Protein AF-0000000083565455 (afdb_homodimer)

Nearest PDB structures (foldseek):
  5tvw-assembly1_B  TM=4.501E-01  e=1.020E-15  Danio rerio
  5tvx-assembly1_B  TM=4.440E-01  e=1.842E-15  Danio rerio
  7exp-assembly1_B  TM=4.437E-01  e=2.180E-14  Danio rerio
  5tth-assembly1_B  TM=4.404E-01  e=6.049E-14  Danio rerio
  1nhh-assembly1_A-2  TM=6.622E-01  e=5.022E-10  Escherichia coli K-12

Structure (mmCIF, N/CA/C/O backbone):
data_AF-0000000083565455-model_v1
#
loop_
_entity.id
_entity.type
_entity.pdbx_description
1 polymer 'Histidine kinase/DNA gyrase B/HSP90-like ATPase'
#
loop_
_atom_site.group_PDB
_atom_site.id
_atom_site.type_symbol
_atom_site.label_atom_id
_atom_site.label_alt_id
_atom_site.label_comp_id
_atom_site.label_asym_id
_atom_site.label_entity_id
_atom_site.label_seq_id
_atom_site.pdbx_PDB_ins_code
_atom_site.Cartn_x
_atom_site.Cartn_y
_atom_site.Cartn_z
_atom_site.occupancy
_atom_site.B_iso_or_equiv
_atom_site.auth_seq_id
_atom_site.auth_comp_id
_atom_site.auth_asym_id
_atom_site.auth_atom_id
_atom_site.pdbx_PDB_model_num
ATOM 1 N N . MET A 1 1 ? 30.641 34.375 -17.344 1 22.39 1 MET A N 1
ATOM 2 C CA . MET A 1 1 ? 30.656 32.969 -16.938 1 22.39 1 MET A CA 1
ATOM 3 C C . MET A 1 1 ? 30.844 32.844 -15.438 1 22.39 1 MET A C 1
ATOM 5 O O . MET A 1 1 ? 31.969 32.875 -14.938 1 22.39 1 MET A O 1
ATOM 9 N N . SER A 1 2 ? 29.969 33.531 -14.648 1 26.03 2 SER A N 1
ATOM 10 C CA . SER A 1 2 ? 30.016 33.969 -13.266 1 26.03 2 SER A CA 1
ATOM 11 C C . SER A 1 2 ? 30.141 32.781 -12.305 1 26.03 2 SER A C 1
ATOM 13 O O . SER A 1 2 ? 29.516 31.75 -12.516 1 26.03 2 SER A O 1
ATOM 15 N N . ASP A 1 3 ? 31.297 32.719 -11.656 1 30.66 3 ASP A N 1
ATOM 16 C CA . ASP A 1 3 ? 31.938 31.766 -10.742 1 30.66 3 ASP A CA 1
ATOM 17 C C . ASP A 1 3 ? 31 31.406 -9.586 1 30.66 3 ASP A C 1
ATOM 19 O O . ASP A 1 3 ? 30.938 32.156 -8.594 1 30.66 3 ASP A O 1
ATOM 23 N N . GLN A 1 4 ? 29.828 30.953 -9.883 1 33.78 4 GLN A N 1
ATOM 24 C CA . GLN A 1 4 ? 28.844 30.594 -8.859 1 33.78 4 GLN A CA 1
ATOM 25 C C . GLN A 1 4 ? 29.406 29.531 -7.91 1 33.78 4 GLN A C 1
ATOM 27 O O . GLN A 1 4 ? 29.938 28.516 -8.352 1 33.78 4 GLN A O 1
ATOM 32 N N . PRO A 1 5 ? 29.703 29.828 -6.656 1 33 5 PRO A N 1
ATOM 33 C CA . PRO A 1 5 ? 30.359 28.906 -5.727 1 33 5 PRO A CA 1
ATOM 34 C C . PRO A 1 5 ? 29.641 27.562 -5.629 1 33 5 PRO A C 1
ATOM 36 O O . PRO A 1 5 ? 28.422 27.484 -5.82 1 33 5 PRO A O 1
ATOM 39 N N . THR A 1 6 ? 30.281 26.531 -5.926 1 38.19 6 THR A N 1
ATOM 40 C CA . THR A 1 6 ? 29.828 25.156 -5.781 1 38.19 6 THR A CA 1
ATOM 41 C C . THR A 1 6 ? 29.625 24.812 -4.309 1 38.19 6 THR A C 1
ATOM 43 O O . THR A 1 6 ? 30.156 25.484 -3.428 1 38.19 6 THR A O 1
ATOM 46 N N . LEU A 1 7 ? 28.734 23.953 -3.941 1 38.56 7 LEU A N 1
ATOM 47 C CA . LEU A 1 7 ? 28.453 23.5 -2.582 1 38.56 7 LEU A CA 1
ATOM 48 C C . LEU A 1 7 ? 29.75 23.188 -1.838 1 38.56 7 LEU A C 1
ATOM 50 O O . LEU A 1 7 ? 29.828 23.344 -0.619 1 38.56 7 LEU A O 1
ATOM 54 N N . ALA A 1 8 ? 30.891 22.688 -2.445 1 37.06 8 ALA A N 1
ATOM 55 C CA . ALA A 1 8 ? 32.188 22.391 -1.865 1 37.06 8 ALA A CA 1
ATOM 56 C C . ALA A 1 8 ? 32.844 23.656 -1.323 1 37.06 8 ALA A C 1
ATOM 58 O O . ALA A 1 8 ? 33.5 23.625 -0.273 1 37.06 8 ALA A O 1
ATOM 59 N N . GLU A 1 9 ? 32.781 24.625 -2.027 1 36.47 9 GLU A N 1
ATOM 60 C CA . GLU A 1 9 ? 33.438 25.859 -1.58 1 36.47 9 GLU A CA 1
ATOM 61 C C . GLU A 1 9 ? 32.781 26.391 -0.299 1 36.47 9 GLU A C 1
ATOM 63 O O . GLU A 1 9 ? 33.438 27.031 0.518 1 36.47 9 GLU A O 1
ATOM 68 N N . PHE A 1 10 ? 31.547 26.062 -0.163 1 34.75 10 PHE A N 1
ATOM 69 C CA . PHE A 1 10 ? 30.891 26.516 1.057 1 34.75 10 PHE A CA 1
ATOM 70 C C . PHE A 1 10 ? 31.344 25.703 2.258 1 34.75 10 PHE A C 1
ATOM 72 O O . PHE A 1 10 ? 31.453 26.219 3.367 1 34.75 10 PHE A O 1
ATOM 79 N N . ALA A 1 11 ? 31.844 24.422 2.096 1 34.25 11 ALA A N 1
ATOM 80 C CA . ALA A 1 11 ? 32.25 23.578 3.213 1 34.25 11 ALA A CA 1
ATOM 81 C C . ALA A 1 11 ? 33.625 23.984 3.723 1 34.25 11 ALA A C 1
ATOM 83 O O . ALA A 1 11 ? 33.938 23.828 4.91 1 34.25 11 ALA A O 1
ATOM 84 N N . VAL A 1 12 ? 34.594 24.328 2.832 1 33.06 12 VAL A N 1
ATOM 85 C CA . VAL A 1 12 ? 36 24.562 3.203 1 33.06 12 VAL A CA 1
ATOM 86 C C . VAL A 1 12 ? 36.094 25.828 4.039 1 33.06 12 VAL A C 1
ATOM 88 O O . VAL A 1 12 ? 37 25.969 4.867 1 33.06 12 VAL A O 1
ATOM 91 N N . GLU A 1 13 ? 35.281 26.797 3.797 1 31.45 13 GLU A N 1
ATOM 92 C CA . GLU A 1 13 ? 35.562 28.016 4.543 1 31.45 13 GLU A CA 1
ATOM 93 C C . GLU A 1 13 ? 35.281 27.828 6.031 1 31.45 13 GLU A C 1
ATOM 95 O O . GLU A 1 13 ? 35.75 28.609 6.859 1 31.45 13 GLU A O 1
ATOM 100 N N . GLN A 1 14 ? 34.562 26.797 6.383 1 32.97 14 GLN A N 1
ATOM 101 C CA . GLN A 1 14 ? 34.281 26.719 7.816 1 32.97 14 GLN A CA 1
ATOM 102 C C . GLN A 1 14 ? 35.531 26.266 8.578 1 32.97 14 GLN A C 1
ATOM 104 O O . GLN A 1 14 ? 35.594 26.391 9.805 1 32.97 14 GLN A O 1
ATOM 109 N N . SER A 1 15 ? 36.531 25.562 7.926 1 32.47 15 SER A N 1
ATOM 110 C CA . SER A 1 15 ? 37.594 25.078 8.805 1 32.47 15 SER A CA 1
ATOM 111 C C . SER A 1 15 ? 38.5 26.219 9.273 1 32.47 15 SER A C 1
ATOM 113 O O . SER A 1 15 ? 39.094 26.141 10.352 1 32.47 15 SER A O 1
ATOM 115 N N . GLU A 1 16 ? 38.906 27.125 8.336 1 31.48 16 GLU A N 1
ATOM 116 C CA . GLU A 1 16 ? 40 27.984 8.727 1 31.48 16 GLU A CA 1
ATOM 117 C C . GLU A 1 16 ? 39.531 29.094 9.672 1 31.48 16 GLU A C 1
ATOM 119 O O . GLU A 1 16 ? 40.344 29.906 10.133 1 31.48 16 GLU A O 1
ATOM 124 N N . SER A 1 17 ? 38.312 29.375 9.68 1 29.92 17 SER A N 1
ATOM 125 C CA . SER A 1 17 ? 37.969 30.609 10.391 1 29.92 17 SER A CA 1
ATOM 126 C C . SER A 1 17 ? 38 30.391 11.898 1 29.92 17 SER A C 1
ATOM 128 O O . SER A 1 17 ? 37.469 31.219 12.648 1 29.92 17 SER A O 1
ATOM 130 N N . ASP A 1 18 ? 38.75 29.406 12.383 1 30.11 18 ASP A N 1
ATOM 131 C CA . ASP A 1 18 ? 38.719 29.312 13.836 1 30.11 18 ASP A CA 1
ATOM 132 C C . ASP A 1 18 ? 39.25 30.609 14.469 1 30.11 18 ASP A C 1
ATOM 134 O O . ASP A 1 18 ? 38.875 30.938 15.609 1 30.11 18 ASP A O 1
ATOM 138 N N . GLU A 1 19 ? 40.5 31.047 14.055 1 29.02 19 GLU A N 1
ATOM 139 C CA . GLU A 1 19 ? 41.312 31.75 15.055 1 29.02 19 GLU A CA 1
ATOM 140 C C . GLU A 1 19 ? 40.812 33.188 15.219 1 29.02 19 GLU A C 1
ATOM 142 O O . GLU A 1 19 ? 41.031 33.812 16.266 1 29.02 19 GLU A O 1
ATOM 147 N N . GLN A 1 20 ? 40.781 34.031 14.102 1 28.44 20 GLN A N 1
ATOM 148 C CA . GLN A 1 20 ? 40.875 35.469 14.445 1 28.44 20 GLN A CA 1
ATOM 149 C C . GLN A 1 20 ? 39.531 35.969 14.938 1 28.44 20 GLN A C 1
ATOM 151 O O . GLN A 1 20 ? 38.562 36.062 14.172 1 28.44 20 GLN A O 1
ATOM 156 N N . THR A 1 21 ? 39.156 35.781 16.203 1 29.94 21 THR A N 1
ATOM 157 C CA . THR A 1 21 ? 38.156 36.469 16.984 1 29.94 21 THR A CA 1
ATOM 158 C C . THR A 1 21 ? 38.188 37.969 16.719 1 29.94 21 THR A C 1
ATOM 160 O O . THR A 1 21 ? 38.969 38.688 17.328 1 29.94 21 THR A O 1
ATOM 163 N N . GLU A 1 22 ? 38.438 38.438 15.477 1 28.44 22 GLU A N 1
ATOM 164 C CA . GLU A 1 22 ? 38.312 39.906 15.461 1 28.44 22 GLU A CA 1
ATOM 165 C C . GLU A 1 22 ? 37.062 40.375 16.156 1 28.44 22 GLU A C 1
ATOM 167 O O . GLU A 1 22 ? 36 39.75 16.062 1 28.44 22 GLU A O 1
ATOM 172 N N . MET A 1 23 ? 37.219 41.344 17.141 1 30.75 23 MET A N 1
ATOM 173 C CA . MET A 1 23 ? 36.281 42.156 17.922 1 30.75 23 MET A CA 1
ATOM 174 C C . MET A 1 23 ? 35.188 42.719 17.031 1 30.75 23 MET A C 1
ATOM 176 O O . MET A 1 23 ? 35.438 43.594 16.203 1 30.75 23 MET A O 1
ATOM 180 N N . LEU A 1 24 ? 34.312 41.875 16.562 1 33.94 24 LEU A N 1
ATOM 181 C CA . LEU A 1 24 ? 33.125 42.469 16 1 33.94 24 LEU A CA 1
ATOM 182 C C . LEU A 1 24 ? 32.656 43.688 16.797 1 33.94 24 LEU A C 1
ATOM 184 O O . LEU A 1 24 ? 32.844 43.719 18.016 1 33.94 24 LEU A O 1
ATOM 188 N N . ASP A 1 25 ? 32.688 44.844 16.188 1 34.03 25 ASP A N 1
ATOM 189 C CA . ASP A 1 25 ? 32.188 46.094 16.797 1 34.03 25 ASP A CA 1
ATOM 190 C C . ASP A 1 25 ? 30.953 45.812 17.656 1 34.03 25 ASP A C 1
ATOM 192 O O . ASP A 1 25 ? 29.984 45.219 17.188 1 34.03 25 ASP A O 1
ATOM 196 N N . PRO A 1 26 ? 31.016 45.781 18.953 1 37.84 26 PRO A N 1
ATOM 197 C CA . PRO A 1 26 ? 29.922 45.656 19.922 1 37.84 26 PRO A CA 1
ATOM 198 C C . PRO A 1 26 ? 28.672 46.406 19.484 1 37.84 26 PRO A C 1
ATOM 200 O O . PRO A 1 26 ? 27.594 46.156 20.047 1 37.84 26 PRO A O 1
ATOM 203 N N . ASN A 1 27 ? 28.797 47.531 18.859 1 37.53 27 ASN A N 1
ATOM 204 C CA . ASN A 1 27 ? 27.672 48.438 18.594 1 37.53 27 ASN A CA 1
ATOM 205 C C . ASN A 1 27 ? 26.844 47.969 17.406 1 37.53 27 ASN A C 1
ATOM 207 O O . ASN A 1 27 ? 26.062 48.719 16.844 1 37.53 27 ASN A O 1
ATOM 211 N N . ALA A 1 28 ? 27.266 47.062 16.594 1 45.03 28 ALA A N 1
ATOM 212 C CA . ALA A 1 28 ? 26.406 46.625 15.492 1 45.03 28 ALA A CA 1
ATOM 213 C C . ALA A 1 28 ? 25.078 46.062 16.016 1 45.03 28 ALA A C 1
ATOM 215 O O . ALA A 1 28 ? 25.062 45.094 16.75 1 45.03 28 ALA A O 1
ATOM 216 N N . SER A 1 29 ? 23.969 46.812 16.156 1 49.19 29 SER A N 1
ATOM 217 C CA . SER A 1 29 ? 22.625 46.656 16.672 1 49.19 29 SER A CA 1
ATOM 218 C C . SER A 1 29 ? 22 45.344 16.172 1 49.19 29 SER A C 1
ATOM 220 O O . SER A 1 29 ? 21.766 45.188 14.969 1 49.19 29 SER A O 1
ATOM 222 N N . ASN A 1 30 ? 22.25 44.25 16.828 1 64.19 30 ASN A N 1
ATOM 223 C CA . ASN A 1 30 ? 21.531 43 16.656 1 64.19 30 ASN A CA 1
ATOM 224 C C . ASN A 1 30 ? 20.031 43.188 16.766 1 64.19 30 ASN A C 1
ATOM 226 O O . ASN A 1 30 ? 19.531 43.75 17.75 1 64.19 30 ASN A O 1
ATOM 230 N N . GLU A 1 31 ? 19.422 43.219 15.586 1 83.38 31 GLU A N 1
ATOM 231 C CA . GLU A 1 31 ? 17.969 43.344 15.578 1 83.38 31 GLU A CA 1
ATOM 232 C C . GLU A 1 31 ? 17.312 41.969 15.828 1 83.38 31 GLU A C 1
ATOM 234 O O . GLU A 1 31 ? 17.828 40.938 15.391 1 83.38 31 GLU A O 1
ATOM 239 N N . THR A 1 32 ? 16.453 41.906 16.75 1 85.62 32 THR A N 1
ATOM 240 C CA . THR A 1 32 ? 15.734 40.688 17.109 1 85.62 32 THR A CA 1
ATOM 241 C C . THR A 1 32 ? 14.398 40.594 16.375 1 85.62 32 THR A C 1
ATOM 243 O O . THR A 1 32 ? 13.812 41.625 16.016 1 85.62 32 THR A O 1
ATOM 246 N N . VAL A 1 33 ? 14.133 39.406 15.961 1 89 33 VAL A N 1
ATOM 247 C CA . VAL A 1 33 ? 12.836 39.125 15.344 1 89 33 VAL A CA 1
ATOM 248 C C . VAL A 1 33 ? 12.141 38 16.109 1 89 33 VAL A C 1
ATOM 250 O O . VAL A 1 33 ? 12.781 37.031 16.547 1 89 33 VAL A O 1
ATOM 253 N N . THR A 1 34 ? 10.859 38.188 16.344 1 88.5 34 THR A N 1
ATOM 254 C CA . THR A 1 34 ? 10.094 37.188 17.047 1 88.5 34 THR A CA 1
ATOM 255 C C . THR A 1 34 ? 9.102 36.5 16.109 1 88.5 34 THR A C 1
ATOM 257 O O . THR A 1 34 ? 8.375 37.188 15.375 1 88.5 34 THR A O 1
ATOM 260 N N . MET A 1 35 ? 9.094 35.188 16.109 1 89.69 35 MET A N 1
ATOM 261 C CA . MET A 1 35 ? 8.109 34.469 15.312 1 89.69 35 MET A CA 1
ATOM 262 C C . MET A 1 35 ? 6.727 34.562 15.938 1 89.69 35 MET A C 1
ATOM 264 O O . MET A 1 35 ? 6.531 34.188 17.094 1 89.69 35 MET A O 1
ATOM 268 N N . THR A 1 36 ? 5.789 35.125 15.188 1 87.38 36 THR A N 1
ATOM 269 C CA . THR A 1 36 ? 4.406 35.281 15.625 1 87.38 36 THR A CA 1
ATOM 270 C C . THR A 1 36 ? 3.443 34.781 14.547 1 87.38 36 THR A C 1
ATOM 272 O O . THR A 1 36 ? 3.873 34.312 13.492 1 87.38 36 THR A O 1
ATOM 275 N N . ALA A 1 37 ? 2.16 34.688 14.93 1 88.56 37 ALA A N 1
ATOM 276 C CA . ALA A 1 37 ? 1.135 34.281 13.969 1 88.56 37 ALA A CA 1
ATOM 277 C C . ALA A 1 37 ? 0.24 35.469 13.594 1 88.56 37 ALA A C 1
ATOM 279 O O . ALA A 1 37 ? -0.148 36.25 14.461 1 88.56 37 ALA A O 1
ATOM 280 N N . ASP A 1 38 ? 0.004 35.594 12.344 1 87.44 38 ASP A N 1
ATOM 281 C CA . ASP A 1 38 ? -0.933 36.594 11.844 1 87.44 38 ASP A CA 1
ATOM 282 C C . ASP A 1 38 ? -2.373 36.219 12.188 1 87.44 38 ASP A C 1
ATOM 284 O O . ASP A 1 38 ? -2.672 35.062 12.438 1 87.44 38 ASP A O 1
ATOM 288 N N . LYS A 1 39 ? -3.264 37.188 12.188 1 82.56 39 LYS A N 1
ATOM 289 C CA . LYS A 1 39 ? -4.672 36.938 12.484 1 82.56 39 LYS A CA 1
ATOM 290 C C . LYS A 1 39 ? -5.297 36.031 11.445 1 82.56 39 LYS A C 1
ATOM 292 O O . LYS A 1 39 ? -6.234 35.281 11.75 1 82.56 39 LYS A O 1
ATOM 297 N N . GLN A 1 40 ? -4.711 36 10.297 1 84.94 40 GLN A N 1
ATOM 298 C CA . GLN A 1 40 ? -5.238 35.219 9.195 1 84.94 40 GLN A CA 1
ATOM 299 C C . GLN A 1 40 ? -5.074 33.719 9.461 1 84.94 40 GLN A C 1
ATOM 301 O O . GLN A 1 40 ? -5.73 32.875 8.82 1 84.94 40 GLN A O 1
ATOM 306 N N . VAL A 1 41 ? -4.277 33.406 10.414 1 86.88 41 VAL A N 1
ATOM 307 C CA . VAL A 1 41 ? -3.984 32 10.703 1 86.88 41 VAL A CA 1
ATOM 308 C C . VAL A 1 41 ? -5.25 31.297 11.195 1 86.88 41 VAL A C 1
ATOM 310 O O . VAL A 1 41 ? -5.453 30.109 10.922 1 86.88 41 VAL A O 1
ATOM 313 N N . ALA A 1 42 ? -6.168 32.031 11.828 1 87.81 42 ALA A N 1
ATOM 314 C CA . ALA A 1 42 ? -7.434 31.438 12.266 1 87.81 42 ALA A CA 1
ATOM 315 C C . ALA A 1 42 ? -8.234 30.906 11.078 1 87.81 42 ALA A C 1
ATOM 317 O O . ALA A 1 42 ? -8.82 29.828 11.156 1 87.81 42 ALA A O 1
ATOM 318 N N . THR A 1 43 ? -8.18 31.672 10.016 1 88.56 43 THR A N 1
ATOM 319 C CA . THR A 1 43 ? -8.875 31.266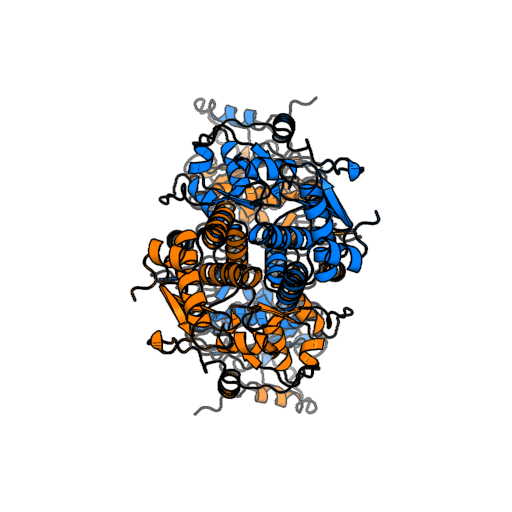 8.797 1 88.56 43 THR A CA 1
ATOM 320 C C . THR A 1 43 ? -8.266 29.984 8.219 1 88.56 43 THR A C 1
ATOM 322 O O . THR A 1 43 ? -8.992 29.062 7.832 1 88.56 43 THR A O 1
ATOM 325 N N . TYR A 1 44 ? -6.98 29.922 8.242 1 88.06 44 TYR A N 1
ATOM 326 C CA . TYR A 1 44 ? -6.305 28.75 7.688 1 88.06 44 TYR A CA 1
ATOM 327 C C . TYR A 1 44 ? -6.547 27.531 8.555 1 88.06 44 TYR A C 1
ATOM 329 O O . TYR A 1 44 ? -6.688 26.406 8.039 1 88.06 44 TYR A O 1
ATOM 337 N N . LEU A 1 45 ? -6.598 27.75 9.82 1 88.75 45 LEU A N 1
ATOM 338 C CA . LEU A 1 45 ? -6.848 26.641 10.742 1 88.75 45 LEU A CA 1
ATOM 339 C C . LEU A 1 45 ? -8.258 26.078 10.555 1 88.75 45 LEU A C 1
ATOM 341 O O . LEU A 1 45 ? -8.484 24.891 10.719 1 88.75 45 LEU A O 1
ATOM 345 N N . ILE A 1 46 ? -9.125 26.953 10.203 1 90.88 46 ILE A N 1
ATOM 346 C CA . ILE A 1 46 ? -10.5 26.531 9.969 1 90.88 46 ILE A CA 1
ATOM 347 C C . ILE A 1 46 ? -10.602 25.812 8.625 1 90.88 46 ILE A C 1
ATOM 349 O O . ILE A 1 46 ? -11.086 24.672 8.562 1 90.88 46 ILE A O 1
ATOM 353 N N . GLU A 1 47 ? -9.984 26.328 7.656 1 89.25 47 GLU A N 1
ATOM 354 C CA . GLU A 1 47 ? -10.25 25.891 6.285 1 89.25 47 GLU A CA 1
ATOM 355 C C . GLU A 1 47 ? -9.305 24.766 5.875 1 89.25 47 GLU A C 1
ATOM 357 O O . GLU A 1 47 ? -9.664 23.906 5.051 1 89.25 47 GLU A O 1
ATOM 362 N N . ASP A 1 48 ? -8.102 24.719 6.465 1 88.06 48 ASP A N 1
ATOM 363 C CA . ASP A 1 48 ? -7.086 23.953 5.734 1 88.06 48 ASP A CA 1
ATOM 364 C C . ASP A 1 48 ? -6.383 22.953 6.648 1 88.06 48 ASP A C 1
ATOM 366 O O . ASP A 1 48 ? -5.543 22.172 6.191 1 88.06 48 ASP A O 1
ATOM 370 N N . GLN A 1 49 ? -6.676 22.922 7.93 1 84.25 49 GLN A N 1
ATOM 371 C CA . GLN A 1 49 ? -5.992 22 8.844 1 84.25 49 GLN A CA 1
ATOM 372 C C . GLN A 1 49 ? -6.23 20.547 8.453 1 84.25 49 GLN A C 1
ATOM 374 O O . GLN A 1 49 ? -5.32 19.719 8.539 1 84.25 49 GLN A O 1
ATOM 379 N N . MET A 1 50 ? -7.453 20.344 8.039 1 84.38 50 MET A N 1
ATOM 380 C CA . MET A 1 50 ? -7.828 18.969 7.754 1 84.38 50 MET A CA 1
ATOM 381 C C . MET A 1 50 ? -8.359 18.828 6.332 1 84.38 50 MET A C 1
ATOM 383 O O . MET A 1 50 ? -8.562 19.828 5.641 1 84.38 50 MET A O 1
ATOM 387 N N . ALA A 1 51 ? -8.531 17.562 5.93 1 87.06 51 ALA A N 1
ATOM 388 C CA . ALA A 1 51 ? -8.711 17.328 4.5 1 87.06 51 ALA A CA 1
ATOM 389 C C . ALA A 1 51 ? -10.195 17.188 4.156 1 87.06 51 ALA A C 1
ATOM 391 O O . ALA A 1 51 ? -10.656 17.719 3.148 1 87.06 51 ALA A O 1
ATOM 392 N N . ASP A 1 52 ? -10.898 16.469 5.027 1 90.56 52 ASP A N 1
ATOM 393 C CA . ASP A 1 52 ? -12.242 16.156 4.559 1 90.56 52 ASP A CA 1
ATOM 394 C C . ASP A 1 52 ? -13.211 16 5.73 1 90.56 52 ASP A C 1
ATOM 396 O O . ASP A 1 52 ? -12.859 16.297 6.875 1 90.56 52 ASP A O 1
ATOM 400 N N . LEU A 1 53 ? -14.477 15.656 5.391 1 91.38 53 LEU A N 1
ATOM 401 C CA . LEU A 1 53 ? -15.562 15.57 6.363 1 91.38 53 LEU A CA 1
ATOM 402 C C . LEU A 1 53 ? -15.242 14.523 7.434 1 91.38 53 LEU A C 1
ATOM 404 O O . LEU A 1 53 ? -15.617 14.695 8.594 1 91.38 53 LEU A O 1
ATOM 408 N N . THR A 1 54 ? -14.594 13.445 7.047 1 92.38 54 THR A N 1
ATOM 409 C CA . THR A 1 54 ? -14.297 12.391 8.016 1 92.38 54 THR A CA 1
ATOM 410 C C . THR A 1 54 ? -13.375 12.914 9.117 1 92.38 54 THR A C 1
ATOM 412 O O . THR A 1 54 ? -13.469 12.477 10.266 1 92.38 54 THR A O 1
ATOM 415 N N . ASP A 1 55 ? -12.555 13.836 8.773 1 92.81 55 ASP A N 1
ATOM 416 C CA . ASP A 1 55 ? -11.703 14.477 9.773 1 92.81 55 ASP A CA 1
ATOM 417 C C . ASP A 1 55 ? -12.531 15.289 10.766 1 92.81 55 ASP A C 1
ATOM 419 O O . ASP A 1 55 ? -12.25 15.289 11.969 1 92.81 55 ASP A O 1
ATOM 423 N N . ALA A 1 56 ? -13.477 15.984 10.227 1 93.38 56 ALA A N 1
ATOM 424 C CA . ALA A 1 56 ? -14.359 16.781 11.078 1 93.38 56 ALA A CA 1
ATOM 425 C C . ALA A 1 56 ? -15.148 15.883 12.031 1 93.38 56 ALA A C 1
ATOM 427 O O . ALA A 1 56 ? -15.289 16.203 13.211 1 93.38 56 ALA A O 1
ATOM 428 N N . ILE A 1 57 ? -15.625 14.828 11.492 1 95.88 57 ILE A N 1
ATOM 429 C CA . ILE A 1 57 ? -16.375 13.883 12.312 1 95.88 57 ILE A CA 1
ATOM 430 C C . ILE A 1 57 ? -15.453 13.297 13.383 1 95.88 57 ILE A C 1
ATOM 432 O O . ILE A 1 57 ? -15.844 13.172 14.547 1 95.88 57 ILE A O 1
ATOM 436 N N . ARG A 1 58 ? -14.32 12.953 12.977 1 95.06 58 ARG A N 1
ATOM 437 C CA . ARG A 1 58 ? -13.344 12.43 13.93 1 95.06 58 ARG A CA 1
ATOM 438 C C . ARG A 1 58 ? -13.125 13.414 15.078 1 95.06 58 ARG A C 1
ATOM 440 O O . ARG A 1 58 ? -13.039 13.008 16.234 1 95.06 58 ARG A O 1
ATOM 447 N N . GLU A 1 59 ? -13.016 14.625 14.727 1 93.12 59 GLU A N 1
ATOM 448 C CA . GLU A 1 59 ? -12.812 15.656 15.742 1 93.12 59 GLU A CA 1
ATOM 449 C C . GLU A 1 59 ? -13.992 15.703 16.703 1 93.12 59 GLU A C 1
ATOM 451 O O . GLU A 1 59 ? -13.805 15.828 17.922 1 93.12 59 GLU A O 1
ATOM 456 N N . ALA A 1 60 ? -15.156 15.719 16.188 1 95.69 60 ALA A N 1
ATOM 457 C CA . ALA A 1 60 ? -16.344 15.758 17.016 1 95.69 60 ALA A CA 1
ATOM 458 C C . ALA A 1 60 ? -16.422 14.523 17.922 1 95.69 60 ALA A C 1
ATOM 460 O O . ALA A 1 60 ? -16.734 14.641 19.109 1 95.69 60 ALA A O 1
ATOM 461 N N . VAL A 1 61 ? -16.109 13.391 17.359 1 96.69 61 VAL A N 1
ATOM 462 C CA . VAL A 1 61 ? -16.141 12.148 18.125 1 96.69 61 VAL A CA 1
ATOM 463 C C . VAL A 1 61 ? -15.078 12.188 19.219 1 96.69 61 VAL A C 1
ATOM 465 O O . VAL A 1 61 ? -15.344 11.812 20.359 1 96.69 61 VAL A O 1
ATOM 468 N N . GLN A 1 62 ? -13.938 12.656 18.875 1 94 62 GLN A N 1
ATOM 469 C CA . GLN A 1 62 ? -12.859 12.766 19.859 1 94 62 GLN A CA 1
ATOM 470 C C . GLN A 1 62 ? -13.266 13.656 21.031 1 94 62 GLN A C 1
ATOM 472 O O . GLN A 1 62 ? -12.969 13.352 22.188 1 94 62 GLN A O 1
ATOM 477 N N . ASN A 1 63 ? -13.883 14.766 20.719 1 92.19 63 ASN A N 1
ATOM 478 C CA . ASN A 1 63 ? -14.391 15.633 21.766 1 92.19 63 ASN A CA 1
ATOM 479 C C . ASN A 1 63 ? -15.391 14.906 22.656 1 92.19 63 ASN A C 1
ATOM 481 O O . ASN A 1 63 ? -15.438 15.133 23.875 1 92.19 63 ASN A O 1
ATOM 485 N N . GLY A 1 64 ? -16.172 14.102 22.031 1 94.94 64 GLY A N 1
ATOM 486 C CA . GLY A 1 64 ? -17.125 13.297 22.781 1 94.94 64 GLY A CA 1
ATOM 487 C C . GLY A 1 64 ? -16.438 12.281 23.688 1 94.94 64 GLY A C 1
ATOM 488 O O . GLY A 1 64 ? -16.859 12.094 24.844 1 94.94 64 GLY A O 1
ATOM 489 N N . ILE A 1 65 ? -15.453 11.656 23.203 1 94.75 65 ILE A N 1
ATOM 490 C CA . ILE A 1 65 ? -14.695 10.664 23.969 1 94.75 65 ILE A CA 1
ATOM 491 C C . ILE A 1 65 ? -14.039 11.336 25.172 1 94.75 65 ILE A C 1
ATOM 493 O O . ILE A 1 65 ? -14.031 10.773 26.266 1 94.75 65 ILE A O 1
ATOM 497 N N . ASP A 1 66 ? -13.539 12.555 24.969 1 91.75 66 ASP A N 1
ATOM 498 C CA . ASP A 1 66 ? -12.789 13.273 25.984 1 91.75 66 ASP A CA 1
ATOM 499 C C . ASP A 1 66 ? -13.719 13.883 27.031 1 91.75 66 ASP A C 1
ATOM 501 O O . ASP A 1 66 ? -13.273 14.297 28.109 1 91.75 66 ASP A O 1
ATOM 505 N N . SER A 1 67 ? -15 13.992 26.688 1 92.31 67 SER A N 1
ATOM 506 C CA . SER A 1 67 ? -15.938 14.594 27.625 1 92.31 67 SER A CA 1
ATOM 507 C C . SER A 1 67 ? -16.016 13.789 28.922 1 92.31 67 SER A C 1
ATOM 509 O O . SER A 1 67 ? -16.062 12.562 28.891 1 92.31 67 SER A O 1
ATOM 511 N N . PRO A 1 68 ? -15.977 14.516 30.047 1 91.44 68 PRO A N 1
ATOM 512 C CA . PRO A 1 68 ? -16.031 13.797 31.312 1 91.44 68 PRO A CA 1
ATOM 513 C C . PRO A 1 68 ? -17.266 12.891 31.422 1 91.44 68 PRO A C 1
ATOM 515 O O . PRO A 1 68 ? -18.375 13.305 31.109 1 91.44 68 PRO A O 1
ATOM 518 N N . ASN A 1 69 ? -17.047 11.648 31.781 1 93 69 ASN A N 1
ATOM 519 C CA . ASN A 1 69 ? -18.062 10.648 32.062 1 93 69 ASN A CA 1
ATOM 520 C C . ASN A 1 69 ? -18.734 10.133 30.797 1 93 69 ASN A C 1
ATOM 522 O O . ASN A 1 69 ? -19.797 9.523 30.844 1 93 69 ASN A O 1
ATOM 526 N N . SER A 1 70 ? -18.141 10.461 29.656 1 95.69 70 SER A N 1
ATOM 527 C CA . SER A 1 70 ? -18.672 9.938 28.406 1 95.69 70 SER A CA 1
ATOM 528 C C . SER A 1 70 ? -18.5 8.422 28.328 1 95.69 70 SER A C 1
ATOM 530 O O . SER A 1 70 ? -17.422 7.898 28.609 1 95.69 70 SER A O 1
ATOM 532 N N . THR A 1 71 ? -19.547 7.699 28 1 97 71 THR A N 1
ATOM 533 C CA . THR A 1 71 ? -19.484 6.246 27.859 1 97 71 THR A CA 1
ATOM 534 C C . THR A 1 71 ? -19.781 5.828 26.422 1 97 71 THR A C 1
ATOM 536 O O . THR A 1 71 ? -19.469 4.703 26.016 1 97 71 THR A O 1
ATOM 539 N N . ARG A 1 72 ? -20.375 6.777 25.766 1 97.56 72 ARG A N 1
ATOM 540 C CA . ARG A 1 72 ? -20.797 6.43 24.406 1 97.56 72 ARG A CA 1
ATOM 541 C C . ARG A 1 72 ? -20.844 7.668 23.516 1 97.56 72 ARG A C 1
ATOM 543 O O . ARG A 1 72 ? -21.234 8.75 23.969 1 97.56 72 ARG A O 1
ATOM 550 N N . VAL A 1 73 ? -20.469 7.512 22.266 1 98.38 73 VAL A N 1
ATOM 551 C CA . VAL A 1 73 ? -20.641 8.516 21.219 1 98.38 73 VAL A CA 1
ATOM 552 C C . VAL A 1 73 ? -21.391 7.91 20.031 1 98.38 73 VAL A C 1
ATOM 554 O O . VAL A 1 73 ? -20.922 6.945 19.422 1 98.38 73 VAL A O 1
ATOM 557 N N . LEU A 1 74 ? -22.547 8.445 19.75 1 98.38 74 LEU A N 1
ATOM 558 C CA . LEU A 1 74 ? -23.359 8.008 18.625 1 98.38 74 LEU A CA 1
ATOM 559 C C . LEU A 1 74 ? -23.141 8.891 17.406 1 98.38 74 LEU A C 1
ATOM 561 O O . LEU A 1 74 ? -23.125 10.117 17.516 1 98.38 74 LEU A O 1
ATOM 565 N N . VAL A 1 75 ? -22.922 8.234 16.281 1 98.25 75 VAL A N 1
ATOM 566 C CA . VAL A 1 75 ? -22.688 8.953 15.023 1 98.25 75 VAL A CA 1
ATOM 567 C C . VAL A 1 75 ? -23.703 8.5 13.977 1 98.25 75 VAL A C 1
ATOM 569 O O . VAL A 1 75 ? -23.844 7.301 13.719 1 98.25 75 VAL A O 1
ATOM 572 N N . SER A 1 76 ? -24.406 9.398 13.469 1 97.69 76 SER A N 1
ATOM 573 C CA . SER A 1 76 ? -25.234 9.188 12.281 1 97.69 76 SER A CA 1
ATOM 574 C C . SER A 1 76 ? -24.688 9.969 11.094 1 97.69 76 SER A C 1
ATOM 576 O O . SER A 1 76 ? -24.562 11.195 11.148 1 97.69 76 SER A O 1
ATOM 578 N N . VAL A 1 77 ? -24.359 9.258 10.062 1 95.44 77 VAL A N 1
ATOM 579 C CA . VAL A 1 77 ? -23.781 9.93 8.898 1 95.44 77 VAL A CA 1
ATOM 580 C C . VAL A 1 77 ? -24.578 9.562 7.652 1 95.44 77 VAL A C 1
ATOM 582 O O . VAL A 1 77 ? -24.828 8.383 7.391 1 95.44 77 VAL A O 1
ATOM 585 N N . SER A 1 78 ? -25.062 10.539 6.945 1 94.25 78 SER A N 1
ATOM 586 C CA . SER A 1 78 ? -25.672 10.477 5.625 1 94.25 78 SER A CA 1
ATOM 587 C C . SER A 1 78 ? -25 11.43 4.648 1 94.25 78 SER A C 1
ATOM 589 O O . SER A 1 78 ? -24.125 12.211 5.043 1 94.25 78 SER A O 1
ATOM 591 N N . PRO A 1 79 ? -25.312 11.297 3.369 1 91.56 79 PRO A N 1
ATOM 592 C CA . PRO A 1 79 ? -24.719 12.234 2.422 1 91.56 79 PRO A CA 1
ATOM 593 C C . PRO A 1 79 ? -25.031 13.695 2.752 1 91.56 79 PRO A C 1
ATOM 595 O O . PRO A 1 79 ? -24.234 14.586 2.473 1 91.56 79 PRO A O 1
ATOM 598 N N . GLU A 1 80 ? -26.125 13.977 3.445 1 93.81 80 GLU A N 1
ATOM 599 C CA . GLU A 1 80 ? -26.594 15.344 3.645 1 93.81 80 GLU A CA 1
ATOM 600 C C . GLU A 1 80 ? -26.125 15.898 4.988 1 93.81 80 GLU A C 1
ATOM 602 O O . GLU A 1 80 ? -25.906 17.109 5.125 1 93.81 80 GLU A O 1
ATOM 607 N N . ARG A 1 81 ? -26.062 15.031 5.945 1 95.5 81 ARG A N 1
ATOM 608 C CA . ARG A 1 81 ? -25.781 15.562 7.277 1 95.5 81 ARG A CA 1
ATOM 609 C C . ARG A 1 81 ? -25.125 14.508 8.156 1 95.5 81 ARG A C 1
ATOM 611 O O . ARG A 1 81 ? -25.266 13.305 7.91 1 95.5 81 ARG A O 1
ATOM 618 N N . SER A 1 82 ? -24.391 14.961 9.125 1 96.81 82 SER A N 1
ATOM 619 C CA . SER A 1 82 ? -23.828 14.141 10.188 1 96.81 82 SER A CA 1
ATOM 620 C C . SER A 1 82 ? -24.266 14.633 11.562 1 96.81 82 SER A C 1
ATOM 622 O O . SER A 1 82 ? -24.312 15.844 11.812 1 96.81 82 SER A O 1
ATOM 624 N N . ILE A 1 83 ? -24.609 13.727 12.414 1 98.12 83 ILE A N 1
ATOM 625 C CA . ILE A 1 83 ? -24.984 14.031 13.789 1 98.12 83 ILE A CA 1
ATOM 626 C C . ILE A 1 83 ? -24.125 13.203 14.75 1 98.12 83 ILE A C 1
ATOM 628 O O . ILE A 1 83 ? -24.062 11.977 14.633 1 98.12 83 ILE A O 1
ATOM 632 N N . ILE A 1 84 ? -23.453 13.828 15.633 1 98.38 84 ILE A N 1
ATOM 633 C CA . ILE A 1 84 ? -22.625 13.203 16.656 1 98.38 84 ILE A CA 1
ATOM 634 C C . ILE A 1 84 ? -23.141 13.578 18.047 1 98.38 84 ILE A C 1
ATOM 636 O O . ILE A 1 84 ? -23.312 14.758 18.344 1 98.38 84 ILE A O 1
ATOM 640 N N . VAL A 1 85 ? -23.359 12.586 18.875 1 98.25 85 VAL A N 1
ATOM 641 C CA . VAL A 1 85 ? -23.891 12.836 20.203 1 98.25 85 VAL A CA 1
ATOM 642 C C . VAL A 1 85 ? -23.094 12.047 21.25 1 98.25 85 VAL A C 1
ATOM 644 O O . VAL A 1 85 ? -22.859 10.844 21.078 1 98.25 85 VAL A O 1
ATOM 647 N N . ASP A 1 86 ? -22.656 12.711 22.219 1 98.06 86 ASP A N 1
ATOM 648 C CA . ASP A 1 86 ? -22.031 12.031 23.359 1 98.06 86 ASP A CA 1
ATOM 649 C C . ASP A 1 86 ? -22.891 12.164 24.609 1 98.06 86 ASP A C 1
ATOM 651 O O . ASP A 1 86 ? -23.781 13 24.672 1 98.06 86 ASP A O 1
ATOM 655 N N . ASP A 1 87 ? -22.656 11.344 25.578 1 97.12 87 ASP A N 1
ATOM 656 C CA . ASP A 1 87 ? -23.406 11.375 26.828 1 97.12 87 ASP A CA 1
ATOM 657 C C . ASP A 1 87 ? -22.547 11.867 27.984 1 97.12 87 ASP A C 1
ATOM 659 O O . ASP A 1 87 ? -22.719 11.438 29.125 1 97.12 87 ASP A O 1
ATOM 663 N N . GLY A 1 88 ? -21.625 12.664 27.688 1 96.25 88 GLY A N 1
ATOM 664 C CA . GLY A 1 88 ? -20.75 13.203 28.719 1 96.25 88 GLY A CA 1
ATOM 665 C C . GLY A 1 88 ? -21.375 14.352 29.484 1 96.25 88 GLY A C 1
ATOM 666 O O . GLY A 1 88 ? -22.594 14.477 29.547 1 96.25 88 GLY A O 1
ATOM 667 N N . ALA A 1 89 ? -20.531 15.242 30.078 1 93.69 89 ALA A N 1
ATOM 668 C CA . ALA A 1 89 ? -20.953 16.281 31 1 93.69 89 ALA A CA 1
ATOM 669 C C . ALA A 1 89 ? -21.516 17.484 30.25 1 93.69 89 ALA A C 1
ATOM 671 O O . ALA A 1 89 ? -22.172 18.344 30.844 1 93.69 89 ALA A O 1
ATOM 672 N N . GLY A 1 90 ? -21.219 17.5 28.938 1 92.94 90 GLY A N 1
ATOM 673 C CA . GLY A 1 90 ? -21.656 18.641 28.156 1 92.94 90 GLY A CA 1
ATOM 674 C C . GLY A 1 90 ? -20.766 19.859 28.297 1 92.94 90 GLY A C 1
ATOM 675 O O . GLY A 1 90 ? -19.672 19.766 28.859 1 92.94 90 GLY A O 1
ATOM 676 N N . VAL A 1 91 ? -21.25 20.938 27.625 1 91.25 91 VAL A N 1
ATOM 677 C CA . VAL A 1 91 ? -20.531 22.203 27.641 1 91.25 91 VAL A CA 1
ATOM 678 C C . VAL A 1 91 ? -21.469 23.312 28.109 1 91.25 91 VAL A C 1
ATOM 680 O O . VAL A 1 91 ? -22.609 23.391 27.656 1 91.25 91 VAL A O 1
ATOM 683 N N . ASP A 1 92 ? -20.969 24.141 28.969 1 90.62 92 ASP A N 1
ATOM 684 C CA . ASP A 1 92 ? -21.781 25.25 29.469 1 90.62 92 ASP A CA 1
ATOM 685 C C . ASP A 1 92 ? -21.703 26.453 28.531 1 90.62 92 ASP A C 1
ATOM 687 O O . ASP A 1 92 ? -20.875 27.344 28.734 1 90.62 92 ASP A O 1
ATOM 691 N N . LEU A 1 93 ? -22.625 26.641 27.719 1 91.06 93 LEU A N 1
ATOM 692 C CA . LEU A 1 93 ? -22.625 27.672 26.703 1 91.06 93 LEU A CA 1
ATOM 693 C C . LEU A 1 93 ? -23.109 29 27.281 1 91.06 93 LEU A C 1
ATOM 695 O O . LEU A 1 93 ? -23.141 30.016 26.578 1 91.06 93 LEU A O 1
ATOM 699 N N . GLU A 1 94 ? -23.422 29.016 28.484 1 87.62 94 GLU A N 1
ATOM 700 C CA . GLU A 1 94 ? -23.781 30.266 29.156 1 87.62 94 GLU A CA 1
ATOM 701 C C . GLU A 1 94 ? -22.531 30.938 29.734 1 87.62 94 GLU A C 1
ATOM 703 O O . GLU A 1 94 ? -22.5 32.156 29.859 1 87.62 94 GLU A O 1
ATOM 708 N N . SER A 1 95 ? -21.609 30.141 29.984 1 87.88 95 SER A N 1
ATOM 709 C CA . SER A 1 95 ? -20.391 30.656 30.594 1 87.88 95 SER A CA 1
ATOM 710 C C . SER A 1 95 ? -19.406 31.172 29.531 1 87.88 95 SER A C 1
ATOM 712 O O . SER A 1 95 ? -19.391 30.688 28.406 1 87.88 95 SER A O 1
ATOM 714 N N . THR A 1 96 ? -18.609 32.125 29.922 1 84.94 96 THR A N 1
ATOM 715 C CA . THR A 1 96 ? -17.562 32.656 29.047 1 84.94 96 THR A CA 1
ATOM 716 C C . THR A 1 96 ? -16.531 31.562 28.734 1 84.94 96 THR A C 1
ATOM 718 O O . THR A 1 96 ? -16.062 31.469 27.594 1 84.94 96 THR A O 1
ATOM 721 N N . GLU A 1 97 ? -16.328 30.781 29.656 1 83.81 97 GLU A N 1
ATOM 722 C CA . GLU A 1 97 ? -15.336 29.719 29.484 1 83.81 97 GLU A CA 1
ATOM 723 C C . GLU A 1 97 ? -15.828 28.672 28.469 1 83.81 97 GLU A C 1
ATOM 725 O O . GLU A 1 97 ? -15.062 28.219 27.625 1 83.81 97 GLU A O 1
ATOM 730 N N . GLY A 1 98 ? -17.016 28.312 28.656 1 85.12 98 GLY A N 1
ATOM 731 C CA . GLY A 1 98 ? -17.594 27.359 27.719 1 85.12 98 GLY A CA 1
ATOM 732 C C . GLY A 1 98 ? -17.609 27.859 26.297 1 85.12 98 GLY A C 1
ATOM 733 O O . GLY A 1 98 ? -17.297 27.109 25.359 1 85.12 98 GLY A O 1
ATOM 734 N N . LYS A 1 99 ? -17.906 29.109 26.109 1 86.19 99 LYS A N 1
ATOM 735 C CA . LYS A 1 99 ? -17.922 29.719 24.781 1 86.19 99 LYS A CA 1
ATOM 736 C C . LYS A 1 99 ? -16.516 29.812 24.203 1 86.19 99 LYS A C 1
ATOM 738 O O . LYS A 1 99 ? -16.297 29.547 23.016 1 86.19 99 LYS A O 1
ATOM 743 N N . ARG A 1 100 ? -15.641 30.125 25.062 1 83.25 100 ARG A N 1
ATOM 744 C CA . ARG A 1 100 ? -14.242 30.25 24.656 1 83.25 100 ARG A CA 1
ATOM 745 C C . ARG A 1 100 ? -13.68 28.906 24.219 1 83.25 100 ARG A C 1
ATOM 747 O O . ARG A 1 100 ? -12.945 28.828 23.234 1 83.25 100 ARG A O 1
ATOM 754 N N . ASN A 1 101 ? -14.078 27.922 24.906 1 83.5 101 ASN A N 1
ATOM 755 C CA . ASN A 1 101 ? -13.602 26.578 24.594 1 83.5 101 ASN A CA 1
ATOM 756 C C . ASN A 1 101 ? -14.055 26.125 23.203 1 83.5 101 ASN A C 1
ATOM 758 O O . ASN A 1 101 ? -13.352 25.375 22.531 1 83.5 101 ASN A O 1
ATOM 762 N N . LEU A 1 102 ? -15.133 26.625 22.781 1 86.12 102 LEU A N 1
ATOM 763 C CA . LEU A 1 102 ? -15.695 26.188 21.516 1 86.12 102 LEU A CA 1
ATOM 764 C C . LEU A 1 102 ? -15.328 27.141 20.391 1 86.12 102 LEU A C 1
ATOM 766 O O . LEU A 1 102 ? -15.422 26.797 19.219 1 86.12 102 LEU A O 1
ATOM 770 N N . SER A 1 103 ? -14.812 28.375 20.734 1 86.31 103 SER A N 1
ATOM 771 C CA . SER A 1 103 ? -14.695 29.375 19.672 1 86.31 103 SER A CA 1
ATOM 772 C C . SER A 1 103 ? -13.266 29.891 19.547 1 86.31 103 SER A C 1
ATOM 774 O O . SER A 1 103 ? -12.914 30.547 18.562 1 86.31 103 SER A O 1
ATOM 776 N N . VAL A 1 104 ? -12.508 29.656 20.5 1 86.81 104 VAL A N 1
ATOM 777 C CA . VAL A 1 104 ? -11.125 30.125 20.422 1 86.81 104 VAL A CA 1
ATOM 778 C C . VAL A 1 104 ? -10.195 28.953 20.156 1 86.81 104 VAL A C 1
ATOM 780 O O . VAL A 1 104 ? -9.977 28.109 21.031 1 86.81 104 VAL A O 1
ATOM 783 N N . LEU A 1 105 ? -9.648 28.953 19 1 88.75 105 LEU A N 1
ATOM 784 C CA . LEU A 1 105 ? -8.742 27.891 18.609 1 88.75 105 LEU A CA 1
ATOM 785 C C . LEU A 1 105 ? -7.426 27.969 19.375 1 88.75 105 LEU A C 1
ATOM 787 O O . LEU A 1 105 ? -6.812 29.031 19.453 1 88.75 105 LEU A O 1
ATOM 791 N N . GLY A 1 106 ? -7 26.844 19.938 1 86.25 106 GLY A N 1
ATOM 792 C CA . GLY A 1 106 ? -5.738 26.781 20.672 1 86.25 106 GLY A CA 1
ATOM 793 C C . GLY A 1 106 ? -5.883 27.125 22.141 1 86.25 106 GLY A C 1
ATOM 794 O O . GLY A 1 106 ? -4.887 27.219 22.859 1 86.25 106 GLY A O 1
ATOM 795 N N . ALA A 1 107 ? -7.086 27.375 22.594 1 76.44 107 ALA A N 1
ATOM 796 C CA . ALA A 1 107 ? -7.297 27.781 23.984 1 76.44 107 ALA A CA 1
ATOM 797 C C . ALA A 1 107 ? -7.41 26.562 24.891 1 76.44 107 ALA A C 1
ATOM 799 O O . ALA A 1 107 ? -7.566 26.688 26.109 1 76.44 107 ALA A O 1
ATOM 800 N N . GLY A 1 108 ? -7.227 25.406 24.266 1 67.25 108 GLY A N 1
ATOM 801 C CA . GLY A 1 108 ? -7.414 24.203 25.062 1 67.25 108 GLY A CA 1
ATOM 802 C C . GLY A 1 108 ? -6.414 24.078 26.203 1 67.25 108 GLY A C 1
ATOM 803 O O . GLY A 1 108 ? -5.324 24.641 26.141 1 67.25 108 GLY A O 1
ATOM 804 N N . THR A 1 109 ? -6.934 23.688 27.359 1 59.16 109 THR A N 1
ATOM 805 C CA . THR A 1 109 ? -6.191 23.562 28.609 1 59.16 109 THR A CA 1
ATOM 806 C C . THR A 1 109 ? -5.535 22.203 28.719 1 59.16 109 THR A C 1
ATOM 808 O O . THR A 1 109 ? -4.848 21.906 29.703 1 59.16 109 THR A O 1
ATOM 811 N N . LYS A 1 110 ? -5.711 21.406 27.672 1 62.91 110 LYS A N 1
ATOM 812 C CA . LYS A 1 110 ? -5.23 20.047 27.828 1 62.91 110 LYS A CA 1
ATOM 813 C C . LYS A 1 110 ? -3.709 19.969 27.703 1 62.91 110 LYS A C 1
ATOM 815 O O . LYS A 1 110 ? -3.105 20.734 26.953 1 62.91 110 LYS A O 1
ATOM 820 N N . GLN A 1 111 ? -3.08 19.25 28.688 1 59.19 111 GLN A N 1
ATOM 821 C CA . GLN A 1 111 ? -1.632 19.078 28.703 1 59.19 111 GLN A CA 1
ATOM 822 C C . GLN A 1 111 ? -1.205 17.906 27.828 1 59.19 111 GLN A C 1
ATOM 824 O O . GLN A 1 111 ? -1.846 16.859 27.828 1 59.19 111 GLN A O 1
ATOM 829 N N . ARG A 1 112 ? -0.216 18 26.875 1 60.34 112 ARG A N 1
ATOM 830 C CA . ARG A 1 112 ? 0.295 17.031 25.922 1 60.34 112 ARG A CA 1
ATOM 831 C C . ARG A 1 112 ? 0.644 15.719 26.625 1 60.34 112 ARG A C 1
ATOM 833 O O . ARG A 1 112 ? 0.449 14.641 26.062 1 60.34 112 ARG A O 1
ATOM 840 N N . ALA A 1 113 ? 1.173 15.727 27.828 1 61.06 113 ALA A N 1
ATOM 841 C CA . ALA A 1 113 ? 1.725 14.523 28.453 1 61.06 113 ALA A CA 1
ATOM 842 C C . ALA A 1 113 ? 0.635 13.719 29.156 1 61.06 113 ALA A C 1
ATOM 844 O O . ALA A 1 113 ? 0.902 12.648 29.688 1 61.06 113 ALA A O 1
ATOM 845 N N . ASP A 1 114 ? -0.604 14.141 28.828 1 70.38 114 ASP A N 1
ATOM 846 C CA . ASP A 1 114 ? -1.68 13.453 29.531 1 70.38 114 ASP A CA 1
ATOM 847 C C . ASP A 1 114 ? -2.391 12.453 28.625 1 70.38 114 ASP A C 1
ATOM 849 O O . ASP A 1 114 ? -2.945 12.836 27.594 1 70.38 114 ASP A O 1
ATOM 853 N N . ASP A 1 115 ? -2.256 11.133 29.016 1 77.25 115 ASP A N 1
ATOM 854 C CA . ASP A 1 115 ? -2.863 10.062 28.219 1 77.25 115 ASP A CA 1
ATOM 855 C C . ASP A 1 115 ? -4.355 9.938 28.531 1 77.25 115 ASP A C 1
ATOM 857 O O . ASP A 1 115 ? -5.062 9.156 27.875 1 77.25 115 ASP A O 1
ATOM 861 N N . GLU A 1 116 ? -4.836 10.766 29.375 1 76.69 116 GLU A N 1
ATOM 862 C CA . GLU A 1 116 ? -6.238 10.648 29.75 1 76.69 116 GLU A CA 1
ATOM 863 C C . GLU A 1 116 ? -7.156 11.273 28.719 1 76.69 116 GLU A C 1
ATOM 865 O O . GLU A 1 116 ? -8.297 10.844 28.531 1 76.69 116 GLU A O 1
ATOM 870 N N . THR A 1 117 ? -6.605 12.32 28.094 1 79.81 117 THR A N 1
ATOM 871 C CA . THR A 1 117 ? -7.355 12.953 27 1 79.81 117 THR A CA 1
ATOM 872 C C . THR A 1 117 ? -6.641 12.773 25.672 1 79.81 117 THR A C 1
ATOM 874 O O . THR A 1 117 ? -5.406 12.75 25.625 1 79.81 117 THR A O 1
ATOM 877 N N . ILE A 1 118 ? -7.453 12.633 24.656 1 81.94 118 ILE A N 1
ATOM 878 C CA . ILE A 1 118 ? -6.898 12.391 23.328 1 81.94 118 ILE A CA 1
ATOM 879 C C . ILE A 1 118 ? -6.516 13.719 22.672 1 81.94 118 ILE A C 1
ATOM 881 O O . ILE A 1 118 ? -5.453 13.828 22.047 1 81.94 118 ILE A O 1
ATOM 885 N N . GLY A 1 119 ? -7.359 14.711 22.859 1 78.62 119 GLY A N 1
ATOM 886 C CA . GLY A 1 119 ? -7.105 16 22.234 1 78.62 119 GLY A CA 1
ATOM 887 C C . GLY A 1 119 ? -5.918 16.734 22.844 1 78.62 119 GLY A C 1
ATOM 888 O O . GLY A 1 119 ? -5.676 16.656 24.047 1 78.62 119 GLY A O 1
ATOM 889 N N . GLU A 1 120 ? -5.188 17.453 21.953 1 71.81 120 GLU A N 1
ATOM 890 C CA . GLU A 1 120 ? -3.957 18.078 22.422 1 71.81 120 GLU A CA 1
ATOM 891 C C . GLU A 1 120 ? -3.998 19.594 22.25 1 71.81 120 GLU A C 1
ATOM 893 O O . GLU A 1 120 ? -3.723 20.328 23.203 1 71.81 120 GLU A O 1
ATOM 898 N N . TRP A 1 121 ? -4.586 20.156 21.156 1 75.75 121 TRP A N 1
ATOM 899 C CA . TRP A 1 121 ? -4.258 21.531 20.781 1 75.75 121 TRP A CA 1
ATOM 900 C C . TRP A 1 121 ? -5.48 22.438 20.906 1 75.75 121 TRP A C 1
ATOM 902 O O . TRP A 1 121 ? -5.352 23.656 20.922 1 75.75 121 TRP A O 1
ATOM 912 N N . GLY A 1 122 ? -6.676 21.828 20.922 1 81.5 122 GLY A N 1
ATOM 913 C CA . GLY A 1 122 ? -7.898 22.609 20.891 1 81.5 122 GLY A CA 1
ATOM 914 C C . GLY A 1 122 ? -8.125 23.344 19.594 1 81.5 122 GLY A C 1
ATOM 915 O O . GLY A 1 122 ? -8.75 24.391 19.562 1 81.5 122 GLY A O 1
ATOM 916 N N . ILE A 1 123 ? -7.57 22.828 18.547 1 84.5 123 ILE A N 1
ATOM 917 C CA . ILE A 1 123 ? -7.676 23.531 17.281 1 84.5 123 ILE A CA 1
ATOM 918 C C . ILE A 1 123 ? -8.641 22.797 16.344 1 84.5 123 ILE A C 1
ATOM 920 O O . ILE A 1 123 ? -9.109 23.344 15.359 1 84.5 123 ILE A O 1
ATOM 924 N N . GLY A 1 124 ? -9.102 21.656 16.641 1 88 124 GLY A N 1
ATOM 925 C CA . GLY A 1 124 ? -9.852 20.797 15.734 1 88 124 GLY A CA 1
ATOM 926 C C . GLY A 1 124 ? -11.258 21.281 15.469 1 88 124 GLY A C 1
ATOM 927 O O . GLY A 1 124 ? -11.867 20.922 14.461 1 88 124 GLY A O 1
ATOM 928 N N . LYS A 1 125 ? -11.82 22.125 16.312 1 88 125 LYS A N 1
ATOM 929 C CA . LYS A 1 125 ? -13.18 22.641 16.156 1 88 125 LYS A CA 1
ATOM 930 C C . LYS A 1 125 ? -13.312 23.469 14.875 1 88 125 LYS A C 1
ATOM 932 O O . LYS A 1 125 ? -14.398 23.531 14.297 1 88 125 LYS A O 1
ATOM 937 N N . GLY A 1 126 ? -12.211 23.984 14.531 1 89.06 126 GLY A N 1
ATOM 938 C CA . GLY A 1 126 ? -12.219 24.719 13.273 1 89.06 126 GLY A CA 1
ATOM 939 C C . GLY A 1 126 ? -12.555 23.844 12.078 1 89.06 126 GLY A C 1
ATOM 940 O O . GLY A 1 126 ? -13.297 24.266 11.188 1 89.06 126 GLY A O 1
ATOM 941 N N . ALA A 1 127 ? -12.07 22.672 12.148 1 89.06 127 ALA A N 1
ATOM 942 C CA . ALA A 1 127 ? -12.32 21.75 11.047 1 89.06 127 ALA A CA 1
ATOM 943 C C . ALA A 1 127 ? -13.805 21.406 10.945 1 89.06 127 ALA A C 1
ATOM 945 O O . ALA A 1 127 ? -14.32 21.172 9.852 1 89.06 127 ALA A O 1
ATOM 946 N N . ILE A 1 128 ? -14.469 21.391 12.016 1 94.56 128 ILE A N 1
ATOM 947 C CA . ILE A 1 128 ? -15.883 21.016 12.055 1 94.56 128 ILE A CA 1
ATOM 948 C C . ILE A 1 128 ? -16.719 22.062 11.32 1 94.56 128 ILE A C 1
ATOM 950 O O . ILE A 1 128 ? -17.516 21.719 10.445 1 94.56 128 ILE A O 1
ATOM 954 N N . ILE A 1 129 ? -16.516 23.328 11.562 1 94.44 129 ILE A N 1
ATOM 955 C CA . ILE A 1 129 ? -17.422 24.359 11.047 1 94.44 129 ILE A CA 1
ATOM 956 C C . ILE A 1 129 ? -17.094 24.625 9.57 1 94.44 129 ILE A C 1
ATOM 958 O O . ILE A 1 129 ? -17.875 25.266 8.867 1 94.44 129 ILE A O 1
ATOM 962 N N . ALA A 1 130 ? -15.914 24.141 9.133 1 93.44 130 ALA A N 1
ATOM 963 C CA . ALA A 1 130 ? -15.516 24.328 7.738 1 93.44 130 ALA A CA 1
ATOM 964 C C . ALA A 1 130 ? -16.297 23.406 6.812 1 93.44 130 ALA A C 1
ATOM 966 O O . ALA A 1 130 ? -16.344 23.625 5.602 1 93.44 130 ALA A O 1
ATOM 967 N N . LYS A 1 131 ? -16.922 22.406 7.32 1 94.81 131 LYS A N 1
ATOM 968 C CA . LYS A 1 131 ? -17.438 21.328 6.461 1 94.81 131 LYS A CA 1
ATOM 969 C C . LYS A 1 131 ? -18.938 21.422 6.297 1 94.81 131 LYS A C 1
ATOM 971 O O . LYS A 1 131 ? -19.547 20.672 5.527 1 94.81 131 LYS A O 1
ATOM 976 N N . GLY A 1 132 ? -19.578 22.344 6.973 1 95 132 GLY A N 1
ATOM 977 C CA . GLY A 1 132 ? -21.031 22.516 6.883 1 95 132 GLY A CA 1
ATOM 978 C C . GLY A 1 132 ? -21.562 23.531 7.871 1 95 132 GLY A C 1
ATOM 979 O O . GLY A 1 132 ? -20.797 24.141 8.625 1 95 132 GLY A O 1
ATOM 980 N N . ALA A 1 133 ? -22.922 23.812 7.723 1 96.25 133 ALA A N 1
ATOM 981 C CA . ALA A 1 133 ? -23.594 24.531 8.797 1 96.25 133 ALA A CA 1
ATOM 982 C C . ALA A 1 133 ? -23.688 23.688 10.055 1 96.25 133 ALA A C 1
ATOM 984 O O . ALA A 1 133 ? -24.188 22.547 10.016 1 96.25 133 ALA A O 1
ATOM 985 N N . VAL A 1 134 ? -23.219 24.25 11.133 1 96.75 134 VAL A N 1
ATOM 986 C CA . VAL A 1 134 ? -23 23.422 12.312 1 96.75 134 VAL A CA 1
ATOM 987 C C . VAL A 1 134 ? -23.875 23.906 13.469 1 96.75 134 VAL A C 1
ATOM 989 O O . VAL A 1 134 ? -24 25.125 13.68 1 96.75 134 VAL A O 1
ATOM 992 N N . ARG A 1 135 ? -24.484 22.969 14.141 1 96.06 135 ARG A N 1
ATOM 993 C CA . ARG A 1 135 ? -25.172 23.203 15.398 1 96.06 135 ARG A CA 1
ATOM 994 C C . ARG A 1 135 ? -24.531 22.422 16.531 1 96.06 135 ARG A C 1
ATOM 996 O O . ARG A 1 135 ? -24.391 21.203 16.453 1 96.06 135 ARG A O 1
ATOM 1003 N N . ILE A 1 136 ? -24.078 23.094 17.516 1 96 136 ILE A N 1
ATOM 1004 C CA . ILE A 1 136 ? -23.578 22.469 18.734 1 96 136 ILE A CA 1
ATOM 1005 C C . ILE A 1 136 ? -24.547 22.719 19.891 1 96 136 ILE A C 1
ATOM 1007 O O . ILE A 1 136 ? -24.719 23.859 20.312 1 96 136 ILE A O 1
ATOM 1011 N N . TRP A 1 137 ? -25.109 21.625 20.359 1 96.31 137 TRP A N 1
ATOM 1012 C CA . TRP A 1 137 ? -26.172 21.734 21.359 1 96.31 137 TRP A CA 1
ATOM 1013 C C . TRP A 1 137 ? -25.766 21.031 22.656 1 96.31 137 TRP A C 1
ATOM 1015 O O . TRP A 1 137 ? -25.297 19.891 22.641 1 96.31 137 TRP A O 1
ATOM 1025 N N . SER A 1 138 ? -25.859 21.688 23.719 1 95.81 138 SER A N 1
ATOM 1026 C CA . SER A 1 138 ? -25.625 21.156 25.062 1 95.81 138 SER A CA 1
ATOM 1027 C C . SER A 1 138 ? -26.516 21.875 26.094 1 95.81 138 SER A C 1
ATOM 1029 O O . SER A 1 138 ? -26.672 23.094 26.031 1 95.81 138 SER A O 1
ATOM 1031 N N . HIS A 1 139 ? -27.078 21.109 26.969 1 94.25 139 HIS A N 1
ATOM 1032 C CA . HIS A 1 139 ? -28.016 21.641 27.953 1 94.25 139 HIS A CA 1
ATOM 1033 C C . HIS A 1 139 ? -29.141 22.406 27.281 1 94.25 139 HIS A C 1
ATOM 1035 O O . HIS A 1 139 ? -29.875 21.859 26.453 1 94.25 139 HIS A O 1
ATOM 1041 N N . SER A 1 140 ? -29.266 23.75 27.703 1 93.38 140 SER A N 1
ATOM 1042 C CA . SER A 1 140 ? -30.422 24.469 27.172 1 93.38 140 SER A CA 1
ATOM 1043 C C . SER A 1 140 ? -30 25.516 26.156 1 93.38 140 SER A C 1
ATOM 1045 O O . SER A 1 140 ? -30.703 26.516 25.969 1 93.38 140 SER A O 1
ATOM 1047 N N . ARG A 1 141 ? -28.859 25.312 25.562 1 93.69 141 ARG A N 1
ATOM 1048 C CA . ARG A 1 141 ? -28.375 26.281 24.594 1 93.69 141 ARG A CA 1
ATOM 1049 C C . ARG A 1 141 ? -27.766 25.578 23.375 1 93.69 141 ARG A C 1
ATOM 1051 O O . ARG A 1 141 ? -27.297 24.438 23.484 1 93.69 141 ARG A O 1
ATOM 1058 N N . ALA A 1 142 ? -27.828 26.266 22.281 1 94.25 142 ALA A N 1
ATOM 1059 C CA . ALA A 1 142 ? -27.219 25.766 21.047 1 94.25 142 ALA A CA 1
ATOM 1060 C C . ALA A 1 142 ? -26.438 26.875 20.344 1 94.25 142 ALA A C 1
ATOM 1062 O O . ALA A 1 142 ? -26.875 28.031 20.312 1 94.25 142 ALA A O 1
ATOM 1063 N N . LEU A 1 143 ? -25.281 26.5 19.938 1 94.56 143 LEU A N 1
ATOM 1064 C CA . LEU A 1 143 ? -24.406 27.391 19.156 1 94.56 143 LEU A CA 1
ATOM 1065 C C . LEU A 1 143 ? -24.453 27.016 17.672 1 94.56 143 LEU A C 1
ATOM 1067 O O . LEU A 1 143 ? -24.25 25.844 17.328 1 94.56 143 LEU A O 1
ATOM 1071 N N . HIS A 1 144 ? -24.734 28.031 16.812 1 94.69 144 HIS A N 1
ATOM 1072 C CA . HIS A 1 144 ? -24.859 27.797 15.375 1 94.69 144 HIS A CA 1
ATOM 1073 C C . HIS A 1 144 ? -23.766 28.516 14.594 1 94.69 144 HIS A C 1
ATOM 1075 O O . HIS A 1 144 ? -23.453 29.672 14.898 1 94.69 144 HIS A O 1
ATOM 1081 N N . PHE A 1 145 ? -23.156 27.812 13.633 1 95.06 145 PHE A N 1
ATOM 1082 C CA . PHE A 1 145 ? -22.203 28.391 12.68 1 95.06 145 PHE A CA 1
ATOM 1083 C C . PHE A 1 145 ? -22.641 28.094 11.25 1 95.06 145 PHE A C 1
ATOM 1085 O O . PHE A 1 145 ? -23.172 27.016 10.969 1 95.06 145 PHE A O 1
ATOM 1092 N N . ASP A 1 146 ? -22.453 29.031 10.359 1 95.94 146 ASP A N 1
ATOM 1093 C CA . ASP A 1 146 ? -22.516 28.859 8.906 1 95.94 146 ASP A CA 1
ATOM 1094 C C . ASP A 1 146 ? -21.359 29.594 8.227 1 95.94 146 ASP A C 1
ATOM 1096 O O . ASP A 1 146 ? -21.562 30.656 7.629 1 95.94 146 ASP A O 1
ATOM 1100 N N . TYR A 1 147 ? -20.266 28.922 8.305 1 94.25 147 TYR A N 1
ATOM 1101 C CA . TYR A 1 147 ? -19 29.562 7.953 1 94.25 147 TYR A CA 1
ATOM 1102 C C . TYR A 1 147 ? -19.031 30.062 6.516 1 94.25 147 TYR A C 1
ATOM 1104 O O . TYR A 1 147 ? -18.438 31.109 6.215 1 94.25 147 TYR A O 1
ATOM 1112 N N . ARG A 1 148 ? -19.688 29.344 5.598 1 93.19 148 ARG A N 1
ATOM 1113 C CA . ARG A 1 148 ? -19.672 29.719 4.191 1 93.19 148 ARG A CA 1
ATOM 1114 C C . ARG A 1 148 ? -20.938 30.5 3.828 1 93.19 148 ARG A C 1
ATOM 1116 O O . ARG A 1 148 ? -21.219 30.734 2.65 1 93.19 148 ARG A O 1
ATOM 1123 N N . ASP A 1 149 ? -21.766 30.797 4.746 1 93.69 149 ASP A N 1
ATOM 1124 C CA . ASP A 1 149 ? -22.969 31.609 4.578 1 93.69 149 ASP A CA 1
ATOM 1125 C C . ASP A 1 149 ? -23.875 31.031 3.504 1 93.69 149 ASP A C 1
ATOM 1127 O O . ASP A 1 149 ? -24.312 31.734 2.598 1 93.69 149 ASP A O 1
ATOM 1131 N N . GLN A 1 150 ? -24.125 29.734 3.613 1 92.25 150 GLN A N 1
ATOM 1132 C CA . GLN A 1 150 ? -24.875 29.078 2.553 1 92.25 150 GLN A CA 1
ATOM 1133 C C . GLN A 1 150 ? -26.312 28.797 2.984 1 92.25 150 GLN A C 1
ATOM 1135 O O . GLN A 1 150 ? -27.141 28.391 2.17 1 92.25 150 GLN A O 1
ATOM 1140 N N . ARG A 1 151 ? -26.547 29 4.234 1 92.69 151 ARG A N 1
ATOM 1141 C CA . ARG A 1 151 ? -27.906 28.75 4.727 1 92.69 151 ARG A CA 1
ATOM 1142 C C . ARG A 1 151 ? -28.656 30.062 4.91 1 92.69 151 ARG A C 1
ATOM 1144 O O . ARG A 1 151 ? -28.109 31.047 5.387 1 92.69 151 ARG A O 1
ATOM 1151 N N . THR A 1 152 ? -29.969 30 4.516 1 89.81 152 THR A N 1
ATOM 1152 C CA . THR A 1 152 ? -30.766 31.219 4.543 1 89.81 152 THR A CA 1
ATOM 1153 C C . THR A 1 152 ? -31.891 31.109 5.551 1 89.81 152 THR A C 1
ATOM 1155 O O . THR A 1 152 ? -32.688 32.031 5.73 1 89.81 152 THR A O 1
ATOM 1158 N N . THR A 1 153 ? -32.031 30 6.129 1 84 153 THR A N 1
ATOM 1159 C CA . THR A 1 153 ? -33.094 29.828 7.109 1 84 153 THR A CA 1
ATOM 1160 C C . THR A 1 153 ? -32.5 29.641 8.508 1 84 153 THR A C 1
ATOM 1162 O O . THR A 1 153 ? -31.359 29.203 8.664 1 84 153 THR A O 1
ATOM 1165 N N . GLY A 1 154 ? -33.281 30.188 9.516 1 74.19 154 GLY A N 1
ATOM 1166 C CA . GLY A 1 154 ? -32.844 30 10.891 1 74.19 154 GLY A CA 1
ATOM 1167 C C . GLY A 1 154 ? -32.688 28.547 11.281 1 74.19 154 GLY A C 1
ATOM 1168 O O . GLY A 1 154 ? -33.281 27.656 10.664 1 74.19 154 GLY A O 1
ATOM 1169 N N . PRO A 1 155 ? -31.844 28.406 12.258 1 80.56 155 PRO A N 1
ATOM 1170 C CA . PRO A 1 155 ? -31.016 29.312 13.07 1 80.56 155 PRO A CA 1
ATOM 1171 C C . PRO A 1 155 ? -29.656 29.609 12.438 1 80.56 155 PRO A C 1
ATOM 1173 O O . PRO A 1 155 ? -28.953 30.516 12.891 1 80.56 155 PRO A O 1
ATOM 1176 N N . TRP A 1 156 ? -29.297 29.047 11.344 1 84.12 156 TRP A N 1
ATOM 1177 C CA . TRP A 1 156 ? -27.969 29.219 10.758 1 84.12 156 TRP A CA 1
ATOM 1178 C C . TRP A 1 156 ? -27.875 30.562 10.031 1 84.12 156 TRP A C 1
ATOM 1180 O O . TRP A 1 156 ? -26.797 31.141 9.961 1 84.12 156 TRP A O 1
ATOM 1190 N N . ALA A 1 157 ? -29.031 31.094 9.656 1 83.75 157 ALA A N 1
ATOM 1191 C CA . ALA A 1 157 ? -29.062 32.312 8.859 1 83.75 157 ALA A CA 1
ATOM 1192 C C . ALA A 1 157 ? -28.531 33.5 9.656 1 83.75 157 ALA A C 1
ATOM 1194 O O . ALA A 1 157 ? -28.109 34.5 9.078 1 83.75 157 ALA A O 1
ATOM 1195 N N . ASP A 1 158 ? -28.5 33.406 10.961 1 84 158 ASP A N 1
ATOM 1196 C CA . ASP A 1 158 ? -28.062 34.5 11.82 1 84 158 ASP A CA 1
ATOM 1197 C C . ASP A 1 158 ? -26.547 34.469 12.039 1 84 158 ASP A C 1
ATOM 1199 O O . ASP A 1 158 ? -25.984 35.344 12.688 1 84 158 ASP A O 1
ATOM 1203 N N . SER A 1 159 ? -25.859 33.469 11.516 1 87.44 159 SER A N 1
ATOM 1204 C CA . SER A 1 159 ? -24.406 33.312 11.602 1 87.44 159 SER A CA 1
ATOM 1205 C C . SER A 1 159 ? -23.734 33.688 10.289 1 87.44 159 SER A C 1
ATOM 1207 O O . SER A 1 159 ? -24.391 33.719 9.234 1 87.44 159 SER A O 1
ATOM 1209 N N . SER A 1 160 ? -22.438 34.094 10.391 1 89.69 160 SER A N 1
ATOM 1210 C CA . SER A 1 160 ? -21.688 34.469 9.195 1 89.69 160 SER A CA 1
ATOM 1211 C C . SER A 1 160 ? -20.188 34.312 9.406 1 89.69 160 SER A C 1
ATOM 1213 O O . SER A 1 160 ? -19.641 34.844 10.391 1 89.69 160 SER A O 1
ATOM 1215 N N . GLY A 1 161 ? -19.703 33.625 8.461 1 91.44 161 GLY A N 1
ATOM 1216 C CA . GLY A 1 161 ? -18.266 33.438 8.578 1 91.44 161 GLY A CA 1
ATOM 1217 C C . GLY A 1 161 ? -17.844 32.812 9.883 1 91.44 161 GLY A C 1
ATOM 1218 O O . GLY A 1 161 ? -18.344 31.719 10.227 1 91.44 161 GLY A O 1
ATOM 1219 N N . ARG A 1 162 ? -17.031 33.562 10.617 1 92.12 162 ARG A N 1
ATOM 1220 C CA . ARG A 1 162 ? -16.5 33.062 11.875 1 92.12 162 ARG A CA 1
ATOM 1221 C C . ARG A 1 162 ? -17.438 33.375 13.031 1 92.12 162 ARG A C 1
ATOM 1223 O O . ARG A 1 162 ? -17.203 32.938 14.164 1 92.12 162 ARG A O 1
ATOM 1230 N N . GLU A 1 163 ? -18.516 34.094 12.711 1 91.38 163 GLU A N 1
ATOM 1231 C CA . GLU A 1 163 ? -19.438 34.5 13.766 1 91.38 163 GLU A CA 1
ATOM 1232 C C . GLU A 1 163 ? -20.562 33.469 13.93 1 91.38 163 GLU A C 1
ATOM 1234 O O . GLU A 1 163 ? -21.234 33.125 12.961 1 91.38 163 GLU A O 1
ATOM 1239 N N . GLY A 1 164 ? -20.656 32.969 15.156 1 92.62 164 GLY A N 1
ATOM 1240 C CA . GLY A 1 164 ? -21.75 32.062 15.516 1 92.62 164 GLY A CA 1
ATOM 1241 C C . GLY A 1 164 ? -22.781 32.719 16.422 1 92.62 164 GLY A C 1
ATOM 1242 O O . GLY A 1 164 ? -22.547 33.812 16.953 1 92.62 164 GLY A O 1
ATOM 1243 N N . ASN A 1 165 ? -23.922 32.094 16.531 1 91.88 165 ASN A N 1
ATOM 1244 C CA . ASN A 1 165 ? -25.031 32.562 17.359 1 91.88 165 ASN A CA 1
ATOM 1245 C C . ASN A 1 165 ? -25.453 31.531 18.391 1 91.88 165 ASN A C 1
ATOM 1247 O O . ASN A 1 165 ? -25.625 30.359 18.062 1 91.88 165 ASN A O 1
ATOM 1251 N N . VAL A 1 166 ? -25.562 31.969 19.641 1 92 166 VAL A N 1
ATOM 1252 C CA . VAL A 1 166 ? -26.047 31.109 20.719 1 92 166 VAL A CA 1
ATOM 1253 C C . VAL A 1 166 ? -27.531 31.375 20.953 1 92 166 VAL A C 1
ATOM 1255 O O . VAL A 1 166 ? -27.938 32.531 21.172 1 92 166 VAL A O 1
ATOM 1258 N N . VAL A 1 167 ? -28.297 30.312 20.938 1 91.94 167 VAL A N 1
ATOM 1259 C CA . VAL A 1 167 ? -29.734 30.453 21.141 1 91.94 167 VAL A CA 1
ATOM 1260 C C . VAL A 1 167 ? -30.203 29.5 22.234 1 91.94 167 VAL A C 1
ATOM 1262 O O . VAL A 1 167 ? -29.547 28.469 22.5 1 91.94 167 VAL A O 1
ATOM 1265 N N . GLU A 1 168 ? -31.266 29.875 22.891 1 91.31 168 GLU A N 1
ATOM 1266 C CA . GLU A 1 168 ? -31.891 28.984 23.859 1 91.31 168 GLU A CA 1
ATOM 1267 C C . GLU A 1 168 ? -32.719 27.906 23.156 1 91.31 168 GLU A C 1
ATOM 1269 O O . GLU A 1 168 ? -33.344 28.156 22.125 1 91.31 168 GLU A O 1
ATOM 1274 N N . THR A 1 169 ? -32.594 26.734 23.734 1 91.12 169 THR A N 1
ATOM 1275 C CA . THR A 1 169 ? -33.312 25.625 23.141 1 91.12 169 THR A CA 1
ATOM 1276 C C . THR A 1 169 ? -34.5 25.219 24.031 1 91.12 169 THR A C 1
ATOM 1278 O O . THR A 1 169 ? -34.469 25.438 25.234 1 91.12 169 THR A O 1
ATOM 1281 N N . GLU A 1 170 ? -35.469 24.641 23.406 1 88.12 170 GLU A N 1
ATOM 1282 C CA . GLU A 1 170 ? -36.688 24.203 24.125 1 88.12 170 GLU A CA 1
ATOM 1283 C C . GLU A 1 170 ? -36.375 23.016 25.031 1 88.12 170 GLU A C 1
ATOM 1285 O O . GLU A 1 170 ? -36.906 22.906 26.125 1 88.12 170 GLU A O 1
ATOM 1290 N N . HIS A 1 171 ? -35.562 22.219 24.594 1 90.81 171 HIS A N 1
ATOM 1291 C CA . HIS A 1 171 ? -35.219 21.016 25.344 1 90.81 171 HIS A CA 1
ATOM 1292 C C . HIS A 1 171 ? -33.75 21.047 25.766 1 90.81 171 HIS A C 1
ATOM 1294 O O . HIS A 1 171 ? -32.906 21.703 25.141 1 90.81 171 HIS A O 1
ATOM 1300 N N . SER A 1 172 ? -33.562 20.312 26.938 1 92.19 172 SER A N 1
ATOM 1301 C CA . SER A 1 172 ? -32.188 20.25 27.453 1 92.19 172 SER A CA 1
ATOM 1302 C C . SER A 1 172 ? -31.531 18.922 27.062 1 92.19 172 SER A C 1
ATOM 1304 O O . SER A 1 172 ? -32.188 17.875 27.047 1 92.19 172 SER A O 1
ATOM 1306 N N . LEU A 1 173 ? -30.281 19 26.797 1 92.56 173 LEU A N 1
ATOM 1307 C CA . LEU A 1 173 ? -29.484 17.828 26.453 1 92.56 173 LEU A CA 1
ATOM 1308 C C . LEU A 1 173 ? -28.328 17.656 27.422 1 92.56 173 LEU A C 1
ATOM 1310 O O . LEU A 1 173 ? -27.562 18.578 27.656 1 92.56 173 LEU A O 1
ATOM 1314 N N . GLY A 1 174 ? -28.109 16.547 28.188 1 90 174 GLY A N 1
ATOM 1315 C CA . GLY A 1 174 ? -27.016 16.312 29.125 1 90 174 GLY A CA 1
ATOM 1316 C C . GLY A 1 174 ? -25.672 16.172 28.438 1 90 174 GLY A C 1
ATOM 1317 O O . GLY A 1 174 ? -24.641 16.516 29 1 90 174 GLY A O 1
ATOM 1318 N N . GLY A 1 175 ? -25.453 15.797 27.359 1 95.69 175 GLY A N 1
ATOM 1319 C CA . GLY A 1 175 ? -24.266 15.633 26.531 1 95.69 175 GLY A CA 1
ATOM 1320 C C . GLY A 1 175 ? -24.125 16.719 25.484 1 95.69 175 GLY A C 1
ATOM 1321 O O . GLY A 1 175 ? -24.516 17.859 25.703 1 95.69 175 GLY A O 1
ATOM 1322 N N . VAL A 1 176 ? -23.359 16.453 24.531 1 96.38 176 VAL A N 1
ATOM 1323 C CA . VAL A 1 176 ? -23.188 17.391 23.438 1 96.38 176 VAL A CA 1
ATOM 1324 C C . VAL A 1 176 ? -23.656 16.766 22.125 1 96.38 176 VAL A C 1
ATOM 1326 O O . VAL A 1 176 ? -23.375 15.586 21.859 1 96.38 176 VAL A O 1
ATOM 1329 N N . LEU A 1 177 ? -24.406 17.5 21.391 1 97.62 177 LEU A N 1
ATOM 1330 C CA . LEU A 1 177 ? -24.781 17.125 20.047 1 97.62 177 LEU A CA 1
ATOM 1331 C C . LEU A 1 177 ? -24.156 18.062 19.016 1 97.62 177 LEU A C 1
ATOM 1333 O O . LEU A 1 177 ? -24.266 19.281 19.125 1 97.62 177 LEU A O 1
ATOM 1337 N N . VAL A 1 178 ? -23.438 17.516 18.109 1 97.69 178 VAL A N 1
ATOM 1338 C CA . VAL A 1 178 ? -22.875 18.266 16.984 1 97.69 178 VAL A CA 1
ATOM 1339 C C . VAL A 1 178 ? -23.562 17.828 15.688 1 97.69 178 VAL A C 1
ATOM 1341 O O . VAL A 1 178 ? -23.484 16.656 15.297 1 97.69 178 VAL A O 1
ATOM 1344 N N . GLU A 1 179 ? -24.234 18.703 15.117 1 97.56 179 GLU A N 1
ATOM 1345 C CA . GLU A 1 179 ? -24.875 18.484 13.828 1 97.56 179 GLU A CA 1
ATOM 1346 C C . GLU A 1 179 ? -24.156 19.25 12.719 1 97.56 179 GLU A C 1
ATOM 1348 O O . GLU A 1 179 ? -23.922 20.453 12.836 1 97.56 179 GLU A O 1
ATOM 1353 N N . ILE A 1 180 ? -23.781 18.562 11.695 1 97 180 ILE A N 1
ATOM 1354 C CA . ILE A 1 180 ? -23.156 19.172 10.531 1 97 180 ILE A CA 1
ATOM 1355 C C . ILE A 1 180 ? -24.047 19 9.305 1 97 180 ILE A C 1
ATOM 1357 O O . ILE A 1 180 ? -24.266 17.875 8.836 1 97 180 ILE A O 1
ATOM 1361 N N . ASP A 1 181 ? -24.625 20.047 8.898 1 96.25 181 ASP A N 1
ATOM 1362 C CA . ASP A 1 181 ? -25.312 20.062 7.605 1 96.25 181 ASP A CA 1
ATOM 1363 C C . ASP A 1 181 ? -24.312 20.328 6.473 1 96.25 181 ASP A C 1
ATOM 1365 O O . ASP A 1 181 ? -23.891 21.469 6.254 1 96.25 181 ASP A O 1
ATOM 1369 N N . HIS A 1 182 ? -24.031 19.312 5.734 1 94.94 182 HIS A N 1
ATOM 1370 C CA . HIS A 1 182 ? -22.844 19.281 4.875 1 94.94 182 HIS A CA 1
ATOM 1371 C C . HIS A 1 182 ? -22.953 20.344 3.773 1 94.94 182 HIS A C 1
ATOM 1373 O O . HIS A 1 182 ? -24.016 20.531 3.189 1 94.94 182 HIS A O 1
ATOM 1379 N N . TYR A 1 183 ? -21.859 21.062 3.576 1 93.31 183 TYR A N 1
ATOM 1380 C CA . TYR A 1 183 ? -21.781 21.875 2.371 1 93.31 183 TYR A CA 1
ATOM 1381 C C . TYR A 1 183 ? -21.688 21 1.125 1 93.31 183 TYR A C 1
ATOM 1383 O O . TYR A 1 183 ? -21.156 19.891 1.176 1 93.31 183 TYR A O 1
ATOM 1391 N N . GLU A 1 184 ? -22.078 21.562 0.065 1 86.31 184 GLU A N 1
ATOM 1392 C CA . GLU A 1 184 ? -21.984 20.844 -1.205 1 86.31 184 GLU A CA 1
ATOM 1393 C C . GLU A 1 184 ? -20.531 20.578 -1.577 1 86.31 184 GLU A C 1
ATOM 1395 O O . GLU A 1 184 ? -19.656 21.438 -1.405 1 86.31 184 GLU A O 1
ATOM 1400 N N . GLY A 1 185 ? -20.172 19.438 -1.965 1 83.56 185 GLY A N 1
ATOM 1401 C CA . GLY A 1 185 ? -18.828 19.109 -2.432 1 83.56 185 GLY A CA 1
ATOM 1402 C C . GLY A 1 185 ? -17.953 18.5 -1.35 1 83.56 185 GLY A C 1
ATOM 1403 O O . GLY A 1 185 ? -16.844 18.047 -1.628 1 83.56 185 GLY A O 1
ATOM 1404 N N . GLU A 1 186 ? -18.438 18.594 -0.086 1 87.81 186 GLU A N 1
ATOM 1405 C CA . GLU A 1 186 ? -17.641 18.047 1.013 1 87.81 186 GLU A CA 1
ATOM 1406 C C . GLU A 1 186 ? -17.797 16.547 1.132 1 87.81 186 GLU A C 1
ATOM 1408 O O . GLU A 1 186 ? -17.062 15.891 1.874 1 87.81 186 GLU A O 1
ATOM 1413 N N . VAL A 1 187 ? -18.734 16.047 0.428 1 86.38 187 VAL A N 1
ATOM 1414 C CA . VAL A 1 187 ? -18.969 14.609 0.415 1 86.38 187 VAL A CA 1
ATOM 1415 C C . VAL A 1 187 ? -18.969 14.094 -1.024 1 86.38 187 VAL A C 1
ATOM 1417 O O . VAL A 1 187 ? -19.328 14.828 -1.948 1 86.38 187 VAL A O 1
ATOM 1420 N N . PRO A 1 188 ? -18.5 12.891 -1.124 1 83.5 188 PRO A N 1
ATOM 1421 C CA . PRO A 1 188 ? -18.578 12.344 -2.48 1 83.5 188 PRO A CA 1
ATOM 1422 C C . PRO A 1 188 ? -20.016 12.117 -2.943 1 83.5 188 PRO A C 1
ATOM 1424 O O . PRO A 1 188 ? -20.938 12.188 -2.137 1 83.5 188 PRO A O 1
ATOM 1427 N N . ASP A 1 189 ? -20.094 11.898 -4.234 1 84 189 ASP A N 1
ATOM 1428 C CA . ASP A 1 189 ? -21.406 11.547 -4.789 1 84 189 ASP A CA 1
ATOM 1429 C C . ASP A 1 189 ? -22.016 10.359 -4.047 1 84 189 ASP A C 1
ATOM 1431 O O . ASP A 1 189 ? -21.406 9.289 -3.973 1 84 189 ASP A O 1
ATOM 1435 N N . PRO A 1 190 ? -23.234 10.625 -3.521 1 84.62 190 PRO A N 1
ATOM 1436 C CA . PRO A 1 190 ? -23.875 9.586 -2.719 1 84.62 190 PRO A CA 1
ATOM 1437 C C . PRO A 1 190 ? -24.109 8.297 -3.504 1 84.62 190 PRO A C 1
ATOM 1439 O O . PRO A 1 190 ? -24.25 7.223 -2.912 1 84.62 190 PRO A O 1
ATOM 1442 N N . GLU A 1 191 ? -24.172 8.414 -4.773 1 80.81 191 GLU A N 1
ATOM 1443 C CA . GLU A 1 191 ? -24.453 7.246 -5.609 1 80.81 191 GLU A CA 1
ATOM 1444 C C . GLU A 1 191 ? -23.156 6.555 -6.039 1 80.81 191 GLU A C 1
ATOM 1446 O O . GLU A 1 191 ? -23.203 5.465 -6.613 1 80.81 191 GLU A O 1
ATOM 1451 N N . SER A 1 192 ? -22.125 7.172 -5.645 1 81.75 192 SER A N 1
ATOM 1452 C CA . SER A 1 192 ? -20.844 6.598 -6.047 1 81.75 192 SER A CA 1
ATOM 1453 C C . SER A 1 192 ? -20.328 5.609 -5 1 81.75 192 SER A C 1
ATOM 1455 O O . SER A 1 192 ? -20.75 5.652 -3.842 1 81.75 192 SER A O 1
ATOM 1457 N N . TYR A 1 193 ? -19.438 4.688 -5.41 1 82.19 193 TYR A N 1
ATOM 1458 C CA . TYR A 1 193 ? -18.812 3.732 -4.492 1 82.19 193 TYR A CA 1
ATOM 1459 C C . TYR A 1 193 ? -17.984 4.445 -3.439 1 82.19 193 TYR A C 1
ATOM 1461 O O . TYR A 1 193 ? -17.719 3.895 -2.367 1 82.19 193 TYR A O 1
ATOM 1469 N N . ARG A 1 194 ? -17.672 5.648 -3.691 1 84.56 194 ARG A N 1
ATOM 1470 C CA . ARG A 1 194 ? -16.828 6.414 -2.783 1 84.56 194 ARG A CA 1
ATOM 1471 C C . ARG A 1 194 ? -17.547 6.691 -1.467 1 84.56 194 ARG A C 1
ATOM 1473 O O . ARG A 1 194 ? -16.906 6.738 -0.407 1 84.56 194 ARG A O 1
ATOM 1480 N N . TRP A 1 195 ? -18.797 6.922 -1.562 1 86.5 195 TRP A N 1
ATOM 1481 C CA . TRP A 1 195 ? -19.547 7.176 -0.341 1 86.5 195 TRP A CA 1
ATOM 1482 C C . TRP A 1 195 ? -19.484 5.977 0.599 1 86.5 195 TRP A C 1
ATOM 1484 O O . TRP A 1 195 ? -19.281 6.137 1.806 1 86.5 195 TRP A O 1
ATOM 1494 N N . HIS A 1 196 ? -19.562 4.809 0.042 1 82.75 196 HIS A N 1
ATOM 1495 C CA . HIS A 1 196 ? -19.516 3.605 0.865 1 82.75 196 HIS A CA 1
ATOM 1496 C C . HIS A 1 196 ? -18.125 3.42 1.473 1 82.75 196 HIS A C 1
ATOM 1498 O O . HIS A 1 196 ? -18 2.998 2.623 1 82.75 196 HIS A O 1
ATOM 1504 N N . ARG A 1 197 ? -17.219 3.732 0.702 1 86.06 197 ARG A N 1
ATOM 1505 C CA . ARG A 1 197 ? -15.859 3.668 1.21 1 86.06 197 ARG A CA 1
ATOM 1506 C C . ARG A 1 197 ? -15.641 4.691 2.32 1 86.06 197 ARG A C 1
ATOM 1508 O O . ARG A 1 197 ? -14.898 4.43 3.273 1 86.06 197 ARG A O 1
ATOM 1515 N N . TYR A 1 198 ? -16.281 5.801 2.084 1 87.56 198 TYR A N 1
ATOM 1516 C CA . TYR A 1 198 ? -16.188 6.875 3.068 1 87.56 198 TYR A CA 1
ATOM 1517 C C . TYR A 1 198 ? -16.703 6.414 4.426 1 87.56 198 TYR A C 1
ATOM 1519 O O . TYR A 1 198 ? -16.062 6.648 5.453 1 87.56 198 TYR A O 1
ATOM 1527 N N . VAL A 1 199 ? -17.734 5.785 4.449 1 87.25 199 VAL A N 1
ATOM 1528 C CA . VAL A 1 199 ? -18.344 5.332 5.695 1 87.25 199 VAL A CA 1
ATOM 1529 C C . VAL A 1 199 ? -17.5 4.211 6.305 1 87.25 199 VAL A C 1
ATOM 1531 O O . VAL A 1 199 ? -17.312 4.164 7.52 1 87.25 199 VAL A O 1
ATOM 1534 N N . ARG A 1 200 ? -17.062 3.355 5.465 1 87 200 ARG A N 1
ATOM 1535 C CA . ARG A 1 200 ? -16.188 2.279 5.93 1 87 200 ARG A CA 1
ATOM 1536 C C . ARG A 1 200 ? -14.914 2.834 6.555 1 87 200 ARG A C 1
ATOM 1538 O O . ARG A 1 200 ? -14.484 2.375 7.617 1 87 200 ARG A O 1
ATOM 1545 N N . ASP A 1 201 ? -14.367 3.787 5.891 1 89.06 201 ASP A N 1
ATOM 1546 C CA . ASP A 1 201 ? -13.133 4.402 6.387 1 89.06 201 ASP A CA 1
ATOM 1547 C C . ASP A 1 201 ? -13.383 5.141 7.699 1 89.06 201 ASP A C 1
ATOM 1549 O O . ASP A 1 201 ? -12.5 5.191 8.562 1 89.06 201 ASP A O 1
ATOM 1553 N N . LEU A 1 202 ? -14.5 5.695 7.781 1 93.5 202 LEU A N 1
ATOM 1554 C CA . LEU A 1 202 ? -14.867 6.367 9.023 1 93.5 202 LEU A CA 1
ATOM 1555 C C . LEU A 1 202 ? -14.883 5.387 10.188 1 93.5 202 LEU A C 1
ATOM 1557 O O . LEU A 1 202 ? -14.414 5.711 11.289 1 93.5 202 LEU A O 1
ATOM 1561 N N . ARG A 1 203 ? -15.359 4.242 9.953 1 94.81 203 ARG A N 1
ATOM 1562 C CA . ARG A 1 203 ? -15.383 3.221 10.992 1 94.81 203 ARG A CA 1
ATOM 1563 C C . ARG A 1 203 ? -13.977 2.822 11.406 1 94.81 203 ARG A C 1
ATOM 1565 O O . ARG A 1 203 ? -13.688 2.67 12.594 1 94.81 203 ARG A O 1
ATOM 1572 N N . LYS A 1 204 ? -13.195 2.639 10.438 1 94.75 204 LYS A N 1
ATOM 1573 C CA . LYS A 1 204 ? -11.805 2.273 10.672 1 94.75 204 LYS A CA 1
ATOM 1574 C C . LYS A 1 204 ? -11.125 3.266 11.609 1 94.75 204 LYS A C 1
ATOM 1576 O O . LYS A 1 204 ? -10.273 2.885 12.414 1 94.75 204 LYS A O 1
ATOM 1581 N N . ARG A 1 205 ? -11.5 4.484 11.594 1 96.75 205 ARG A N 1
ATOM 1582 C CA . ARG A 1 205 ? -10.867 5.551 12.359 1 96.75 205 ARG A CA 1
ATOM 1583 C C . ARG A 1 205 ? -11.023 5.32 13.859 1 96.75 205 ARG A C 1
ATOM 1585 O O . ARG A 1 205 ? -10.195 5.777 14.656 1 96.75 205 ARG A O 1
ATOM 1592 N N . PHE A 1 206 ? -12.039 4.566 14.266 1 97.81 206 PHE A N 1
ATOM 1593 C CA . PHE A 1 206 ? -12.359 4.438 15.688 1 97.81 206 PHE A CA 1
ATOM 1594 C C . PHE A 1 206 ? -12.273 2.982 16.125 1 97.81 206 PHE A C 1
ATOM 1596 O O . PHE A 1 206 ? -12.805 2.613 17.172 1 97.81 206 PHE A O 1
ATOM 1603 N N . ALA A 1 207 ? -11.578 2.145 15.414 1 97 207 ALA A N 1
ATOM 1604 C CA . ALA A 1 207 ? -11.625 0.688 15.508 1 97 207 ALA A CA 1
ATOM 1605 C C . ALA A 1 207 ? -11.18 0.217 16.891 1 97 207 ALA A C 1
ATOM 1607 O O . ALA A 1 207 ? -11.656 -0.808 17.391 1 97 207 ALA A O 1
ATOM 1608 N N . TYR A 1 208 ? -10.305 0.973 17.547 1 97.69 208 TYR A N 1
ATOM 1609 C CA . TYR A 1 208 ? -9.766 0.451 18.797 1 97.69 208 TYR A CA 1
ATOM 1610 C C . TYR A 1 208 ? -9.953 1.449 19.938 1 97.69 208 TYR A C 1
ATOM 1612 O O . TYR A 1 208 ? -9.219 1.416 20.922 1 97.69 208 TYR A O 1
ATOM 1620 N N . VAL A 1 209 ? -10.898 2.369 19.766 1 96.88 209 VAL A N 1
ATOM 1621 C CA . VAL A 1 209 ? -11.188 3.369 20.781 1 96.88 209 VAL A CA 1
ATOM 1622 C C . VAL A 1 209 ? -11.711 2.686 22.047 1 96.88 209 VAL A C 1
ATOM 1624 O O . VAL A 1 209 ? -11.234 2.957 23.156 1 96.88 209 VAL A O 1
ATOM 1627 N N . HIS A 1 210 ? -12.57 1.762 21.875 1 96 210 HIS A N 1
ATOM 1628 C CA . HIS A 1 210 ? -13.188 1.104 23.016 1 96 210 HIS A CA 1
ATOM 1629 C C . HIS A 1 210 ? -12.148 0.342 23.828 1 96 210 HIS A C 1
ATOM 1631 O O . HIS A 1 210 ? -12.188 0.362 25.062 1 96 210 HIS A O 1
ATOM 1637 N N . SER A 1 211 ? -11.297 -0.327 23.156 1 94 211 SER A N 1
ATOM 1638 C CA . SER A 1 211 ? -10.297 -1.146 23.844 1 94 211 SER A CA 1
ATOM 1639 C C . SER A 1 211 ? -9.367 -0.289 24.688 1 94 211 SER A C 1
ATOM 1641 O O . SER A 1 211 ? -8.828 -0.76 25.703 1 94 211 SER A O 1
ATOM 1643 N N . GLN A 1 212 ? -9.219 0.999 24.344 1 91.94 212 GLN A N 1
ATOM 1644 C CA . GLN A 1 212 ? -8.25 1.845 25.016 1 91.94 212 GLN A CA 1
ATOM 1645 C C . GLN A 1 212 ? -8.93 2.785 26.016 1 91.94 212 GLN A C 1
ATOM 1647 O O . GLN A 1 212 ? -8.344 3.162 27.031 1 91.94 212 GLN A O 1
ATOM 1652 N N . THR A 1 213 ? -10.188 3.248 25.734 1 91.75 213 THR A N 1
ATOM 1653 C CA . THR A 1 213 ? -10.797 4.312 26.516 1 91.75 213 THR A CA 1
ATOM 1654 C C . THR A 1 213 ? -12.078 3.824 27.188 1 91.75 213 THR A C 1
ATOM 1656 O O . THR A 1 213 ? -12.625 4.508 28.047 1 91.75 213 THR A O 1
ATOM 1659 N N . ASP A 1 214 ? -12.633 2.682 26.828 1 93.12 214 ASP A N 1
ATOM 1660 C CA . ASP A 1 214 ? -13.875 2.092 27.312 1 93.12 214 ASP A CA 1
ATOM 1661 C C . ASP A 1 214 ? -15.086 2.859 26.781 1 93.12 214 ASP A C 1
ATOM 1663 O O . ASP A 1 214 ? -16.219 2.646 27.25 1 93.12 214 ASP A O 1
ATOM 1667 N N . VAL A 1 215 ? -14.906 3.836 25.906 1 96.38 215 VAL A N 1
ATOM 1668 C CA . VAL A 1 215 ? -16 4.562 25.281 1 96.38 215 VAL A CA 1
ATOM 1669 C C . VAL A 1 215 ? -16.453 3.844 24.016 1 96.38 215 VAL A C 1
ATOM 1671 O O . VAL A 1 215 ? -15.617 3.473 23.188 1 96.38 215 VAL A O 1
ATOM 1674 N N . ASP A 1 216 ? -17.734 3.691 23.891 1 97.5 216 ASP A N 1
ATOM 1675 C CA . ASP A 1 216 ? -18.281 3.051 22.703 1 97.5 216 ASP A CA 1
ATOM 1676 C C . ASP A 1 216 ? -18.578 4.078 21.609 1 97.5 216 ASP A C 1
ATOM 1678 O O . ASP A 1 216 ? -19.219 5.098 21.875 1 97.5 216 ASP A O 1
ATOM 1682 N N . VAL A 1 217 ? -18.094 3.812 20.453 1 98.12 217 VAL A N 1
ATOM 1683 C CA . VAL A 1 217 ? -18.438 4.629 19.297 1 98.12 217 VAL A CA 1
ATOM 1684 C C . VAL A 1 217 ? -19.344 3.834 18.359 1 98.12 217 VAL A C 1
ATOM 1686 O O . VAL A 1 217 ? -18.953 2.775 17.859 1 98.12 217 VAL A O 1
ATOM 1689 N N . ILE A 1 218 ? -20.531 4.32 18.141 1 98 218 ILE A N 1
ATOM 1690 C CA . ILE A 1 218 ? -21.531 3.648 17.312 1 98 218 ILE A CA 1
ATOM 1691 C C . ILE A 1 218 ? -21.812 4.484 16.062 1 98 218 ILE A C 1
ATOM 1693 O O . ILE A 1 218 ? -22.203 5.648 16.172 1 98 218 ILE A O 1
ATOM 1697 N N . ILE A 1 219 ? -21.625 3.902 14.906 1 96.88 219 ILE A N 1
ATOM 1698 C CA . ILE A 1 219 ? -21.844 4.602 13.641 1 96.88 219 ILE A CA 1
ATOM 1699 C C . ILE A 1 219 ? -23.016 3.975 12.891 1 96.88 219 ILE A C 1
ATOM 1701 O O . ILE A 1 219 ? -22.969 2.799 12.523 1 96.88 219 ILE A O 1
ATOM 1705 N N . ASN A 1 220 ? -23.969 4.789 12.672 1 94.31 220 ASN A N 1
ATOM 1706 C CA . ASN A 1 220 ? -25.172 4.336 11.969 1 94.31 220 ASN A CA 1
ATOM 1707 C C . ASN A 1 220 ? -25.719 3.047 12.57 1 94.31 220 ASN A C 1
ATOM 1709 O O . ASN A 1 220 ? -26.031 2.1 11.852 1 94.31 220 ASN A O 1
ATOM 1713 N N . GLY A 1 221 ? -25.672 3.023 13.898 1 93.69 221 GLY A N 1
ATOM 1714 C CA . GLY A 1 221 ? -26.328 1.954 14.641 1 93.69 221 GLY A CA 1
ATOM 1715 C C . GLY A 1 221 ? -25.406 0.771 14.898 1 93.69 221 GLY A C 1
ATOM 1716 O O . GLY A 1 221 ? -25.766 -0.143 15.648 1 93.69 221 GLY A O 1
ATOM 1717 N N . GLU A 1 222 ? -24.266 0.78 14.383 1 93.12 222 GLU A N 1
ATOM 1718 C CA . GLU A 1 222 ? -23.328 -0.334 14.547 1 93.12 222 GLU A CA 1
ATOM 1719 C C . GLU A 1 222 ? -22.047 0.116 15.242 1 93.12 222 GLU A C 1
ATOM 1721 O O . GLU A 1 222 ? -21.547 1.202 14.969 1 93.12 222 GLU A O 1
ATOM 1726 N N . SER A 1 223 ? -21.562 -0.763 16.094 1 96.06 223 SER A N 1
ATOM 1727 C CA . SER A 1 223 ? -20.328 -0.452 16.797 1 96.06 223 SER A CA 1
ATOM 1728 C C . SER A 1 223 ? -19.141 -0.373 15.836 1 96.06 223 SER A C 1
ATOM 1730 O O . SER A 1 223 ? -19.047 -1.175 14.898 1 96.06 223 SER A O 1
ATOM 1732 N N . ALA A 1 224 ? -18.281 0.602 16.047 1 96.25 224 ALA A N 1
ATOM 1733 C CA . ALA A 1 224 ? -17.078 0.733 15.234 1 96.25 224 ALA A CA 1
ATOM 1734 C C . ALA A 1 224 ? -15.945 -0.149 15.773 1 96.25 224 ALA A C 1
ATOM 1736 O O . ALA A 1 224 ? -14.906 -0.294 15.133 1 96.25 224 ALA A O 1
ATOM 1737 N N . ALA A 1 225 ? -16.109 -0.798 16.906 1 96.31 225 ALA A N 1
ATOM 1738 C CA . ALA A 1 225 ? -15.047 -1.52 17.609 1 96.31 225 ALA A CA 1
ATOM 1739 C C . ALA A 1 225 ? -14.688 -2.811 16.875 1 96.31 225 ALA A C 1
ATOM 1741 O O . ALA A 1 225 ? -15.57 -3.529 16.406 1 96.31 225 ALA A O 1
ATOM 1742 N N . ARG A 1 226 ? -13.375 -3.016 16.781 1 93.94 226 ARG A N 1
ATOM 1743 C CA . ARG A 1 226 ? -12.867 -4.258 16.203 1 93.94 226 ARG A CA 1
ATOM 1744 C C . ARG A 1 226 ? -12.398 -5.215 17.281 1 93.94 226 ARG A C 1
ATOM 1746 O O . ARG A 1 226 ? -11.703 -6.195 17 1 93.94 226 ARG A O 1
ATOM 1753 N N . GLY A 1 227 ? -12.656 -4.898 18.5 1 93.25 227 GLY A N 1
ATOM 1754 C CA . GLY A 1 227 ? -12.312 -5.789 19.594 1 93.25 227 GLY A CA 1
ATOM 1755 C C . GLY A 1 227 ? -10.914 -5.562 20.125 1 93.25 227 GLY A C 1
ATOM 1756 O O . GLY A 1 227 ? -10.422 -4.43 20.141 1 93.25 227 GLY A O 1
ATOM 1757 N N . ASP A 1 228 ? -10.344 -6.637 20.703 1 93.94 228 ASP A N 1
ATOM 1758 C CA . ASP A 1 228 ? -9.016 -6.59 21.312 1 93.94 228 ASP A CA 1
ATOM 1759 C C . ASP A 1 228 ? -7.922 -6.617 20.25 1 93.94 228 ASP A C 1
ATOM 1761 O O . ASP A 1 228 ? -7.875 -7.535 19.422 1 93.94 228 ASP A O 1
ATOM 1765 N N . PRO A 1 229 ? -7.051 -5.582 20.312 1 94.88 229 PRO A N 1
ATOM 1766 C CA . PRO A 1 229 ? -5.984 -5.57 19.312 1 94.88 229 PRO A CA 1
ATOM 1767 C C . PRO A 1 229 ? -5.121 -6.832 19.359 1 94.88 229 PRO A C 1
ATOM 1769 O O . PRO A 1 229 ? -4.496 -7.188 18.344 1 94.88 229 PRO A O 1
ATOM 1772 N N . ARG A 1 230 ? -5.035 -7.625 20.438 1 93.19 230 ARG A N 1
ATOM 1773 C CA . ARG A 1 230 ? -4.25 -8.852 20.562 1 93.19 230 ARG A CA 1
ATOM 1774 C C . ARG A 1 230 ? -4.828 -9.961 19.703 1 93.19 230 ARG A C 1
ATOM 1776 O O . ARG A 1 230 ? -4.129 -10.922 19.375 1 93.19 230 ARG A O 1
ATOM 1783 N N . GLU A 1 231 ? -6.047 -9.711 19.234 1 90.75 231 GLU A N 1
ATOM 1784 C CA . GLU A 1 231 ? -6.746 -10.719 18.453 1 90.75 231 GLU A CA 1
ATOM 1785 C C . GLU A 1 231 ? -6.941 -10.266 17.016 1 90.75 231 GLU A C 1
ATOM 1787 O O . GLU A 1 231 ? -7.691 -10.883 16.25 1 90.75 231 GLU A O 1
ATOM 1792 N N . ALA A 1 232 ? -6.367 -9.195 16.672 1 87.69 232 ALA A N 1
ATOM 1793 C CA . ALA A 1 232 ? -6.59 -8.57 15.367 1 87.69 232 ALA A CA 1
ATOM 1794 C C . ALA A 1 232 ? -6.172 -9.5 14.234 1 87.69 232 ALA A C 1
ATOM 1796 O O . ALA A 1 232 ? -6.73 -9.445 13.133 1 87.69 232 ALA A O 1
ATOM 1797 N N . ILE A 1 233 ? -5.188 -10.383 14.516 1 79.25 233 ILE A N 1
ATOM 1798 C CA . ILE A 1 233 ? -4.668 -11.234 13.461 1 79.25 233 ILE A CA 1
ATOM 1799 C C . ILE A 1 233 ? -4.898 -12.703 13.82 1 79.25 233 ILE A C 1
ATOM 1801 O O . ILE A 1 233 ? -4.168 -13.586 13.359 1 79.25 233 ILE A O 1
ATOM 1805 N N . SER A 1 234 ? -5.785 -13.016 14.547 1 70.81 234 SER A N 1
ATOM 1806 C CA . SER A 1 234 ? -6 -14.367 15.055 1 70.81 234 SER A CA 1
ATOM 1807 C C . SER A 1 234 ? -6.535 -15.289 13.969 1 70.81 234 SER A C 1
ATOM 1809 O O . SER A 1 234 ? -6.309 -16.5 14.008 1 70.81 234 SER A O 1
ATOM 1811 N N . GLU A 1 235 ? -7.082 -14.711 12.992 1 63.59 235 GLU A N 1
ATOM 1812 C CA . GLU A 1 235 ? -7.73 -15.562 12 1 63.59 235 GLU A CA 1
ATOM 1813 C C . GLU A 1 235 ? -6.863 -15.727 10.758 1 63.59 235 GLU A C 1
ATOM 1815 O O . GLU A 1 235 ? -7.293 -16.328 9.766 1 63.59 235 GLU A O 1
ATOM 1820 N N . THR A 1 236 ? -5.672 -15.375 10.938 1 65.06 236 THR A N 1
ATOM 1821 C CA . THR A 1 236 ? -4.812 -15.453 9.766 1 65.0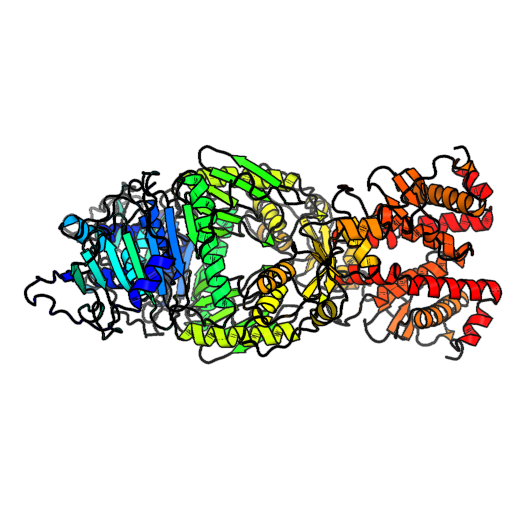6 236 THR A CA 1
ATOM 1822 C C . THR A 1 236 ? -4.18 -16.828 9.648 1 65.06 236 THR A C 1
ATOM 1824 O O . THR A 1 236 ? -3.885 -17.469 10.656 1 65.06 236 THR A O 1
ATOM 1827 N N . SER A 1 237 ? -4.086 -17.266 8.43 1 62.25 237 SER A N 1
ATOM 1828 C CA . SER A 1 237 ? -3.525 -18.594 8.188 1 62.25 237 SER A CA 1
ATOM 1829 C C . SER A 1 237 ? -2.01 -18.531 8.031 1 62.25 237 SER A C 1
ATOM 1831 O O . SER A 1 237 ? -1.325 -19.547 8.172 1 62.25 237 SER A O 1
ATOM 1833 N N . GLY A 1 238 ? -1.428 -17.453 8.039 1 69.38 238 GLY A N 1
ATOM 1834 C CA . GLY A 1 238 ? 0.01 -17.344 7.852 1 69.38 238 GLY A CA 1
ATOM 1835 C C . GLY A 1 238 ? 0.754 -17 9.133 1 69.38 238 GLY A C 1
ATOM 1836 O O . GLY A 1 238 ? 0.154 -16.938 10.203 1 69.38 238 GLY A O 1
ATOM 1837 N N . PRO A 1 239 ? 2.104 -17.047 9.031 1 79.88 239 PRO A N 1
ATOM 1838 C CA . PRO A 1 239 ? 2.898 -16.656 10.195 1 79.88 239 PRO A CA 1
ATOM 1839 C C . PRO A 1 239 ? 2.482 -15.312 10.773 1 79.88 239 PRO A C 1
ATOM 1841 O O . PRO A 1 239 ? 2.207 -14.375 10.023 1 79.88 239 PRO A O 1
ATOM 1844 N N . SER A 1 240 ? 2.311 -15.32 12.07 1 89.69 240 SER A N 1
ATOM 1845 C CA . SER A 1 240 ? 1.923 -14.109 12.781 1 89.69 240 SER A CA 1
ATOM 1846 C C . SER A 1 240 ? 2.543 -14.055 14.172 1 89.69 240 SER A C 1
ATOM 1848 O O . SER A 1 240 ? 2.924 -15.094 14.727 1 89.69 240 SER A O 1
ATOM 1850 N N . ILE A 1 241 ? 2.787 -12.922 14.672 1 93.88 241 ILE A N 1
ATOM 1851 C CA . ILE A 1 241 ? 3.365 -12.719 16 1 93.88 241 ILE A CA 1
ATOM 1852 C C . ILE A 1 241 ? 2.686 -11.539 16.688 1 93.88 241 ILE A C 1
ATOM 1854 O O . ILE A 1 241 ? 2.459 -10.5 16.062 1 93.88 241 ILE A O 1
ATOM 1858 N N . THR A 1 242 ? 2.275 -11.711 17.938 1 95.44 242 THR A N 1
ATOM 1859 C CA . THR A 1 242 ? 1.707 -10.641 18.75 1 95.44 242 THR A CA 1
ATOM 1860 C C . THR A 1 242 ? 2.578 -10.367 19.969 1 95.44 242 THR A C 1
ATOM 1862 O O . THR A 1 242 ? 3.018 -11.297 20.656 1 95.44 242 THR A O 1
ATOM 1865 N N . ARG A 1 243 ? 2.887 -9.109 20.188 1 96.56 243 ARG A N 1
ATOM 1866 C CA . ARG A 1 243 ? 3.67 -8.664 21.328 1 96.56 243 ARG A CA 1
ATOM 1867 C C . ARG A 1 243 ? 2.977 -7.512 22.047 1 96.56 243 ARG A C 1
ATOM 1869 O O . ARG A 1 243 ? 2.385 -6.637 21.406 1 96.56 243 ARG A O 1
ATOM 1876 N N . GLU A 1 244 ? 3.049 -7.578 23.375 1 96.94 244 GLU A N 1
ATOM 1877 C CA . GLU A 1 244 ? 2.523 -6.484 24.188 1 96.94 244 GLU A CA 1
ATOM 1878 C C . GLU A 1 244 ? 3.615 -5.875 25.078 1 96.94 244 GLU A C 1
ATOM 1880 O O . GLU A 1 244 ? 4.367 -6.602 25.719 1 96.94 244 GLU A O 1
ATOM 1885 N N . THR A 1 245 ? 3.73 -4.598 24.969 1 97.62 245 THR A N 1
ATOM 1886 C CA . THR A 1 245 ? 4.633 -3.84 25.828 1 97.62 245 THR A CA 1
ATOM 1887 C C . THR A 1 245 ? 3.859 -2.803 26.641 1 97.62 245 THR A C 1
ATOM 1889 O O . THR A 1 245 ? 2.631 -2.742 26.578 1 97.62 245 THR A O 1
ATOM 1892 N N . ASP A 1 246 ? 4.586 -1.999 27.438 1 96.44 246 ASP A N 1
ATOM 1893 C CA . ASP A 1 246 ? 3.963 -0.919 28.188 1 96.44 246 ASP A CA 1
ATOM 1894 C C . ASP A 1 246 ? 3.48 0.195 27.266 1 96.44 246 ASP A C 1
ATOM 1896 O O . ASP A 1 246 ? 2.59 0.968 27.625 1 96.44 246 ASP A O 1
ATOM 1900 N N . ASP A 1 247 ? 3.984 0.14 26.062 1 97.38 247 ASP A N 1
ATOM 1901 C CA . ASP A 1 247 ? 3.717 1.264 25.172 1 97.38 247 ASP A CA 1
ATOM 1902 C C . ASP A 1 247 ? 2.664 0.896 24.125 1 97.38 247 ASP A C 1
ATOM 1904 O O . ASP A 1 247 ? 2.006 1.774 23.562 1 97.38 247 ASP A O 1
ATOM 1908 N N . ALA A 1 248 ? 2.537 -0.432 23.797 1 98.31 248 ALA A N 1
ATOM 1909 C CA . ALA A 1 248 ? 1.646 -0.742 22.688 1 98.31 248 ALA A CA 1
ATOM 1910 C C . ALA A 1 248 ? 1.37 -2.24 22.609 1 98.31 248 ALA A C 1
ATOM 1912 O O . ALA A 1 248 ? 2.055 -3.039 23.25 1 98.31 248 ALA A O 1
ATOM 1913 N N . VAL A 1 249 ? 0.333 -2.549 21.953 1 98.31 249 VAL A N 1
ATOM 1914 C CA . VAL A 1 249 ? 0.107 -3.885 21.406 1 98.31 249 VAL A CA 1
ATOM 1915 C C . VAL A 1 249 ? 0.537 -3.93 19.953 1 98.31 249 VAL A C 1
ATOM 1917 O O . VAL A 1 249 ? 0.134 -3.078 19.141 1 98.31 249 VAL A O 1
ATOM 1920 N N . ILE A 1 250 ? 1.367 -4.887 19.641 1 98.19 250 ILE A N 1
ATOM 1921 C CA . ILE A 1 250 ? 1.891 -5.066 18.297 1 98.19 250 ILE A CA 1
ATOM 1922 C C . ILE A 1 250 ? 1.499 -6.449 17.766 1 98.19 250 ILE A C 1
ATOM 1924 O O . ILE A 1 250 ? 1.916 -7.469 18.328 1 98.19 250 ILE A O 1
ATOM 1928 N N . ALA A 1 251 ? 0.652 -6.457 16.75 1 96.69 251 ALA A N 1
ATOM 1929 C CA . ALA A 1 251 ? 0.238 -7.695 16.109 1 96.69 251 ALA A CA 1
ATOM 1930 C C . ALA A 1 251 ? 0.612 -7.691 14.625 1 96.69 251 ALA A C 1
ATOM 1932 O O . ALA A 1 251 ? 0.071 -6.902 13.844 1 96.69 251 ALA A O 1
ATOM 1933 N N . LEU A 1 252 ? 1.528 -8.586 14.266 1 95.31 252 LEU A N 1
ATOM 1934 C CA . LEU A 1 252 ? 2.062 -8.578 12.906 1 95.31 252 LEU A CA 1
ATOM 1935 C C . LEU A 1 252 ? 1.736 -9.883 12.188 1 95.31 252 LEU A C 1
ATOM 1937 O O . LEU A 1 252 ? 1.71 -10.945 12.805 1 95.31 252 LEU A O 1
ATOM 1941 N N . GLU A 1 253 ? 1.462 -9.75 10.891 1 91.06 253 GLU A N 1
ATOM 1942 C CA . GLU A 1 253 ? 1.308 -10.891 10 1 91.06 253 GLU A CA 1
ATOM 1943 C C . GLU A 1 253 ? 2.055 -10.672 8.688 1 91.06 253 GLU A C 1
ATOM 1945 O O . GLU A 1 253 ? 2.359 -9.531 8.32 1 91.06 253 GLU A O 1
ATOM 1950 N N . HIS A 1 254 ? 2.393 -11.859 8.102 1 82 254 HIS A N 1
ATOM 1951 C CA . HIS A 1 254 ? 3.146 -11.75 6.855 1 82 254 HIS A CA 1
ATOM 1952 C C . HIS A 1 254 ? 2.217 -11.672 5.652 1 82 254 HIS A C 1
ATOM 1954 O O . HIS A 1 254 ? 1.874 -12.695 5.059 1 82 254 HIS A O 1
ATOM 1960 N N . THR A 1 255 ? 1.446 -10.789 5.363 1 65.5 255 THR A N 1
ATOM 1961 C CA . THR A 1 255 ? 0.7 -10.422 4.164 1 65.5 255 THR A CA 1
ATOM 1962 C C . THR A 1 255 ? 0.896 -8.945 3.834 1 65.5 255 THR A C 1
ATOM 1964 O O . THR A 1 255 ? 0.089 -8.102 4.23 1 65.5 255 THR A O 1
ATOM 1967 N N . SER A 1 256 ? 1.856 -8.648 3.186 1 55.47 256 SER A N 1
ATOM 1968 C CA . SER A 1 256 ? 2.342 -7.273 3.146 1 55.47 256 SER A CA 1
ATOM 1969 C C . SER A 1 256 ? 1.377 -6.367 2.385 1 55.47 256 SER A C 1
ATOM 1971 O O . SER A 1 256 ? 1.378 -5.152 2.576 1 55.47 256 SER A O 1
ATOM 1973 N N . HIS A 1 257 ? 0.441 -6.887 1.729 1 65 257 HIS A N 1
ATOM 1974 C CA . HIS A 1 257 ? -0.277 -6.027 0.794 1 65 257 HIS A CA 1
ATOM 1975 C C . HIS A 1 257 ? -1.274 -5.133 1.521 1 65 257 HIS A C 1
ATOM 1977 O O . HIS A 1 257 ? -1.625 -4.059 1.027 1 65 257 HIS A O 1
ATOM 1983 N N . GLU A 1 258 ? -1.575 -5.465 2.668 1 75.69 258 GLU A N 1
ATOM 1984 C CA . GLU A 1 258 ? -2.564 -4.66 3.381 1 75.69 258 GLU A CA 1
ATOM 1985 C C . GLU A 1 258 ? -1.9 -3.525 4.152 1 75.69 258 GLU A C 1
ATOM 1987 O O . GLU A 1 258 ? -2.545 -2.523 4.469 1 75.69 258 GLU A O 1
ATOM 1992 N N . GLY A 1 259 ? -0.69 -3.621 4.445 1 88.12 259 GLY A N 1
ATOM 1993 C CA . GLY A 1 259 ? 0.025 -2.604 5.195 1 88.12 259 GLY A CA 1
ATOM 1994 C C . GLY A 1 259 ? -0.184 -2.711 6.695 1 88.12 259 GLY A C 1
ATOM 1995 O O . GLY A 1 259 ? -0.961 -3.549 7.16 1 88.12 259 GLY A O 1
ATOM 1996 N N . LEU A 1 260 ? 0.558 -1.987 7.461 1 95.06 260 LEU A N 1
ATOM 1997 C CA . LEU A 1 260 ? 0.49 -1.957 8.914 1 95.06 260 LEU A CA 1
ATOM 1998 C C . LEU A 1 260 ? -0.364 -0.788 9.398 1 95.06 260 LEU A C 1
ATOM 2000 O O . LEU A 1 260 ? -0.01 0.374 9.18 1 95.06 260 LEU A O 1
ATOM 2004 N N . GLU A 1 261 ? -1.447 -1.082 10.008 1 96.56 261 GLU A N 1
ATOM 2005 C CA . GLU A 1 261 ? -2.285 -0.023 10.562 1 96.56 261 GLU A CA 1
ATOM 2006 C C . GLU A 1 261 ? -1.749 0.462 11.906 1 96.56 261 GLU A C 1
ATOM 2008 O O . GLU A 1 261 ? -1.423 -0.346 12.781 1 96.56 261 GLU A O 1
ATOM 2013 N N . ILE A 1 262 ? -1.693 1.705 12.047 1 98.38 262 ILE A N 1
ATOM 2014 C CA . ILE A 1 262 ? -1.173 2.305 13.273 1 98.38 262 ILE A CA 1
ATOM 2015 C C . ILE A 1 262 ? -2.26 3.146 13.938 1 98.38 262 ILE A C 1
ATOM 2017 O O . ILE A 1 262 ? -2.877 3.996 13.289 1 98.38 262 ILE A O 1
ATOM 2021 N N . TYR A 1 263 ? -2.484 2.859 15.211 1 98.19 263 TYR A N 1
ATOM 2022 C CA . TYR A 1 263 ? -3.492 3.572 15.984 1 98.19 263 TYR A CA 1
ATOM 2023 C C . TYR A 1 263 ? -2.859 4.285 17.172 1 98.19 263 TYR A C 1
ATOM 2025 O O . TYR A 1 263 ? -2.029 3.709 17.875 1 98.19 263 TYR A O 1
ATOM 2033 N N . SER A 1 264 ? -3.207 5.551 17.391 1 96.69 264 SER A N 1
ATOM 2034 C CA . SER A 1 264 ? -2.828 6.328 18.562 1 96.69 264 SER A CA 1
ATOM 2035 C C . SER A 1 264 ? -3.934 6.312 19.609 1 96.69 264 SER A C 1
ATOM 2037 O O . SER A 1 264 ? -4.953 6.988 19.453 1 96.69 264 SER A O 1
ATOM 2039 N N . ASN A 1 265 ? -3.713 5.578 20.656 1 95.19 265 ASN A N 1
ATOM 2040 C CA . ASN A 1 265 ? -4.695 5.477 21.734 1 95.19 265 ASN A CA 1
ATOM 2041 C C . ASN A 1 265 ? -6.07 5.09 21.203 1 95.19 265 ASN A C 1
ATOM 2043 O O . ASN A 1 265 ? -7.074 5.711 21.562 1 95.19 265 ASN A O 1
ATOM 2047 N N . GLY A 1 266 ? -6.035 4.152 20.266 1 96.06 266 GLY A N 1
ATOM 2048 C CA . GLY A 1 266 ? -7.254 3.562 19.75 1 96.06 266 GLY A CA 1
ATOM 2049 C C . GLY A 1 266 ? -7.766 4.258 18.5 1 96.06 266 GLY A C 1
ATOM 2050 O O . GLY A 1 266 ? -8.656 3.748 17.812 1 96.06 266 GLY A O 1
ATOM 2051 N N . LEU A 1 267 ? -7.234 5.441 18.094 1 96.75 267 LEU A N 1
ATOM 2052 C CA . LEU A 1 267 ? -7.645 6.199 16.922 1 96.75 267 LEU A CA 1
ATOM 2053 C C . LEU A 1 267 ? -6.68 5.961 15.758 1 96.75 267 LEU A C 1
ATOM 2055 O O . LEU A 1 267 ? -5.461 5.969 15.945 1 96.75 267 LEU A O 1
ATOM 2059 N N . TYR A 1 268 ? -7.234 5.789 14.594 1 97.25 268 TYR A N 1
ATOM 2060 C CA . TYR A 1 268 ? -6.465 5.488 13.391 1 97.25 268 TYR A CA 1
ATOM 2061 C C . TYR A 1 268 ? -5.562 6.656 13.023 1 97.25 268 TYR A C 1
ATOM 2063 O O . TYR A 1 268 ? -5.992 7.812 13.031 1 97.25 268 TYR A O 1
ATOM 2071 N N . VAL A 1 269 ? -4.297 6.383 12.695 1 96.69 269 VAL A N 1
ATOM 2072 C CA . VAL A 1 269 ? -3.346 7.398 12.25 1 96.69 269 VAL A CA 1
ATOM 2073 C C . VAL A 1 269 ? -3.055 7.215 10.758 1 96.69 269 VAL A C 1
ATOM 2075 O O . VAL A 1 269 ? -3.34 8.102 9.953 1 96.69 269 VAL A O 1
ATOM 2078 N N . THR A 1 270 ? -2.547 6.008 10.484 1 95.56 270 THR A N 1
ATOM 2079 C CA . THR A 1 270 ? -2.164 5.738 9.102 1 95.56 270 THR A CA 1
ATOM 2080 C C . THR A 1 270 ? -1.954 4.242 8.883 1 95.56 270 THR A C 1
ATOM 2082 O O . THR A 1 270 ? -1.989 3.459 9.836 1 95.56 270 THR A O 1
ATOM 2085 N N . THR A 1 271 ? -1.916 3.871 7.652 1 94.12 271 THR A N 1
ATOM 2086 C CA . THR A 1 271 ? -1.453 2.553 7.238 1 94.12 271 THR A CA 1
ATOM 2087 C C . THR A 1 271 ? -0.091 2.646 6.559 1 94.12 271 THR A C 1
ATOM 2089 O O . THR A 1 271 ? 0.041 3.281 5.508 1 94.12 271 THR A O 1
ATOM 2092 N N . SER A 1 272 ? 0.848 2.012 7.203 1 92.38 272 SER A N 1
ATOM 2093 C CA . SER A 1 272 ? 2.209 2.117 6.684 1 92.38 272 SER A CA 1
ATOM 2094 C C . SER A 1 272 ? 2.625 0.843 5.957 1 92.38 272 SER A C 1
ATOM 2096 O O . SER A 1 272 ? 2.385 -0.263 6.449 1 92.38 272 SER A O 1
ATOM 2098 N N . ARG A 1 273 ? 3.27 1.04 4.848 1 86.62 273 ARG A N 1
ATOM 2099 C CA . ARG A 1 273 ? 3.805 -0.1 4.109 1 86.62 273 ARG A CA 1
ATOM 2100 C C . ARG A 1 273 ? 5.324 -0.147 4.203 1 86.62 273 ARG A C 1
ATOM 2102 O O . ARG A 1 273 ? 5.957 -1.064 3.676 1 86.62 273 ARG A O 1
ATOM 2109 N N . GLU A 1 274 ? 5.836 0.718 4.918 1 85.69 274 GLU A N 1
ATOM 2110 C CA . GLU A 1 274 ? 7.289 0.869 4.98 1 85.69 274 GLU A CA 1
ATOM 2111 C C . GLU A 1 274 ? 7.922 -0.242 5.812 1 85.69 274 GLU A C 1
ATOM 2113 O O . GLU A 1 274 ? 9.117 -0.508 5.691 1 85.69 274 GLU A O 1
ATOM 2118 N N . TYR A 1 275 ? 7.152 -0.908 6.562 1 91.31 275 TYR A N 1
ATOM 2119 C CA . TYR A 1 275 ? 7.711 -1.888 7.484 1 91.31 275 TYR A CA 1
ATOM 2120 C C . TYR A 1 275 ? 7.719 -3.281 6.867 1 91.31 275 TYR A C 1
ATOM 2122 O O . TYR A 1 275 ? 8.297 -4.215 7.43 1 91.31 275 TYR A O 1
ATOM 2130 N N . GLY A 1 276 ? 7.082 -3.473 5.734 1 88.94 276 GLY A N 1
ATOM 2131 C CA . GLY A 1 276 ? 7.109 -4.746 5.027 1 88.94 276 GLY A CA 1
ATOM 2132 C C . GLY A 1 276 ? 6.301 -5.828 5.719 1 88.94 276 GLY A C 1
ATOM 2133 O O . GLY A 1 276 ? 6.625 -7.012 5.621 1 88.94 276 GLY A O 1
ATOM 2134 N N . VAL A 1 277 ? 5.43 -5.438 6.566 1 92.31 277 VAL A N 1
ATOM 2135 C CA . VAL A 1 277 ? 4.52 -6.348 7.254 1 92.31 277 VAL A CA 1
ATOM 2136 C C . VAL A 1 277 ? 3.119 -5.734 7.305 1 92.31 277 VAL A C 1
ATOM 2138 O O . VAL A 1 277 ? 2.947 -4.539 7.055 1 92.31 277 VAL A O 1
ATOM 2141 N N . SER A 1 278 ? 2.15 -6.602 7.527 1 91.31 278 SER A N 1
ATOM 2142 C CA . SER A 1 278 ? 0.785 -6.164 7.801 1 91.31 278 SER A CA 1
ATOM 2143 C C . SER A 1 278 ? 0.409 -6.398 9.258 1 91.31 278 SER A C 1
ATOM 2145 O O . SER A 1 278 ? 1.174 -7.004 10.016 1 91.31 278 SER A O 1
ATOM 2147 N N . GLY A 1 279 ? -0.774 -5.938 9.609 1 93.94 279 GLY A N 1
ATOM 2148 C CA . GLY A 1 279 ? -1.254 -6.055 10.977 1 93.94 279 GLY A CA 1
ATOM 2149 C C . GLY A 1 279 ? -1.619 -4.719 11.594 1 93.94 279 GLY A C 1
ATOM 2150 O O . GLY A 1 279 ? -2.121 -3.824 10.906 1 93.94 279 GLY A O 1
ATOM 2151 N N . VAL A 1 280 ? -1.395 -4.695 13.023 1 96.81 280 VAL A N 1
ATOM 2152 C CA . VAL A 1 280 ? -1.859 -3.488 13.695 1 96.81 280 VAL A CA 1
ATOM 2153 C C . VAL A 1 280 ? -0.925 -3.152 14.859 1 96.81 280 VAL A C 1
ATOM 2155 O O . VAL A 1 280 ? -0.38 -4.051 15.5 1 96.81 280 VAL A O 1
ATOM 2158 N N . VAL A 1 281 ? -0.664 -1.928 15.008 1 98.44 281 VAL A N 1
ATOM 2159 C CA . VAL A 1 281 ? -0.024 -1.375 16.188 1 98.44 281 VAL A CA 1
ATOM 2160 C C . VAL A 1 281 ? -0.979 -0.411 16.891 1 98.44 281 VAL A C 1
ATOM 2162 O O . VAL A 1 281 ? -1.46 0.548 16.281 1 98.44 281 VAL A O 1
ATOM 2165 N N . VAL A 1 282 ? -1.29 -0.68 18.141 1 98.5 282 VAL A N 1
ATOM 2166 C CA . VAL A 1 282 ? -2.135 0.203 18.938 1 98.5 282 VAL A CA 1
ATOM 2167 C C . VAL A 1 282 ? -1.358 0.697 20.156 1 98.5 282 VAL A C 1
ATOM 2169 O O . VAL A 1 282 ? -1.015 -0.09 21.047 1 98.5 282 VAL A O 1
ATOM 2172 N N . SER A 1 283 ? -1.069 1.976 20.25 1 97.75 283 SER A N 1
ATOM 2173 C CA . SER A 1 283 ? -0.317 2.527 21.375 1 97.75 283 SER A CA 1
ATOM 2174 C C . SER A 1 283 ? -1.182 2.619 22.625 1 97.75 283 SER A C 1
ATOM 2176 O O . SER A 1 283 ? -2.391 2.846 22.547 1 97.75 283 SER A O 1
ATOM 2178 N N . LYS A 1 284 ? -0.471 2.328 23.734 1 95.06 284 LYS A N 1
ATOM 2179 C CA . LYS A 1 284 ? -1.102 2.539 25.031 1 95.06 284 LYS A CA 1
ATOM 2180 C C . LYS A 1 284 ? -0.884 3.967 25.516 1 95.06 284 LYS A C 1
ATOM 2182 O O . LYS A 1 284 ? -0.083 4.203 26.422 1 95.06 284 LYS A O 1
ATOM 2187 N N . GLY A 1 285 ? -1.592 4.879 24.953 1 93.62 285 GLY A N 1
ATOM 2188 C CA . GLY A 1 285 ? -1.438 6.312 25.156 1 93.62 285 GLY A CA 1
ATOM 2189 C C . GLY A 1 285 ? -1.276 7.082 23.859 1 93.62 285 GLY A C 1
ATOM 2190 O O . GLY A 1 285 ? -1.221 6.484 22.781 1 93.62 285 GLY A O 1
ATOM 2191 N N . ASN A 1 286 ? -1.17 8.406 23.984 1 93.56 286 ASN A N 1
ATOM 2192 C CA . ASN A 1 286 ? -1.153 9.258 22.797 1 93.56 286 ASN A CA 1
ATOM 2193 C C . ASN A 1 286 ? 0.228 9.297 22.156 1 93.56 286 ASN A C 1
ATOM 2195 O O . ASN A 1 286 ? 1.243 9.344 22.844 1 93.56 286 ASN A O 1
ATOM 2199 N N . LEU A 1 287 ? 0.234 9.156 20.859 1 94.62 287 LEU A N 1
ATOM 2200 C CA . LEU A 1 287 ? 1.416 9.477 20.062 1 94.62 287 LEU A CA 1
ATOM 2201 C C . LEU A 1 287 ? 1.453 10.961 19.734 1 94.62 287 LEU A C 1
ATOM 2203 O O . LEU A 1 287 ? 0.414 11.625 19.719 1 94.62 287 LEU A O 1
ATOM 2207 N N . THR A 1 288 ? 2.65 11.484 19.578 1 92.31 288 THR A N 1
ATOM 2208 C CA . THR A 1 288 ? 2.758 12.852 19.078 1 92.31 288 THR A CA 1
ATOM 2209 C C . THR A 1 288 ? 2.52 12.906 17.578 1 92.31 288 THR A C 1
ATOM 2211 O O . THR A 1 288 ? 3.346 12.438 16.797 1 92.31 288 THR A O 1
ATOM 2214 N N . LEU A 1 289 ? 1.355 13.508 17.203 1 92 289 LEU A N 1
ATOM 2215 C CA . LEU A 1 289 ? 0.956 13.531 15.797 1 92 289 LEU A CA 1
ATOM 2216 C C . LEU A 1 289 ? 1.065 14.938 15.227 1 92 289 LEU A C 1
ATOM 2218 O O . LEU A 1 289 ? 1.251 15.906 15.969 1 92 289 LEU A O 1
ATOM 2222 N N . ASN A 1 290 ? 0.977 15.016 13.922 1 90.12 290 ASN A N 1
ATOM 2223 C CA . ASN A 1 290 ? 0.86 16.312 13.273 1 90.12 290 ASN A CA 1
ATOM 2224 C C . ASN A 1 290 ? -0.568 16.859 13.344 1 90.12 290 ASN A C 1
ATOM 2226 O O . ASN A 1 290 ? -1.462 16.188 13.859 1 90.12 290 ASN A O 1
ATOM 2230 N N . PHE A 1 291 ? -0.838 18.016 12.797 1 84.56 291 PHE A N 1
ATOM 2231 C CA . PHE A 1 291 ? -2.129 18.688 12.883 1 84.56 291 PHE A CA 1
ATOM 2232 C C . PHE A 1 291 ? -3.219 17.859 12.219 1 84.56 291 PHE A C 1
ATOM 2234 O O . PHE A 1 291 ? -4.348 17.797 12.711 1 84.56 291 PHE A O 1
ATOM 2241 N N . ALA A 1 292 ? -2.82 17.234 11.211 1 85.81 292 ALA A N 1
ATOM 2242 C CA . ALA A 1 292 ? -3.801 16.453 10.461 1 85.81 292 ALA A CA 1
ATOM 2243 C C . ALA A 1 292 ? -4.059 15.117 11.133 1 85.81 292 ALA A C 1
ATOM 2245 O O . ALA A 1 292 ? -4.996 14.398 10.766 1 85.81 292 ALA A O 1
ATOM 2246 N N . ARG A 1 293 ? -3.23 14.75 12.062 1 90.56 293 ARG A N 1
ATOM 2247 C CA . ARG A 1 293 ? -3.32 13.516 12.836 1 90.56 293 ARG A CA 1
ATOM 2248 C C . ARG A 1 293 ? -3.156 12.297 11.945 1 90.56 293 ARG A C 1
ATOM 2250 O O . ARG A 1 293 ? -3.746 11.242 12.203 1 90.56 293 ARG A O 1
ATOM 2257 N N . ASN A 1 294 ? -2.443 12.414 10.914 1 92.25 294 ASN A N 1
ATOM 2258 C CA . ASN A 1 294 ? -2.285 11.289 9.992 1 92.25 294 ASN A CA 1
ATOM 2259 C C . ASN A 1 294 ? -0.817 10.906 9.828 1 92.25 294 ASN A C 1
ATOM 2261 O O . ASN A 1 294 ? -0.459 10.203 8.883 1 92.25 294 ASN A O 1
ATOM 2265 N N . ASP A 1 295 ? -0.003 11.469 10.695 1 93.81 295 ASP A N 1
ATOM 2266 C CA . ASP A 1 295 ? 1.413 11.117 10.711 1 93.81 295 ASP A CA 1
ATOM 2267 C C . ASP A 1 295 ? 2.01 11.281 12.109 1 93.81 295 ASP A C 1
ATOM 2269 O O . ASP A 1 295 ? 1.59 12.156 12.867 1 93.81 295 ASP A O 1
ATOM 2273 N N . ILE A 1 296 ? 3 10.492 12.406 1 94.81 296 ILE A N 1
ATOM 2274 C CA . ILE A 1 296 ? 3.693 10.562 13.688 1 94.81 296 ILE A CA 1
ATOM 2275 C C . ILE A 1 296 ? 4.906 11.484 13.57 1 94.81 296 ILE A C 1
ATOM 2277 O O . ILE A 1 296 ? 5.699 11.352 12.633 1 94.81 296 ILE A O 1
ATOM 2281 N N . GLN A 1 297 ? 5.051 12.359 14.484 1 92.69 297 GLN A N 1
ATOM 2282 C CA . GLN A 1 297 ? 6.141 13.328 14.438 1 92.69 297 GLN A CA 1
ATOM 2283 C C . GLN A 1 297 ? 7.469 12.672 14.812 1 92.69 297 GLN A C 1
ATOM 2285 O O . GLN A 1 297 ? 7.516 11.797 15.68 1 92.69 297 GLN A O 1
ATOM 2290 N N . SER A 1 298 ? 8.469 13.188 14.133 1 90.75 298 SER A N 1
ATOM 2291 C CA . SER A 1 298 ? 9.805 12.812 14.586 1 90.75 298 SER A CA 1
ATOM 2292 C C . SER A 1 298 ? 10.039 13.234 16.031 1 90.75 298 SER A C 1
ATOM 2294 O O . SER A 1 298 ? 9.562 14.289 16.453 1 90.75 298 SER A O 1
ATOM 2296 N N . GLY A 1 299 ? 10.672 12.445 16.797 1 87.12 299 GLY A N 1
ATOM 2297 C CA . GLY A 1 299 ? 10.977 12.758 18.188 1 87.12 299 GLY A CA 1
ATOM 2298 C C . GLY A 1 299 ? 9.945 12.227 19.156 1 87.12 299 GLY A C 1
ATOM 2299 O O . GLY A 1 299 ? 10.078 12.398 20.375 1 87.12 299 GLY A O 1
ATOM 2300 N N . CYS A 1 300 ? 8.883 11.648 18.609 1 92.06 300 CYS A N 1
ATOM 2301 C CA . CYS A 1 300 ? 7.93 11.008 19.516 1 92.06 300 CYS A CA 1
ATOM 2302 C C . CYS A 1 300 ? 8.594 9.875 20.281 1 92.06 300 CYS A C 1
ATOM 2304 O O . CYS A 1 300 ? 8.82 8.789 19.734 1 92.06 300 CYS A O 1
ATOM 2306 N N . ASP A 1 301 ? 8.742 10.047 21.578 1 91.88 301 ASP A N 1
ATOM 2307 C CA . ASP A 1 301 ? 9.469 9.102 22.422 1 91.88 301 ASP A CA 1
ATOM 2308 C C . ASP A 1 301 ? 8.75 7.75 22.469 1 91.88 301 ASP A C 1
ATOM 2310 O O . ASP A 1 301 ? 9.383 6.699 22.344 1 91.88 301 ASP A O 1
ATOM 2314 N N . ARG A 1 302 ? 7.508 7.816 22.672 1 94.56 302 ARG A N 1
ATOM 2315 C CA . ARG A 1 302 ? 6.734 6.578 22.75 1 94.56 302 ARG A CA 1
ATOM 2316 C C . ARG A 1 302 ? 6.848 5.773 21.453 1 94.56 302 ARG A C 1
ATOM 2318 O O . ARG A 1 302 ? 7.031 4.555 21.5 1 94.56 302 ARG A O 1
ATOM 2325 N N . TRP A 1 303 ? 6.758 6.469 20.344 1 95.62 303 TRP A N 1
ATOM 2326 C CA . TRP A 1 303 ? 6.832 5.762 19.078 1 95.62 303 TRP A CA 1
ATOM 2327 C C . TRP A 1 303 ? 8.219 5.164 18.859 1 95.62 303 TRP A C 1
ATOM 2329 O O . TRP A 1 303 ? 8.359 4.078 18.297 1 95.62 303 TRP A O 1
ATOM 2339 N N . GLU A 1 304 ? 9.195 5.867 19.297 1 93.19 304 GLU A N 1
ATOM 2340 C CA . GLU A 1 304 ? 10.547 5.34 19.156 1 93.19 304 GLU A CA 1
ATOM 2341 C C . GLU A 1 304 ? 10.695 3.996 19.859 1 93.19 304 GLU A C 1
ATOM 2343 O O . GLU A 1 304 ? 11.297 3.066 19.328 1 93.19 304 GLU A O 1
ATOM 2348 N N . ARG A 1 305 ? 10.125 3.949 21.031 1 96 305 ARG A N 1
ATOM 2349 C CA . ARG A 1 305 ? 10.164 2.695 21.766 1 96 305 ARG A CA 1
ATOM 2350 C C . ARG A 1 305 ? 9.328 1.623 21.078 1 96 305 ARG A C 1
ATOM 2352 O O . ARG A 1 305 ? 9.75 0.469 20.984 1 96 305 ARG A O 1
ATOM 2359 N N . ILE A 1 306 ? 8.219 2.01 20.578 1 97.81 306 ILE A N 1
ATOM 2360 C CA . ILE A 1 306 ? 7.348 1.079 19.875 1 97.81 306 ILE A CA 1
ATOM 2361 C C . ILE A 1 306 ? 8.039 0.578 18.609 1 97.81 306 ILE A C 1
ATOM 2363 O O . ILE A 1 306 ? 8.016 -0.619 18.312 1 97.81 306 ILE A O 1
ATOM 2367 N N . GLU A 1 307 ? 8.586 1.493 17.922 1 95 307 GLU A N 1
ATOM 2368 C CA . GLU A 1 307 ? 9.211 1.169 16.656 1 95 307 GLU A CA 1
ATOM 2369 C C . GLU A 1 307 ? 10.359 0.182 16.828 1 95 307 GLU A C 1
ATOM 2371 O O . GLU A 1 307 ? 10.555 -0.71 16 1 95 307 GLU A O 1
ATOM 2376 N N . GLN A 1 308 ? 11.133 0.351 17.859 1 92.44 308 GLN A N 1
ATOM 2377 C CA . GLN A 1 308 ? 12.203 -0.598 18.156 1 92.44 308 GLN A CA 1
ATOM 2378 C C . GLN A 1 308 ? 11.648 -2.008 18.344 1 92.44 308 GLN A C 1
ATOM 2380 O O . GLN A 1 308 ? 12.156 -2.965 17.75 1 92.44 308 GLN A O 1
ATOM 2385 N N . THR A 1 309 ? 10.617 -2.066 19.125 1 96.25 309 THR A N 1
ATOM 2386 C CA . THR A 1 309 ? 9.977 -3.357 19.359 1 96.25 309 THR A CA 1
ATOM 2387 C C . THR A 1 309 ? 9.352 -3.893 18.078 1 96.25 309 THR A C 1
ATOM 2389 O O . THR A 1 309 ? 9.391 -5.098 17.812 1 96.25 309 THR A O 1
ATOM 2392 N N . LEU A 1 310 ? 8.789 -3.008 17.344 1 96.31 310 LEU A N 1
ATOM 2393 C CA . LEU A 1 310 ? 8.164 -3.363 16.062 1 96.31 310 LEU A CA 1
ATOM 2394 C C . LEU A 1 310 ? 9.188 -3.992 15.125 1 96.31 310 LEU A C 1
ATOM 2396 O O . LEU A 1 310 ? 8.922 -5.035 14.523 1 96.31 310 LEU A O 1
ATOM 2400 N N . GLU A 1 311 ? 10.32 -3.412 15.016 1 92.56 311 GLU A N 1
ATOM 2401 C CA . GLU A 1 311 ? 11.352 -3.912 14.117 1 92.56 311 GLU A CA 1
ATOM 2402 C C . GLU A 1 311 ? 11.898 -5.254 14.594 1 92.56 311 GLU A C 1
ATOM 2404 O O . GLU A 1 311 ? 12.148 -6.152 13.789 1 92.56 311 GLU A O 1
ATOM 2409 N N . GLU A 1 312 ? 12.047 -5.375 15.859 1 92.69 312 GLU A N 1
ATOM 2410 C CA . GLU A 1 312 ? 12.484 -6.648 16.422 1 92.69 312 GLU A CA 1
ATOM 2411 C C . GLU A 1 312 ? 11.453 -7.746 16.156 1 92.69 312 GLU A C 1
ATOM 2413 O O . GLU A 1 312 ? 11.812 -8.867 15.805 1 92.69 312 GLU A O 1
ATOM 2418 N N . THR A 1 313 ? 10.219 -7.398 16.391 1 95.19 313 THR A N 1
ATOM 2419 C CA . THR A 1 313 ? 9.133 -8.344 16.188 1 95.19 313 THR A CA 1
ATOM 2420 C C . THR A 1 313 ? 9.023 -8.75 14.727 1 95.19 313 THR A C 1
ATOM 2422 O O . THR A 1 313 ? 8.812 -9.922 14.414 1 95.19 313 THR A O 1
ATOM 2425 N N . ARG A 1 314 ? 9.172 -7.809 13.852 1 94.12 314 ARG A N 1
ATOM 2426 C CA . ARG A 1 314 ? 9.156 -8.07 12.414 1 94.12 314 ARG A CA 1
ATOM 2427 C C . ARG A 1 314 ? 10.266 -9.039 12.023 1 94.12 314 ARG A C 1
ATOM 2429 O O . ARG A 1 314 ? 10.031 -9.984 11.266 1 94.12 314 ARG A O 1
ATOM 2436 N N . ASP A 1 315 ? 11.453 -8.773 12.523 1 92.44 315 ASP A N 1
ATOM 2437 C CA . ASP A 1 315 ? 12.586 -9.617 12.18 1 92.44 315 ASP A CA 1
ATOM 2438 C C . ASP A 1 315 ? 12.367 -11.055 12.648 1 92.44 315 ASP A C 1
ATOM 2440 O O . ASP A 1 315 ? 12.719 -12.008 11.953 1 92.44 315 ASP A O 1
ATOM 2444 N N . GLU A 1 316 ? 11.789 -11.172 13.812 1 92.88 316 GLU A N 1
ATOM 2445 C CA . GLU A 1 316 ? 11.43 -12.5 14.305 1 92.88 316 GLU A CA 1
ATOM 2446 C C . GLU A 1 316 ? 10.406 -13.172 13.398 1 92.88 316 GLU A C 1
ATOM 2448 O O . GLU A 1 316 ? 10.492 -14.375 13.141 1 92.88 316 GLU A O 1
ATOM 2453 N N . LEU A 1 317 ? 9.477 -12.422 12.945 1 93.19 317 LEU A N 1
ATOM 2454 C CA . LEU A 1 317 ? 8.469 -12.938 12.023 1 93.19 317 LEU A CA 1
ATOM 2455 C C . LEU A 1 317 ? 9.109 -13.406 10.719 1 93.19 317 LEU A C 1
ATOM 2457 O O . LEU A 1 317 ? 8.773 -14.469 10.195 1 93.19 317 LEU A O 1
ATOM 2461 N N . TYR A 1 318 ? 10 -12.586 10.227 1 92.31 318 TYR A N 1
ATOM 2462 C CA . TYR A 1 318 ? 10.68 -12.922 8.977 1 92.31 318 TYR A CA 1
ATOM 2463 C C . TYR A 1 318 ? 11.438 -14.242 9.109 1 92.31 318 TYR A C 1
ATOM 2465 O O . TYR A 1 318 ? 11.539 -15 8.141 1 92.31 318 TYR A O 1
ATOM 2473 N N . ASP A 1 319 ? 11.945 -14.523 10.242 1 90.5 319 ASP A N 1
ATOM 2474 C CA . ASP A 1 319 ? 12.688 -15.758 10.484 1 90.5 319 ASP A CA 1
ATOM 2475 C C . ASP A 1 319 ? 11.773 -16.984 10.367 1 90.5 319 ASP A C 1
ATOM 2477 O O . ASP A 1 319 ? 12.234 -18.078 10.047 1 90.5 319 ASP A O 1
ATOM 2481 N N . GLU A 1 320 ? 10.492 -16.719 10.539 1 87.31 320 GLU A N 1
ATOM 2482 C CA . GLU A 1 320 ? 9.539 -17.812 10.531 1 87.31 320 GLU A CA 1
ATOM 2483 C C . GLU A 1 320 ? 8.93 -18 9.141 1 87.31 320 GLU A C 1
ATOM 2485 O O . GLU A 1 320 ? 8.344 -19.047 8.852 1 87.31 320 GLU A O 1
ATOM 2490 N N . VAL A 1 321 ? 9.148 -17.094 8.312 1 85.06 321 VAL A N 1
ATOM 2491 C CA . VAL A 1 321 ? 8.555 -17.172 6.98 1 85.06 321 VAL A CA 1
ATOM 2492 C C . VAL A 1 321 ? 9.508 -17.859 6.016 1 85.06 321 VAL A C 1
ATOM 2494 O O . VAL A 1 321 ? 10.656 -17.438 5.863 1 85.06 321 VAL A O 1
ATOM 2497 N N . PRO A 1 322 ? 9.039 -18.859 5.371 1 78.62 322 PRO A N 1
ATOM 2498 C CA . PRO A 1 322 ? 9.898 -19.5 4.375 1 78.62 322 PRO A CA 1
ATOM 2499 C C . PRO A 1 322 ? 10.211 -18.594 3.189 1 78.62 322 PRO A C 1
ATOM 2501 O O . PRO A 1 322 ? 9.406 -17.719 2.844 1 78.62 322 PRO A O 1
ATOM 2504 N N . ASP A 1 323 ? 11.312 -18.844 2.537 1 80.69 323 ASP A N 1
ATOM 2505 C CA . ASP A 1 323 ? 11.82 -17.969 1.474 1 80.69 323 ASP A CA 1
ATOM 2506 C C . ASP A 1 323 ? 10.812 -17.875 0.328 1 80.69 323 ASP A C 1
ATOM 2508 O O . ASP A 1 323 ? 10.656 -16.812 -0.273 1 80.69 323 ASP A O 1
ATOM 2512 N N . ASP A 1 324 ? 10.203 -18.906 0.069 1 72.19 324 ASP A N 1
ATOM 2513 C CA . ASP A 1 324 ? 9.312 -18.953 -1.084 1 72.19 324 ASP A CA 1
ATOM 2514 C C . ASP A 1 324 ? 8.008 -18.203 -0.805 1 72.19 324 ASP A C 1
ATOM 2516 O O . ASP A 1 324 ? 7.227 -17.953 -1.72 1 72.19 324 ASP A O 1
ATOM 2520 N N . ARG A 1 325 ? 7.844 -17.781 0.423 1 73.62 325 ARG A N 1
ATOM 2521 C CA . ARG A 1 325 ? 6.629 -17.062 0.798 1 73.62 325 ARG A CA 1
ATOM 2522 C C . ARG A 1 325 ? 6.906 -15.57 0.973 1 73.62 325 ARG A C 1
ATOM 2524 O O . ARG A 1 325 ? 5.977 -14.773 1.146 1 73.62 325 ARG A O 1
ATOM 2531 N N . LEU A 1 326 ? 8.133 -15.242 0.91 1 82.94 326 LEU A N 1
ATOM 2532 C CA . LEU A 1 326 ? 8.484 -13.836 1.064 1 82.94 326 LEU A CA 1
ATOM 2533 C C . LEU A 1 326 ? 8.016 -13.023 -0.139 1 82.94 326 LEU A C 1
ATOM 2535 O O . LEU A 1 326 ? 8.156 -13.469 -1.282 1 82.94 326 LEU A O 1
ATOM 2539 N N . ASP A 1 327 ? 7.336 -11.914 0.108 1 79.81 327 ASP A N 1
ATOM 2540 C CA . ASP A 1 327 ? 6.918 -11.047 -0.986 1 79.81 327 ASP A CA 1
ATOM 2541 C C . ASP A 1 327 ? 7.969 -9.977 -1.268 1 79.81 327 ASP A C 1
ATOM 2543 O O . ASP A 1 327 ? 9.016 -9.938 -0.613 1 79.81 327 ASP A O 1
ATOM 2547 N N . ASP A 1 328 ? 7.75 -9.148 -2.271 1 82.75 328 ASP A N 1
ATOM 2548 C CA . ASP A 1 328 ? 8.719 -8.148 -2.719 1 82.75 328 ASP A CA 1
ATOM 2549 C C . ASP A 1 328 ? 9.016 -7.137 -1.611 1 82.75 328 ASP A C 1
ATOM 2551 O O . ASP A 1 328 ? 10.172 -6.762 -1.404 1 82.75 328 ASP A O 1
ATOM 2555 N N . GLU A 1 329 ? 8.023 -6.727 -0.892 1 85.5 329 GLU A N 1
ATOM 2556 C CA . GLU A 1 329 ? 8.18 -5.707 0.139 1 85.5 329 GLU A CA 1
ATOM 2557 C C . GLU A 1 329 ? 9.016 -6.227 1.307 1 85.5 329 GLU A C 1
ATOM 2559 O O . GLU A 1 329 ? 9.898 -5.531 1.808 1 85.5 329 GLU A O 1
ATOM 2564 N N . SER A 1 330 ? 8.688 -7.434 1.708 1 90.06 330 SER A N 1
ATOM 2565 C CA . SER A 1 330 ? 9.445 -8.016 2.811 1 90.06 330 SER A CA 1
ATOM 2566 C C . SER A 1 330 ? 10.906 -8.211 2.434 1 90.06 330 SER A C 1
ATOM 2568 O O . SER A 1 330 ? 11.805 -7.926 3.234 1 90.06 330 SER A O 1
ATOM 2570 N N . ARG A 1 331 ? 11.086 -8.68 1.257 1 91.81 331 ARG A N 1
ATOM 2571 C CA . ARG A 1 331 ? 12.461 -8.898 0.82 1 91.81 331 ARG A CA 1
ATOM 2572 C C . ARG A 1 331 ? 13.234 -7.586 0.754 1 91.81 331 ARG A C 1
ATOM 2574 O O . ARG A 1 331 ? 14.414 -7.531 1.118 1 91.81 331 ARG A O 1
ATOM 2581 N N . GLU A 1 332 ? 12.594 -6.602 0.272 1 90.88 332 GLU A N 1
ATOM 2582 C CA . GLU A 1 332 ? 13.242 -5.297 0.189 1 90.88 332 GLU A CA 1
ATOM 2583 C C . GLU A 1 332 ? 13.672 -4.805 1.568 1 90.88 332 GLU A C 1
ATOM 2585 O O . GLU A 1 332 ? 14.797 -4.328 1.74 1 90.88 332 GLU A O 1
ATOM 2590 N N . VAL A 1 333 ? 12.844 -4.902 2.506 1 90.94 333 VAL A N 1
ATOM 2591 C CA . VAL A 1 333 ? 13.133 -4.457 3.867 1 90.94 333 VAL A CA 1
ATOM 2592 C C . VAL A 1 333 ? 14.258 -5.305 4.457 1 90.94 333 VAL A C 1
ATOM 2594 O O . VAL A 1 333 ? 15.148 -4.781 5.125 1 90.94 333 VAL A O 1
ATOM 2597 N N . MET A 1 334 ? 14.18 -6.609 4.242 1 92.25 334 MET A N 1
ATOM 2598 C CA . MET A 1 334 ? 15.219 -7.508 4.746 1 92.25 334 MET A CA 1
ATOM 2599 C C . MET A 1 334 ? 16.594 -7.109 4.215 1 92.25 334 MET A C 1
ATOM 2601 O O . MET A 1 334 ? 17.562 -7.043 4.973 1 92.25 334 MET A O 1
ATOM 2605 N N . VAL A 1 335 ? 16.609 -6.801 2.957 1 92.81 335 VAL A N 1
ATOM 2606 C CA . VAL A 1 335 ? 17.875 -6.453 2.311 1 92.81 335 VAL A CA 1
ATOM 2607 C C . VAL A 1 335 ? 18.375 -5.113 2.842 1 92.81 335 VAL A C 1
ATOM 2609 O O . VAL A 1 335 ? 19.562 -4.957 3.119 1 92.81 335 VAL A O 1
ATOM 2612 N N . GLU A 1 336 ? 17.516 -4.188 2.998 1 90.12 336 GLU A N 1
ATOM 2613 C CA . GLU A 1 336 ? 17.906 -2.885 3.537 1 90.12 336 GLU A CA 1
ATOM 2614 C C . GLU A 1 336 ? 18.453 -3.016 4.953 1 90.12 336 GLU A C 1
ATOM 2616 O O . GLU A 1 336 ? 19.422 -2.35 5.312 1 90.12 336 GLU A O 1
ATOM 2621 N N . GLN A 1 337 ? 17.828 -3.838 5.668 1 88.5 337 GLN A N 1
ATOM 2622 C CA . GLN A 1 337 ? 18.281 -4.062 7.039 1 88.5 337 GLN A CA 1
ATOM 2623 C C . GLN A 1 337 ? 19.625 -4.773 7.066 1 88.5 337 GLN A C 1
ATOM 2625 O O . GLN A 1 337 ? 20.484 -4.461 7.895 1 88.5 337 GLN A O 1
ATOM 2630 N N . MET A 1 338 ? 19.734 -5.703 6.219 1 88 338 MET A N 1
ATOM 2631 C CA . MET A 1 338 ? 20.969 -6.484 6.16 1 88 338 MET A CA 1
ATOM 2632 C C . MET A 1 338 ? 22.172 -5.582 5.918 1 88 338 MET A C 1
ATOM 2634 O O . MET A 1 338 ? 23.25 -5.836 6.441 1 88 338 MET A O 1
ATOM 2638 N N . PHE A 1 339 ? 21.953 -4.625 5.168 1 84.69 339 PHE A N 1
ATOM 2639 C CA . PHE A 1 339 ? 23.078 -3.783 4.785 1 84.69 339 PHE A CA 1
ATOM 2640 C C . PHE A 1 339 ? 23.188 -2.572 5.703 1 84.69 339 PHE A C 1
ATOM 2642 O O . PHE A 1 339 ? 24.062 -1.713 5.508 1 84.69 339 PHE A O 1
ATOM 2649 N N . SER A 1 340 ? 22.297 -2.672 6.641 1 80 340 SER A N 1
ATOM 2650 C CA . SER A 1 340 ? 22.406 -1.606 7.633 1 80 340 SER A CA 1
ATOM 2651 C C . SER A 1 340 ? 23.375 -1.979 8.75 1 80 340 SER A C 1
ATOM 2653 O O . SER A 1 340 ? 23.578 -3.16 9.023 1 80 340 SER A O 1
ATOM 2655 N N . GLY A 1 341 ? 24.125 -1.224 9.164 1 65.94 341 GLY A N 1
ATOM 2656 C CA . GLY A 1 341 ? 25.141 -1.453 10.18 1 65.94 341 GLY A CA 1
ATOM 2657 C C . GLY A 1 341 ? 24.562 -1.944 11.492 1 65.94 341 GLY A C 1
ATOM 2658 O O . GLY A 1 341 ? 25.297 -2.439 12.352 1 65.94 341 GLY A O 1
ATOM 2659 N N . SER A 1 342 ? 23.297 -1.886 11.688 1 62.41 342 SER A N 1
ATOM 2660 C CA . SER A 1 342 ? 22.719 -2.123 13 1 62.41 342 SER A CA 1
ATOM 2661 C C . SER A 1 342 ? 22.031 -3.486 13.07 1 62.41 342 SER A C 1
ATOM 2663 O O . SER A 1 342 ? 21.516 -3.877 14.117 1 62.41 342 SER A O 1
ATOM 2665 N N . SER A 1 343 ? 22.094 -4.266 12.008 1 63.91 343 SER A N 1
ATOM 2666 C CA . SER A 1 343 ? 21.219 -5.434 12.031 1 63.91 343 SER A CA 1
ATOM 2667 C C . SER A 1 343 ? 21.938 -6.641 12.633 1 63.91 343 SER A C 1
ATOM 2669 O O . SER A 1 343 ? 23.109 -6.867 12.359 1 63.91 343 SER A O 1
ATOM 2671 N N . SER A 1 344 ? 21.203 -7.254 13.578 1 65.81 344 SER A N 1
ATOM 2672 C CA . SER A 1 344 ? 21.703 -8.469 14.211 1 65.81 344 SER A CA 1
ATOM 2673 C C . SER A 1 344 ? 21.266 -9.711 13.453 1 65.81 344 SER A C 1
ATOM 2675 O O . SER A 1 344 ? 21.688 -10.828 13.781 1 65.81 344 SER A O 1
ATOM 2677 N N . THR A 1 345 ? 20.531 -9.469 12.461 1 75.31 345 THR A N 1
ATOM 2678 C CA . THR A 1 345 ? 20 -10.656 11.805 1 75.31 345 THR A CA 1
ATOM 2679 C C . THR A 1 345 ? 20.859 -11.031 10.594 1 75.31 345 THR A C 1
ATOM 2681 O O . THR A 1 345 ? 21.344 -10.156 9.875 1 75.31 345 THR A O 1
ATOM 2684 N N . ASP A 1 346 ? 21.141 -12.312 10.508 1 85.56 346 ASP A N 1
ATOM 2685 C CA . ASP A 1 346 ? 21.906 -12.805 9.367 1 85.56 346 ASP A CA 1
ATOM 2686 C C . ASP A 1 346 ? 21 -13.508 8.367 1 85.56 346 ASP A C 1
ATOM 2688 O O . ASP A 1 346 ? 20.578 -14.648 8.594 1 85.56 346 ASP A O 1
ATOM 2692 N N . TRP A 1 347 ? 20.656 -12.789 7.285 1 92.88 347 TRP A N 1
ATOM 2693 C CA . TRP A 1 347 ? 19.797 -13.336 6.25 1 92.88 347 TRP A CA 1
ATOM 2694 C C . TRP A 1 347 ? 20.578 -13.617 4.973 1 92.88 347 TRP A C 1
ATOM 2696 O O . TRP A 1 347 ? 20 -13.688 3.883 1 92.88 347 TRP A O 1
ATOM 2706 N N . THR A 1 348 ? 21.922 -13.867 5.129 1 93.12 348 THR A N 1
ATOM 2707 C CA . THR A 1 348 ? 22.781 -14.008 3.959 1 93.12 348 THR A CA 1
ATOM 2708 C C . THR A 1 348 ? 22.453 -15.297 3.203 1 93.12 348 THR A C 1
ATOM 2710 O O . THR A 1 348 ? 22.719 -15.398 2.002 1 93.12 348 THR A O 1
ATOM 2713 N N . ASN A 1 349 ? 21.922 -16.219 3.902 1 93.75 349 ASN A N 1
ATOM 2714 C CA . ASN A 1 349 ? 21.625 -17.5 3.277 1 93.75 349 ASN A CA 1
ATOM 2715 C C . ASN A 1 349 ? 20.188 -17.594 2.812 1 93.75 349 ASN A C 1
ATOM 2717 O O . ASN A 1 349 ? 19.766 -18.609 2.246 1 93.75 349 ASN A O 1
ATOM 2721 N N . ARG A 1 350 ? 19.438 -16.547 3.029 1 94.44 350 ARG A N 1
ATOM 2722 C CA . ARG A 1 350 ? 18.047 -16.5 2.572 1 94.44 350 ARG A CA 1
ATOM 2723 C C . ARG A 1 350 ? 17.969 -16.156 1.09 1 94.44 350 ARG A C 1
ATOM 2725 O O . ARG A 1 350 ? 18.766 -15.352 0.595 1 94.44 350 ARG A O 1
ATOM 2732 N N . SER A 1 351 ? 17.062 -16.719 0.397 1 92.06 351 SER A N 1
ATOM 2733 C CA . SER A 1 351 ? 16.875 -16.453 -1.028 1 92.06 351 SER A CA 1
ATOM 2734 C C . SER A 1 351 ? 16.109 -15.164 -1.262 1 92.06 351 SER A C 1
ATOM 2736 O O . SER A 1 351 ? 14.938 -15.188 -1.625 1 92.06 351 SER A O 1
ATOM 2738 N N . LEU A 1 352 ? 16.828 -14.094 -1.207 1 95.12 352 LEU A N 1
ATOM 2739 C CA . LEU A 1 352 ? 16.172 -12.797 -1.176 1 95.12 352 LEU A CA 1
ATOM 2740 C C . LEU A 1 352 ? 16.234 -12.117 -2.541 1 95.12 352 LEU A C 1
ATOM 2742 O O . LEU A 1 352 ? 15.445 -11.211 -2.828 1 95.12 352 LEU A O 1
ATOM 2746 N N . PHE A 1 353 ? 17.125 -12.562 -3.344 1 95.19 353 PHE A N 1
ATOM 2747 C CA . PHE A 1 353 ? 17.375 -11.859 -4.594 1 95.19 353 PHE A CA 1
ATOM 2748 C C . PHE A 1 353 ? 16.828 -12.641 -5.777 1 95.19 353 PHE A C 1
ATOM 2750 O O . PHE A 1 353 ? 16.688 -13.867 -5.707 1 95.19 353 PHE A O 1
ATOM 2757 N N . GLN A 1 354 ? 16.516 -11.875 -6.871 1 90.5 354 GLN A N 1
ATOM 2758 C CA . GLN A 1 354 ? 15.844 -12.5 -8.008 1 90.5 354 GLN A CA 1
ATOM 2759 C C . GLN A 1 354 ? 16.781 -12.625 -9.203 1 90.5 354 GLN A C 1
ATOM 2761 O O . GLN A 1 354 ? 17.5 -11.68 -9.539 1 90.5 354 GLN A O 1
ATOM 2766 N N . LEU A 1 355 ? 16.734 -13.766 -9.773 1 88.19 355 LEU A N 1
ATOM 2767 C CA . LEU A 1 355 ? 17.469 -14.016 -11.008 1 88.19 355 LEU A CA 1
ATOM 2768 C C . LEU A 1 355 ? 16.625 -13.633 -12.227 1 88.19 355 LEU A C 1
ATOM 2770 O O . LEU A 1 355 ? 15.438 -13.367 -12.102 1 88.19 355 LEU A O 1
ATOM 2774 N N . ALA A 1 356 ? 17.266 -13.617 -13.328 1 83.44 356 ALA A N 1
ATOM 2775 C CA . ALA A 1 356 ? 16.625 -13.203 -14.57 1 83.44 356 ALA A CA 1
ATOM 2776 C C . ALA A 1 356 ? 15.43 -14.094 -14.898 1 83.44 356 ALA A C 1
ATOM 2778 O O . ALA A 1 356 ? 14.469 -13.648 -15.523 1 83.44 356 ALA A O 1
ATOM 2779 N N . ASN A 1 357 ? 15.438 -15.344 -14.445 1 69.94 357 ASN A N 1
ATOM 2780 C CA . ASN A 1 357 ? 14.336 -16.266 -14.719 1 69.94 357 ASN A CA 1
ATOM 2781 C C . ASN A 1 357 ? 13.297 -16.234 -13.602 1 69.94 357 ASN A C 1
ATOM 2783 O O . ASN A 1 357 ? 12.484 -17.156 -13.492 1 69.94 357 ASN A O 1
ATOM 2787 N N . GLU A 1 358 ? 13.445 -15.367 -12.664 1 74 358 GLU A N 1
ATOM 2788 C CA . GLU A 1 358 ? 12.5 -15.094 -11.586 1 74 358 GLU A CA 1
ATOM 2789 C C . GLU A 1 358 ? 12.711 -16.047 -10.414 1 74 358 GLU A C 1
ATOM 2791 O O . GLU A 1 358 ? 12 -15.969 -9.406 1 74 358 GLU A O 1
ATOM 2796 N N . SER A 1 359 ? 13.68 -16.922 -10.586 1 74.88 359 SER A N 1
ATOM 2797 C CA . SER A 1 359 ? 14.039 -17.719 -9.422 1 74.88 359 SER A CA 1
ATOM 2798 C C . SER A 1 359 ? 14.812 -16.891 -8.398 1 74.88 359 SER A C 1
ATOM 2800 O O . SER A 1 359 ? 15.281 -15.789 -8.719 1 74.88 359 SER A O 1
ATOM 2802 N N . ARG A 1 360 ? 14.883 -17.531 -7.18 1 86.75 360 ARG A N 1
ATOM 2803 C CA . ARG A 1 360 ? 15.5 -16.766 -6.098 1 86.75 360 ARG A CA 1
ATOM 2804 C C . ARG A 1 360 ? 16.875 -17.312 -5.758 1 86.75 360 ARG A C 1
ATOM 2806 O O . ARG A 1 360 ? 17.156 -18.5 -6 1 86.75 360 ARG A O 1
ATOM 2813 N N . ILE A 1 361 ? 17.719 -16.406 -5.301 1 91.31 361 ILE A N 1
ATOM 2814 C CA . ILE A 1 361 ? 19.094 -16.781 -4.945 1 91.31 361 ILE A CA 1
ATOM 2815 C C . ILE A 1 361 ? 19.516 -16.031 -3.682 1 91.31 361 ILE A C 1
ATOM 2817 O O . ILE A 1 361 ? 19 -14.953 -3.393 1 91.31 361 ILE A O 1
ATOM 2821 N N . SER A 1 362 ? 20.391 -16.641 -2.904 1 94.56 362 SER A N 1
ATOM 2822 C CA . SER A 1 362 ? 20.891 -16.031 -1.676 1 94.56 362 SER A CA 1
ATOM 2823 C C . SER A 1 362 ? 22.141 -15.211 -1.931 1 94.56 362 SER A C 1
ATOM 2825 O O . SER A 1 362 ? 22.781 -15.367 -2.973 1 94.56 362 SER A O 1
ATOM 2827 N N . LEU A 1 363 ? 22.422 -14.312 -0.989 1 96.06 363 LEU A N 1
ATOM 2828 C CA . LEU A 1 363 ? 23.641 -13.523 -1.083 1 96.06 363 LEU A CA 1
ATOM 2829 C C . LEU A 1 363 ? 24.875 -14.422 -1.054 1 96.06 363 LEU A C 1
ATOM 2831 O O . LEU A 1 363 ? 25.844 -14.18 -1.784 1 96.06 363 LEU A O 1
ATOM 2835 N N . THR A 1 364 ? 24.859 -15.391 -0.239 1 95.5 364 THR A N 1
ATOM 2836 C CA . THR A 1 364 ? 25.969 -16.344 -0.128 1 95.5 364 THR A CA 1
ATOM 2837 C C . THR A 1 364 ? 26.266 -16.984 -1.478 1 95.5 364 THR A C 1
ATOM 2839 O O . THR A 1 364 ? 27.422 -17.109 -1.872 1 95.5 364 THR A O 1
ATOM 2842 N N . ARG A 1 365 ? 25.234 -17.344 -2.143 1 94.19 365 ARG A N 1
ATOM 2843 C CA . ARG A 1 365 ? 25.391 -17.984 -3.443 1 94.19 365 ARG A CA 1
ATOM 2844 C C . ARG A 1 365 ? 25.859 -16.984 -4.492 1 94.19 365 ARG A C 1
ATOM 2846 O O . ARG A 1 365 ? 26.625 -17.328 -5.398 1 94.19 365 ARG A O 1
ATOM 2853 N N . ILE A 1 366 ? 25.375 -15.789 -4.414 1 96.81 366 ILE A N 1
ATOM 2854 C CA . ILE A 1 366 ? 25.828 -14.742 -5.316 1 96.81 366 ILE A CA 1
ATOM 2855 C C . ILE A 1 366 ? 27.328 -14.508 -5.141 1 96.81 366 ILE A C 1
ATOM 2857 O O . ILE A 1 366 ? 28.062 -14.422 -6.125 1 96.81 366 ILE A O 1
ATOM 2861 N N . GLN A 1 367 ? 27.75 -14.453 -3.906 1 95.88 367 GLN A N 1
ATOM 2862 C CA . GLN A 1 367 ? 29.141 -14.172 -3.594 1 95.88 367 GLN A CA 1
ATOM 2863 C C . GLN A 1 367 ? 30.047 -15.344 -3.988 1 95.88 367 GLN A C 1
ATOM 2865 O O . GLN A 1 367 ? 31.234 -15.164 -4.211 1 95.88 367 GLN A O 1
ATOM 2870 N N . ALA A 1 368 ? 29.5 -16.484 -4.098 1 95.25 368 ALA A N 1
ATOM 2871 C CA . ALA A 1 368 ? 30.25 -17.688 -4.445 1 95.25 368 ALA A CA 1
ATOM 2872 C C . ALA A 1 368 ? 30.391 -17.828 -5.957 1 95.25 368 ALA A C 1
ATOM 2874 O O . ALA A 1 368 ? 31.219 -18.609 -6.441 1 95.25 368 ALA A O 1
ATOM 2875 N N . ALA A 1 369 ? 29.641 -17.078 -6.699 1 95.44 369 ALA A N 1
ATOM 2876 C CA . ALA A 1 369 ? 29.688 -17.172 -8.156 1 95.44 369 ALA A CA 1
ATOM 2877 C C . ALA A 1 369 ? 30.984 -16.578 -8.695 1 95.44 369 ALA A C 1
ATOM 2879 O O . ALA A 1 369 ? 31.531 -15.641 -8.117 1 95.44 369 ALA A O 1
ATOM 2880 N N . PRO A 1 370 ? 31.5 -17.141 -9.797 1 94.88 370 PRO A N 1
ATOM 2881 C CA . PRO A 1 370 ? 32.719 -16.578 -10.383 1 94.88 370 PRO A CA 1
ATOM 2882 C C . PRO A 1 370 ? 32.5 -15.172 -10.93 1 94.88 370 PRO A C 1
ATOM 2884 O O . PRO A 1 370 ? 33.375 -14.305 -10.766 1 94.88 370 PRO A O 1
ATOM 2887 N N . GLU A 1 371 ? 31.453 -14.984 -11.57 1 96.62 371 GLU A N 1
ATOM 2888 C CA . GLU A 1 371 ? 31.016 -13.703 -12.117 1 96.62 371 GLU A CA 1
ATOM 2889 C C . GLU A 1 371 ? 29.5 -13.562 -12.062 1 96.62 371 GLU A C 1
ATOM 2891 O O . GLU A 1 371 ? 28.781 -14.562 -11.969 1 96.62 371 GLU A O 1
ATOM 2896 N N . ILE A 1 372 ? 29.125 -12.305 -12.086 1 97.56 372 ILE A N 1
ATOM 2897 C CA . ILE A 1 372 ? 27.688 -12.078 -12.039 1 97.56 372 ILE A CA 1
ATOM 2898 C C . ILE A 1 372 ? 27.281 -11.086 -13.125 1 97.56 372 ILE A C 1
ATOM 2900 O O . ILE A 1 372 ? 28.094 -10.281 -13.57 1 97.56 372 ILE A O 1
ATOM 2904 N N . GLY A 1 373 ? 26.078 -11.25 -13.688 1 96.81 373 GLY A N 1
ATOM 2905 C CA . GLY A 1 373 ? 25.484 -10.305 -14.625 1 96.81 373 GLY A CA 1
ATOM 2906 C C . GLY A 1 373 ? 24.297 -9.562 -14.047 1 96.81 373 GLY A C 1
ATOM 2907 O O . GLY A 1 373 ? 23.672 -10.023 -13.094 1 96.81 373 GLY A O 1
ATOM 2908 N N . TRP A 1 374 ? 24.078 -8.352 -14.586 1 94.88 374 TRP A N 1
ATOM 2909 C CA . TRP A 1 374 ? 22.938 -7.539 -14.18 1 94.88 374 TRP A CA 1
ATOM 2910 C C . TRP A 1 374 ? 22.031 -7.234 -15.367 1 94.88 374 TRP A C 1
ATOM 2912 O O . TRP A 1 374 ? 22.516 -6.965 -16.469 1 94.88 374 TRP A O 1
ATOM 2922 N N . ILE A 1 375 ? 20.719 -7.359 -15.141 1 89.62 375 ILE A N 1
ATOM 2923 C CA . ILE A 1 375 ? 19.766 -6.91 -16.156 1 89.62 375 ILE A CA 1
ATOM 2924 C C . ILE A 1 375 ? 18.688 -6.039 -15.5 1 89.62 375 ILE A C 1
ATOM 2926 O O . ILE A 1 375 ? 18.438 -6.145 -14.297 1 89.62 375 ILE A O 1
ATOM 2930 N N . GLU A 1 376 ? 18.062 -5.172 -16.266 1 81.94 376 GLU A N 1
ATOM 2931 C CA . GLU A 1 376 ? 17.031 -4.27 -15.766 1 81.94 376 GLU A CA 1
ATOM 2932 C C . GLU A 1 376 ? 15.648 -4.711 -16.219 1 81.94 376 GLU A C 1
ATOM 2934 O O . GLU A 1 376 ? 14.641 -4.227 -15.703 1 81.94 376 GLU A O 1
ATOM 2939 N N . SER A 1 377 ? 15.633 -5.531 -17.172 1 73.25 377 SER A N 1
ATOM 2940 C CA . SER A 1 377 ? 14.375 -6.043 -17.688 1 73.25 377 SER A CA 1
ATOM 2941 C C . SER A 1 377 ? 14.523 -7.477 -18.203 1 73.25 377 SER A C 1
ATOM 2943 O O . SER A 1 377 ? 15.641 -7.945 -18.422 1 73.25 377 SER A O 1
ATOM 2945 N N . ALA A 1 378 ? 13.422 -8.086 -18.312 1 63.38 378 ALA A N 1
ATOM 2946 C CA . ALA A 1 378 ? 13.414 -9.477 -18.75 1 63.38 378 ALA A CA 1
ATOM 2947 C C . ALA A 1 378 ? 14.031 -9.617 -20.141 1 63.38 378 ALA A C 1
ATOM 2949 O O . ALA A 1 378 ? 13.742 -8.82 -21.031 1 63.38 378 ALA A O 1
ATOM 2950 N N . GLU A 1 379 ? 15.031 -10.43 -20.219 1 67.88 379 GLU A N 1
ATOM 2951 C CA . GLU A 1 379 ? 15.719 -10.75 -21.469 1 67.88 379 GLU A CA 1
ATOM 2952 C C . GLU A 1 379 ? 15.859 -12.266 -21.656 1 67.88 379 GLU A C 1
ATOM 2954 O O . GLU A 1 379 ? 16.234 -12.977 -20.719 1 67.88 379 GLU A O 1
ATOM 2959 N N . LYS A 1 380 ? 15.562 -12.68 -22.828 1 65.5 380 LYS A N 1
ATOM 2960 C CA . LYS A 1 380 ? 15.625 -14.102 -23.125 1 65.5 380 LYS A CA 1
ATOM 2961 C C . LYS A 1 380 ? 17.031 -14.656 -22.891 1 65.5 380 LYS A C 1
ATOM 2963 O O . LYS A 1 380 ? 17.188 -15.742 -22.328 1 65.5 380 LYS A O 1
ATOM 2968 N N . GLY A 1 381 ? 17.953 -13.93 -23.422 1 71.38 381 GLY A N 1
ATOM 2969 C CA . GLY A 1 381 ? 19.328 -14.344 -23.25 1 71.38 381 GLY A CA 1
ATOM 2970 C C . GLY A 1 381 ? 19.734 -14.508 -21.797 1 71.38 381 GLY A C 1
ATOM 2971 O O . GLY A 1 381 ? 20.469 -15.43 -21.453 1 71.38 381 GLY A O 1
ATOM 2972 N N . ALA A 1 382 ? 19.266 -13.703 -20.953 1 83.88 382 ALA A N 1
ATOM 2973 C CA . ALA A 1 382 ? 19.578 -13.742 -19.516 1 83.88 382 ALA A CA 1
ATOM 2974 C C . ALA A 1 382 ? 18.953 -14.977 -18.859 1 83.88 382 ALA A C 1
ATOM 2976 O O . ALA A 1 382 ? 19.594 -15.625 -18.031 1 83.88 382 ALA A O 1
ATOM 2977 N N . ASP A 1 383 ? 17.797 -15.242 -19.25 1 74.94 383 ASP A N 1
ATOM 2978 C CA . ASP A 1 383 ? 17.109 -16.422 -18.75 1 74.94 383 ASP A CA 1
ATOM 2979 C C . ASP A 1 383 ? 17.891 -17.688 -19.047 1 74.94 383 ASP A C 1
ATOM 2981 O O . ASP A 1 383 ? 18.047 -18.547 -18.172 1 74.94 383 ASP A O 1
ATOM 2985 N N . LYS A 1 384 ? 18.297 -17.781 -20.25 1 72 384 LYS A N 1
ATOM 2986 C CA . LYS A 1 384 ? 19.031 -18.969 -20.703 1 72 384 LYS A CA 1
ATOM 2987 C C . LYS A 1 384 ? 20.375 -19.078 -19.984 1 72 384 LYS A C 1
ATOM 2989 O O . LYS A 1 384 ? 20.844 -20.188 -19.703 1 72 384 LYS A O 1
ATOM 2994 N N . LEU A 1 385 ? 20.984 -18.016 -19.812 1 82.56 385 LEU A N 1
ATOM 2995 C CA . LEU A 1 385 ? 22.234 -18.031 -19.062 1 82.56 385 LEU A CA 1
ATOM 2996 C C . LEU A 1 385 ? 22.031 -18.594 -17.656 1 82.56 385 LEU A C 1
ATOM 2998 O O . LEU A 1 385 ? 22.828 -19.375 -17.172 1 82.56 385 LEU A O 1
ATOM 3002 N N . VAL A 1 386 ? 20.969 -18.203 -16.984 1 84.25 386 VAL A N 1
ATOM 3003 C CA . VAL A 1 386 ? 20.672 -18.688 -15.633 1 84.25 386 VAL A CA 1
ATOM 3004 C C . VAL A 1 386 ? 20.422 -20.188 -15.656 1 84.25 386 VAL A C 1
ATOM 3006 O O . VAL A 1 386 ? 20.875 -20.922 -14.773 1 84.25 386 VAL A O 1
ATOM 3009 N N . GLU A 1 387 ? 19.75 -20.609 -16.656 1 71.06 387 GLU A N 1
ATOM 3010 C CA . GLU A 1 387 ? 19.5 -22.047 -16.812 1 71.06 387 GLU A CA 1
ATOM 3011 C C . GLU A 1 387 ? 20.797 -22.828 -16.938 1 71.06 387 GLU A C 1
ATOM 3013 O O . GLU A 1 387 ? 20.875 -24 -16.562 1 71.06 387 GLU A O 1
ATOM 3018 N N . ARG A 1 388 ? 21.766 -22.156 -17.531 1 74.25 388 ARG A N 1
ATOM 3019 C CA . ARG A 1 388 ? 23.062 -22.781 -17.75 1 74.25 388 ARG A CA 1
ATOM 3020 C C . ARG A 1 388 ? 23.953 -22.625 -16.516 1 74.25 388 ARG A C 1
ATOM 3022 O O . ARG A 1 388 ? 25.141 -22.969 -16.547 1 74.25 388 ARG A O 1
ATOM 3029 N N . GLY A 1 389 ? 23.422 -22 -15.453 1 81.75 389 GLY A N 1
ATOM 3030 C CA . GLY A 1 389 ? 24.141 -21.953 -14.188 1 81.75 389 GLY A CA 1
ATOM 3031 C C . GLY A 1 389 ? 24.734 -20.594 -13.883 1 81.75 389 GLY A C 1
ATOM 3032 O O . GLY A 1 389 ? 25.359 -20.406 -12.836 1 81.75 389 GLY A O 1
ATOM 3033 N N . TYR A 1 390 ? 24.547 -19.688 -14.789 1 89.94 390 TYR A N 1
ATOM 3034 C CA . TYR A 1 390 ? 25.078 -18.344 -14.531 1 89.94 390 TYR A CA 1
ATOM 3035 C C . TYR A 1 390 ? 24.203 -17.594 -13.547 1 89.94 390 TYR A C 1
ATOM 3037 O O . TYR A 1 390 ? 23 -17.859 -13.438 1 89.94 390 TYR A O 1
ATOM 3045 N N . VAL A 1 391 ? 24.844 -16.688 -12.844 1 95 391 VAL A N 1
ATOM 3046 C CA . VAL A 1 391 ? 24.109 -15.805 -11.938 1 95 391 VAL A CA 1
ATOM 3047 C C . VAL A 1 391 ? 23.844 -14.469 -12.625 1 95 391 VAL A C 1
ATOM 3049 O O . VAL A 1 391 ? 24.75 -13.641 -12.758 1 95 391 VAL A O 1
ATOM 3052 N N . VAL A 1 392 ? 22.656 -14.312 -13.07 1 94.62 392 VAL A N 1
ATOM 3053 C CA . VAL A 1 392 ? 22.219 -13.055 -13.672 1 94.62 392 VAL A CA 1
ATOM 3054 C C . VAL A 1 392 ? 21.109 -12.438 -12.844 1 94.62 392 VAL A C 1
ATOM 3056 O O . VAL A 1 392 ? 19.984 -12.961 -12.805 1 94.62 392 VAL A O 1
ATOM 3059 N N . LEU A 1 393 ? 21.438 -11.32 -12.266 1 95.56 393 LEU A N 1
ATOM 3060 C CA . LEU A 1 393 ? 20.547 -10.68 -11.312 1 95.56 393 LEU A CA 1
ATOM 3061 C C . LEU A 1 393 ? 19.625 -9.68 -12.008 1 95.56 393 LEU A C 1
ATOM 3063 O O . LEU A 1 393 ? 20.078 -8.891 -12.836 1 95.56 393 LEU A O 1
ATOM 3067 N N . ASP A 1 394 ? 18.328 -9.727 -11.648 1 91.75 394 ASP A N 1
ATOM 3068 C CA . ASP A 1 394 ? 17.297 -8.875 -12.227 1 91.75 394 ASP A CA 1
ATOM 3069 C C . ASP A 1 394 ? 17.016 -7.668 -11.328 1 91.75 394 ASP A C 1
ATOM 3071 O O . ASP A 1 394 ? 16.297 -7.773 -10.344 1 91.75 394 ASP A O 1
ATOM 3075 N N . THR A 1 395 ? 17.359 -6.473 -11.742 1 91.62 395 THR A N 1
ATOM 3076 C CA . THR A 1 395 ? 17.281 -5.277 -10.906 1 91.62 395 THR A CA 1
ATOM 3077 C C . THR A 1 395 ? 15.891 -4.648 -11.008 1 91.62 395 THR A C 1
ATOM 3079 O O . THR A 1 395 ? 15.617 -3.621 -10.391 1 91.62 395 THR A O 1
ATOM 3082 N N . SER A 1 396 ? 15.031 -5.293 -11.805 1 81.88 396 SER A N 1
ATOM 3083 C CA . SER A 1 396 ? 13.633 -4.863 -11.75 1 81.88 396 SER A CA 1
ATOM 3084 C C . SER A 1 396 ? 12.969 -5.305 -10.445 1 81.88 396 SER A C 1
ATOM 3086 O O . SER A 1 396 ? 11.945 -4.746 -10.047 1 81.88 396 SER A O 1
ATOM 3088 N N . ASP A 1 397 ? 13.562 -6.352 -9.867 1 85.62 397 ASP A N 1
ATOM 3089 C CA . ASP A 1 397 ? 13.164 -6.793 -8.531 1 85.62 397 ASP A CA 1
ATOM 3090 C C . ASP A 1 397 ? 13.648 -5.816 -7.465 1 85.62 397 ASP A C 1
ATOM 3092 O O . ASP A 1 397 ? 14.836 -5.488 -7.41 1 85.62 397 ASP A O 1
ATOM 3096 N N . PRO A 1 398 ? 12.75 -5.367 -6.559 1 87.25 398 PRO A N 1
ATOM 3097 C CA . PRO A 1 398 ? 13.125 -4.324 -5.602 1 87.25 398 PRO A CA 1
ATOM 3098 C C . PRO A 1 398 ? 14.289 -4.738 -4.703 1 87.25 398 PRO A C 1
ATOM 3100 O O . PRO A 1 398 ? 15.188 -3.934 -4.43 1 87.25 398 PRO A O 1
ATOM 3103 N N . ALA A 1 399 ? 14.25 -5.922 -4.215 1 92.88 399 ALA A N 1
ATOM 3104 C CA . ALA A 1 399 ? 15.328 -6.387 -3.34 1 92.88 399 ALA A CA 1
ATOM 3105 C C . ALA A 1 399 ? 16.656 -6.414 -4.074 1 92.88 399 ALA A C 1
ATOM 3107 O O . ALA A 1 399 ? 17.688 -6.004 -3.527 1 92.88 399 ALA A O 1
ATOM 3108 N N . THR A 1 400 ? 16.641 -6.891 -5.285 1 94.75 400 THR A N 1
ATOM 3109 C CA . THR A 1 400 ? 17.844 -6.961 -6.094 1 94.75 400 THR A CA 1
ATOM 3110 C C . THR A 1 400 ? 18.344 -5.562 -6.453 1 94.75 400 THR A C 1
ATOM 3112 O O . THR A 1 400 ? 19.547 -5.316 -6.512 1 94.75 400 THR A O 1
ATOM 3115 N N . LYS A 1 401 ? 17.438 -4.727 -6.703 1 92.06 401 LYS A N 1
ATOM 3116 C CA . LYS A 1 401 ? 17.781 -3.334 -6.973 1 92.06 401 LYS A CA 1
ATOM 3117 C C . LYS A 1 401 ? 18.516 -2.713 -5.793 1 92.06 401 LYS A C 1
ATOM 3119 O O . LYS A 1 401 ? 19.5 -1.982 -5.984 1 92.06 401 LYS A O 1
ATOM 3124 N N . ARG A 1 402 ? 18.062 -2.971 -4.613 1 91.38 402 ARG A N 1
ATOM 3125 C CA . ARG A 1 402 ? 18.703 -2.443 -3.41 1 91.38 402 ARG A CA 1
ATOM 3126 C C . ARG A 1 402 ? 20.125 -2.957 -3.279 1 91.38 402 ARG A C 1
ATOM 3128 O O . ARG A 1 402 ? 21.016 -2.229 -2.834 1 91.38 402 ARG A O 1
ATOM 3135 N N . LEU A 1 403 ? 20.281 -4.195 -3.58 1 93.88 403 LEU A N 1
ATOM 3136 C CA . LEU A 1 403 ? 21.625 -4.762 -3.562 1 93.88 403 LEU A CA 1
ATOM 3137 C C . LEU A 1 403 ? 22.562 -3.992 -4.496 1 93.88 403 LEU A C 1
ATOM 3139 O O . LEU A 1 403 ? 23.672 -3.635 -4.113 1 93.88 403 LEU A O 1
ATOM 3143 N N . ARG A 1 404 ? 22.094 -3.742 -5.676 1 93.12 404 ARG A N 1
ATOM 3144 C CA . ARG A 1 404 ? 22.906 -3.021 -6.66 1 93.12 404 ARG A CA 1
ATOM 3145 C C . ARG A 1 404 ? 23.219 -1.61 -6.176 1 93.12 404 ARG A C 1
ATOM 3147 O O . ARG A 1 404 ? 24.359 -1.155 -6.281 1 93.12 404 ARG A O 1
ATOM 3154 N N . GLU A 1 405 ? 22.266 -0.946 -5.652 1 87.06 405 GLU A N 1
ATOM 3155 C CA . GLU A 1 405 ? 22.453 0.413 -5.152 1 87.06 405 GLU A CA 1
ATOM 3156 C C . GLU A 1 405 ? 23.469 0.45 -4.016 1 87.06 405 GLU A C 1
ATOM 3158 O O . GLU A 1 405 ? 24.266 1.383 -3.918 1 87.06 405 GLU A O 1
ATOM 3163 N N . TYR A 1 406 ? 23.359 -0.511 -3.199 1 87.75 406 TYR A N 1
ATOM 3164 C CA . TYR A 1 406 ? 24.297 -0.576 -2.078 1 87.75 406 TYR A CA 1
ATOM 3165 C C . TYR A 1 406 ? 25.719 -0.796 -2.568 1 87.75 406 TYR A C 1
ATOM 3167 O O . TYR A 1 406 ? 26.656 -0.183 -2.057 1 87.75 406 TYR A O 1
ATOM 3175 N N . THR A 1 407 ? 25.875 -1.603 -3.486 1 88.69 407 THR A N 1
ATOM 3176 C CA . THR A 1 407 ? 27.203 -1.957 -3.945 1 88.69 407 THR A CA 1
ATOM 3177 C C . THR A 1 407 ? 27.812 -0.823 -4.766 1 88.69 407 THR A C 1
ATOM 3179 O O . THR A 1 407 ? 29.031 -0.754 -4.93 1 88.69 407 THR A O 1
ATOM 3182 N N . ASP A 1 408 ? 27.031 0.01 -5.258 1 84.56 408 ASP A N 1
ATOM 3183 C CA . ASP A 1 408 ? 27.5 1.15 -6.039 1 84.56 408 ASP A CA 1
ATOM 3184 C C . ASP A 1 408 ? 28.016 2.262 -5.133 1 84.56 408 ASP A C 1
ATOM 3186 O O . ASP A 1 408 ? 28.703 3.18 -5.594 1 84.56 408 ASP A O 1
ATOM 3190 N N . ARG A 1 409 ? 27.734 2.061 -3.906 1 78.19 409 ARG A N 1
ATOM 3191 C CA . ARG A 1 409 ? 28.203 3.08 -2.971 1 78.19 409 ARG A CA 1
ATOM 3192 C C . ARG A 1 409 ? 29.688 2.916 -2.68 1 78.19 409 ARG A C 1
ATOM 3194 O O . ARG A 1 409 ? 30.203 1.794 -2.635 1 78.19 409 ARG A O 1
ATOM 3201 N N . ASP A 1 410 ? 30.297 4.016 -2.412 1 72 410 ASP A N 1
ATOM 3202 C CA . ASP A 1 410 ? 31.719 4.012 -2.148 1 72 410 ASP A CA 1
ATOM 3203 C C . ASP A 1 410 ? 32.031 3.35 -0.809 1 72 410 ASP A C 1
ATOM 3205 O O . ASP A 1 410 ? 33.094 2.725 -0.648 1 72 410 ASP A O 1
ATOM 3209 N N . ASP A 1 411 ? 31.062 3.451 0.08 1 71.88 411 ASP A N 1
ATOM 3210 C CA . ASP A 1 411 ? 31.328 2.994 1.44 1 71.88 411 ASP A CA 1
ATOM 3211 C C . ASP A 1 411 ? 30.75 1.604 1.677 1 71.88 411 ASP A C 1
ATOM 3213 O O . ASP A 1 411 ? 30.609 1.167 2.822 1 71.88 411 ASP A O 1
ATOM 3217 N N . ALA A 1 412 ? 30.469 0.945 0.603 1 77.06 412 ALA A N 1
ATOM 3218 C CA . ALA A 1 412 ? 29.828 -0.357 0.772 1 77.06 412 ALA A CA 1
ATOM 3219 C C . ALA A 1 412 ? 30.828 -1.397 1.273 1 77.06 412 ALA A C 1
ATOM 3221 O O . ALA A 1 412 ? 31.938 -1.49 0.763 1 77.06 412 ALA A O 1
ATOM 3222 N N . ASP A 1 413 ? 30.453 -2.049 2.379 1 80.75 413 ASP A N 1
ATOM 3223 C CA . ASP A 1 413 ? 31.281 -3.129 2.92 1 80.75 413 ASP A CA 1
ATOM 3224 C C . ASP A 1 413 ? 30.781 -4.488 2.436 1 80.75 413 ASP A C 1
ATOM 3226 O O . ASP A 1 413 ? 30.438 -5.355 3.244 1 80.75 413 ASP A O 1
ATOM 3230 N N . LEU A 1 414 ? 30.562 -4.594 1.134 1 87.81 414 LEU A N 1
ATOM 3231 C CA . LEU A 1 414 ? 30.109 -5.844 0.543 1 87.81 414 LEU A CA 1
ATOM 3232 C C . LEU A 1 414 ? 30.859 -6.141 -0.753 1 87.81 414 LEU A C 1
ATOM 3234 O O . LEU A 1 414 ? 30.922 -5.289 -1.642 1 87.81 414 LEU A O 1
ATOM 3238 N N . GLU A 1 415 ? 31.484 -7.258 -0.777 1 88.94 415 GLU A N 1
ATOM 3239 C CA . GLU A 1 415 ? 32.219 -7.656 -1.969 1 88.94 415 GLU A CA 1
ATOM 3240 C C . GLU A 1 415 ? 31.391 -8.578 -2.857 1 88.94 415 GLU A C 1
ATOM 3242 O O . GLU A 1 415 ? 30.891 -9.602 -2.396 1 88.94 415 GLU A O 1
ATOM 3247 N N . LEU A 1 416 ? 31.219 -8.141 -4.07 1 94 416 LEU A N 1
ATOM 3248 C CA . LEU A 1 416 ? 30.562 -8.969 -5.07 1 94 416 LEU A CA 1
ATOM 3249 C C . LEU A 1 416 ? 31.531 -9.383 -6.164 1 94 416 LEU A C 1
AT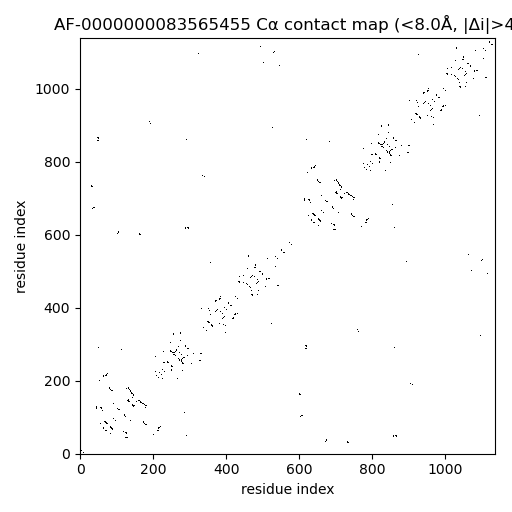OM 3251 O O . LEU A 1 416 ? 32.562 -8.734 -6.363 1 94 416 LEU A O 1
ATOM 3255 N N . PRO A 1 417 ? 31.219 -10.5 -6.805 1 95.75 417 PRO A N 1
ATOM 3256 C CA . PRO A 1 417 ? 32.062 -10.898 -7.941 1 95.75 417 PRO A CA 1
ATOM 3257 C C . PRO A 1 417 ? 32.062 -9.867 -9.062 1 95.75 417 PRO A C 1
ATOM 3259 O O . PRO A 1 417 ? 31.203 -8.961 -9.078 1 95.75 417 PRO A O 1
ATOM 3262 N N . SER A 1 418 ? 33.062 -10.023 -9.953 1 95.44 418 SER A N 1
ATOM 3263 C CA . SER A 1 418 ? 33.094 -9.156 -11.125 1 95.44 418 SER A CA 1
ATOM 3264 C C . SER A 1 418 ? 31.875 -9.359 -12.008 1 95.44 418 SER A C 1
ATOM 3266 O O . SER A 1 418 ? 31.266 -10.43 -11.992 1 95.44 418 SER A O 1
ATOM 3268 N N . SER A 1 419 ? 31.625 -8.258 -12.711 1 95.38 419 SER A N 1
ATOM 3269 C CA . SER A 1 419 ? 30.422 -8.312 -13.539 1 95.38 419 SER A CA 1
ATOM 3270 C C . SER A 1 419 ? 30.766 -8.648 -14.992 1 95.38 419 SER A C 1
ATOM 3272 O O . SER A 1 419 ? 31.859 -8.328 -15.461 1 95.38 419 SER A O 1
ATOM 3274 N N . PHE A 1 420 ? 29.875 -9.398 -15.656 1 95.19 420 PHE A N 1
ATOM 3275 C CA . PHE A 1 420 ? 30 -9.625 -17.094 1 95.19 420 PHE A CA 1
ATOM 3276 C C . PHE A 1 420 ? 28.812 -9.023 -17.828 1 95.19 420 PHE A C 1
ATOM 3278 O O . PHE A 1 420 ? 27.75 -8.781 -17.25 1 95.19 420 PHE A O 1
ATOM 3285 N N . ASP A 1 421 ? 29.078 -8.719 -19.078 1 94.38 421 ASP A N 1
ATOM 3286 C CA . ASP A 1 421 ? 28 -8.25 -19.938 1 94.38 421 ASP A CA 1
ATOM 3287 C C . ASP A 1 421 ? 27.094 -9.406 -20.359 1 94.38 421 ASP A C 1
ATOM 3289 O O . ASP A 1 421 ? 27.562 -10.352 -21 1 94.38 421 ASP A O 1
ATOM 3293 N N . VAL A 1 422 ? 25.906 -9.32 -20.078 1 92.25 422 VAL A N 1
ATOM 3294 C CA . VAL A 1 422 ? 24.953 -10.414 -20.281 1 92.25 422 VAL A CA 1
ATOM 3295 C C . VAL A 1 422 ? 24.797 -10.703 -21.766 1 92.25 422 VAL A C 1
ATOM 3297 O O . VAL A 1 422 ? 24.766 -11.859 -22.188 1 92.25 422 VAL A O 1
ATOM 3300 N N . GLY A 1 423 ? 24.656 -9.633 -22.594 1 86.69 423 GLY A N 1
ATOM 3301 C CA . GLY A 1 423 ? 24.531 -9.797 -24.031 1 86.69 423 GLY A CA 1
ATOM 3302 C C . GLY A 1 423 ? 25.719 -10.5 -24.641 1 86.69 423 GLY A C 1
ATOM 3303 O O . GLY A 1 423 ? 25.562 -11.445 -25.422 1 86.69 423 GLY A O 1
ATOM 3304 N N . GLU A 1 424 ? 26.891 -10.055 -24.266 1 89.94 424 GLU A N 1
ATOM 3305 C CA . GLU A 1 424 ? 28.125 -10.633 -24.797 1 89.94 424 GLU A CA 1
ATOM 3306 C C . GLU A 1 424 ? 28.281 -12.086 -24.344 1 89.94 424 GLU A C 1
ATOM 3308 O O . GLU A 1 424 ? 28.703 -12.938 -25.125 1 89.94 424 GLU A O 1
ATOM 3313 N N . ARG A 1 425 ? 28 -12.32 -23.125 1 91.56 425 ARG A N 1
ATOM 3314 C CA . ARG A 1 425 ? 28.125 -13.68 -22.594 1 91.56 425 ARG A CA 1
ATOM 3315 C C . ARG A 1 425 ? 27.125 -14.625 -23.25 1 91.56 425 ARG A C 1
ATOM 3317 O O . ARG A 1 425 ? 27.438 -15.781 -23.516 1 91.56 425 ARG A O 1
ATOM 3324 N N . ALA A 1 426 ? 25.953 -14.102 -23.438 1 83.12 426 ALA A N 1
ATOM 3325 C CA . ALA A 1 426 ? 24.938 -14.906 -24.094 1 83.12 426 ALA A CA 1
ATOM 3326 C C . ALA A 1 426 ? 25.391 -15.305 -25.5 1 83.12 426 ALA A C 1
ATOM 3328 O O . ALA A 1 426 ? 25.188 -16.438 -25.922 1 83.12 426 ALA A O 1
ATOM 3329 N N . GLU A 1 427 ? 25.938 -14.383 -26.203 1 78.75 427 GLU A N 1
ATOM 3330 C CA . GLU A 1 427 ? 26.469 -14.656 -27.531 1 78.75 427 GLU A CA 1
ATOM 3331 C C . GLU A 1 427 ? 27.609 -15.664 -27.484 1 78.75 427 GLU A C 1
ATOM 3333 O O . GLU A 1 427 ? 27.656 -16.594 -28.297 1 78.75 427 GLU A O 1
ATOM 3338 N N . ALA A 1 428 ? 28.469 -15.438 -26.594 1 84 428 ALA A N 1
ATOM 3339 C CA . ALA A 1 428 ? 29.641 -16.297 -26.453 1 84 428 ALA A CA 1
ATOM 3340 C C . ALA A 1 428 ? 29.219 -17.734 -26.125 1 84 428 ALA A C 1
ATOM 3342 O O . ALA A 1 428 ? 29.875 -18.688 -26.547 1 84 428 ALA A O 1
ATOM 3343 N N . GLU A 1 429 ? 28.156 -17.812 -25.344 1 82.69 429 GLU A N 1
ATOM 3344 C CA . GLU A 1 429 ? 27.688 -19.125 -24.922 1 82.69 429 GLU A CA 1
ATOM 3345 C C . GLU A 1 429 ? 26.734 -19.734 -25.953 1 82.69 429 GLU A C 1
ATOM 3347 O O . GLU A 1 429 ? 26.234 -20.844 -25.766 1 82.69 429 GLU A O 1
ATOM 3352 N N . GLY A 1 430 ? 26.438 -18.984 -27.016 1 71.5 430 GLY A N 1
ATOM 3353 C CA . GLY A 1 430 ? 25.609 -19.5 -28.094 1 71.5 430 GLY A CA 1
ATOM 3354 C C . GLY A 1 430 ? 24.156 -19.625 -27.719 1 71.5 430 GLY A C 1
ATOM 3355 O O . GLY A 1 430 ? 23.5 -20.625 -28.062 1 71.5 430 GLY A O 1
ATOM 3356 N N . VAL A 1 431 ? 23.703 -18.719 -26.781 1 66.25 431 VAL A N 1
ATOM 3357 C CA . VAL A 1 431 ? 22.312 -18.797 -26.312 1 66.25 431 VAL A CA 1
ATOM 3358 C C . VAL A 1 431 ? 21.359 -18.656 -27.5 1 66.25 431 VAL A C 1
ATOM 3360 O O . VAL A 1 431 ? 20.281 -19.25 -27.5 1 66.25 431 VAL A O 1
ATOM 3363 N N . TRP A 1 432 ? 21.734 -17.734 -28.391 1 54.88 432 TRP A N 1
ATOM 3364 C CA . TRP A 1 432 ? 20.891 -17.469 -29.562 1 54.88 432 TRP A CA 1
ATOM 3365 C C . TRP A 1 432 ? 21.203 -18.453 -30.688 1 54.88 432 TRP A C 1
ATOM 3367 O O . TRP A 1 432 ? 20.547 -18.438 -31.734 1 54.88 432 TRP A O 1
ATOM 3377 N N . THR A 1 433 ? 22.266 -19.125 -30.359 1 50.22 433 THR A N 1
ATOM 3378 C CA . THR A 1 433 ? 22.734 -20.031 -31.391 1 50.22 433 THR A CA 1
ATOM 3379 C C . THR A 1 433 ? 21.953 -21.344 -31.344 1 50.22 433 THR A C 1
ATOM 3381 O O . THR A 1 433 ? 21.719 -21.891 -30.266 1 50.22 433 THR A O 1
ATOM 3384 N N . GLY A 1 434 ? 21.047 -21.578 -32.312 1 53.38 434 GLY A N 1
ATOM 3385 C CA . GLY A 1 434 ? 20.594 -22.953 -32.531 1 53.38 434 GLY A CA 1
ATOM 3386 C C . GLY A 1 434 ? 19.078 -23.094 -32.531 1 53.38 434 GLY A C 1
ATOM 3387 O O . GLY A 1 434 ? 18.562 -24.203 -32.656 1 53.38 434 GLY A O 1
ATOM 3388 N N . TYR A 1 435 ? 18.391 -21.891 -32.312 1 59.84 435 TYR A N 1
ATOM 3389 C CA . TYR A 1 435 ? 16.953 -22.094 -32.5 1 59.84 435 TYR A CA 1
ATOM 3390 C C . TYR A 1 435 ? 16.578 -22.094 -33.969 1 59.84 435 TYR A C 1
ATOM 3392 O O . TYR A 1 435 ? 16.156 -21.062 -34.5 1 59.84 435 TYR A O 1
ATOM 3400 N N . ASN A 1 436 ? 17.047 -23.078 -34.656 1 71.75 436 ASN A N 1
ATOM 3401 C CA . ASN A 1 436 ? 16.781 -23.266 -36.062 1 71.75 436 ASN A CA 1
ATOM 3402 C C . ASN A 1 436 ? 15.734 -24.344 -36.312 1 71.75 436 ASN A C 1
ATOM 3404 O O . ASN A 1 436 ? 15.906 -25.484 -35.875 1 71.75 436 ASN A O 1
ATOM 3408 N N . CYS A 1 437 ? 14.648 -23.875 -36.875 1 80.81 437 CYS A N 1
ATOM 3409 C CA . CYS A 1 437 ? 13.672 -24.875 -37.281 1 80.81 437 CYS A CA 1
ATOM 3410 C C . CYS A 1 437 ? 14.164 -25.641 -38.5 1 80.81 437 CYS A C 1
ATOM 3412 O O . CYS A 1 437 ? 14.742 -25.062 -39.438 1 80.81 437 CYS A O 1
ATOM 3414 N N . ILE A 1 438 ? 14.086 -26.859 -38.438 1 82.44 438 ILE A N 1
ATOM 3415 C CA . ILE A 1 438 ? 14.422 -27.688 -39.594 1 82.44 438 ILE A CA 1
ATOM 3416 C C . ILE A 1 438 ? 13.258 -27.703 -40.562 1 82.44 438 ILE A C 1
ATOM 3418 O O . ILE A 1 438 ? 12.234 -28.359 -40.344 1 82.44 438 ILE A O 1
ATOM 3422 N N . ASP A 1 439 ? 13.32 -26.891 -41.625 1 78.69 439 ASP A N 1
ATOM 3423 C CA . ASP A 1 439 ? 12.234 -26.734 -42.594 1 78.69 439 ASP A CA 1
ATOM 3424 C C . ASP A 1 439 ? 12.062 -28 -43.438 1 78.69 439 ASP A C 1
ATOM 3426 O O . ASP A 1 439 ? 10.938 -28.422 -43.719 1 78.69 439 ASP A O 1
ATOM 3430 N N . ASP A 1 440 ? 13.266 -28.594 -43.812 1 81.31 440 ASP A N 1
ATOM 3431 C CA . ASP A 1 440 ? 13.234 -29.812 -44.625 1 81.31 440 ASP A CA 1
ATOM 3432 C C . ASP A 1 440 ? 13.18 -31.062 -43.75 1 81.31 440 ASP A C 1
ATOM 3434 O O . ASP A 1 440 ? 14.211 -31.5 -43.25 1 81.31 440 ASP A O 1
ATOM 3438 N N . GLU A 1 441 ? 12.016 -31.656 -43.625 1 87.38 441 GLU A N 1
ATOM 3439 C CA . GLU A 1 441 ? 11.789 -32.781 -42.75 1 87.38 441 GLU A CA 1
ATOM 3440 C C . GLU A 1 441 ? 12.555 -34.031 -43.219 1 87.38 441 GLU A C 1
ATOM 3442 O O . GLU A 1 441 ? 12.727 -34.969 -42.469 1 87.38 441 GLU A O 1
ATOM 3447 N N . SER A 1 442 ? 13 -33.969 -44.5 1 85.62 442 SER A N 1
ATOM 3448 C CA . SER A 1 442 ? 13.781 -35.062 -45 1 85.62 442 SER A CA 1
ATOM 3449 C C . SER A 1 442 ? 15.125 -35.188 -44.312 1 85.62 442 SER A C 1
ATOM 3451 O O . SER A 1 442 ? 15.773 -36.219 -44.344 1 85.62 442 SER A O 1
ATOM 3453 N N . GLN A 1 443 ? 15.477 -34.156 -43.688 1 87.12 443 GLN A N 1
ATOM 3454 C CA . GLN A 1 443 ? 16.75 -34.125 -43 1 87.12 443 GLN A CA 1
ATOM 3455 C C . GLN A 1 443 ? 16.656 -34.812 -41.625 1 87.12 443 GLN A C 1
ATOM 3457 O O . GLN A 1 443 ? 17.672 -35.125 -41 1 87.12 443 GLN A O 1
ATOM 3462 N N . LEU A 1 444 ? 15.492 -35.188 -41.219 1 92.19 444 LEU A N 1
ATOM 3463 C CA . LEU A 1 444 ? 15.281 -35.781 -39.906 1 92.19 444 LEU A CA 1
ATOM 3464 C C . LEU A 1 444 ? 15.539 -37.312 -39.969 1 92.19 444 LEU A C 1
ATOM 3466 O O . LEU A 1 444 ? 15.211 -37.938 -40.969 1 92.19 444 LEU A O 1
ATOM 3470 N N . ASN A 1 445 ? 16.188 -37.844 -39 1 91.19 445 ASN A N 1
ATOM 3471 C CA . ASN A 1 445 ? 16.328 -39.281 -38.906 1 91.19 445 ASN A CA 1
ATOM 3472 C C . ASN A 1 445 ? 15.008 -39.938 -38.531 1 91.19 445 ASN A C 1
ATOM 3474 O O . ASN A 1 445 ? 14.008 -39.281 -38.312 1 91.19 445 ASN A O 1
ATOM 3478 N N . ALA A 1 446 ? 14.977 -41.219 -38.5 1 90.5 446 ALA A N 1
ATOM 3479 C CA . ALA A 1 446 ? 13.742 -42 -38.312 1 90.5 446 ALA A CA 1
ATOM 3480 C C . ALA A 1 446 ? 13.102 -41.688 -36.938 1 90.5 446 ALA A C 1
ATOM 3482 O O . ALA A 1 446 ? 11.883 -41.531 -36.844 1 90.5 446 ALA A O 1
ATOM 3483 N N . ASP A 1 447 ? 13.914 -41.594 -35.906 1 93.12 447 ASP A N 1
ATOM 3484 C CA . ASP A 1 447 ? 13.398 -41.312 -34.562 1 93.12 447 ASP A CA 1
ATOM 3485 C C . ASP A 1 447 ? 12.828 -39.906 -34.469 1 93.12 447 ASP A C 1
ATOM 3487 O O . ASP A 1 447 ? 11.742 -39.688 -33.938 1 93.12 447 ASP A O 1
ATOM 3491 N N . GLN A 1 448 ? 13.539 -38.969 -35.094 1 93.25 448 GLN A N 1
ATOM 3492 C CA . GLN A 1 448 ? 13.109 -37.594 -35.062 1 93.25 448 GLN A CA 1
ATOM 3493 C C . GLN A 1 448 ? 11.789 -37.406 -35.812 1 93.25 448 GLN A C 1
ATOM 3495 O O . GLN A 1 448 ? 10.914 -36.656 -35.344 1 93.25 448 GLN A O 1
ATOM 3500 N N . ARG A 1 449 ? 11.742 -38.062 -36.906 1 93 449 ARG A N 1
ATOM 3501 C CA . ARG A 1 449 ? 10.508 -38 -37.688 1 93 449 ARG A CA 1
ATOM 3502 C C . ARG A 1 449 ? 9.344 -38.594 -36.906 1 93 449 ARG A C 1
ATOM 3504 O O . ARG A 1 449 ? 8.234 -38.062 -36.938 1 93 449 ARG A O 1
ATOM 3511 N N . ARG A 1 450 ? 9.586 -39.656 -36.219 1 93.75 450 ARG A N 1
ATOM 3512 C CA . ARG A 1 450 ? 8.562 -40.281 -35.375 1 93.75 450 ARG A CA 1
ATOM 3513 C C . ARG A 1 450 ? 8.109 -39.375 -34.25 1 93.75 450 ARG A C 1
ATOM 3515 O O . ARG A 1 450 ? 6.91 -39.25 -34 1 93.75 450 ARG A O 1
ATOM 3522 N N . TYR A 1 451 ? 9.047 -38.75 -33.594 1 95.62 451 TYR A N 1
ATOM 3523 C CA . TYR A 1 451 ? 8.719 -37.812 -32.531 1 95.62 451 TYR A CA 1
ATOM 3524 C C . TYR A 1 451 ? 7.863 -36.656 -33.062 1 95.62 451 TYR A C 1
ATOM 3526 O O . TYR A 1 451 ? 6.871 -36.281 -32.438 1 95.62 451 TYR A O 1
ATOM 3534 N N . LEU A 1 452 ? 8.273 -36.125 -34.219 1 95.06 452 LEU A N 1
ATOM 3535 C CA . LEU A 1 452 ? 7.582 -35 -34.812 1 95.06 452 LEU A CA 1
ATOM 3536 C C . LEU A 1 452 ? 6.141 -35.344 -35.156 1 95.06 452 LEU A C 1
ATOM 3538 O O . LEU A 1 452 ? 5.215 -34.594 -34.844 1 95.06 452 LEU A O 1
ATOM 3542 N N . LEU A 1 453 ? 6.02 -36.5 -35.844 1 95.06 453 LEU A N 1
ATOM 3543 C CA . LEU A 1 453 ? 4.691 -36.906 -36.281 1 95.06 453 LEU A CA 1
ATOM 3544 C C . LEU A 1 453 ? 3.797 -37.219 -35.094 1 95.06 453 LEU A C 1
ATOM 3546 O O . LEU A 1 453 ? 2.615 -36.875 -35.094 1 95.06 453 LEU A O 1
ATOM 3550 N N . PHE A 1 454 ? 4.375 -37.844 -34.062 1 96 454 PHE A N 1
ATOM 3551 C CA . PHE A 1 454 ? 3.598 -38.125 -32.844 1 96 454 PHE A CA 1
ATOM 3552 C C . PHE A 1 454 ? 3.188 -36.812 -32.188 1 96 454 PHE A C 1
ATOM 3554 O O . PHE A 1 454 ? 2.049 -36.656 -31.734 1 96 454 PHE A O 1
ATOM 3561 N N . ALA A 1 455 ? 4.125 -35.875 -32.094 1 96.44 455 ALA A N 1
ATOM 3562 C CA . ALA A 1 455 ? 3.848 -34.562 -31.469 1 96.44 455 ALA A CA 1
ATOM 3563 C C . ALA A 1 455 ? 2.715 -33.844 -32.188 1 96.44 455 ALA A C 1
ATOM 3565 O O . ALA A 1 455 ? 1.893 -33.188 -31.562 1 96.44 455 ALA A O 1
ATOM 3566 N N . ARG A 1 456 ? 2.672 -33.969 -33.469 1 95.5 456 ARG A N 1
ATOM 3567 C CA . ARG A 1 456 ? 1.618 -33.344 -34.281 1 95.5 456 ARG A CA 1
ATOM 3568 C C . ARG A 1 456 ? 0.259 -33.969 -33.969 1 95.5 456 ARG A C 1
ATOM 3570 O O . ARG A 1 456 ? -0.733 -33.25 -33.812 1 95.5 456 ARG A O 1
ATOM 3577 N N . VAL A 1 457 ? 0.255 -35.25 -33.906 1 95.69 457 VAL A N 1
ATOM 3578 C CA . VAL A 1 457 ? -0.983 -35.938 -33.562 1 95.69 457 VAL A CA 1
ATOM 3579 C C . VAL A 1 457 ? -1.413 -35.562 -32.156 1 95.69 457 VAL A C 1
ATOM 3581 O O . VAL A 1 457 ? -2.59 -35.281 -31.906 1 95.69 457 VAL A O 1
ATOM 3584 N N . LEU A 1 458 ? -0.458 -35.625 -31.234 1 95.88 458 LEU A N 1
ATOM 3585 C CA . LEU A 1 458 ? -0.723 -35.281 -29.844 1 95.88 458 LEU A CA 1
ATOM 3586 C C . LEU A 1 458 ? -1.276 -33.875 -29.719 1 95.88 458 LEU A C 1
ATOM 3588 O O . LEU A 1 458 ? -2.219 -33.656 -28.953 1 95.88 458 LEU A O 1
ATOM 3592 N N . ALA A 1 459 ? -0.682 -32.906 -30.438 1 95.12 459 ALA A N 1
ATOM 3593 C CA . ALA A 1 459 ? -1.151 -31.531 -30.406 1 95.12 459 ALA A CA 1
ATOM 3594 C C . ALA A 1 459 ? -2.609 -31.438 -30.859 1 95.12 459 ALA A C 1
ATOM 3596 O O . ALA A 1 459 ? -3.395 -30.688 -30.266 1 95.12 459 ALA A O 1
ATOM 3597 N N . THR A 1 460 ? -2.934 -32.188 -31.844 1 93.69 460 THR A N 1
ATOM 3598 C CA . THR A 1 460 ? -4.305 -32.219 -32.344 1 93.69 460 THR A CA 1
ATOM 3599 C C . THR A 1 460 ? -5.246 -32.781 -31.266 1 93.69 460 THR A C 1
ATOM 3601 O O . THR A 1 460 ? -6.316 -32.219 -31.031 1 93.69 460 THR A O 1
ATOM 3604 N N . GLU A 1 461 ? -4.836 -33.844 -30.641 1 93.38 461 GLU A N 1
ATOM 3605 C CA . GLU A 1 461 ? -5.656 -34.5 -29.625 1 93.38 461 GLU A CA 1
ATOM 3606 C C . GLU A 1 461 ? -5.832 -33.594 -28.391 1 93.38 461 GLU A C 1
ATOM 3608 O O . GLU A 1 461 ? -6.871 -33.625 -27.734 1 93.38 461 GLU A O 1
ATOM 3613 N N . LEU A 1 462 ? -4.801 -32.812 -28.109 1 93.81 462 LEU A N 1
ATOM 3614 C CA . LEU A 1 462 ? -4.824 -31.953 -26.938 1 93.81 462 LEU A CA 1
ATOM 3615 C C . LEU A 1 462 ? -5.469 -30.609 -27.25 1 93.81 462 LEU A C 1
ATOM 3617 O O . LEU A 1 462 ? -5.641 -29.766 -26.359 1 93.81 462 LEU A O 1
ATOM 3621 N N . GLY A 1 463 ? -5.781 -30.375 -28.5 1 91.5 463 GLY A N 1
ATOM 3622 C CA . GLY A 1 463 ? -6.41 -29.141 -28.922 1 91.5 463 GLY A CA 1
ATOM 3623 C C . GLY A 1 463 ? -5.438 -27.969 -29 1 91.5 463 GLY A C 1
ATOM 3624 O O . GLY A 1 463 ? -5.82 -26.828 -28.781 1 91.5 463 GLY A O 1
ATOM 3625 N N . ILE A 1 464 ? -4.18 -28.234 -29.188 1 91.88 464 ILE A N 1
ATOM 3626 C CA . ILE A 1 464 ? -3.162 -27.188 -29.328 1 91.88 464 ILE A CA 1
ATOM 3627 C C . ILE A 1 464 ? -3.129 -26.703 -30.781 1 91.88 464 ILE A C 1
ATOM 3629 O O . ILE A 1 464 ? -2.76 -27.453 -31.688 1 91.88 464 ILE A O 1
ATOM 3633 N N . ASP A 1 465 ? -3.588 -25.484 -30.938 1 88.38 465 ASP A N 1
ATOM 3634 C CA . ASP A 1 465 ? -3.674 -24.922 -32.281 1 88.38 465 ASP A CA 1
ATOM 3635 C C . ASP A 1 465 ? -2.363 -24.234 -32.656 1 88.38 465 ASP A C 1
ATOM 3637 O O . ASP A 1 465 ? -2.328 -23.031 -32.875 1 88.38 465 ASP A O 1
ATOM 3641 N N . ARG A 1 466 ? -1.328 -24.969 -32.844 1 89.94 466 ARG A N 1
ATOM 3642 C CA . ARG A 1 466 ? -0.01 -24.5 -33.25 1 89.94 466 ARG A CA 1
ATOM 3643 C C . ARG A 1 466 ? 0.667 -25.531 -34.156 1 89.94 466 ARG A C 1
ATOM 3645 O O . ARG A 1 466 ? 0.517 -26.734 -33.969 1 89.94 466 ARG A O 1
ATOM 3652 N N . GLU A 1 467 ? 1.317 -24.984 -35.094 1 90.12 467 GLU A N 1
ATOM 3653 C CA . GLU A 1 467 ? 2.092 -25.891 -35.938 1 90.12 467 GLU A CA 1
ATOM 3654 C C . GLU A 1 467 ? 3.318 -26.422 -35.219 1 90.12 467 GLU A C 1
ATOM 3656 O O . GLU A 1 467 ? 3.979 -25.688 -34.469 1 90.12 467 GLU A O 1
ATOM 3661 N N . ILE A 1 468 ? 3.535 -27.719 -35.375 1 93.94 468 ILE A N 1
ATOM 3662 C CA . ILE A 1 468 ? 4.652 -28.344 -34.656 1 93.94 468 ILE A CA 1
ATOM 3663 C C . ILE A 1 468 ? 5.82 -28.547 -35.625 1 93.94 468 ILE A C 1
ATOM 3665 O O . ILE A 1 468 ? 5.656 -29.156 -36.688 1 93.94 468 ILE A O 1
ATOM 3669 N N . TYR A 1 469 ? 6.961 -28.031 -35.312 1 91.62 469 TYR A N 1
ATOM 3670 C CA . TYR A 1 469 ? 8.188 -28.188 -36.062 1 91.62 469 TYR A CA 1
ATOM 3671 C C . TYR A 1 469 ? 9.266 -28.891 -35.25 1 91.62 469 TYR A C 1
ATOM 3673 O O . TYR A 1 469 ? 9.094 -29.125 -34.062 1 91.62 469 TYR A O 1
ATOM 3681 N N . TYR A 1 470 ? 10.234 -29.391 -36 1 91.69 470 TYR A N 1
ATOM 3682 C CA . TYR A 1 470 ? 11.445 -29.891 -35.344 1 91.69 470 TYR A CA 1
ATOM 3683 C C . TYR A 1 470 ? 12.578 -28.875 -35.469 1 91.69 470 TYR A C 1
ATOM 3685 O O . TYR A 1 470 ? 12.719 -28.219 -36.5 1 91.69 470 TYR A O 1
ATOM 3693 N N . GLY A 1 471 ? 13.234 -28.672 -34.469 1 87.19 471 GLY A N 1
ATOM 3694 C CA . GLY A 1 471 ? 14.305 -27.688 -34.5 1 87.19 471 GLY A CA 1
ATOM 3695 C C . GLY A 1 471 ? 15.531 -28.109 -33.719 1 87.19 471 GLY A C 1
ATOM 3696 O O . GLY A 1 471 ? 15.578 -29.219 -33.156 1 87.19 471 GLY A O 1
ATOM 3697 N N . GLU A 1 472 ? 16.516 -27.375 -33.906 1 81.56 472 GLU A N 1
ATOM 3698 C CA . GLU A 1 472 ? 17.766 -27.578 -33.188 1 81.56 472 GLU A CA 1
ATOM 3699 C C . GLU A 1 472 ? 17.984 -26.453 -32.188 1 81.56 472 GLU A C 1
ATOM 3701 O O . GLU A 1 472 ? 18.062 -25.281 -32.562 1 81.56 472 GLU A O 1
ATOM 3706 N N . ALA A 1 473 ? 17.812 -26.891 -31 1 74.44 473 ALA A N 1
ATOM 3707 C CA . ALA A 1 473 ? 18.062 -25.984 -29.875 1 74.44 473 ALA A CA 1
ATOM 3708 C C . ALA A 1 473 ? 18.438 -26.75 -28.609 1 74.44 473 ALA A C 1
ATOM 3710 O O . ALA A 1 473 ? 18.312 -27.984 -28.578 1 74.44 473 ALA A O 1
ATOM 3711 N N . SER A 1 474 ? 19 -26.062 -27.656 1 69.5 474 SER A N 1
ATOM 3712 C CA . SER A 1 474 ? 19.328 -26.703 -26.391 1 69.5 474 SER A CA 1
ATOM 3713 C C . SER A 1 474 ? 18.062 -26.906 -25.547 1 69.5 474 SER A C 1
ATOM 3715 O O . SER A 1 474 ? 18.031 -27.797 -24.672 1 69.5 474 SER A O 1
ATOM 3717 N N . ALA A 1 475 ? 17.062 -26.094 -25.812 1 74.69 475 ALA A N 1
ATOM 3718 C CA . ALA A 1 475 ? 15.797 -26.234 -25.078 1 74.69 475 ALA A CA 1
ATOM 3719 C C . ALA A 1 475 ? 15.008 -27.438 -25.594 1 74.69 475 ALA A C 1
ATOM 3721 O O . ALA A 1 475 ? 15.227 -27.906 -26.703 1 74.69 475 ALA A O 1
ATOM 3722 N N . ASP A 1 476 ? 14.188 -27.969 -24.672 1 81.19 476 ASP A N 1
ATOM 3723 C CA . ASP A 1 476 ? 13.32 -29.062 -25.078 1 81.19 476 ASP A CA 1
ATOM 3724 C C . ASP A 1 476 ? 12.43 -28.656 -26.25 1 81.19 476 ASP A C 1
ATOM 3726 O O . ASP A 1 476 ? 12.117 -29.484 -27.109 1 81.19 476 ASP A O 1
ATOM 3730 N N . ALA A 1 477 ? 11.969 -27.453 -26.141 1 86.25 477 ALA A N 1
ATOM 3731 C CA . ALA A 1 477 ? 11.086 -26.891 -27.156 1 86.25 477 ALA A CA 1
ATOM 3732 C C . ALA A 1 477 ? 11.008 -25.375 -27.031 1 86.25 477 ALA A C 1
ATOM 3734 O O . ALA A 1 477 ? 11.508 -24.797 -26.047 1 86.25 477 ALA A O 1
ATOM 3735 N N . TRP A 1 478 ? 10.57 -24.734 -28.047 1 80 478 TRP A N 1
ATOM 3736 C CA . TRP A 1 478 ? 10.273 -23.312 -27.953 1 80 478 TRP A CA 1
ATOM 3737 C C . TRP A 1 478 ? 9.062 -22.953 -28.812 1 80 478 TRP A C 1
ATOM 3739 O O . TRP A 1 478 ? 8.625 -23.75 -29.641 1 80 478 TRP A O 1
ATOM 3749 N N . THR A 1 479 ? 8.344 -21.859 -28.438 1 79.38 479 THR A N 1
ATOM 3750 C CA . THR A 1 479 ? 7.145 -21.438 -29.156 1 79.38 479 THR A CA 1
ATOM 3751 C C . THR A 1 479 ? 7.125 -19.922 -29.312 1 79.38 479 THR A C 1
ATOM 3753 O O . THR A 1 479 ? 7.859 -19.203 -28.625 1 79.38 479 THR A O 1
ATOM 3756 N N . ASP A 1 480 ? 6.543 -19.531 -30.359 1 69 480 ASP A N 1
ATOM 3757 C CA . ASP A 1 480 ? 6.301 -18.094 -30.484 1 69 480 ASP A CA 1
ATOM 3758 C C . ASP A 1 480 ? 5.051 -17.688 -29.719 1 69 480 ASP A C 1
ATOM 3760 O O . ASP A 1 480 ? 4.613 -16.531 -29.797 1 69 480 ASP A O 1
ATOM 3764 N N . GLY A 1 481 ? 4.508 -18.688 -28.953 1 70.44 481 GLY A N 1
ATOM 3765 C CA . GLY A 1 481 ? 3.355 -18.406 -28.109 1 70.44 481 GLY A CA 1
ATOM 3766 C C . GLY A 1 481 ? 2.053 -18.344 -28.875 1 70.44 481 GLY A C 1
ATOM 3767 O O . GLY A 1 481 ? 0.977 -18.25 -28.281 1 70.44 481 GLY A O 1
ATOM 3768 N N . ARG A 1 482 ? 2.051 -18.438 -30.297 1 74.75 482 ARG A N 1
ATOM 3769 C CA . ARG A 1 482 ? 0.837 -18.219 -31.062 1 74.75 482 ARG A CA 1
ATOM 3770 C C . ARG A 1 482 ? 0.716 -19.234 -32.188 1 74.75 482 ARG A C 1
ATOM 3772 O O . ARG A 1 482 ? -0.32 -19.891 -32.344 1 74.75 482 ARG A O 1
ATOM 3779 N N . THR A 1 483 ? 1.819 -19.391 -32.938 1 79.75 483 THR A N 1
ATOM 3780 C CA . THR A 1 483 ? 1.628 -20.031 -34.219 1 79.75 483 THR A CA 1
ATOM 3781 C C . THR A 1 483 ? 2.32 -21.391 -34.25 1 79.75 483 THR A C 1
ATOM 3783 O O . THR A 1 483 ? 1.907 -22.281 -35 1 79.75 483 THR A O 1
ATOM 3786 N N . TYR A 1 484 ? 3.391 -21.5 -33.531 1 87.44 484 TYR A N 1
ATOM 3787 C CA . TYR A 1 484 ? 4.082 -22.781 -33.688 1 87.44 484 TYR A CA 1
ATOM 3788 C C . TYR A 1 484 ? 4.797 -23.188 -32.406 1 87.44 484 TYR A C 1
ATOM 3790 O O . TYR A 1 484 ? 4.992 -22.359 -31.5 1 87.44 484 TYR A O 1
ATOM 3798 N N . ILE A 1 485 ? 5.113 -24.422 -32.281 1 89 485 ILE A N 1
ATOM 3799 C CA . ILE A 1 485 ? 5.992 -25.047 -31.281 1 89 485 ILE A CA 1
ATOM 3800 C C . ILE A 1 485 ? 7.086 -25.844 -31.984 1 89 485 ILE A C 1
ATOM 3802 O O . ILE A 1 485 ? 6.809 -26.594 -32.938 1 89 485 ILE A O 1
ATOM 3806 N N . ALA A 1 486 ? 8.289 -25.594 -31.719 1 89.69 486 ALA A N 1
ATOM 3807 C CA . ALA A 1 486 ? 9.398 -26.391 -32.219 1 89.69 486 ALA A CA 1
ATOM 3808 C C . ALA A 1 486 ? 9.977 -27.297 -31.141 1 89.69 486 ALA A C 1
ATOM 3810 O O . ALA A 1 486 ? 10.406 -26.812 -30.094 1 89.69 486 ALA A O 1
ATOM 3811 N N . ILE A 1 487 ? 9.898 -28.625 -31.406 1 92.62 487 ILE A N 1
ATOM 3812 C CA . ILE A 1 487 ? 10.492 -29.547 -30.438 1 92.62 487 ILE A CA 1
ATOM 3813 C C . ILE A 1 487 ? 11.906 -29.906 -30.875 1 92.62 487 ILE A C 1
ATOM 3815 O O . ILE A 1 487 ? 12.258 -29.75 -32.062 1 92.62 487 ILE A O 1
ATOM 3819 N N . THR A 1 488 ? 12.727 -30.281 -29.938 1 89.69 488 THR A N 1
ATOM 3820 C CA . THR A 1 488 ? 14.117 -30.625 -30.234 1 89.69 488 THR A CA 1
ATOM 3821 C C . THR A 1 488 ? 14.438 -32.031 -29.734 1 89.69 488 THR A C 1
ATOM 3823 O O . THR A 1 488 ? 13.555 -32.75 -29.266 1 89.69 488 THR A O 1
ATOM 3826 N N . ASP A 1 489 ? 15.688 -32.438 -29.891 1 88.19 489 ASP A N 1
ATOM 3827 C CA . ASP A 1 489 ? 16.156 -33.75 -29.406 1 88.19 489 ASP A CA 1
ATOM 3828 C C . ASP A 1 489 ? 16.047 -33.812 -27.891 1 88.19 489 ASP A C 1
ATOM 3830 O O . ASP A 1 489 ? 15.82 -34.906 -27.344 1 88.19 489 ASP A O 1
ATOM 3834 N N . SER A 1 490 ? 16.109 -32.719 -27.266 1 86.88 490 SER A N 1
ATOM 3835 C CA . SER A 1 490 ? 16.125 -32.688 -25.797 1 86.88 490 SER A CA 1
ATOM 3836 C C . SER A 1 490 ? 14.727 -32.844 -25.219 1 86.88 490 SER A C 1
ATOM 3838 O O . SER A 1 490 ? 14.562 -33.031 -24.016 1 86.88 490 SER A O 1
ATOM 3840 N N . ALA A 1 491 ? 13.711 -32.844 -26.078 1 90.81 491 ALA A N 1
ATOM 3841 C CA . ALA A 1 491 ? 12.328 -32.969 -25.625 1 90.81 491 ALA A CA 1
ATOM 3842 C C . ALA A 1 491 ? 12.062 -34.375 -25.109 1 90.81 491 ALA A C 1
ATOM 3844 O O . ALA A 1 491 ? 11.102 -34.625 -24.375 1 90.81 491 ALA A O 1
ATOM 3845 N N . VAL A 1 492 ? 12.906 -35.312 -25.516 1 91.25 492 VAL A N 1
ATOM 3846 C CA . VAL A 1 492 ? 12.734 -36.719 -25.109 1 91.25 492 VAL A CA 1
ATOM 3847 C C . VAL A 1 492 ? 13.898 -37.156 -24.234 1 91.25 492 VAL A C 1
ATOM 3849 O O . VAL A 1 492 ? 15.062 -36.875 -24.562 1 91.25 492 VAL A O 1
ATOM 3852 N N . SER A 1 493 ? 13.594 -37.875 -23.125 1 87 493 SER A N 1
ATOM 3853 C CA . SER A 1 493 ? 14.625 -38.25 -22.172 1 87 493 SER A CA 1
ATOM 3854 C C . SER A 1 493 ? 15.102 -39.688 -22.422 1 87 493 SER A C 1
ATOM 3856 O O . SER A 1 493 ? 16.109 -40.125 -21.859 1 87 493 SER A O 1
ATOM 3858 N N . SER A 1 494 ? 14.328 -40.438 -23.188 1 87.69 494 SER A N 1
ATOM 3859 C CA . SER A 1 494 ? 14.633 -41.844 -23.453 1 87.69 494 SER A CA 1
ATOM 3860 C C . SER A 1 494 ? 14.109 -42.281 -24.812 1 87.69 494 SER A C 1
ATOM 3862 O O . SER A 1 494 ? 13.188 -41.656 -25.359 1 87.69 494 SER A O 1
ATOM 3864 N N . ARG A 1 495 ? 14.695 -43.312 -25.359 1 87.38 495 ARG A N 1
ATOM 3865 C CA . ARG A 1 495 ? 14.242 -43.844 -26.656 1 87.38 495 ARG A CA 1
ATOM 3866 C C . ARG A 1 495 ? 13.094 -44.812 -26.469 1 87.38 495 ARG A C 1
ATOM 3868 O O . ARG A 1 495 ? 12.469 -45.25 -27.438 1 87.38 495 ARG A O 1
ATOM 3875 N N . GLN A 1 496 ? 12.867 -45.125 -25.219 1 88.75 496 GLN A N 1
ATOM 3876 C CA . GLN A 1 496 ? 11.742 -46.031 -24.953 1 88.75 496 GLN A CA 1
ATOM 3877 C C . GLN A 1 496 ? 10.414 -45.312 -25.188 1 88.75 496 GLN A C 1
ATOM 3879 O O . GLN A 1 496 ? 10.18 -44.219 -24.672 1 88.75 496 GLN A O 1
ATOM 3884 N N . ARG A 1 497 ? 9.594 -45.906 -26 1 89.81 497 ARG A N 1
ATOM 3885 C CA . ARG A 1 497 ? 8.352 -45.25 -26.406 1 89.81 497 ARG A CA 1
ATOM 3886 C C . ARG A 1 497 ? 7.5 -44.906 -25.188 1 89.81 497 ARG A C 1
ATOM 3888 O O . ARG A 1 497 ? 6.789 -43.906 -25.203 1 89.81 497 ARG A O 1
ATOM 3895 N N . GLU A 1 498 ? 7.559 -45.719 -24.078 1 88 498 GLU A N 1
ATOM 3896 C CA . GLU A 1 498 ? 6.793 -45.469 -22.859 1 88 498 GLU A CA 1
ATOM 3897 C C . GLU A 1 498 ? 7.203 -44.156 -22.203 1 88 498 GLU A C 1
ATOM 3899 O O . GLU A 1 498 ? 6.418 -43.562 -21.484 1 88 498 GLU A O 1
ATOM 3904 N N . VAL A 1 499 ? 8.375 -43.812 -22.5 1 89.88 499 VAL A N 1
ATOM 3905 C CA . VAL A 1 499 ? 8.914 -42.625 -21.844 1 89.88 499 VAL A CA 1
ATOM 3906 C C . VAL A 1 499 ? 8.758 -41.406 -22.734 1 89.88 499 VAL A C 1
ATOM 3908 O O . VAL A 1 499 ? 8.188 -40.375 -22.328 1 89.88 499 VAL A O 1
ATOM 3911 N N . TRP A 1 500 ? 9.227 -41.531 -23.969 1 92.38 500 TRP A N 1
ATOM 3912 C CA . TRP A 1 500 ? 9.305 -40.312 -24.781 1 92.38 500 TRP A CA 1
ATOM 3913 C C . TRP A 1 500 ? 7.918 -39.844 -25.188 1 92.38 500 TRP A C 1
ATOM 3915 O O . TRP A 1 500 ? 7.723 -38.656 -25.484 1 92.38 500 TRP A O 1
ATOM 3925 N N . MET A 1 501 ? 6.879 -40.688 -25.266 1 94.19 501 MET A N 1
ATOM 3926 C CA . MET A 1 501 ? 5.516 -40.25 -25.516 1 94.19 501 MET A CA 1
ATOM 3927 C C . MET A 1 501 ? 5.043 -39.312 -24.406 1 94.19 501 MET A C 1
ATOM 3929 O O . MET A 1 501 ? 4.402 -38.281 -24.672 1 94.19 501 MET A O 1
ATOM 3933 N N . HIS A 1 502 ? 5.367 -39.656 -23.219 1 91.81 502 HIS A N 1
ATOM 3934 C CA . HIS A 1 502 ? 5 -38.844 -22.078 1 91.81 502 HIS A CA 1
ATOM 3935 C C . HIS A 1 502 ? 5.832 -37.562 -22.031 1 91.81 502 HIS A C 1
ATOM 3937 O O . HIS A 1 502 ? 5.336 -36.5 -21.641 1 91.81 502 HIS A O 1
ATOM 3943 N N . ASP A 1 503 ? 7.152 -37.75 -22.391 1 93.31 503 ASP A N 1
ATOM 3944 C CA . ASP A 1 503 ? 7.992 -36.562 -22.484 1 93.31 503 ASP A CA 1
ATOM 3945 C C . ASP A 1 503 ? 7.348 -35.5 -23.391 1 93.31 503 ASP A C 1
ATOM 3947 O O . ASP A 1 503 ? 7.289 -34.312 -23.031 1 93.31 503 ASP A O 1
ATOM 3951 N N . LEU A 1 504 ? 6.926 -35.906 -24.516 1 94.69 504 LEU A N 1
ATOM 3952 C CA . LEU A 1 504 ? 6.359 -35 -25.5 1 94.69 504 LEU A CA 1
ATOM 3953 C C . LEU A 1 504 ? 5.039 -34.406 -25 1 94.69 504 LEU A C 1
ATOM 3955 O O . LEU A 1 504 ? 4.715 -33.281 -25.297 1 94.69 504 LEU A O 1
ATOM 3959 N N . TYR A 1 505 ? 4.281 -35.25 -24.219 1 94.75 505 TYR A N 1
ATOM 3960 C CA . TYR A 1 505 ? 3.064 -34.75 -23.594 1 94.75 505 TYR A CA 1
ATOM 3961 C C . TYR A 1 505 ? 3.365 -33.562 -22.688 1 94.75 505 TYR A C 1
ATOM 3963 O O . TYR A 1 505 ? 2.723 -32.5 -22.797 1 94.75 505 TYR A O 1
ATOM 3971 N N . LEU A 1 506 ? 4.324 -33.688 -21.844 1 92.88 506 LEU A N 1
ATOM 3972 C CA . LEU A 1 506 ? 4.688 -32.625 -20.906 1 92.88 506 LEU A CA 1
ATOM 3973 C C . LEU A 1 506 ? 5.258 -31.422 -21.625 1 92.88 506 LEU A C 1
ATOM 3975 O O . LEU A 1 506 ? 4.914 -30.281 -21.312 1 92.88 506 LEU A O 1
ATOM 3979 N N . VAL A 1 507 ? 6.098 -31.625 -22.594 1 91.81 507 VAL A N 1
ATOM 3980 C CA . VAL A 1 507 ? 6.781 -30.547 -23.328 1 91.81 507 VAL A CA 1
ATOM 3981 C C . VAL A 1 507 ? 5.762 -29.734 -24.109 1 91.81 507 VAL A C 1
ATOM 3983 O O . VAL A 1 507 ? 5.82 -28.5 -24.125 1 91.81 507 VAL A O 1
ATOM 3986 N N . LEU A 1 508 ? 4.863 -30.422 -24.797 1 93.25 508 LEU A N 1
ATOM 3987 C CA . LEU A 1 508 ? 3.861 -29.719 -25.594 1 93.25 508 LEU A CA 1
ATOM 3988 C C . LEU A 1 508 ? 2.947 -28.891 -24.703 1 93.25 508 LEU A C 1
ATOM 3990 O O . LEU A 1 508 ? 2.59 -27.766 -25.047 1 93.25 508 LEU A O 1
ATOM 3994 N N . LEU A 1 509 ? 2.598 -29.469 -23.578 1 92 509 LEU A N 1
ATOM 3995 C CA . LEU A 1 509 ? 1.732 -28.734 -22.672 1 92 509 LEU A CA 1
ATOM 3996 C C . LEU A 1 509 ? 2.465 -27.547 -22.062 1 92 509 LEU A C 1
ATOM 3998 O O . LEU A 1 509 ? 1.86 -26.5 -21.812 1 92 509 LEU A O 1
ATOM 4002 N N . HIS A 1 510 ? 3.691 -27.703 -21.844 1 88 510 HIS A N 1
ATOM 4003 C CA . HIS A 1 510 ? 4.504 -26.594 -21.375 1 88 510 HIS A CA 1
ATOM 4004 C C . HIS A 1 510 ? 4.488 -25.438 -22.375 1 88 510 HIS A C 1
ATOM 4006 O O . HIS A 1 510 ? 4.254 -24.281 -22 1 88 510 HIS A O 1
ATOM 4012 N N . GLU A 1 511 ? 4.777 -25.766 -23.594 1 85.62 511 GLU A N 1
ATOM 4013 C CA . GLU A 1 511 ? 4.816 -24.734 -24.625 1 85.62 511 GLU A CA 1
ATOM 4014 C C . GLU A 1 511 ? 3.43 -24.156 -24.875 1 85.62 511 GLU A C 1
ATOM 4016 O O . GLU A 1 511 ? 3.299 -22.969 -25.188 1 85.62 511 GLU A O 1
ATOM 4021 N N . ALA A 1 512 ? 2.422 -24.969 -24.719 1 87.25 512 ALA A N 1
ATOM 4022 C CA . ALA A 1 512 ? 1.052 -24.5 -24.891 1 87.25 512 ALA A CA 1
ATOM 4023 C C . ALA A 1 512 ? 0.671 -23.516 -23.781 1 87.25 512 ALA A C 1
ATOM 4025 O O . ALA A 1 512 ? -0.217 -22.688 -23.969 1 87.25 512 ALA A O 1
ATOM 4026 N N . ALA A 1 513 ? 1.311 -23.672 -22.656 1 82.12 513 ALA A N 1
ATOM 4027 C CA . ALA A 1 513 ? 1.008 -22.828 -21.5 1 82.12 513 ALA A CA 1
ATOM 4028 C C . ALA A 1 513 ? 1.522 -21.406 -21.719 1 82.12 513 ALA A C 1
ATOM 4030 O O . ALA A 1 513 ? 1.113 -20.469 -21.031 1 82.12 513 ALA A O 1
ATOM 4031 N N . HIS A 1 514 ? 2.42 -21.297 -22.656 1 72.12 514 HIS A N 1
ATOM 4032 C CA . HIS A 1 514 ? 2.938 -19.969 -22.984 1 72.12 514 HIS A CA 1
ATOM 4033 C C . HIS A 1 514 ? 1.962 -19.203 -23.875 1 72.12 514 HIS A C 1
ATOM 4035 O O . HIS A 1 514 ? 1.618 -19.672 -24.969 1 72.12 514 HIS A O 1
ATOM 4041 N N . GLU A 1 515 ? 0.708 -19.016 -23.531 1 56.88 515 GLU A N 1
ATOM 4042 C CA . GLU A 1 515 ? -0.25 -18.344 -24.422 1 56.88 515 GLU A CA 1
ATOM 4043 C C . GLU A 1 515 ? 0.375 -17.141 -25.109 1 56.88 515 GLU A C 1
ATOM 4045 O O . GLU A 1 515 ? 0.2 -16.938 -26.312 1 56.88 515 GLU A O 1
ATOM 4050 N N . THR A 1 516 ? 0.201 -15.961 -24.391 1 47.06 516 THR A N 1
ATOM 4051 C CA . THR A 1 516 ? 0.358 -14.688 -25.078 1 47.06 516 THR A CA 1
ATOM 4052 C C . THR A 1 516 ? 1.812 -14.469 -25.5 1 47.06 516 THR A C 1
ATOM 4054 O O . THR A 1 516 ? 2.73 -14.891 -24.797 1 47.06 516 THR A O 1
ATOM 4057 N N . ALA A 1 517 ? 1.975 -14.516 -26.891 1 36.56 517 ALA A N 1
ATOM 4058 C CA . ALA A 1 517 ? 3.174 -14.055 -27.578 1 36.56 517 ALA A CA 1
ATOM 4059 C C . ALA A 1 517 ? 3.855 -12.93 -26.812 1 36.56 517 ALA A C 1
ATOM 4061 O O . ALA A 1 517 ? 4.707 -12.219 -27.359 1 36.56 517 ALA A O 1
ATOM 4062 N N . SER A 1 518 ? 3.369 -12.438 -25.812 1 34.94 518 SER A N 1
ATOM 4063 C CA . SER A 1 518 ? 4.234 -11.258 -25.797 1 34.94 518 SER A CA 1
ATOM 4064 C C . SER A 1 518 ? 5.703 -11.648 -25.891 1 34.94 518 SER A C 1
ATOM 4066 O O . SER A 1 518 ? 6.184 -12.492 -25.125 1 34.94 518 SER A O 1
ATOM 4068 N N . THR A 1 519 ? 6.117 -11.789 -27.141 1 35.41 519 THR A N 1
ATOM 4069 C CA . THR A 1 519 ? 7.52 -11.906 -27.531 1 35.41 519 THR A CA 1
ATOM 4070 C C . THR A 1 519 ? 8.43 -11.609 -26.344 1 35.41 519 THR A C 1
ATOM 4072 O O . THR A 1 519 ? 9.562 -12.109 -26.281 1 35.41 519 THR A O 1
ATOM 4075 N N . ASP A 1 520 ? 8.109 -10.602 -25.656 1 37.62 520 ASP A N 1
ATOM 4076 C CA . ASP A 1 520 ? 9.148 -9.953 -24.859 1 37.62 520 ASP A CA 1
ATOM 4077 C C . ASP A 1 520 ? 9.281 -10.625 -23.484 1 37.62 520 ASP A C 1
ATOM 4079 O O . ASP A 1 520 ? 10.219 -10.344 -22.75 1 37.62 520 ASP A O 1
ATOM 4083 N N . GLN A 1 521 ? 8.117 -11.211 -22.812 1 41.12 521 GLN A N 1
ATOM 4084 C CA . GLN A 1 521 ? 8.445 -11.688 -21.484 1 41.12 521 GLN A CA 1
ATOM 4085 C C . GLN A 1 521 ? 8.062 -13.148 -21.297 1 41.12 521 GLN A C 1
ATOM 4087 O O . GLN A 1 521 ? 6.891 -13.477 -21.125 1 41.12 521 GLN A O 1
ATOM 4092 N N . PRO A 1 522 ? 8.781 -14.141 -21.984 1 46.5 522 PRO A N 1
ATOM 4093 C CA . PRO A 1 522 ? 8.625 -15.57 -21.703 1 46.5 522 PRO A CA 1
ATOM 4094 C C . PRO A 1 522 ? 8.555 -15.875 -20.219 1 46.5 522 PRO A C 1
ATOM 4096 O O . PRO A 1 522 ? 8.984 -16.953 -19.781 1 46.5 522 PRO A O 1
ATOM 4099 N N . SER A 1 523 ? 8.031 -15.07 -19.312 1 51.66 523 SER A N 1
ATOM 4100 C CA . SER A 1 523 ? 8.336 -15.328 -17.906 1 51.66 523 SER A CA 1
ATOM 4101 C C . SER A 1 523 ? 7.438 -16.422 -17.344 1 51.66 523 SER A C 1
ATOM 4103 O O . SER A 1 523 ? 6.277 -16.547 -17.734 1 51.66 523 SER A O 1
ATOM 4105 N N . HIS A 1 524 ? 8.016 -17.688 -17.094 1 62.56 524 HIS A N 1
ATOM 4106 C CA . HIS A 1 524 ? 7.41 -18.75 -16.297 1 62.56 524 HIS A CA 1
ATOM 4107 C C . HIS A 1 524 ? 6.895 -18.219 -14.961 1 62.56 524 HIS A C 1
ATOM 4109 O O . HIS A 1 524 ? 7.215 -18.766 -13.906 1 62.56 524 HIS A O 1
ATOM 4115 N N . GLY A 1 525 ? 6.098 -17.094 -15.125 1 56.5 525 GLY A N 1
ATOM 4116 C CA . GLY A 1 525 ? 5.527 -16.516 -13.922 1 56.5 525 GLY A CA 1
ATOM 4117 C C . GLY A 1 525 ? 4.324 -17.281 -13.398 1 56.5 525 GLY A C 1
ATOM 4118 O O . GLY A 1 525 ? 4.094 -18.438 -13.789 1 56.5 525 GLY A O 1
ATOM 4119 N N . HIS A 1 526 ? 3.654 -16.75 -12.531 1 58.81 526 HIS A N 1
ATOM 4120 C CA . HIS A 1 526 ? 2.547 -17.391 -11.836 1 58.81 526 HIS A CA 1
ATOM 4121 C C . HIS A 1 526 ? 1.479 -17.859 -12.812 1 58.81 526 HIS A C 1
ATOM 4123 O O . HIS A 1 526 ? 0.936 -18.969 -12.672 1 58.81 526 HIS A O 1
ATOM 4129 N N . HIS A 1 527 ? 1.26 -17 -13.75 1 60.72 527 HIS A N 1
ATOM 4130 C CA . HIS A 1 527 ? 0.219 -17.359 -14.711 1 60.72 527 HIS A CA 1
ATOM 4131 C C . HIS A 1 527 ? 0.621 -18.578 -15.531 1 60.72 527 HIS A C 1
ATOM 4133 O O . HIS A 1 527 ? -0.203 -19.453 -15.781 1 60.72 527 HIS A O 1
ATOM 4139 N N . PHE A 1 528 ? 1.758 -18.578 -15.93 1 69.38 528 PHE A N 1
ATOM 4140 C CA . PHE A 1 528 ? 2.268 -19.719 -16.672 1 69.38 528 PHE A CA 1
ATOM 4141 C C . PHE A 1 528 ? 2.154 -21 -15.852 1 69.38 528 PHE A C 1
ATOM 4143 O O . PHE A 1 528 ? 1.673 -22.016 -16.344 1 69.38 528 PHE A O 1
ATOM 4150 N N . GLU A 1 529 ? 2.521 -20.812 -14.602 1 72.06 529 GLU A N 1
ATOM 4151 C CA . GLU A 1 529 ? 2.539 -22 -13.742 1 72.06 529 GLU A CA 1
ATOM 4152 C C . GLU A 1 529 ? 1.131 -22.531 -13.516 1 72.06 529 GLU A C 1
ATOM 4154 O O . GLU A 1 529 ? 0.919 -23.75 -13.516 1 72.06 529 GLU A O 1
ATOM 4159 N N . SER A 1 530 ? 0.285 -21.672 -13.367 1 70.06 530 SER A N 1
ATOM 4160 C CA . SER A 1 530 ? -1.104 -22.062 -13.172 1 70.06 530 SER A CA 1
ATOM 4161 C C . SER A 1 530 ? -1.663 -22.734 -14.43 1 70.06 530 SER A C 1
ATOM 4163 O O . SER A 1 530 ? -2.338 -23.766 -14.344 1 70.06 530 SER A O 1
ATOM 4165 N N . THR A 1 531 ? -1.369 -22.078 -15.539 1 74.5 531 THR A N 1
ATOM 4166 C CA . THR A 1 531 ? -1.849 -22.641 -16.797 1 74.5 531 THR A CA 1
ATOM 4167 C C . THR A 1 531 ? -1.227 -24 -17.062 1 74.5 531 THR A C 1
ATOM 4169 O O . THR A 1 531 ? -1.916 -24.938 -17.484 1 74.5 531 THR A O 1
ATOM 4172 N N . TYR A 1 532 ? 0.012 -24.062 -16.844 1 82.81 532 TYR A N 1
ATOM 4173 C CA . TYR A 1 532 ? 0.711 -25.328 -17.062 1 82.81 532 TYR A CA 1
ATOM 4174 C C . TYR A 1 532 ? 0.114 -26.438 -16.203 1 82.81 532 TYR A C 1
ATOM 4176 O O . TYR A 1 532 ? -0.183 -27.531 -16.703 1 82.81 532 TYR A O 1
ATOM 4184 N N . ARG A 1 533 ? -0.07 -26.156 -14.977 1 81 533 ARG A N 1
ATOM 4185 C CA . ARG A 1 533 ? -0.659 -27.141 -14.086 1 81 533 ARG A CA 1
ATOM 4186 C C . ARG A 1 533 ? -2.051 -27.547 -14.555 1 81 533 ARG A C 1
ATOM 4188 O O . ARG A 1 533 ? -2.373 -28.75 -14.602 1 81 533 ARG A O 1
ATOM 4195 N N . SER A 1 534 ? -2.787 -26.578 -14.891 1 79.94 534 SER A N 1
ATOM 4196 C CA . SER A 1 534 ? -4.148 -26.844 -15.344 1 79.94 534 SER A CA 1
ATOM 4197 C C . SER A 1 534 ? -4.164 -27.75 -16.578 1 79.94 534 SER A C 1
ATOM 4199 O O . SER A 1 534 ? -5.039 -28.594 -16.719 1 79.94 534 SER A O 1
ATOM 4201 N N . LEU A 1 535 ? -3.234 -27.516 -17.422 1 85.44 535 LEU A N 1
ATOM 4202 C CA . LEU A 1 535 ? -3.176 -28.312 -18.656 1 85.44 535 LEU A CA 1
ATOM 4203 C C . LEU A 1 535 ? -2.729 -29.734 -18.359 1 85.44 535 LEU A C 1
ATOM 4205 O O . LEU A 1 535 ? -3.312 -30.688 -18.875 1 85.44 535 LEU A O 1
ATOM 4209 N N . VAL A 1 536 ? -1.75 -29.891 -17.562 1 87.31 536 VAL A N 1
ATOM 4210 C CA . VAL A 1 536 ? -1.146 -31.188 -17.281 1 87.31 536 VAL A CA 1
ATOM 4211 C C . VAL A 1 536 ? -2.133 -32.062 -16.531 1 87.31 536 VAL A C 1
ATOM 4213 O O . VAL A 1 536 ? -2.223 -33.281 -16.781 1 87.31 536 VAL A O 1
ATOM 4216 N N . GLU A 1 537 ? -2.916 -31.453 -15.688 1 80.75 537 GLU A N 1
ATOM 4217 C CA . GLU A 1 537 ? -3.785 -32.25 -14.812 1 80.75 537 GLU A CA 1
ATOM 4218 C C . GLU A 1 537 ? -5.215 -32.281 -15.344 1 80.75 537 GLU A C 1
ATOM 4220 O O . GLU A 1 537 ? -6.102 -32.844 -14.719 1 80.75 537 GLU A O 1
ATOM 4225 N N . ASP A 1 538 ? -5.434 -31.641 -16.484 1 83.38 538 ASP A N 1
ATOM 4226 C CA . ASP A 1 538 ? -6.758 -31.656 -17.094 1 83.38 538 ASP A CA 1
ATOM 4227 C C . ASP A 1 538 ? -7.184 -33.094 -17.438 1 83.38 538 ASP A C 1
ATOM 4229 O O . ASP A 1 538 ? -6.504 -33.781 -18.188 1 83.38 538 ASP A O 1
ATOM 4233 N N . PRO A 1 539 ? -8.312 -33.562 -16.828 1 80.12 539 PRO A N 1
ATOM 4234 C CA . PRO A 1 539 ? -8.758 -34.906 -17.109 1 80.12 539 PRO A CA 1
ATOM 4235 C C . PRO A 1 539 ? -8.969 -35.188 -18.594 1 80.12 539 PRO A C 1
ATOM 4237 O O . PRO A 1 539 ? -8.695 -36.281 -19.078 1 80.12 539 PRO A O 1
ATOM 4240 N N . ALA A 1 540 ? -9.414 -34.188 -19.266 1 86.62 540 ALA A N 1
ATOM 4241 C CA . ALA A 1 540 ? -9.633 -34.344 -20.688 1 86.62 540 ALA A CA 1
ATOM 4242 C C . ALA A 1 540 ? -8.312 -34.594 -21.422 1 86.62 540 ALA A C 1
ATOM 4244 O O . ALA A 1 540 ? -8.242 -35.406 -22.328 1 86.62 540 ALA A O 1
ATOM 4245 N N . ASN A 1 541 ? -7.312 -33.844 -21.094 1 91.25 541 ASN A N 1
ATOM 4246 C CA . ASN A 1 541 ? -5.996 -34.031 -21.703 1 91.25 541 ASN A CA 1
ATOM 4247 C C . ASN A 1 541 ? -5.406 -35.406 -21.359 1 91.25 541 ASN A C 1
ATOM 4249 O O . ASN A 1 541 ? -4.82 -36.062 -22.219 1 91.25 541 ASN A O 1
ATOM 4253 N N . ARG A 1 542 ? -5.605 -35.781 -20.125 1 88.38 542 ARG A N 1
ATOM 4254 C CA . ARG A 1 542 ? -5.098 -37.094 -19.703 1 88.38 542 ARG A CA 1
ATOM 4255 C C . ARG A 1 542 ? -5.781 -38.219 -20.453 1 88.38 542 ARG A C 1
ATOM 4257 O O . ARG A 1 542 ? -5.129 -39.156 -20.875 1 88.38 542 ARG A O 1
ATOM 4264 N N . GLU A 1 543 ? -7.051 -38.062 -20.578 1 90.12 543 GLU A N 1
ATOM 4265 C CA . GLU A 1 543 ? -7.812 -39.062 -21.312 1 90.12 543 GLU A CA 1
ATOM 4266 C C . GLU A 1 543 ? -7.402 -39.094 -22.781 1 90.12 543 GLU A C 1
ATOM 4268 O O . GLU A 1 543 ? -7.273 -40.188 -23.359 1 90.12 543 GLU A O 1
ATOM 4273 N N . ALA A 1 544 ? -7.277 -37.938 -23.344 1 93.12 544 ALA A N 1
ATOM 4274 C CA . ALA A 1 544 ? -6.859 -37.875 -24.75 1 93.12 544 ALA A CA 1
ATOM 4275 C C . ALA A 1 544 ? -5.5 -38.531 -24.953 1 93.12 544 ALA A C 1
ATOM 4277 O O . ALA A 1 544 ? -5.301 -39.25 -25.922 1 93.12 544 ALA A O 1
ATOM 4278 N N . PHE A 1 545 ? -4.602 -38.281 -24.109 1 93.81 545 PHE A N 1
ATOM 4279 C CA . PHE A 1 545 ? -3.279 -38.875 -24.172 1 93.81 545 PHE A CA 1
ATOM 4280 C C . PHE A 1 545 ? -3.373 -40.406 -24.031 1 93.81 545 PHE A C 1
ATOM 4282 O O . PHE A 1 545 ? -2.754 -41.156 -24.797 1 93.81 545 PHE A O 1
ATOM 4289 N N . ALA A 1 546 ? -4.152 -40.844 -23.031 1 92.06 546 ALA A N 1
ATOM 4290 C CA . ALA A 1 546 ? -4.32 -42.25 -22.797 1 92.06 546 ALA A CA 1
ATOM 4291 C C . ALA A 1 546 ? -4.887 -42.969 -24.016 1 92.06 546 ALA A C 1
ATOM 4293 O O . ALA A 1 546 ? -4.43 -44.031 -24.391 1 92.06 546 ALA A O 1
ATOM 4294 N N . ASN A 1 547 ? -5.852 -42.344 -24.562 1 92.81 547 ASN A N 1
ATOM 4295 C CA . ASN A 1 547 ? -6.469 -42.906 -25.75 1 92.81 547 ASN A CA 1
ATOM 4296 C C . ASN A 1 547 ? -5.48 -43 -26.922 1 92.81 547 ASN A C 1
ATOM 4298 O O . ASN A 1 547 ? -5.469 -44 -27.656 1 92.81 547 ASN A O 1
ATOM 4302 N N . LEU A 1 548 ? -4.715 -41.969 -27.109 1 94.31 548 LEU A N 1
ATOM 4303 C CA . LEU A 1 548 ? -3.719 -41.938 -28.172 1 94.31 548 LEU A CA 1
ATOM 4304 C C . LEU A 1 548 ? -2.678 -43.031 -27.953 1 94.31 548 LEU A C 1
ATOM 4306 O O . LEU A 1 548 ? -2.293 -43.719 -28.906 1 94.31 548 LEU A O 1
ATOM 4310 N N . VAL A 1 549 ? -2.225 -43.188 -26.766 1 93.12 549 VAL A N 1
ATOM 4311 C CA . VAL A 1 549 ? -1.235 -44.219 -26.453 1 93.12 549 VAL A CA 1
ATOM 4312 C C . VAL A 1 549 ? -1.823 -45.594 -26.703 1 93.12 549 VAL A C 1
ATOM 4314 O O . VAL A 1 549 ? -1.139 -46.5 -27.219 1 93.12 549 VAL A O 1
ATOM 4317 N N . GLN A 1 550 ? -3.07 -45.75 -26.328 1 91.19 550 GLN A N 1
ATOM 4318 C CA . GLN A 1 550 ? -3.74 -47.031 -26.578 1 91.19 550 GLN A CA 1
ATOM 4319 C C . GLN A 1 550 ? -3.791 -47.312 -28.078 1 91.19 550 GLN A C 1
ATOM 4321 O O . GLN A 1 550 ? -3.607 -48.469 -28.484 1 91.19 550 GLN A O 1
ATOM 4326 N N . GLN A 1 551 ? -4.055 -46.344 -28.828 1 92.44 551 GLN A N 1
ATOM 4327 C CA . GLN A 1 551 ? -4.09 -46.531 -30.281 1 92.44 551 GLN A CA 1
ATOM 4328 C C . GLN A 1 551 ? -2.719 -46.906 -30.812 1 92.44 551 GLN A C 1
ATOM 4330 O O . GLN A 1 551 ? -2.617 -47.75 -31.719 1 92.44 551 GLN A O 1
ATOM 4335 N N . VAL A 1 552 ? -1.707 -46.344 -30.312 1 93.12 552 VAL A N 1
ATOM 4336 C CA . VAL A 1 552 ? -0.344 -46.625 -30.75 1 93.12 552 VAL A CA 1
ATOM 4337 C C . VAL A 1 552 ? 0.023 -48.062 -30.375 1 93.12 552 VAL A C 1
ATOM 4339 O O . VAL A 1 552 ? 0.66 -48.781 -31.156 1 93.12 552 VAL A O 1
ATOM 4342 N N . VAL A 1 553 ? -0.358 -48.469 -29.172 1 90.44 553 VAL A N 1
ATOM 4343 C CA . VAL A 1 553 ? -0.037 -49.781 -28.703 1 90.44 553 VAL A CA 1
ATOM 4344 C C . VAL A 1 553 ? -0.805 -50.844 -29.516 1 90.44 553 VAL A C 1
ATOM 4346 O O . VAL A 1 553 ? -0.265 -51.875 -29.859 1 90.44 553 VAL A O 1
ATOM 4349 N N . ALA A 1 554 ? -1.987 -50.562 -29.875 1 90.31 554 ALA A N 1
ATOM 4350 C CA . ALA A 1 554 ? -2.842 -51.5 -30.609 1 90.31 554 ALA A CA 1
ATOM 4351 C C . ALA A 1 554 ? -2.48 -51.531 -32.094 1 90.31 554 ALA A C 1
ATOM 4353 O O . ALA A 1 554 ? -2.422 -52.594 -32.688 1 90.31 554 ALA A O 1
ATOM 4354 N N . GLY A 1 555 ? -2.285 -50.375 -32.719 1 89.88 555 GLY A N 1
ATOM 4355 C CA . GLY A 1 555 ? -2.182 -50.312 -34.188 1 89.88 555 GLY A CA 1
ATOM 4356 C C . GLY A 1 555 ? -0.808 -49.875 -34.656 1 89.88 555 GLY A C 1
ATOM 4357 O O . GLY A 1 555 ? -0.507 -50 -35.844 1 89.88 555 GLY A O 1
ATOM 4358 N N . GLY A 1 556 ? 0.043 -49.469 -33.75 1 91.75 556 GLY A N 1
ATOM 4359 C CA . GLY A 1 556 ? 1.357 -49 -34.156 1 91.75 556 GLY A CA 1
ATOM 4360 C C . GLY A 1 556 ? 1.366 -47.531 -34.531 1 91.75 556 GLY A C 1
ATOM 4361 O O . GLY A 1 556 ? 0.315 -46.938 -34.812 1 91.75 556 GLY A O 1
ATOM 4362 N N . PHE A 1 557 ? 2.492 -46.938 -34.625 1 93.12 557 PHE A N 1
ATOM 4363 C CA . PHE A 1 557 ? 2.652 -45.5 -34.906 1 93.12 557 PHE A CA 1
ATOM 4364 C C . PHE A 1 557 ? 2.188 -45.188 -36.312 1 93.12 557 PHE A C 1
ATOM 4366 O O . PHE A 1 557 ? 1.534 -44.156 -36.531 1 93.12 557 PHE A O 1
ATOM 4373 N N . GLU A 1 558 ? 2.539 -46 -37.25 1 90.69 558 GLU A N 1
ATOM 4374 C CA . GLU A 1 558 ? 2.24 -45.75 -38.656 1 90.69 558 GLU A CA 1
ATOM 4375 C C . GLU A 1 558 ? 0.735 -45.656 -38.906 1 90.69 558 GLU A C 1
ATOM 4377 O O . GLU A 1 558 ? 0.272 -44.781 -39.656 1 90.69 558 GLU A O 1
ATOM 4382 N N . SER A 1 559 ? 0.074 -46.562 -38.25 1 91.81 559 SER A N 1
ATOM 4383 C CA . SER A 1 559 ? -1.379 -46.531 -38.375 1 91.81 559 SER A CA 1
ATOM 4384 C C . SER A 1 559 ? -1.968 -45.25 -37.812 1 91.81 559 SER A C 1
ATOM 4386 O O . SER A 1 559 ? -2.885 -44.688 -38.406 1 91.81 559 SER A O 1
ATOM 4388 N N . VAL A 1 560 ? -1.439 -44.844 -36.719 1 92.94 560 VAL A N 1
ATOM 4389 C CA . VAL A 1 560 ? -1.923 -43.625 -36.094 1 92.94 560 VAL A CA 1
ATOM 4390 C C . VAL A 1 560 ? -1.592 -42.406 -36.938 1 92.94 560 VAL A C 1
ATOM 4392 O O . VAL A 1 560 ? -2.434 -41.531 -37.125 1 92.94 560 VAL A O 1
ATOM 4395 N N . PHE A 1 561 ? -0.444 -42.344 -37.531 1 92.56 561 PHE A N 1
ATOM 4396 C CA . PHE A 1 561 ? -0.003 -41.219 -38.312 1 92.56 561 PHE A CA 1
ATOM 4397 C C . PHE A 1 561 ? -0.836 -41.094 -39.594 1 92.56 561 PHE A C 1
ATOM 4399 O O . PHE A 1 561 ? -1.134 -40 -40.062 1 92.56 561 PHE A O 1
ATOM 4406 N N . GLN A 1 562 ? -1.193 -42.188 -40.156 1 89.25 562 GLN A N 1
ATOM 4407 C CA . GLN A 1 562 ? -2.021 -42.188 -41.344 1 89.25 562 GLN A CA 1
ATOM 4408 C C . GLN A 1 562 ? -3.434 -41.719 -41.062 1 89.25 562 GLN A C 1
ATOM 4410 O O . GLN A 1 562 ? -4.012 -40.969 -41.844 1 89.25 562 GLN A O 1
ATOM 4415 N N . GLU A 1 563 ? -3.871 -42.219 -39.969 1 89 563 GLU A N 1
ATOM 4416 C CA . GLU A 1 563 ? -5.227 -41.812 -39.562 1 89 563 GLU A CA 1
ATOM 4417 C C . GLU A 1 563 ? -5.336 -40.312 -39.406 1 89 563 GLU A C 1
ATOM 4419 O O . GLU A 1 563 ? -6.359 -39.719 -39.75 1 89 563 GLU A O 1
ATOM 4424 N N . TYR A 1 564 ? -4.32 -39.688 -38.906 1 90.5 564 TYR A N 1
ATOM 4425 C CA . TYR A 1 564 ? -4.359 -38.25 -38.625 1 90.5 564 TYR A CA 1
ATOM 4426 C C . TYR A 1 564 ? -3.766 -37.438 -39.75 1 90.5 564 TYR A C 1
ATOM 4428 O O . TYR A 1 564 ? -3.73 -36.219 -39.719 1 90.5 564 TYR A O 1
ATOM 4436 N N . ASP A 1 565 ? -3.281 -38.062 -40.812 1 83.69 565 ASP A N 1
ATOM 4437 C CA . ASP A 1 565 ? -2.758 -37.469 -42.031 1 83.69 565 ASP A CA 1
ATOM 4438 C C . ASP A 1 565 ? -1.594 -36.531 -41.719 1 83.69 565 ASP A C 1
ATOM 4440 O O . ASP A 1 565 ? -1.593 -35.344 -42.156 1 83.69 565 ASP A O 1
ATOM 4444 N N . VAL A 1 566 ? -0.708 -36.875 -40.844 1 82 566 VAL A N 1
ATOM 4445 C CA . VAL A 1 566 ? 0.404 -36.031 -40.438 1 82 566 VAL A CA 1
ATOM 4446 C C . VAL A 1 566 ? 1.646 -36.375 -41.25 1 82 566 VAL A C 1
ATOM 4448 O O . VAL A 1 566 ? 2.674 -35.719 -41.156 1 82 566 VAL A O 1
ATOM 4451 N N . GLU A 1 567 ? 1.671 -37.438 -42.031 1 68.56 567 GLU A N 1
ATOM 4452 C CA . GLU A 1 567 ? 2.814 -37.844 -42.844 1 68.56 567 GLU A CA 1
ATOM 4453 C C . GLU A 1 567 ? 2.977 -36.969 -44.062 1 68.56 567 GLU A C 1
ATOM 4455 O O . GLU A 1 567 ? 4.078 -36.812 -44.594 1 68.56 567 GLU A O 1
ATOM 4460 N N . SER A 1 568 ? 1.842 -36.5 -44.656 1 52.38 568 SER A N 1
ATOM 4461 C CA . SER A 1 568 ? 1.862 -35.938 -45.969 1 52.38 568 SER A CA 1
ATOM 4462 C C . SER A 1 568 ? 2.586 -34.594 -46 1 52.38 568 SER A C 1
ATOM 4464 O O . SER A 1 568 ? 2.697 -33.938 -47.031 1 52.38 568 SER A O 1
ATOM 4466 N N . SER A 1 569 ? 3.158 -34.031 -44.906 1 43.25 569 SER A N 1
ATOM 4467 C CA . SER A 1 569 ? 3.855 -32.844 -45.375 1 43.25 569 SER A CA 1
ATOM 4468 C C . SER A 1 569 ? 5.27 -33.188 -45.844 1 43.25 569 SER A C 1
ATOM 4470 O O . SER A 1 569 ? 5.949 -34 -45.219 1 43.25 569 SER A O 1
ATOM 4472 N N . MET B 1 1 ? -33.906 3.34 35.281 1 22 1 MET B N 1
ATOM 4473 C CA . MET B 1 1 ? -33.812 2.787 33.938 1 22 1 MET B CA 1
ATOM 4474 C C . MET B 1 1 ? -34.062 3.861 32.906 1 22 1 MET B C 1
ATOM 4476 O O . MET B 1 1 ? -35.219 4.125 32.531 1 22 1 MET B O 1
ATOM 4480 N N . SER B 1 2 ? -33.312 4.992 33 1 26.03 2 SER B N 1
ATOM 4481 C CA . SER B 1 2 ? -33.5 6.336 32.438 1 26.03 2 SER B CA 1
ATOM 4482 C C . SER B 1 2 ? -33.531 6.324 30.922 1 26.03 2 SER B C 1
ATOM 4484 O O . SER B 1 2 ? -32.75 5.598 30.297 1 26.03 2 SER B O 1
ATOM 4486 N N . ASP B 1 3 ? -34.719 6.59 30.359 1 30.91 3 ASP B N 1
ATOM 4487 C CA . ASP B 1 3 ? -35.281 6.617 29.016 1 30.91 3 ASP B CA 1
ATOM 4488 C C . ASP B 1 3 ? -34.406 7.449 28.078 1 30.91 3 ASP B C 1
ATOM 4490 O O . ASP B 1 3 ? -34.562 8.672 28.016 1 30.91 3 ASP B O 1
ATOM 4494 N N . GLN B 1 4 ? -33.188 7.133 27.969 1 33.88 4 GLN B N 1
ATOM 4495 C CA . GLN B 1 4 ? -32.25 7.879 27.125 1 33.88 4 GLN B CA 1
ATOM 4496 C C . GLN B 1 4 ? -32.688 7.848 25.672 1 33.88 4 GLN B C 1
ATOM 4498 O O . GLN B 1 4 ? -33 6.781 25.125 1 33.88 4 GLN B O 1
ATOM 4503 N N . PRO B 1 5 ? -33.156 8.938 25.062 1 33.03 5 PRO B N 1
ATOM 4504 C CA . PRO B 1 5 ? -33.719 8.969 23.703 1 33.03 5 PRO B CA 1
ATOM 4505 C C . PRO B 1 5 ? -32.844 8.32 22.656 1 33.03 5 PRO B C 1
ATOM 4507 O O . PRO B 1 5 ? -31.609 8.328 22.812 1 33.03 5 PRO B O 1
ATOM 4510 N N . THR B 1 6 ? -33.312 7.367 22 1 38.5 6 THR B N 1
ATOM 4511 C CA . THR B 1 6 ? -32.656 6.699 20.875 1 38.5 6 THR B CA 1
ATOM 4512 C C . THR B 1 6 ? -32.531 7.641 19.688 1 38.5 6 THR B C 1
ATOM 4514 O O . THR B 1 6 ? -33.219 8.656 19.609 1 38.5 6 THR B O 1
ATOM 4517 N N . LEU B 1 7 ? -31.562 7.523 18.828 1 39 7 LEU B N 1
ATOM 4518 C CA . LEU B 1 7 ? -31.344 8.336 17.641 1 39 7 LEU B CA 1
ATOM 4519 C C . LEU B 1 7 ? -32.625 8.523 16.859 1 39 7 LEU B C 1
ATOM 4521 O O . LEU B 1 7 ? -32.812 9.555 16.203 1 39 7 LEU B O 1
ATOM 4525 N N . ALA B 1 8 ? -33.656 7.594 16.781 1 37.19 8 ALA B N 1
ATOM 4526 C CA . ALA B 1 8 ? -34.938 7.664 16.125 1 37.19 8 ALA B CA 1
ATOM 4527 C C . ALA B 1 8 ? -35.812 8.766 16.719 1 37.19 8 ALA B C 1
ATOM 4529 O O . ALA B 1 8 ? -36.531 9.477 16 1 37.19 8 ALA B O 1
ATOM 4530 N N . GLU B 1 9 ? -35.844 8.812 17.922 1 36.91 9 GLU B N 1
ATOM 4531 C CA . GLU B 1 9 ? -36.688 9.812 18.562 1 36.91 9 GLU B CA 1
ATOM 4532 C C . GLU B 1 9 ? -36.25 11.227 18.203 1 36.91 9 GLU B C 1
ATOM 4534 O O . GLU B 1 9 ? -37.062 12.148 18.141 1 36.91 9 GLU B O 1
ATOM 4539 N N . PHE B 1 10 ? -34.969 11.328 17.953 1 34.75 10 PHE B N 1
ATOM 4540 C CA . PHE B 1 10 ? -34.469 12.656 17.609 1 34.75 10 PHE B CA 1
ATOM 4541 C C . PHE B 1 10 ? -34.906 13.023 16.188 1 34.75 10 PHE B C 1
ATOM 4543 O O . PHE B 1 10 ? -35.188 14.188 15.906 1 34.75 10 PHE B O 1
ATOM 4550 N N . ALA B 1 11 ? -35.188 12.062 15.188 1 35.91 11 ALA B N 1
ATOM 4551 C CA . ALA B 1 11 ? -35.562 12.344 13.805 1 35.91 11 ALA B CA 1
ATOM 4552 C C . ALA B 1 11 ? -37.031 12.773 13.719 1 35.91 11 ALA B C 1
ATOM 4554 O O . ALA B 1 11 ? -37.406 13.57 12.852 1 35.91 11 ALA B O 1
ATOM 4555 N N . VAL B 1 12 ? -37.969 12.156 14.477 1 33.19 12 VAL B N 1
ATOM 4556 C CA . VAL B 1 12 ? -39.406 12.398 14.344 1 33.19 12 VAL B CA 1
ATOM 4557 C C . VAL B 1 12 ? -39.75 13.812 14.805 1 33.19 12 VAL B C 1
ATOM 4559 O O . VAL B 1 12 ? -40.719 14.414 14.336 1 33.19 12 VAL B O 1
ATOM 4562 N N . GLU B 1 13 ? -39.031 14.336 15.75 1 31.39 13 GLU B N 1
ATOM 4563 C CA . GLU B 1 13 ? -39.562 15.625 16.219 1 31.39 13 GLU B CA 1
ATOM 4564 C C . GLU B 1 13 ? -39.344 16.703 15.156 1 31.39 13 GLU B C 1
ATOM 4566 O O . GLU B 1 13 ? -39.969 17.766 15.211 1 31.39 13 GLU B O 1
ATOM 4571 N N . GLN B 1 14 ? -38.5 16.438 14.164 1 32.81 14 GLN B N 1
ATOM 4572 C CA . GLN B 1 14 ? -38.344 17.531 13.211 1 32.81 14 GLN B CA 1
ATOM 4573 C C . GLN B 1 14 ? -39.562 17.672 12.312 1 32.81 14 GLN B C 1
ATOM 4575 O O . GLN B 1 14 ? -39.75 18.719 11.688 1 32.81 14 GLN B O 1
ATOM 4580 N N . SER B 1 15 ? -40.375 16.578 12.102 1 32.62 15 SER B N 1
ATOM 4581 C CA . SER B 1 15 ? -41.406 16.812 11.102 1 32.62 15 SER B CA 1
ATOM 4582 C C . SER B 1 15 ? -42.5 17.75 11.633 1 32.62 15 SER B C 1
ATOM 4584 O O . SER B 1 15 ? -43.156 18.438 10.867 1 32.62 15 SER B O 1
ATOM 4586 N N . GLU B 1 16 ? -42.969 17.5 12.891 1 31.33 16 GLU B N 1
ATOM 4587 C CA . GLU B 1 16 ? -44.219 18.156 13.242 1 31.33 16 GLU B CA 1
ATOM 4588 C C . GLU B 1 16 ? -44 19.641 13.539 1 31.33 16 GLU B C 1
ATOM 4590 O O . GLU B 1 16 ? -44.938 20.391 13.797 1 31.33 16 GLU B O 1
ATOM 4595 N N . SER B 1 17 ? -42.812 19.969 13.883 1 29.81 17 SER B N 1
ATOM 4596 C CA . SER B 1 17 ? -42.75 21.328 14.43 1 29.81 17 SER B CA 1
ATOM 4597 C C . SER B 1 17 ? -42.781 22.375 13.32 1 29.81 17 SER B C 1
ATOM 4599 O O . SER B 1 17 ? -42.344 23.516 13.523 1 29.81 17 SER B O 1
ATOM 4601 N N . ASP B 1 18 ? -43.344 22.031 12.164 1 30.03 18 ASP B N 1
ATOM 4602 C CA . ASP B 1 18 ? -43.406 23.094 11.164 1 30.03 18 ASP B CA 1
ATOM 4603 C C . ASP B 1 18 ? -44.125 24.328 11.711 1 30.03 18 ASP B C 1
ATOM 4605 O O . ASP B 1 18 ? -43.875 25.453 11.281 1 30.03 18 ASP B O 1
ATOM 4609 N N . GLU B 1 19 ? -45.438 24.109 12.211 1 29.27 19 GLU B N 1
ATOM 4610 C CA . GLU B 1 19 ? -46.375 25.203 12.062 1 29.27 19 GLU B CA 1
ATOM 4611 C C . GLU B 1 19 ? -46.125 26.297 13.109 1 29.27 19 GLU B C 1
ATOM 4613 O O . GLU B 1 19 ? -46.469 27.453 12.906 1 29.27 19 GLU B O 1
ATOM 4618 N N . GLN B 1 20 ? -46.156 25.938 14.477 1 28.55 20 GLN B N 1
ATOM 4619 C CA . GLN B 1 20 ? -46.469 27.062 15.352 1 28.55 20 GLN B CA 1
ATOM 4620 C C . GLN B 1 20 ? -45.25 27.969 15.555 1 28.55 20 GLN B C 1
ATOM 4622 O O . GLN B 1 20 ? -44.25 27.547 16.172 1 28.55 20 GLN B O 1
ATOM 4627 N N . THR B 1 21 ? -44.906 28.844 14.617 1 29.86 21 THR B N 1
ATOM 4628 C CA . THR B 1 21 ? -44.031 30.016 14.734 1 29.86 21 THR B CA 1
ATOM 4629 C C . THR B 1 21 ? -44.312 30.75 16.047 1 29.86 21 THR B C 1
ATOM 4631 O O . THR B 1 21 ? -45.25 31.531 16.156 1 29.86 21 THR B O 1
ATOM 4634 N N . GLU B 1 22 ? -44.5 30.062 17.188 1 28.48 22 GLU B N 1
ATOM 4635 C CA . GLU B 1 22 ? -44.625 30.969 18.328 1 28.48 22 GLU B CA 1
ATOM 4636 C C . GLU B 1 22 ? -43.5 31.984 18.344 1 28.48 22 GLU B C 1
ATOM 4638 O O . GLU B 1 22 ? -42.375 31.672 17.984 1 28.48 22 GLU B O 1
ATOM 4643 N N . MET B 1 23 ? -43.875 33.312 18.469 1 30.92 23 MET B N 1
ATOM 4644 C CA . MET B 1 23 ? -43.156 34.562 18.656 1 30.92 23 MET B CA 1
ATOM 4645 C C . MET B 1 23 ? -42.031 34.406 19.703 1 30.92 23 MET B C 1
ATOM 4647 O O . MET B 1 23 ? -42.344 34.25 20.891 1 30.92 23 MET B O 1
ATOM 4651 N N . LEU B 1 24 ? -41.031 33.656 19.359 1 34 24 LEU B N 1
ATOM 4652 C CA . LEU B 1 24 ? -39.875 33.812 20.219 1 34 24 LEU B CA 1
ATOM 4653 C C . LEU B 1 24 ? -39.719 35.25 20.672 1 34 24 LEU B C 1
ATOM 4655 O O . LEU B 1 24 ? -40.031 36.188 19.922 1 34 24 LEU B O 1
ATOM 4659 N N . ASP B 1 25 ? -39.844 35.5 21.953 1 34 25 ASP B N 1
ATOM 4660 C CA . ASP B 1 25 ? -39.594 36.844 22.516 1 34 25 ASP B CA 1
ATOM 4661 C C . ASP B 1 25 ? -38.406 37.5 21.844 1 34 25 ASP B C 1
ATOM 4663 O O . ASP B 1 25 ? -37.312 36.938 21.734 1 34 25 ASP B O 1
ATOM 4667 N N . PRO B 1 26 ? -38.562 38.469 20.984 1 38.16 26 PRO B N 1
ATOM 4668 C CA . PRO B 1 26 ? -37.562 39.281 20.328 1 38.16 26 PRO B CA 1
ATOM 4669 C C . PRO B 1 26 ? -36.375 39.625 21.25 1 38.16 26 PRO B C 1
ATOM 4671 O O . PRO B 1 26 ? -35.344 40.062 20.766 1 38.16 26 PRO B O 1
ATOM 4674 N N . ASN B 1 27 ? -36.625 39.844 22.5 1 37.81 27 ASN B N 1
ATOM 4675 C CA . ASN B 1 27 ? -35.625 40.344 23.422 1 37.81 27 ASN B CA 1
ATOM 4676 C C . ASN B 1 27 ? -34.656 39.25 23.875 1 37.81 27 ASN B C 1
ATOM 4678 O O . ASN B 1 27 ? -33.969 39.438 24.891 1 37.81 27 ASN B O 1
ATOM 4682 N N . ALA B 1 28 ? -34.875 38 23.688 1 44.41 28 ALA B N 1
ATOM 4683 C CA . ALA B 1 28 ? -33.906 37 24.125 1 44.41 28 ALA B CA 1
ATOM 4684 C C . ALA B 1 28 ? -32.562 37.25 23.5 1 44.41 28 ALA B C 1
ATOM 4686 O O . ALA B 1 28 ? -32.406 37.25 22.266 1 44.41 28 ALA B O 1
ATOM 4687 N N . SER B 1 29 ? -31.594 37.969 24.078 1 48.97 29 SER B N 1
ATOM 4688 C CA . SER B 1 29 ? -30.25 38.438 23.75 1 48.97 29 SER B CA 1
ATOM 4689 C C . SER B 1 29 ? -29.422 37.344 23.094 1 48.97 29 SER B C 1
ATOM 4691 O O . SER B 1 29 ? -29.109 36.344 23.719 1 48.97 29 SER B O 1
ATOM 4693 N N . ASN B 1 30 ? -29.562 37.125 21.797 1 63.72 30 ASN B N 1
ATOM 4694 C CA . ASN B 1 30 ? -28.656 36.344 20.984 1 63.72 30 ASN B CA 1
ATOM 4695 C C . ASN B 1 30 ? -27.203 36.75 21.156 1 63.72 30 ASN B C 1
ATOM 4697 O O . ASN B 1 30 ? -26.859 37.938 20.969 1 63.72 30 ASN B O 1
ATOM 4701 N N . GLU B 1 31 ? -26.531 35.969 21.984 1 83.38 31 GLU B N 1
ATOM 4702 C CA . GLU B 1 31 ? -25.109 36.25 22.172 1 83.38 31 GLU B CA 1
ATOM 4703 C C . GLU B 1 31 ? -24.281 35.688 21.016 1 83.38 31 GLU B C 1
ATOM 4705 O O . GLU B 1 31 ? -24.625 34.625 20.453 1 83.38 31 GLU B O 1
ATOM 4710 N N . THR B 1 32 ? -23.5 36.469 20.406 1 85.94 32 THR B N 1
ATOM 4711 C CA . THR B 1 32 ? -22.641 36.094 19.297 1 85.94 32 THR B CA 1
ATOM 4712 C C . THR B 1 32 ? -21.25 35.656 19.797 1 85.94 32 THR B C 1
ATOM 4714 O O . THR B 1 32 ? -20.812 36.125 20.844 1 85.94 32 THR B O 1
ATOM 4717 N N . VAL B 1 33 ? -20.781 34.656 19.141 1 89 33 VAL B N 1
ATOM 4718 C CA . VAL B 1 33 ? -19.422 34.188 19.406 1 89 33 VAL B CA 1
ATOM 4719 C C . VAL B 1 33 ? -18.625 34.188 18.109 1 89 33 VAL B C 1
ATOM 4721 O O . VAL B 1 33 ? -19.141 33.844 17.047 1 89 33 VAL B O 1
ATOM 4724 N N . THR B 1 34 ? -17.422 34.688 18.203 1 88.62 34 THR B N 1
ATOM 4725 C CA . THR B 1 34 ? -16.562 34.719 17.031 1 88.62 34 THR B CA 1
ATOM 4726 C C . THR B 1 34 ? -15.406 33.719 17.172 1 88.62 34 THR B C 1
ATOM 4728 O O . THR B 1 34 ? -14.75 33.688 18.203 1 88.62 34 THR B O 1
ATOM 4731 N N . MET B 1 35 ? -15.211 32.906 16.172 1 89.94 35 MET B N 1
ATOM 4732 C CA . MET B 1 35 ? -14.07 32 16.172 1 89.94 35 MET B CA 1
ATOM 4733 C C . MET B 1 35 ? -12.766 32.75 15.961 1 89.94 35 MET B C 1
ATOM 4735 O O . MET B 1 35 ? -12.602 33.438 14.953 1 89.94 35 MET B O 1
ATOM 4739 N N . THR B 1 36 ? -11.867 32.656 16.922 1 87.69 36 THR B N 1
ATOM 4740 C CA . THR B 1 36 ? -10.555 33.312 16.875 1 87.69 36 THR B CA 1
ATOM 4741 C C . THR B 1 36 ? -9.461 32.312 17.25 1 87.69 36 THR B C 1
ATOM 4743 O O . THR B 1 36 ? -9.734 31.156 17.531 1 87.69 36 THR B O 1
ATOM 4746 N N . ALA B 1 37 ? -8.203 32.75 17.016 1 88.81 37 ALA B N 1
ATOM 4747 C CA . ALA B 1 37 ? -7.062 31.906 17.375 1 88.81 37 ALA B CA 1
ATOM 4748 C C . ALA B 1 37 ? -6.336 32.469 18.594 1 88.81 37 ALA B C 1
ATOM 4750 O O . ALA B 1 37 ? -6.137 33.688 18.688 1 88.81 37 ALA B O 1
ATOM 4751 N N . ASP B 1 38 ? -6.031 31.625 19.5 1 87.56 38 ASP B N 1
ATOM 4752 C CA . ASP B 1 38 ? -5.223 32 20.656 1 87.56 38 ASP B CA 1
ATOM 4753 C C . ASP B 1 38 ? -3.771 32.25 20.25 1 87.56 38 ASP B C 1
ATOM 4755 O O . ASP B 1 38 ? -3.316 31.766 19.219 1 87.56 38 ASP B O 1
ATOM 4759 N N . LYS B 1 39 ? -3.047 33 21.078 1 82.62 39 LYS B N 1
ATOM 4760 C CA . LYS B 1 39 ? -1.642 33.281 20.797 1 82.62 39 LYS B CA 1
ATOM 4761 C C . LYS B 1 39 ? -0.812 32 20.781 1 82.62 39 LYS B C 1
ATOM 4763 O O . LYS B 1 39 ? 0.199 31.906 20.078 1 82.62 39 LYS B O 1
ATOM 4768 N N . GLN B 1 40 ? -1.303 31.016 21.453 1 85 40 GLN B N 1
ATOM 4769 C CA . GLN B 1 40 ? -0.586 29.75 21.578 1 85 40 GLN B CA 1
ATOM 4770 C C . GLN B 1 40 ? -0.547 29 20.234 1 85 40 GLN B C 1
ATOM 4772 O O . GLN B 1 40 ? 0.264 28.094 20.047 1 85 40 GLN B O 1
ATOM 4777 N N . VAL B 1 41 ? -1.356 29.422 19.328 1 86.94 41 VAL B N 1
ATOM 4778 C CA . VAL B 1 41 ? -1.456 28.734 18.047 1 86.94 41 VAL B CA 1
ATOM 4779 C C . VAL B 1 41 ? -0.138 28.875 17.297 1 86.94 41 VAL B C 1
ATOM 4781 O O . VAL B 1 41 ? 0.258 27.953 16.562 1 86.94 41 VAL B O 1
ATOM 4784 N N . ALA B 1 42 ? 0.62 29.953 17.516 1 87.88 42 ALA B N 1
ATOM 4785 C CA . ALA B 1 42 ? 1.923 30.125 16.875 1 87.88 42 ALA B CA 1
ATOM 4786 C C . ALA B 1 42 ? 2.875 29 17.266 1 87.88 42 ALA B C 1
ATOM 4788 O O . ALA B 1 42 ? 3.607 28.469 16.438 1 87.88 42 ALA B O 1
ATOM 4789 N N . THR B 1 43 ? 2.783 28.625 18.531 1 88.69 43 THR B N 1
ATOM 4790 C CA . THR B 1 43 ? 3.615 27.531 19.031 1 88.69 43 THR B CA 1
ATOM 4791 C C . THR B 1 43 ? 3.246 26.219 18.375 1 88.69 43 THR B C 1
ATOM 4793 O O . THR B 1 43 ? 4.125 25.453 17.969 1 88.69 43 THR B O 1
ATOM 4796 N N . TYR B 1 44 ? 1.979 26 18.219 1 88.19 44 TYR B N 1
ATOM 4797 C CA . TYR B 1 44 ? 1.523 24.75 17.609 1 88.19 44 TYR B CA 1
ATOM 4798 C C . TYR B 1 44 ? 1.883 24.703 16.125 1 88.19 44 TYR B C 1
ATOM 4800 O O . TYR B 1 44 ? 2.223 23.641 15.609 1 88.19 44 TYR B O 1
ATOM 4808 N N . LEU B 1 45 ? 1.814 25.828 15.5 1 88.94 45 LEU B N 1
ATOM 4809 C CA . LEU B 1 45 ? 2.16 25.891 14.086 1 88.94 45 LEU B CA 1
ATOM 4810 C C . LEU B 1 45 ? 3.646 25.609 13.875 1 88.94 45 LEU B C 1
ATOM 4812 O O . LEU B 1 45 ? 4.035 25.031 12.859 1 88.94 45 LEU B O 1
ATOM 4816 N N . ILE B 1 46 ? 4.398 26 14.828 1 90.94 46 ILE B N 1
ATOM 4817 C CA . ILE B 1 46 ? 5.836 25.766 14.75 1 90.94 46 ILE B CA 1
ATOM 4818 C C . ILE B 1 46 ? 6.137 24.297 15.055 1 90.94 46 ILE B C 1
ATOM 4820 O O . ILE B 1 46 ? 6.793 23.609 14.258 1 90.94 46 ILE B O 1
ATOM 4824 N N . GLU B 1 47 ? 5.52 23.766 16.016 1 89.38 47 GLU B N 1
ATOM 4825 C CA . GLU B 1 47 ? 5.945 22.484 16.562 1 89.38 47 GLU B CA 1
ATOM 4826 C C . GLU B 1 47 ? 5.211 21.328 15.891 1 89.38 47 GLU B C 1
ATOM 4828 O O . GLU B 1 47 ? 5.754 20.219 15.781 1 89.38 47 GLU B O 1
ATOM 4833 N N . ASP B 1 48 ? 3.988 21.578 15.391 1 88.25 48 ASP B N 1
ATOM 4834 C CA . ASP B 1 48 ? 3.152 20.391 15.195 1 88.25 48 ASP B CA 1
ATOM 4835 C C . ASP B 1 48 ? 2.553 20.375 13.789 1 88.25 48 ASP B C 1
ATOM 4837 O O . ASP B 1 48 ? 1.881 19.406 13.414 1 88.25 48 ASP B O 1
ATOM 4841 N N . GLN B 1 49 ? 2.752 21.375 12.977 1 84.56 49 GLN B N 1
ATOM 4842 C CA . GLN B 1 49 ? 2.15 21.422 11.648 1 84.56 49 GLN B CA 1
ATOM 4843 C C . GLN B 1 49 ? 2.637 20.266 10.781 1 84.56 49 GLN B C 1
ATOM 484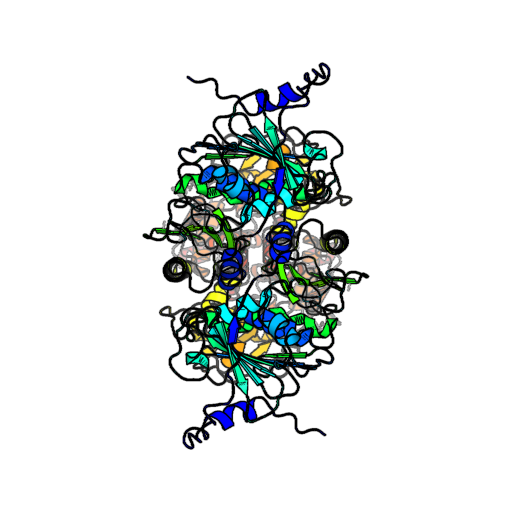5 O O . GLN B 1 49 ? 1.862 19.672 10.023 1 84.56 49 GLN B O 1
ATOM 4850 N N . MET B 1 50 ? 3.9 20 10.984 1 84.5 50 MET B N 1
ATOM 4851 C CA . MET B 1 50 ? 4.504 18.984 10.125 1 84.5 50 MET B CA 1
ATOM 4852 C C . MET B 1 50 ? 5.145 17.875 10.953 1 84.5 50 MET B C 1
ATOM 4854 O O . MET B 1 50 ? 5.266 18 12.172 1 84.5 50 MET B O 1
ATOM 4858 N N . ALA B 1 51 ? 5.516 16.812 10.258 1 87.12 51 ALA B N 1
ATOM 4859 C CA . ALA B 1 51 ? 5.832 15.594 11 1 87.12 51 ALA B CA 1
ATOM 4860 C C . ALA B 1 51 ? 7.34 15.453 11.203 1 87.12 51 ALA B C 1
ATOM 4862 O O . ALA B 1 51 ? 7.789 15.07 12.289 1 87.12 51 ALA B O 1
ATOM 4863 N N . ASP B 1 52 ? 8.086 15.789 10.156 1 90.56 52 ASP B N 1
ATOM 4864 C CA . ASP B 1 52 ? 9.492 15.43 10.305 1 90.56 52 ASP B CA 1
ATOM 4865 C C . ASP B 1 52 ? 10.391 16.375 9.508 1 90.56 52 ASP B C 1
ATOM 4867 O O . ASP B 1 52 ? 9.922 17.391 8.992 1 90.56 52 ASP B O 1
ATOM 4871 N N . LEU B 1 53 ? 11.703 16.094 9.547 1 91.31 53 LEU B N 1
ATOM 4872 C CA . LEU B 1 53 ? 12.719 16.953 8.938 1 91.31 53 LEU B CA 1
ATOM 4873 C C . LEU B 1 53 ? 12.484 17.078 7.434 1 91.31 53 LEU B C 1
ATOM 4875 O O . LEU B 1 53 ? 12.742 18.141 6.852 1 91.31 53 LEU B O 1
ATOM 4879 N N . THR B 1 54 ? 12.031 16.016 6.793 1 92.25 54 THR B N 1
ATOM 4880 C CA . THR B 1 54 ? 11.82 16.062 5.352 1 92.25 54 THR B CA 1
ATOM 4881 C C . THR B 1 54 ? 10.758 17.094 4.992 1 92.25 54 THR B C 1
ATOM 4883 O O . THR B 1 54 ? 10.828 17.719 3.936 1 92.25 54 THR B O 1
ATOM 4886 N N . ASP B 1 55 ? 9.836 17.281 5.867 1 92.75 55 ASP B N 1
ATOM 4887 C CA . ASP B 1 55 ? 8.828 18.328 5.672 1 92.75 55 ASP B CA 1
ATOM 4888 C C . ASP B 1 55 ? 9.461 19.719 5.73 1 92.75 55 ASP B C 1
ATOM 4890 O O . ASP B 1 55 ? 9.102 20.594 4.949 1 92.75 55 ASP B O 1
ATOM 4894 N N . ALA B 1 56 ? 10.328 19.875 6.668 1 93.31 56 ALA B N 1
ATOM 4895 C CA . ALA B 1 56 ? 11.023 21.141 6.805 1 93.31 56 ALA B CA 1
ATOM 4896 C C . ALA B 1 56 ? 11.859 21.453 5.566 1 93.31 56 ALA B C 1
ATOM 4898 O O . ALA B 1 56 ? 11.867 22.578 5.074 1 93.31 56 ALA B O 1
ATOM 4899 N N . ILE B 1 57 ? 12.531 20.453 5.129 1 95.81 57 ILE B N 1
ATOM 4900 C CA . ILE B 1 57 ? 13.344 20.609 3.934 1 95.81 57 ILE B CA 1
ATOM 4901 C C . ILE B 1 57 ? 12.453 20.938 2.738 1 95.81 57 ILE B C 1
ATOM 4903 O O . ILE B 1 57 ? 12.773 21.812 1.937 1 95.81 57 ILE B O 1
ATOM 4907 N N . ARG B 1 58 ? 11.406 20.234 2.65 1 95 58 ARG B N 1
ATOM 4908 C CA . ARG B 1 58 ? 10.461 20.516 1.574 1 95 58 ARG B CA 1
ATOM 4909 C C . ARG B 1 58 ? 10.008 21.969 1.591 1 95 58 ARG B C 1
ATOM 4911 O O . ARG B 1 58 ? 9.906 22.609 0.54 1 95 58 ARG B O 1
ATOM 4918 N N . GLU B 1 59 ? 9.75 22.438 2.742 1 93.12 59 GLU B N 1
ATOM 4919 C CA . GLU B 1 59 ? 9.328 23.828 2.877 1 93.12 59 GLU B CA 1
ATOM 4920 C C . GLU B 1 59 ? 10.414 24.781 2.387 1 93.12 59 GLU B C 1
ATOM 4922 O O . GLU B 1 59 ? 10.125 25.766 1.701 1 93.12 59 GLU B O 1
ATOM 4927 N N . ALA B 1 60 ? 11.594 24.562 2.812 1 95.69 60 ALA B N 1
ATOM 4928 C CA . ALA B 1 60 ? 12.703 25.406 2.393 1 95.69 60 ALA B CA 1
ATOM 4929 C C . ALA B 1 60 ? 12.898 25.344 0.878 1 95.69 60 ALA B C 1
ATOM 4931 O O . ALA B 1 60 ? 13.109 26.375 0.237 1 95.69 60 ALA B O 1
ATOM 4932 N N . VAL B 1 61 ? 12.805 24.172 0.344 1 96.69 61 VAL B N 1
ATOM 4933 C CA . VAL B 1 61 ? 12.961 23.984 -1.095 1 96.69 61 VAL B CA 1
ATOM 4934 C C . VAL B 1 61 ? 11.836 24.703 -1.834 1 96.69 61 VAL B C 1
ATOM 4936 O O . VAL B 1 61 ? 12.078 25.375 -2.834 1 96.69 61 VAL B O 1
ATOM 4939 N N . GLN B 1 62 ? 10.656 24.562 -1.341 1 94 62 GLN B N 1
ATOM 4940 C CA . GLN B 1 62 ? 9.508 25.219 -1.952 1 94 62 GLN B CA 1
ATOM 4941 C C . GLN B 1 62 ? 9.695 26.734 -1.977 1 94 62 GLN B C 1
ATOM 4943 O O . GLN B 1 62 ? 9.375 27.391 -2.969 1 94 62 GLN B O 1
ATOM 4948 N N . ASN B 1 63 ? 10.172 27.266 -0.884 1 92.25 63 ASN B N 1
ATOM 4949 C CA . ASN B 1 63 ? 10.461 28.703 -0.85 1 92.25 63 ASN B CA 1
ATOM 4950 C C . ASN B 1 63 ? 11.5 29.078 -1.899 1 92.25 63 ASN B C 1
ATOM 4952 O O . ASN B 1 63 ? 11.422 30.156 -2.488 1 92.25 63 ASN B O 1
ATOM 4956 N N . GLY B 1 64 ? 12.438 28.203 -2.062 1 94.94 64 GLY B N 1
ATOM 4957 C CA . GLY B 1 64 ? 13.43 28.438 -3.098 1 94.94 64 GLY B CA 1
ATOM 4958 C C . GLY B 1 64 ? 12.852 28.406 -4.5 1 94.94 64 GLY B C 1
ATOM 4959 O O . GLY B 1 64 ? 13.203 29.234 -5.34 1 94.94 64 GLY B O 1
ATOM 4960 N N . ILE B 1 65 ? 12 27.5 -4.738 1 94.81 65 ILE B N 1
ATOM 4961 C CA . ILE B 1 65 ? 11.352 27.359 -6.039 1 94.81 65 ILE B CA 1
ATOM 4962 C C . ILE B 1 65 ? 10.516 28.594 -6.332 1 94.81 65 ILE B C 1
ATOM 4964 O O . ILE B 1 65 ? 10.516 29.094 -7.461 1 94.81 65 ILE B O 1
ATOM 4968 N N . ASP B 1 66 ? 9.859 29.125 -5.301 1 91.81 66 ASP B N 1
ATOM 4969 C CA . ASP B 1 66 ? 8.938 30.25 -5.449 1 91.81 66 ASP B CA 1
ATOM 4970 C C . ASP B 1 66 ? 9.695 31.578 -5.578 1 91.81 66 ASP B C 1
ATOM 4972 O O . ASP B 1 66 ? 9.117 32.594 -5.973 1 91.81 66 ASP B O 1
ATOM 4976 N N . SER B 1 67 ? 10.961 31.562 -5.176 1 92.38 67 SER B N 1
ATOM 4977 C CA . SER B 1 67 ? 11.734 32.812 -5.242 1 92.38 67 SER B CA 1
ATOM 4978 C C . SER B 1 67 ? 11.828 33.312 -6.676 1 92.38 67 SER B C 1
ATOM 4980 O O . SER B 1 67 ? 12.07 32.531 -7.602 1 92.38 67 SER B O 1
ATOM 4982 N N . PRO B 1 68 ? 11.609 34.625 -6.836 1 91.5 68 PRO B N 1
ATOM 4983 C CA . PRO B 1 68 ? 11.68 35.156 -8.195 1 91.5 68 PRO B CA 1
ATOM 4984 C C . PRO B 1 68 ? 13.016 34.875 -8.875 1 91.5 68 PRO B C 1
ATOM 4986 O O . PRO B 1 68 ? 14.078 35.062 -8.273 1 91.5 68 PRO B O 1
ATOM 4989 N N . ASN B 1 69 ? 12.969 34.344 -10.055 1 93.06 69 ASN B N 1
ATOM 4990 C CA . ASN B 1 69 ? 14.102 34.094 -10.938 1 93.06 69 ASN B CA 1
ATOM 4991 C C . ASN B 1 69 ? 14.922 32.875 -10.484 1 93.06 69 ASN B C 1
ATOM 4993 O O . ASN B 1 69 ? 16.062 32.719 -10.906 1 93.06 69 ASN B O 1
ATOM 4997 N N . SER B 1 70 ? 14.367 32.125 -9.555 1 95.75 70 SER B N 1
ATOM 4998 C CA . SER B 1 70 ? 15.055 30.922 -9.133 1 95.75 70 SER B CA 1
ATOM 4999 C C . SER B 1 70 ? 15.117 29.891 -10.266 1 95.75 70 SER B C 1
ATOM 5001 O O . SER B 1 70 ? 14.109 29.641 -10.93 1 95.75 70 SER B O 1
ATOM 5003 N N . THR B 1 71 ? 16.297 29.344 -10.539 1 97.06 71 THR B N 1
ATOM 5004 C CA . THR B 1 71 ? 16.453 28.328 -11.57 1 97.06 71 THR B CA 1
ATOM 5005 C C . THR B 1 71 ? 16.906 27 -10.969 1 97.06 71 THR B C 1
ATOM 5007 O O . THR B 1 71 ? 16.797 25.953 -11.602 1 97.06 71 THR B O 1
ATOM 5010 N N . ARG B 1 72 ? 17.391 27.172 -9.781 1 97.5 72 ARG B N 1
ATOM 5011 C CA . ARG B 1 72 ? 17.953 25.984 -9.156 1 97.5 72 ARG B CA 1
ATOM 5012 C C . ARG B 1 72 ? 17.891 26.078 -7.633 1 97.5 72 ARG B C 1
ATOM 5014 O O . ARG B 1 72 ? 18.078 27.141 -7.062 1 97.5 72 ARG B O 1
ATOM 5021 N N . VAL B 1 73 ? 17.625 24.953 -6.984 1 98.38 73 VAL B N 1
ATOM 5022 C CA . VAL B 1 73 ? 17.719 24.781 -5.535 1 98.38 73 VAL B CA 1
ATOM 5023 C C . VAL B 1 73 ? 18.641 23.609 -5.203 1 98.38 73 VAL B C 1
ATOM 5025 O O . VAL B 1 73 ? 18.359 22.469 -5.586 1 98.38 73 VAL B O 1
ATOM 5028 N N . LEU B 1 74 ? 19.719 23.891 -4.527 1 98.38 74 LEU B N 1
ATOM 5029 C CA . LEU B 1 74 ? 20.672 22.875 -4.102 1 98.38 74 LEU B CA 1
ATOM 5030 C C . LEU B 1 74 ? 20.406 22.453 -2.664 1 98.38 74 LEU B C 1
ATOM 5032 O O . LEU B 1 74 ? 20.219 23.297 -1.785 1 98.38 74 LEU B O 1
ATOM 5036 N N . VAL B 1 75 ? 20.359 21.141 -2.467 1 98.25 75 VAL B N 1
ATOM 5037 C CA . VAL B 1 75 ? 20.109 20.578 -1.141 1 98.25 75 VAL B CA 1
ATOM 5038 C C . VAL B 1 75 ? 21.25 19.641 -0.752 1 98.25 75 VAL B C 1
ATOM 5040 O O . VAL B 1 75 ? 21.594 18.734 -1.506 1 98.25 75 VAL B O 1
ATOM 5043 N N . SER B 1 76 ? 21.859 19.922 0.308 1 97.62 76 SER B N 1
ATOM 5044 C CA . SER B 1 76 ? 22.781 19 0.956 1 97.62 76 SER B CA 1
ATOM 5045 C C . SER B 1 76 ? 22.203 18.469 2.271 1 97.62 76 SER B C 1
ATOM 5047 O O . SER B 1 76 ? 21.891 19.266 3.17 1 97.62 76 SER B O 1
ATOM 5049 N N . VAL B 1 77 ? 22.062 17.188 2.352 1 95.44 77 VAL B N 1
ATOM 5050 C CA . VAL B 1 77 ? 21.469 16.625 3.564 1 95.44 77 VAL B CA 1
ATOM 5051 C C . VAL B 1 77 ? 22.406 15.547 4.133 1 95.44 77 VAL B C 1
ATOM 5053 O O . VAL B 1 77 ? 22.844 14.656 3.408 1 95.44 77 VAL B O 1
ATOM 5056 N N . SER B 1 78 ? 22.781 15.68 5.359 1 94.25 78 SER B N 1
ATOM 5057 C CA . SER B 1 78 ? 23.5 14.719 6.191 1 94.25 78 SER B CA 1
ATOM 5058 C C . SER B 1 78 ? 22.75 14.461 7.5 1 94.25 78 SER B C 1
ATOM 5060 O O . SER B 1 78 ? 21.75 15.117 7.785 1 94.25 78 SER B O 1
ATOM 5062 N N . PRO B 1 79 ? 23.172 13.438 8.234 1 91.62 79 PRO B N 1
ATOM 5063 C CA . PRO B 1 79 ? 22.516 13.203 9.516 1 91.62 79 PRO B CA 1
ATOM 5064 C C . PRO B 1 79 ? 22.594 14.414 10.453 1 91.62 79 PRO B C 1
ATOM 5066 O O . PRO B 1 79 ? 21.688 14.633 11.258 1 91.62 79 PRO B O 1
ATOM 5069 N N . GLU B 1 80 ? 23.562 15.281 10.305 1 93.75 80 GLU B N 1
ATOM 5070 C CA . GLU B 1 80 ? 23.812 16.359 11.266 1 93.75 80 GLU B CA 1
ATOM 5071 C C . GLU B 1 80 ? 23.188 17.672 10.812 1 93.75 80 GLU B C 1
ATOM 5073 O O . GLU B 1 80 ? 22.766 18.484 11.633 1 93.75 80 GLU B O 1
ATOM 5078 N N . ARG B 1 81 ? 23.172 17.859 9.539 1 95.5 81 ARG B N 1
ATOM 5079 C CA . ARG B 1 81 ? 22.734 19.156 9.078 1 95.5 81 ARG B CA 1
ATOM 5080 C C . ARG B 1 81 ? 22.172 19.094 7.66 1 95.5 81 ARG B C 1
ATOM 5082 O O . ARG B 1 81 ? 22.5 18.172 6.902 1 95.5 81 ARG B O 1
ATOM 5089 N N . SER B 1 82 ? 21.312 20 7.348 1 96.81 82 SER B N 1
ATOM 5090 C CA . SER B 1 82 ? 20.797 20.234 6.004 1 96.81 82 SER B CA 1
ATOM 5091 C C . SER B 1 82 ? 21.047 21.656 5.543 1 96.81 82 SER B C 1
ATOM 5093 O O . SER B 1 82 ? 20.906 22.609 6.324 1 96.81 82 SER B O 1
ATOM 5095 N N . ILE B 1 83 ? 21.484 21.812 4.332 1 98.12 83 ILE B N 1
ATOM 5096 C CA . ILE B 1 83 ? 21.703 23.125 3.723 1 98.12 83 ILE B CA 1
ATOM 5097 C C . ILE B 1 83 ? 20.922 23.219 2.418 1 98.12 83 ILE B C 1
ATOM 5099 O O . ILE B 1 83 ? 21.047 22.359 1.539 1 98.12 83 ILE B O 1
ATOM 5103 N N . ILE B 1 84 ? 20.094 24.188 2.293 1 98.38 84 ILE B N 1
ATOM 5104 C CA . ILE B 1 84 ? 19.297 24.469 1.106 1 98.38 84 ILE B CA 1
ATOM 5105 C C . ILE B 1 84 ? 19.656 25.844 0.552 1 98.38 84 ILE B C 1
ATOM 5107 O O . ILE B 1 84 ? 19.641 26.844 1.283 1 98.38 84 ILE B O 1
ATOM 5111 N N . VAL B 1 85 ? 19.969 25.906 -0.726 1 98.25 85 VAL B N 1
ATOM 5112 C CA . VAL B 1 85 ? 20.359 27.172 -1.337 1 98.25 85 VAL B CA 1
ATOM 5113 C C . VAL B 1 85 ? 19.625 27.359 -2.658 1 98.25 85 VAL B C 1
ATOM 5115 O O . VAL B 1 85 ? 19.594 26.453 -3.494 1 98.25 85 VAL B O 1
ATOM 5118 N N . ASP B 1 86 ? 19.016 28.469 -2.789 1 98.06 86 ASP B N 1
ATOM 5119 C CA . ASP B 1 86 ? 18.422 28.812 -4.078 1 98.06 86 ASP B CA 1
ATOM 5120 C C . ASP B 1 86 ? 19.156 30 -4.711 1 98.06 86 ASP B C 1
ATOM 5122 O O . ASP B 1 86 ? 19.922 30.688 -4.039 1 98.06 86 ASP B O 1
ATOM 5126 N N . ASP B 1 87 ? 18.984 30.203 -5.977 1 97.19 87 ASP B N 1
ATOM 5127 C CA . ASP B 1 87 ? 19.625 31.297 -6.688 1 97.19 87 ASP B CA 1
ATOM 5128 C C . ASP B 1 87 ? 18.625 32.375 -7.098 1 97.19 87 ASP B C 1
ATOM 5130 O O . ASP B 1 87 ? 18.766 33 -8.148 1 97.19 87 ASP B O 1
ATOM 5134 N N . GLY B 1 88 ? 17.625 32.5 -6.359 1 96.25 88 GLY B N 1
ATOM 5135 C CA . GLY B 1 88 ? 16.609 33.5 -6.664 1 96.25 88 GLY B CA 1
ATOM 5136 C C . GLY B 1 88 ? 16.984 34.875 -6.219 1 96.25 88 GLY B C 1
ATOM 5137 O O . GLY B 1 88 ? 18.172 35.188 -6.074 1 96.25 88 GLY B O 1
ATOM 5138 N N . ALA B 1 89 ? 15.984 35.781 -5.977 1 93.81 89 ALA B N 1
ATOM 5139 C CA . ALA B 1 89 ? 16.172 37.188 -5.723 1 93.81 89 ALA B CA 1
ATOM 5140 C C . ALA B 1 89 ? 16.609 37.438 -4.281 1 93.81 89 ALA B C 1
ATOM 5142 O O . ALA B 1 89 ? 17.094 38.531 -3.947 1 93.81 89 ALA B O 1
ATOM 5143 N N . GLY B 1 90 ? 16.406 36.375 -3.457 1 92.94 90 GLY B N 1
ATOM 5144 C CA . GLY B 1 90 ? 16.734 36.562 -2.051 1 92.94 90 GLY B CA 1
ATOM 5145 C C . GLY B 1 90 ? 15.664 37.281 -1.27 1 92.94 90 GLY B C 1
ATOM 5146 O O . GLY B 1 90 ? 14.562 37.5 -1.776 1 92.94 90 GLY B O 1
ATOM 5147 N N . VAL B 1 91 ? 16.016 37.5 0.032 1 91.25 91 VAL B N 1
ATOM 5148 C CA . VAL B 1 91 ? 15.125 38.188 0.942 1 91.25 91 VAL B CA 1
ATOM 5149 C C . VAL B 1 91 ? 15.852 39.375 1.572 1 91.25 91 VAL B C 1
ATOM 5151 O O . VAL B 1 91 ? 17 39.25 1.996 1 91.25 91 VAL B O 1
ATOM 5154 N N . ASP B 1 92 ? 15.18 40.5 1.625 1 90.69 92 ASP B N 1
ATOM 5155 C CA . ASP B 1 92 ? 15.766 41.688 2.219 1 90.69 92 ASP B CA 1
ATOM 5156 C C . ASP B 1 92 ? 15.578 41.688 3.734 1 90.69 92 ASP B C 1
ATOM 5158 O O . ASP B 1 92 ? 14.617 42.281 4.238 1 90.69 92 ASP B O 1
ATOM 5162 N N . LEU B 1 93 ? 16.531 41.344 4.457 1 91.25 93 LEU B N 1
ATOM 5163 C CA . LEU B 1 93 ? 16.438 41.188 5.906 1 91.25 93 LEU B CA 1
ATOM 5164 C C . LEU B 1 93 ? 16.688 42.531 6.602 1 91.25 93 LEU B C 1
ATOM 5166 O O . LEU B 1 93 ? 16.609 42.625 7.828 1 91.25 93 LEU B O 1
ATOM 5170 N N . GLU B 1 94 ? 16.906 43.5 5.852 1 87.62 94 GLU B N 1
ATOM 5171 C CA . GLU B 1 94 ? 17.016 44.844 6.414 1 87.62 94 GLU B CA 1
ATOM 5172 C C . GLU B 1 94 ? 15.656 45.531 6.484 1 87.62 94 GLU B C 1
ATOM 5174 O O . GLU B 1 94 ? 15.422 46.375 7.344 1 87.62 94 GLU B O 1
ATOM 5179 N N . SER B 1 95 ? 14.836 45.062 5.66 1 87.88 95 SER B N 1
ATOM 5180 C CA . SER B 1 95 ? 13.516 45.688 5.594 1 87.88 95 SER B CA 1
ATOM 5181 C C . SER B 1 95 ? 12.555 45.031 6.59 1 87.88 95 SER B C 1
ATOM 5183 O O . SER B 1 95 ? 12.695 43.875 6.922 1 87.88 95 SER B O 1
ATOM 5185 N N . THR B 1 96 ? 11.594 45.812 7.008 1 85.06 96 THR B N 1
ATOM 5186 C CA . THR B 1 96 ? 10.547 45.312 7.891 1 85.06 96 THR B CA 1
ATOM 5187 C C . THR B 1 96 ? 9.719 44.219 7.188 1 85.06 96 THR B C 1
ATOM 5189 O O . THR B 1 96 ? 9.352 43.219 7.801 1 85.06 96 THR B O 1
ATOM 5192 N N . GLU B 1 97 ? 9.562 44.438 5.977 1 83.88 97 GLU B N 1
ATOM 5193 C CA . GLU B 1 97 ? 8.766 43.5 5.203 1 83.88 97 GLU B CA 1
ATOM 5194 C C . GLU B 1 97 ? 9.477 42.156 5.074 1 83.88 97 GLU B C 1
ATOM 5196 O O . GLU B 1 97 ? 8.859 41.094 5.199 1 83.88 97 GLU B O 1
ATOM 5201 N N . GLY B 1 98 ? 10.688 42.25 4.762 1 85.12 98 GLY B N 1
ATOM 5202 C CA . GLY B 1 98 ? 11.477 41.031 4.656 1 85.12 98 GLY B CA 1
ATOM 5203 C C . GLY B 1 98 ? 11.516 40.219 5.949 1 85.12 98 GLY B C 1
ATOM 5204 O O . GLY B 1 98 ? 11.383 39 5.938 1 85.12 98 GLY B O 1
ATOM 5205 N N . LYS B 1 99 ? 11.625 40.906 7.059 1 86.25 99 LYS B N 1
ATOM 5206 C CA . LYS B 1 99 ? 11.641 40.25 8.367 1 86.25 99 LYS B CA 1
ATOM 5207 C C . LYS B 1 99 ? 10.281 39.656 8.711 1 86.25 99 LYS B C 1
ATOM 5209 O O . LYS B 1 99 ? 10.188 38.562 9.234 1 86.25 99 LYS B O 1
ATOM 5214 N N . ARG B 1 100 ? 9.312 40.375 8.336 1 83.25 100 ARG B N 1
ATOM 5215 C CA . ARG B 1 100 ? 7.949 39.938 8.594 1 83.25 100 ARG B CA 1
ATOM 5216 C C . ARG B 1 100 ? 7.629 38.688 7.793 1 83.25 100 ARG B C 1
ATOM 5218 O O . ARG B 1 100 ? 6.988 37.75 8.305 1 83.25 100 ARG B O 1
ATOM 5225 N N . ASN B 1 101 ? 8.117 38.656 6.625 1 83.56 101 ASN B N 1
ATOM 5226 C CA . ASN B 1 101 ? 7.867 37.5 5.754 1 83.56 101 ASN B CA 1
ATOM 5227 C C . ASN B 1 101 ? 8.484 36.219 6.316 1 83.56 101 ASN B C 1
ATOM 5229 O O . ASN B 1 101 ? 7.957 35.125 6.102 1 83.56 101 ASN B O 1
ATOM 5233 N N . LEU B 1 102 ? 9.508 36.375 7.051 1 86.25 102 LEU B N 1
ATOM 5234 C CA . LEU B 1 102 ? 10.219 35.219 7.555 1 86.25 102 LEU B CA 1
ATOM 5235 C C . LEU B 1 102 ? 9.797 34.875 8.984 1 86.25 102 LEU B C 1
ATOM 5237 O O . LEU B 1 102 ? 10.055 33.781 9.477 1 86.25 102 LEU B O 1
ATOM 5241 N N . SER B 1 103 ? 9.07 35.844 9.672 1 86.25 103 SER B N 1
ATOM 5242 C CA . SER B 1 103 ? 8.883 35.625 11.102 1 86.25 103 SER B CA 1
ATOM 5243 C C . SER B 1 103 ? 7.398 35.625 11.469 1 86.25 103 SER B C 1
ATOM 5245 O O . SER B 1 103 ? 7.027 35.219 12.578 1 86.25 103 SER B O 1
ATOM 5247 N N . VAL B 1 104 ? 6.613 36.125 10.648 1 86.69 104 VAL B N 1
ATOM 5248 C CA . VAL B 1 104 ? 5.188 36.125 10.953 1 86.69 104 VAL B CA 1
ATOM 5249 C C . VAL B 1 104 ? 4.465 35.062 10.148 1 86.69 104 VAL B C 1
ATOM 5251 O O . VAL B 1 104 ? 4.316 35.188 8.93 1 86.69 104 VAL B O 1
ATOM 5254 N N . LEU B 1 105 ? 4.008 34.094 10.844 1 88.75 105 LEU B N 1
ATOM 5255 C CA . LEU B 1 105 ? 3.293 33 10.219 1 88.75 105 LEU B CA 1
ATOM 5256 C C . LEU B 1 105 ? 1.932 33.438 9.703 1 88.75 105 LEU B C 1
ATOM 5258 O O . LEU B 1 105 ? 1.163 34.062 10.438 1 88.75 105 LEU B O 1
ATOM 5262 N N . GLY B 1 106 ? 1.637 33.125 8.438 1 86.19 106 GLY B N 1
ATOM 5263 C CA . GLY B 1 106 ? 0.353 33.469 7.844 1 86.19 106 GLY B CA 1
ATOM 5264 C C . GLY B 1 106 ? 0.342 34.812 7.184 1 86.19 106 GLY B C 1
ATOM 5265 O O . GLY B 1 106 ? -0.704 35.281 6.727 1 86.19 106 GLY B O 1
ATOM 5266 N N . ALA B 1 107 ? 1.46 35.5 7.18 1 76.31 107 ALA B N 1
ATOM 5267 C CA . ALA B 1 107 ? 1.512 36.875 6.625 1 76.31 107 ALA B CA 1
ATOM 5268 C C . ALA B 1 107 ? 1.741 36.812 5.113 1 76.31 107 ALA B C 1
ATOM 5270 O O . ALA B 1 107 ? 1.788 37.875 4.461 1 76.31 107 ALA B O 1
ATOM 5271 N N . GLY B 1 108 ? 1.791 35.594 4.609 1 67.38 108 GLY B N 1
ATOM 5272 C CA . GLY B 1 108 ? 2.098 35.5 3.191 1 67.38 108 GLY B CA 1
ATOM 5273 C C . GLY B 1 108 ? 1.046 36.156 2.307 1 67.38 108 GLY B C 1
ATOM 5274 O O . GLY B 1 108 ? -0.111 36.281 2.709 1 67.38 108 GLY B O 1
ATOM 5275 N N . THR B 1 109 ? 1.524 36.875 1.308 1 59.22 109 THR B N 1
ATOM 5276 C CA . THR B 1 109 ? 0.716 37.656 0.375 1 59.22 109 THR B CA 1
ATOM 5277 C C . THR B 1 109 ? 0.263 36.781 -0.798 1 59.22 109 THR B C 1
ATOM 5279 O O . THR B 1 109 ? -0.449 37.25 -1.687 1 59.22 109 THR B O 1
ATOM 5282 N N . LYS B 1 110 ? 0.632 35.5 -0.717 1 62.81 110 LYS B N 1
ATOM 5283 C CA . LYS B 1 110 ? 0.346 34.719 -1.899 1 62.81 110 LYS B CA 1
ATOM 5284 C C . LYS B 1 110 ? -1.138 34.344 -1.98 1 62.81 110 LYS B C 1
ATOM 5286 O O . LYS B 1 110 ? -1.791 34.156 -0.954 1 62.81 110 LYS B O 1
ATOM 5291 N N . GLN B 1 111 ? -1.712 34.562 -3.215 1 59.19 111 GLN B N 1
ATOM 5292 C CA . GLN B 1 111 ? -3.119 34.281 -3.463 1 59.19 111 GLN B CA 1
ATOM 5293 C C . GLN B 1 111 ? -3.311 32.812 -3.83 1 59.19 111 GLN B C 1
ATOM 5295 O O . GLN B 1 111 ? -2.521 32.25 -4.59 1 59.19 111 GLN B O 1
ATOM 5300 N N . ARG B 1 112 ? -4.227 31.984 -3.238 1 60.66 112 ARG B N 1
ATOM 5301 C CA . ARG B 1 112 ? -4.523 30.562 -3.43 1 60.66 112 ARG B CA 1
ATOM 5302 C C . ARG B 1 112 ? -4.73 30.25 -4.906 1 60.66 112 ARG B C 1
ATOM 5304 O O . ARG B 1 112 ? -4.344 29.172 -5.375 1 60.66 112 ARG B O 1
ATOM 5311 N N . ALA B 1 113 ? -5.332 31.125 -5.699 1 61.19 113 ALA B N 1
ATOM 5312 C CA . ALA B 1 113 ? -5.746 30.781 -7.059 1 61.19 113 ALA B CA 1
ATOM 5313 C C . ALA B 1 113 ? -4.602 31 -8.047 1 61.19 113 ALA B C 1
ATOM 5315 O O . ALA B 1 113 ? -4.75 30.734 -9.242 1 61.19 113 ALA B O 1
ATOM 5316 N N . ASP B 1 114 ? -3.418 31.156 -7.422 1 70.12 114 ASP B N 1
ATOM 5317 C CA . ASP B 1 114 ? -2.299 31.438 -8.312 1 70.12 114 ASP B CA 1
ATOM 5318 C C . ASP B 1 114 ? -1.396 30.219 -8.461 1 70.12 114 ASP B C 1
ATOM 5320 O O . ASP B 1 114 ? -0.857 29.719 -7.477 1 70.12 114 ASP B O 1
ATOM 5324 N N . ASP B 1 115 ? -1.354 29.688 -9.75 1 76.88 115 ASP B N 1
ATOM 5325 C CA . ASP B 1 115 ? -0.542 28.516 -10.039 1 76.88 115 ASP B CA 1
ATOM 5326 C C . ASP B 1 115 ? 0.925 28.891 -10.227 1 76.88 115 ASP B C 1
ATOM 5328 O O . ASP B 1 115 ? 1.781 28.016 -10.383 1 76.88 115 ASP B O 1
ATOM 5332 N N . GLU B 1 116 ? 1.229 30.125 -10.078 1 76.69 116 GLU B N 1
ATOM 5333 C CA . GLU B 1 116 ? 2.602 30.562 -10.32 1 76.69 116 GLU B CA 1
ATOM 5334 C C . GLU B 1 116 ? 3.49 30.281 -9.109 1 76.69 116 GLU B C 1
ATOM 5336 O O . GLU B 1 116 ? 4.691 30.062 -9.258 1 76.69 116 GLU B O 1
ATOM 5341 N N . THR B 1 117 ? 2.836 30.359 -7.949 1 79.88 117 THR B N 1
ATOM 5342 C CA . THR B 1 117 ? 3.557 30.031 -6.727 1 79.88 117 THR B CA 1
ATOM 5343 C C . THR B 1 117 ? 2.969 28.781 -6.074 1 79.88 117 THR B C 1
ATOM 5345 O O . THR B 1 117 ? 1.762 28.547 -6.148 1 79.88 117 THR B O 1
ATOM 5348 N N . ILE B 1 118 ? 3.863 28.031 -5.473 1 82 118 ILE B N 1
ATOM 5349 C CA . ILE B 1 118 ? 3.445 26.781 -4.855 1 82 118 ILE B CA 1
ATOM 5350 C C . ILE B 1 118 ? 2.912 27.047 -3.451 1 82 118 ILE B C 1
ATOM 5352 O O . ILE B 1 118 ? 1.889 26.484 -3.053 1 82 118 ILE B O 1
ATOM 5356 N N . GLY B 1 119 ? 3.58 27.922 -2.752 1 78.94 119 GLY B N 1
ATOM 5357 C CA . GLY B 1 119 ? 3.18 28.203 -1.383 1 78.94 119 GLY B CA 1
ATOM 5358 C C . GLY B 1 119 ? 1.855 28.938 -1.288 1 78.94 119 GLY B C 1
ATOM 5359 O O . GLY B 1 119 ? 1.539 29.766 -2.139 1 78.94 119 GLY B O 1
ATOM 5360 N N . GLU B 1 120 ? 1.099 28.594 -0.2 1 72.38 120 GLU B N 1
ATOM 5361 C CA . GLU B 1 120 ? -0.243 29.156 -0.108 1 72.38 120 GLU B CA 1
ATOM 5362 C C . GLU B 1 120 ? -0.415 29.969 1.177 1 72.38 120 GLU B C 1
ATOM 5364 O O . GLU B 1 120 ? -0.874 31.109 1.144 1 72.38 120 GLU B O 1
ATOM 5369 N N . TRP B 1 121 ? 0.166 29.562 2.344 1 75.75 121 TRP B N 1
ATOM 5370 C CA . TRP B 1 121 ? -0.335 30.078 3.619 1 75.75 121 TRP B CA 1
ATOM 5371 C C . TRP B 1 121 ? 0.727 30.906 4.332 1 75.75 121 TRP B C 1
ATOM 5373 O O . TRP B 1 121 ? 0.417 31.656 5.258 1 75.75 121 TRP B O 1
ATOM 5383 N N . GLY B 1 122 ? 1.994 30.734 3.922 1 81.56 122 GLY B N 1
ATOM 5384 C CA . GLY B 1 122 ? 3.088 31.391 4.621 1 81.56 122 GLY B CA 1
ATOM 5385 C C . GLY B 1 122 ? 3.293 30.859 6.031 1 81.56 122 GLY B C 1
ATOM 5386 O O . GLY B 1 122 ? 3.754 31.594 6.91 1 81.56 122 GLY B O 1
ATOM 5387 N N . ILE B 1 123 ? 2.906 29.656 6.266 1 84.56 123 ILE B N 1
ATOM 5388 C CA . ILE B 1 123 ? 2.996 29.125 7.621 1 84.56 123 ILE B CA 1
ATOM 5389 C C . ILE B 1 123 ? 4.121 28.094 7.699 1 84.56 123 ILE B C 1
ATOM 5391 O O . ILE B 1 123 ? 4.57 27.75 8.789 1 84.56 123 ILE B O 1
ATOM 5395 N N . GLY B 1 124 ? 4.727 27.688 6.672 1 87.94 124 GLY B N 1
ATOM 5396 C CA . GLY B 1 124 ? 5.656 26.562 6.617 1 87.94 124 GLY B CA 1
ATOM 5397 C C . GLY B 1 124 ? 6.992 26.875 7.273 1 87.94 124 GLY B C 1
ATOM 5398 O O . GLY B 1 124 ? 7.711 25.953 7.684 1 87.94 124 GLY B O 1
ATOM 5399 N N . LYS B 1 125 ? 7.363 28.125 7.438 1 88 125 LYS B N 1
ATOM 5400 C CA . LYS B 1 125 ? 8.641 28.531 8.031 1 88 125 LYS B CA 1
ATOM 5401 C C . LYS B 1 125 ? 8.734 28.062 9.484 1 88 125 LYS B C 1
ATOM 5403 O O . LYS B 1 125 ? 9.836 27.828 9.984 1 88 125 LYS B O 1
ATOM 5408 N N . GLY B 1 126 ? 7.59 27.969 10.031 1 89.12 126 GLY B N 1
ATOM 5409 C CA . GLY B 1 126 ? 7.574 27.438 11.391 1 89.12 126 GLY B CA 1
ATOM 5410 C C . GLY B 1 126 ? 8.117 26.031 11.492 1 89.12 126 GLY B C 1
ATOM 5411 O O . GLY B 1 126 ? 8.852 25.719 12.438 1 89.12 126 GLY B O 1
ATOM 5412 N N . ALA B 1 127 ? 7.82 25.281 10.516 1 89 127 ALA B N 1
ATOM 5413 C CA . ALA B 1 127 ? 8.281 23.906 10.523 1 89 127 ALA B CA 1
ATOM 5414 C C . ALA B 1 127 ? 9.805 23.828 10.43 1 89 127 ALA B C 1
ATOM 5416 O O . ALA B 1 127 ? 10.422 22.922 10.977 1 89 127 ALA B O 1
ATOM 5417 N N . ILE B 1 128 ? 10.383 24.734 9.773 1 94.56 128 ILE B N 1
ATOM 5418 C CA . ILE B 1 128 ? 11.82 24.75 9.562 1 94.56 128 ILE B CA 1
ATOM 5419 C C . ILE B 1 128 ? 12.539 24.969 10.891 1 94.56 128 ILE B C 1
ATOM 5421 O O . ILE B 1 128 ? 13.445 24.203 11.25 1 94.56 128 ILE B O 1
ATOM 5425 N N . ILE B 1 129 ? 12.141 25.906 11.703 1 94.5 129 ILE B N 1
ATOM 5426 C CA . ILE B 1 129 ? 12.906 26.266 12.891 1 94.5 129 ILE B CA 1
ATOM 5427 C C . ILE B 1 129 ? 12.656 25.25 14 1 94.5 129 ILE B C 1
ATOM 5429 O O . ILE B 1 129 ? 13.383 25.234 15 1 94.5 129 ILE B O 1
ATOM 5433 N N . ALA B 1 130 ? 11.586 24.438 13.82 1 93.44 130 ALA B N 1
ATOM 5434 C CA . ALA B 1 130 ? 11.266 23.422 14.82 1 93.44 130 ALA B CA 1
ATOM 5435 C C . ALA B 1 130 ? 12.25 22.25 14.75 1 93.44 130 ALA B C 1
ATOM 5437 O O . ALA B 1 130 ? 12.344 21.453 15.688 1 93.44 130 ALA B O 1
ATOM 5438 N N . LYS B 1 131 ? 12.984 22.125 13.703 1 94.81 131 LYS B N 1
ATOM 5439 C CA . LYS B 1 131 ? 13.695 20.875 13.461 1 94.81 131 LYS B CA 1
ATOM 5440 C C . LYS B 1 131 ? 15.188 21.031 13.742 1 94.81 131 LYS B C 1
ATOM 5442 O O . LYS B 1 131 ? 15.945 20.047 13.688 1 94.81 131 LYS B O 1
ATOM 5447 N N . GLY B 1 132 ? 15.641 22.203 14.062 1 94.94 132 GLY B N 1
ATOM 5448 C CA . GLY B 1 132 ? 17.047 22.469 14.359 1 94.94 132 GLY B CA 1
ATOM 5449 C C . GLY B 1 132 ? 17.344 23.938 14.562 1 94.94 132 GLY B C 1
ATOM 5450 O O . GLY B 1 132 ? 16.453 24.781 14.5 1 94.94 132 GLY B O 1
ATOM 5451 N N . ALA B 1 133 ? 18.656 24.188 14.961 1 96.12 133 ALA B N 1
ATOM 5452 C CA . ALA B 1 133 ? 19.141 25.562 14.891 1 96.12 133 ALA B CA 1
ATOM 5453 C C . ALA B 1 133 ? 19.266 26.031 13.438 1 96.12 133 ALA B C 1
ATOM 5455 O O . ALA B 1 133 ? 19.922 25.359 12.625 1 96.12 133 ALA B O 1
ATOM 5456 N N . VAL B 1 134 ? 18.641 27.141 13.164 1 96.75 134 VAL B N 1
ATOM 5457 C CA . VAL B 1 134 ? 18.469 27.5 11.758 1 96.75 134 VAL B CA 1
ATOM 5458 C C . VAL B 1 134 ? 19.172 28.828 11.469 1 96.75 134 VAL B C 1
ATOM 5460 O O . VAL B 1 134 ? 19.094 29.766 12.266 1 96.75 134 VAL B O 1
ATOM 5463 N N . ARG B 1 135 ? 19.859 28.859 10.359 1 95.94 135 ARG B N 1
ATOM 5464 C CA . ARG B 1 135 ? 20.422 30.078 9.789 1 95.94 135 ARG B CA 1
ATOM 5465 C C . ARG B 1 135 ? 19.828 30.375 8.422 1 95.94 135 ARG B C 1
ATOM 5467 O O . ARG B 1 135 ? 19.875 29.531 7.52 1 95.94 135 ARG B O 1
ATOM 5474 N N . ILE B 1 136 ? 19.219 31.469 8.289 1 95.94 136 ILE B N 1
ATOM 5475 C CA . ILE B 1 136 ? 18.719 31.953 7.008 1 95.94 136 ILE B CA 1
ATOM 5476 C C . ILE B 1 136 ? 19.562 33.125 6.543 1 95.94 136 ILE B C 1
ATOM 5478 O O . ILE B 1 136 ? 19.531 34.188 7.168 1 95.94 136 ILE B O 1
ATOM 5482 N N . TRP B 1 137 ? 20.234 32.906 5.43 1 96.25 137 TRP B N 1
ATOM 5483 C CA . TRP B 1 137 ? 21.203 33.906 4.949 1 96.25 137 TRP B CA 1
ATOM 5484 C C . TRP B 1 137 ? 20.812 34.406 3.564 1 96.25 137 TRP B C 1
ATOM 5486 O O . TRP B 1 137 ? 20.516 33.625 2.664 1 96.25 137 TRP B O 1
ATOM 5496 N N . SER B 1 138 ? 20.734 35.656 3.406 1 95.81 138 SER B N 1
ATOM 5497 C CA . SER B 1 138 ? 20.484 36.344 2.137 1 95.81 138 SER B CA 1
ATOM 5498 C C . SER B 1 138 ? 21.188 37.688 2.092 1 95.81 138 SER B C 1
ATOM 5500 O O . SER B 1 138 ? 21.172 38.438 3.078 1 95.81 138 SER B O 1
ATOM 5502 N N . HIS B 1 139 ? 21.781 37.969 1.004 1 94.31 139 HIS B N 1
ATOM 5503 C CA . HIS B 1 139 ? 22.562 39.188 0.847 1 94.31 139 HIS B CA 1
ATOM 5504 C C . HIS B 1 139 ? 23.609 39.344 1.947 1 94.31 139 HIS B C 1
ATOM 5506 O O . HIS B 1 139 ? 24.469 38.469 2.104 1 94.31 139 HIS B O 1
ATOM 5512 N N . SER B 1 140 ? 23.516 40.5 2.717 1 93.38 140 SER B N 1
ATOM 5513 C CA . SER B 1 140 ? 24.578 40.719 3.684 1 93.38 140 SER B CA 1
ATOM 5514 C C . SER B 1 140 ? 24.078 40.531 5.113 1 93.38 140 SER B C 1
ATOM 5516 O O . SER B 1 140 ? 24.641 41.094 6.051 1 93.38 140 SER B O 1
ATOM 5518 N N . ARG B 1 141 ? 23.031 39.75 5.238 1 93.69 141 ARG B N 1
ATOM 5519 C CA . ARG B 1 141 ? 22.469 39.531 6.57 1 93.69 141 ARG B CA 1
ATOM 5520 C C . ARG B 1 141 ? 22.062 38.062 6.754 1 93.69 141 ARG B C 1
ATOM 5522 O O . ARG B 1 141 ? 21.766 37.375 5.781 1 93.69 141 ARG B O 1
ATOM 5529 N N . ALA B 1 142 ? 22.109 37.656 7.984 1 94.25 142 ALA B N 1
ATOM 5530 C CA . ALA B 1 142 ? 21.656 36.312 8.352 1 94.25 142 ALA B CA 1
ATOM 5531 C C . ALA B 1 142 ? 20.766 36.344 9.586 1 94.25 142 ALA B C 1
ATOM 5533 O O . ALA B 1 142 ? 21.031 37.125 10.531 1 94.25 142 ALA B O 1
ATOM 5534 N N . LEU B 1 143 ? 19.703 35.625 9.477 1 94.56 143 LEU B N 1
ATOM 5535 C CA . LEU B 1 143 ? 18.781 35.438 10.586 1 94.56 143 LEU B CA 1
ATOM 5536 C C . LEU B 1 143 ? 18.984 34.062 11.242 1 94.56 143 LEU B C 1
ATOM 5538 O O . LEU B 1 143 ? 18.984 33.062 10.555 1 94.56 143 LEU B O 1
ATOM 5542 N N . HIS B 1 144 ? 19.172 34.094 12.602 1 94.69 144 HIS B N 1
ATOM 5543 C CA . HIS B 1 144 ? 19.438 32.875 13.328 1 94.69 144 HIS B CA 1
ATOM 5544 C C . HIS B 1 144 ? 18.297 32.562 14.305 1 94.69 144 HIS B C 1
ATOM 5546 O O . HIS B 1 144 ? 17.797 33.438 14.984 1 94.69 144 HIS B O 1
ATOM 5552 N N . PHE B 1 145 ? 17.859 31.266 14.328 1 95.06 145 PHE B N 1
ATOM 5553 C CA . PHE B 1 145 ? 16.922 30.75 15.305 1 95.06 145 PHE B CA 1
ATOM 5554 C C . PHE B 1 145 ? 17.484 29.531 16.016 1 95.06 145 PHE B C 1
ATOM 5556 O O . PHE B 1 145 ? 18.203 28.719 15.398 1 95.06 145 PHE B O 1
ATOM 5563 N N . ASP B 1 146 ? 17.234 29.391 17.297 1 95.94 146 ASP B N 1
ATOM 5564 C CA . ASP B 1 146 ? 17.422 28.172 18.078 1 95.94 146 ASP B CA 1
ATOM 5565 C C . ASP B 1 146 ? 16.219 27.938 19 1 95.94 146 ASP B C 1
ATOM 5567 O O . ASP B 1 146 ? 16.297 28.156 20.203 1 95.94 146 ASP B O 1
ATOM 5571 N N . TYR B 1 147 ? 15.242 27.406 18.359 1 94.38 147 TYR B N 1
ATOM 5572 C CA . TYR B 1 147 ? 13.922 27.344 18.969 1 94.38 147 TYR B CA 1
ATOM 5573 C C . TYR B 1 147 ? 13.969 26.562 20.281 1 94.38 147 TYR B C 1
ATOM 5575 O O . TYR B 1 147 ? 13.266 26.875 21.234 1 94.38 147 TYR B O 1
ATOM 5583 N N . ARG B 1 148 ? 14.789 25.5 20.344 1 93.31 148 ARG B N 1
ATOM 5584 C CA . ARG B 1 148 ? 14.828 24.656 21.531 1 93.31 148 ARG B CA 1
ATOM 5585 C C . ARG B 1 148 ? 15.984 25.047 22.453 1 93.31 148 ARG B C 1
ATOM 5587 O O . ARG B 1 148 ? 16.297 24.328 23.406 1 93.31 148 ARG B O 1
ATOM 5594 N N . ASP B 1 149 ? 16.688 26.047 22.156 1 93.62 149 ASP B N 1
ATOM 5595 C CA . ASP B 1 149 ? 17.766 26.609 22.969 1 93.62 149 ASP B CA 1
ATOM 5596 C C . ASP B 1 149 ? 18.844 25.547 23.266 1 93.62 149 ASP B C 1
ATOM 5598 O O . ASP B 1 149 ? 19.234 25.359 24.422 1 93.62 149 ASP B O 1
ATOM 5602 N N . GLN B 1 150 ? 19.25 24.875 22.219 1 92.25 150 GLN B N 1
ATOM 5603 C CA . GLN B 1 150 ? 20.172 23.766 22.438 1 92.25 150 GLN B CA 1
ATOM 5604 C C . GLN B 1 150 ? 21.594 24.156 22.047 1 92.25 150 GLN B C 1
ATOM 5606 O O . GLN B 1 150 ? 22.547 23.391 22.297 1 92.25 150 GLN B O 1
ATOM 5611 N N . ARG B 1 151 ? 21.703 25.266 21.422 1 92.75 151 ARG B N 1
ATOM 5612 C CA . ARG B 1 151 ? 23.047 25.703 21.016 1 92.75 151 ARG B CA 1
ATOM 5613 C C . ARG B 1 151 ? 23.594 26.766 21.969 1 92.75 151 ARG B C 1
ATOM 5615 O O . ARG B 1 151 ? 22.859 27.672 22.359 1 92.75 151 ARG B O 1
ATOM 5622 N N . THR B 1 152 ? 24.906 26.609 22.266 1 89.62 152 THR B N 1
ATOM 5623 C CA . THR B 1 152 ? 25.5 27.5 23.25 1 89.62 152 THR B CA 1
ATOM 5624 C C . THR B 1 152 ? 26.578 28.375 22.609 1 89.62 152 THR B C 1
ATOM 5626 O O . THR B 1 152 ? 27.188 29.203 23.281 1 89.62 152 THR B O 1
ATOM 5629 N N . THR B 1 153 ? 26.812 28.141 21.406 1 83.94 153 THR B N 1
ATOM 5630 C CA . THR B 1 153 ? 27.812 28.938 20.719 1 83.94 153 THR B CA 1
ATOM 5631 C C . THR B 1 153 ? 27.188 29.844 19.672 1 83.94 153 THR B C 1
ATOM 5633 O O . THR B 1 153 ? 26.094 29.547 19.156 1 83.94 153 THR B O 1
ATOM 5636 N N . GLY B 1 154 ? 27.812 31.047 19.453 1 74.12 154 GLY B N 1
ATOM 5637 C CA . GLY B 1 154 ? 27.312 31.938 18.438 1 74.12 154 GLY B CA 1
ATOM 5638 C C . GLY B 1 154 ? 27.344 31.328 17.047 1 74.12 154 GLY B C 1
ATOM 5639 O O . GLY B 1 154 ? 28.094 30.391 16.781 1 74.12 154 GLY B O 1
ATOM 5640 N N . PRO B 1 155 ? 26.422 31.906 16.297 1 79.25 155 PRO B N 1
ATOM 5641 C CA . PRO B 1 155 ? 25.438 32.969 16.453 1 79.25 155 PRO B CA 1
ATOM 5642 C C . PRO B 1 155 ? 24.094 32.469 16.984 1 79.25 155 PRO B C 1
ATOM 5644 O O . PRO B 1 155 ? 23.219 33.25 17.312 1 79.25 155 PRO B O 1
ATOM 5647 N N . TRP B 1 156 ? 23.906 31.203 17.234 1 84.94 156 TRP B N 1
ATOM 5648 C CA . TRP B 1 156 ? 22.625 30.656 17.625 1 84.94 156 TRP B CA 1
ATOM 5649 C C . TRP B 1 156 ? 22.359 30.891 19.109 1 84.94 156 TRP B C 1
ATOM 5651 O O . TRP B 1 156 ? 21.203 31 19.531 1 84.94 156 TRP B O 1
ATOM 5661 N N . ALA B 1 157 ? 23.453 31.141 19.844 1 84.06 157 ALA B N 1
ATOM 5662 C CA . ALA B 1 157 ? 23.344 31.266 21.297 1 84.06 157 ALA B CA 1
ATOM 5663 C C . ALA B 1 157 ? 22.578 32.531 21.672 1 84.06 157 ALA B C 1
ATOM 5665 O O . ALA B 1 157 ? 22.047 32.656 22.766 1 84.06 157 ALA B O 1
ATOM 5666 N N . ASP B 1 158 ? 22.469 33.5 20.734 1 83.75 158 ASP B N 1
ATOM 5667 C CA . ASP B 1 158 ? 21.812 34.75 21 1 83.75 158 ASP B CA 1
ATOM 5668 C C . ASP B 1 158 ? 20.312 34.688 20.734 1 83.75 158 ASP B C 1
ATOM 5670 O O . ASP B 1 158 ? 19.578 35.625 20.953 1 83.75 158 ASP B O 1
ATOM 5674 N N . SER B 1 159 ? 19.844 33.531 20.219 1 87.75 159 SER B N 1
ATOM 5675 C CA . SER B 1 159 ? 18.438 33.281 19.938 1 87.75 159 SER B CA 1
ATOM 5676 C C . SER B 1 159 ? 17.797 32.406 21 1 87.75 159 SER B C 1
ATOM 5678 O O . SER B 1 159 ? 18.5 31.688 21.734 1 87.75 159 SER B O 1
ATOM 5680 N N . SER B 1 160 ? 16.438 32.531 21.172 1 89.62 160 SER B N 1
ATOM 5681 C CA . SER B 1 160 ? 15.734 31.734 22.156 1 89.62 160 SER B CA 1
ATOM 5682 C C . SER B 1 160 ? 14.266 31.578 21.797 1 89.62 160 SER B C 1
ATOM 5684 O O . SER B 1 160 ? 13.586 32.594 21.531 1 89.62 160 SER B O 1
ATOM 5686 N N . GLY B 1 161 ? 13.953 30.344 21.844 1 91.44 161 GLY B N 1
ATOM 5687 C CA . GLY B 1 161 ? 12.547 30.125 21.531 1 91.44 161 GLY B CA 1
ATOM 5688 C C . GLY B 1 161 ? 12.148 30.656 20.172 1 91.44 161 GLY B C 1
ATOM 5689 O O . GLY B 1 161 ? 12.766 30.328 19.156 1 91.44 161 GLY B O 1
ATOM 5690 N N . ARG B 1 162 ? 11.18 31.594 20.25 1 92.12 162 ARG B N 1
ATOM 5691 C CA . ARG B 1 162 ? 10.648 32.156 19.016 1 92.12 162 ARG B CA 1
ATOM 5692 C C . ARG B 1 162 ? 11.445 33.375 18.594 1 92.12 162 ARG B C 1
ATOM 5694 O O . ARG B 1 162 ? 11.188 33.969 17.531 1 92.12 162 ARG B O 1
ATOM 5701 N N . GLU B 1 163 ? 12.43 33.75 19.422 1 91.31 163 GLU B N 1
ATOM 5702 C CA . GLU B 1 163 ? 13.211 34.938 19.125 1 91.31 163 GLU B CA 1
ATOM 5703 C C . GLU B 1 163 ? 14.461 34.594 18.328 1 91.31 163 GLU B C 1
ATOM 5705 O O . GLU B 1 163 ? 15.25 33.75 18.719 1 91.31 163 GLU B O 1
ATOM 5710 N N . GLY B 1 164 ? 14.531 35.25 17.172 1 92.69 164 GLY B N 1
ATOM 5711 C CA . GLY B 1 164 ? 15.711 35.156 16.328 1 92.69 164 GLY B CA 1
ATOM 5712 C C . GLY B 1 164 ? 16.562 36.406 16.328 1 92.69 164 GLY B C 1
ATOM 5713 O O . GLY B 1 164 ? 16.156 37.438 16.828 1 92.69 164 GLY B O 1
ATOM 5714 N N . ASN B 1 165 ? 17.781 36.281 15.828 1 91.94 165 ASN B N 1
ATOM 5715 C CA . ASN B 1 165 ? 18.734 37.375 15.75 1 91.94 165 ASN B CA 1
ATOM 5716 C C . ASN B 1 165 ? 19.234 37.594 14.328 1 91.94 165 ASN B C 1
ATOM 5718 O O . ASN B 1 165 ? 19.578 36.625 13.641 1 91.94 165 ASN B O 1
ATOM 5722 N N . VAL B 1 166 ? 19.188 38.844 13.891 1 91.94 166 VAL B N 1
ATOM 5723 C CA . VAL B 1 166 ? 19.719 39.219 12.578 1 91.94 166 VAL B CA 1
ATOM 5724 C C . VAL B 1 166 ? 21.125 39.781 12.734 1 91.94 166 VAL B C 1
ATOM 5726 O O . VAL B 1 166 ? 21.344 40.719 13.508 1 91.94 166 VAL B O 1
ATOM 5729 N N . VAL B 1 167 ? 22.047 39.219 11.977 1 91.75 167 VAL B N 1
ATOM 5730 C CA . VAL B 1 167 ? 23.422 39.688 12.047 1 91.75 167 VAL B CA 1
ATOM 5731 C C . VAL B 1 167 ? 23.938 40 10.648 1 91.75 167 VAL B C 1
ATOM 5733 O O . VAL B 1 167 ? 23.422 39.469 9.656 1 91.75 167 VAL B O 1
ATOM 5736 N N . GLU B 1 168 ? 24.906 40.906 10.609 1 91.25 168 GLU B N 1
ATOM 5737 C CA . GLU B 1 168 ? 25.594 41.188 9.344 1 91.25 168 GLU B CA 1
ATOM 5738 C C . GLU B 1 168 ? 26.609 40.094 9.023 1 91.25 168 GLU B C 1
ATOM 5740 O O . GLU B 1 168 ? 27.25 39.531 9.922 1 91.25 168 GLU B O 1
ATOM 5745 N N . THR B 1 169 ? 26.594 39.781 7.75 1 91.12 169 THR B N 1
ATOM 5746 C CA . THR B 1 169 ? 27.531 38.75 7.32 1 91.12 169 THR B CA 1
ATOM 5747 C C . THR B 1 169 ? 28.688 39.344 6.535 1 91.12 169 THR B C 1
ATOM 5749 O O . THR B 1 169 ? 28.547 40.406 5.938 1 91.12 169 THR B O 1
ATOM 5752 N N . GLU B 1 170 ? 29.781 38.656 6.547 1 88.12 170 GLU B N 1
ATOM 5753 C CA . GLU B 1 170 ? 30.984 39.125 5.848 1 88.12 170 GLU B CA 1
ATOM 5754 C C . GLU B 1 170 ? 30.797 39.031 4.332 1 88.12 170 GLU B C 1
ATOM 5756 O O . GLU B 1 170 ? 31.281 39.906 3.596 1 88.12 170 GLU B O 1
ATOM 5761 N N . HIS B 1 171 ? 30.156 38.062 3.932 1 90.81 171 HIS B N 1
ATOM 5762 C CA . HIS B 1 171 ? 29.938 37.844 2.508 1 90.81 171 HIS B CA 1
ATOM 5763 C C . HIS B 1 171 ? 28.453 37.969 2.154 1 90.81 171 HIS B C 1
ATOM 5765 O O . HIS B 1 171 ? 27.594 37.781 3.006 1 90.81 171 HIS B O 1
ATOM 5771 N N . SER B 1 172 ? 28.297 38.406 0.848 1 92.12 172 SER B N 1
ATOM 5772 C CA . SER B 1 172 ? 26.922 38.562 0.369 1 92.12 172 SER B CA 1
ATOM 5773 C C . SER B 1 172 ? 26.5 37.344 -0.454 1 92.12 172 SER B C 1
ATOM 5775 O O . SER B 1 172 ? 27.312 36.781 -1.196 1 92.12 172 SER B O 1
ATOM 5777 N N . LEU B 1 173 ? 25.281 37 -0.298 1 92.5 173 LEU B N 1
ATOM 5778 C CA . LEU B 1 173 ? 24.688 35.906 -1.037 1 92.5 173 LEU B CA 1
ATOM 5779 C C . LEU B 1 173 ? 23.516 36.375 -1.874 1 92.5 173 LEU B C 1
ATOM 5781 O O . LEU B 1 173 ? 22.594 37 -1.354 1 92.5 173 LEU B O 1
ATOM 5785 N N . GLY B 1 174 ? 23.406 36.25 -3.225 1 90 174 GLY B N 1
ATOM 5786 C CA . GLY B 1 174 ? 22.297 36.656 -4.074 1 90 174 GLY B CA 1
ATOM 5787 C C . GLY B 1 174 ? 21.031 35.812 -3.836 1 90 174 GLY B C 1
ATOM 5788 O O . GLY B 1 174 ? 19.922 36.344 -4 1 90 174 GLY B O 1
ATOM 5789 N N . GLY B 1 175 ? 20.938 34.75 -3.473 1 95.75 175 GLY B N 1
ATOM 5790 C CA . GLY B 1 175 ? 19.859 33.812 -3.152 1 95.75 175 GLY B CA 1
ATOM 5791 C C . GLY B 1 175 ? 19.641 33.656 -1.661 1 95.75 175 GLY B C 1
ATOM 5792 O O . GLY B 1 175 ? 19.828 34.625 -0.896 1 95.75 175 GLY B O 1
ATOM 5793 N N . VAL B 1 176 ? 19 32.656 -1.324 1 96.38 176 VAL B N 1
ATOM 5794 C CA . VAL B 1 176 ? 18.75 32.375 0.086 1 96.38 176 VAL B CA 1
ATOM 5795 C C . VAL B 1 176 ? 19.406 31.031 0.458 1 96.38 176 VAL B C 1
ATOM 5797 O O . VAL B 1 176 ? 19.328 30.062 -0.299 1 96.38 176 VAL B O 1
ATOM 5800 N N . LEU B 1 177 ? 20.094 31.047 1.553 1 97.56 177 LEU B N 1
ATOM 5801 C CA . LEU B 1 177 ? 20.625 29.828 2.145 1 97.56 177 LEU B CA 1
ATOM 5802 C C . LEU B 1 177 ? 19.922 29.531 3.469 1 97.56 177 LEU B C 1
ATOM 5804 O O . LEU B 1 177 ? 19.844 30.391 4.348 1 97.56 177 LEU B O 1
ATOM 5808 N N . VAL B 1 178 ? 19.359 28.375 3.568 1 97.69 178 VAL B N 1
ATOM 5809 C CA . VAL B 1 178 ? 18.781 27.891 4.816 1 97.69 178 VAL B CA 1
ATOM 5810 C C . VAL B 1 178 ? 19.609 26.719 5.348 1 97.69 178 VAL B C 1
ATOM 5812 O O . VAL B 1 178 ? 19.719 25.688 4.688 1 97.69 178 VAL B O 1
ATOM 5815 N N . GLU B 1 179 ? 20.172 26.922 6.422 1 97.38 179 GLU B N 1
ATOM 5816 C CA . GLU B 1 179 ? 20.938 25.875 7.113 1 97.38 179 GLU B CA 1
ATOM 5817 C C . GLU B 1 179 ? 20.188 25.391 8.359 1 97.38 179 GLU B C 1
ATOM 5819 O O . GLU B 1 179 ? 19.781 26.203 9.195 1 97.38 179 GLU B O 1
ATOM 5824 N N . ILE B 1 180 ? 20 24.125 8.453 1 96.94 180 ILE B N 1
ATOM 5825 C CA . ILE B 1 180 ? 19.359 23.516 9.617 1 96.94 180 ILE B CA 1
ATOM 5826 C C . ILE B 1 180 ? 20.359 22.609 10.32 1 96.94 180 ILE B C 1
ATOM 5828 O O . ILE B 1 180 ? 20.766 21.578 9.773 1 96.94 180 ILE B O 1
ATOM 5832 N N . ASP B 1 181 ? 20.812 23.031 11.438 1 96 181 ASP B N 1
ATOM 5833 C CA . ASP B 1 181 ? 21.578 22.141 12.32 1 96 181 ASP B CA 1
ATOM 5834 C C . ASP B 1 181 ? 20.641 21.281 13.164 1 96 181 ASP B C 1
ATOM 5836 O O . ASP B 1 181 ? 20.078 21.75 14.156 1 96 181 ASP B O 1
ATOM 5840 N N . HIS B 1 182 ? 20.562 20.047 12.82 1 94.88 182 HIS B N 1
ATOM 5841 C CA . HIS B 1 182 ? 19.469 19.188 13.266 1 94.88 182 HIS B CA 1
ATOM 5842 C C . HIS B 1 182 ? 19.484 19 14.781 1 94.88 182 HIS B C 1
ATOM 5844 O O . HIS B 1 182 ? 20.547 18.828 15.375 1 94.88 182 HIS B O 1
ATOM 5850 N N . TYR B 1 183 ? 18.297 19.125 15.375 1 93.38 183 TYR B N 1
ATOM 5851 C CA . TYR B 1 183 ? 18.188 18.688 16.766 1 93.38 183 TYR B CA 1
ATOM 5852 C C . TYR B 1 183 ? 18.312 17.172 16.875 1 93.38 183 TYR B C 1
ATOM 5854 O O . TYR B 1 183 ? 17.953 16.453 15.945 1 93.38 183 TYR B O 1
ATOM 5862 N N . GLU B 1 184 ? 18.688 16.766 18.016 1 86.31 184 GLU B N 1
ATOM 5863 C CA . GLU B 1 184 ? 18.781 15.328 18.266 1 86.31 184 GLU B CA 1
ATOM 5864 C C . GLU B 1 184 ? 17.422 14.656 18.188 1 86.31 184 GLU B C 1
ATOM 5866 O O . GLU B 1 184 ? 16.422 15.203 18.672 1 86.31 184 GLU B O 1
ATOM 5871 N N . GLY B 1 185 ? 17.266 13.609 17.516 1 83.81 185 GLY B N 1
ATOM 5872 C CA . GLY B 1 185 ? 16.031 12.852 17.469 1 83.81 185 GLY B CA 1
ATOM 5873 C C . GLY B 1 185 ? 15.172 13.18 16.25 1 83.81 185 GLY B C 1
ATOM 5874 O O . GLY B 1 185 ? 14.172 12.516 15.992 1 83.81 185 GLY B O 1
ATOM 5875 N N . GLU B 1 186 ? 15.547 14.273 15.539 1 87.88 186 GLU B N 1
ATOM 5876 C CA . GLU B 1 186 ? 14.766 14.672 14.375 1 87.88 186 GLU B CA 1
ATOM 5877 C C . GLU B 1 186 ? 15.156 13.852 13.148 1 87.88 186 GLU B C 1
ATOM 5879 O O . GLU B 1 186 ? 14.477 13.898 12.117 1 87.88 186 GLU B O 1
ATOM 5884 N N . VAL B 1 187 ? 16.203 13.141 13.289 1 86.25 187 VAL B N 1
ATOM 5885 C CA . VAL B 1 187 ? 16.641 12.273 12.203 1 86.25 187 VAL B CA 1
ATOM 5886 C C . VAL B 1 187 ? 16.828 10.844 12.719 1 86.25 187 VAL B C 1
ATOM 5888 O O . VAL B 1 187 ? 17.141 10.633 13.898 1 86.25 187 VAL B O 1
ATOM 5891 N N . PRO B 1 188 ? 16.531 9.953 11.82 1 83.5 188 PRO B N 1
ATOM 5892 C CA . PRO B 1 188 ? 16.781 8.578 12.258 1 83.5 188 PRO B CA 1
ATOM 5893 C C . PRO B 1 188 ? 18.266 8.289 12.477 1 83.5 188 PRO B C 1
ATOM 5895 O O . PRO B 1 188 ? 19.125 9.086 12.086 1 83.5 188 PRO B O 1
ATOM 5898 N N . ASP B 1 189 ? 18.5 7.168 13.125 1 83.94 189 ASP B N 1
ATOM 5899 C CA . ASP B 1 189 ? 19.875 6.715 13.297 1 83.94 189 ASP B CA 1
ATOM 5900 C C . ASP B 1 189 ? 20.594 6.645 11.953 1 83.94 189 ASP B C 1
ATOM 5902 O O . ASP B 1 189 ? 20.156 5.949 11.039 1 83.94 189 ASP B O 1
ATOM 5906 N N . PRO B 1 190 ? 21.719 7.395 11.906 1 84.56 190 PRO B N 1
ATOM 5907 C CA . PRO B 1 190 ? 22.438 7.461 10.641 1 84.56 190 PRO B CA 1
ATOM 5908 C C . PRO B 1 190 ? 22.922 6.094 10.164 1 84.56 190 PRO B C 1
ATOM 5910 O O . PRO B 1 190 ? 23.172 5.902 8.969 1 84.56 190 PRO B O 1
ATOM 5913 N N . GLU B 1 191 ? 23.047 5.191 11.062 1 80.94 191 GLU B N 1
ATOM 5914 C CA . GLU B 1 191 ? 23.562 3.867 10.711 1 80.94 191 GLU B CA 1
ATOM 5915 C C . GLU B 1 191 ? 22.422 2.914 10.367 1 80.94 191 GLU B C 1
ATOM 5917 O O . GLU B 1 191 ? 22.656 1.8 9.891 1 80.94 191 GLU B O 1
ATOM 5922 N N . SER B 1 192 ? 21.281 3.455 10.523 1 81.94 192 SER B N 1
ATOM 5923 C CA . SER B 1 192 ? 20.125 2.6 10.242 1 81.94 192 SER B CA 1
ATOM 5924 C C . SER B 1 192 ? 19.688 2.719 8.789 1 81.94 192 SER B C 1
ATOM 5926 O O . SER B 1 192 ? 20.016 3.697 8.109 1 81.94 192 SER B O 1
ATOM 5928 N N . TYR B 1 193 ? 18.969 1.699 8.273 1 82.25 193 TYR B N 1
ATOM 5929 C CA . TYR B 1 193 ? 18.453 1.723 6.914 1 82.25 193 TYR B CA 1
ATOM 5930 C C . TYR B 1 193 ? 17.438 2.855 6.738 1 82.25 193 TYR B C 1
ATOM 5932 O O . TYR B 1 193 ? 17.188 3.297 5.613 1 82.25 193 TYR B O 1
ATOM 5940 N N . ARG B 1 194 ? 16.984 3.363 7.797 1 84.56 194 ARG B N 1
ATOM 5941 C CA . ARG B 1 194 ? 15.969 4.414 7.754 1 84.56 194 ARG B CA 1
ATOM 5942 C C . ARG B 1 194 ? 16.547 5.707 7.184 1 84.56 194 ARG B C 1
ATOM 5944 O O . ARG B 1 194 ? 15.836 6.457 6.504 1 84.56 194 ARG B O 1
ATOM 5951 N N . TRP B 1 195 ? 17.75 5.965 7.512 1 86.5 195 TRP B N 1
ATOM 5952 C CA . TRP B 1 195 ? 18.375 7.172 6.988 1 86.5 195 TRP B CA 1
ATOM 5953 C C . TRP B 1 195 ? 18.422 7.145 5.461 1 86.5 195 TRP B C 1
ATOM 5955 O O . TRP B 1 195 ? 18.109 8.148 4.809 1 86.5 195 TRP B O 1
ATOM 5965 N N . HIS B 1 196 ? 18.703 5.992 4.914 1 82.75 196 HIS B N 1
ATOM 5966 C CA . HIS B 1 196 ? 18.766 5.871 3.461 1 82.75 196 HIS B CA 1
ATOM 5967 C C . HIS B 1 196 ? 17.391 6.02 2.838 1 82.75 196 HIS B C 1
ATOM 5969 O O . HIS B 1 196 ? 17.234 6.625 1.774 1 82.75 196 HIS B O 1
ATOM 5975 N N . ARG B 1 197 ? 16.516 5.488 3.506 1 86.06 197 ARG B N 1
ATOM 5976 C CA . ARG B 1 197 ? 15.133 5.637 3.039 1 86.06 197 ARG B CA 1
ATOM 5977 C C . ARG B 1 197 ? 14.688 7.094 3.105 1 86.06 197 ARG B C 1
ATOM 5979 O O . ARG B 1 197 ? 13.938 7.559 2.244 1 86.06 197 ARG B O 1
ATOM 5986 N N . TYR B 1 198 ? 15.164 7.707 4.156 1 87.38 198 TYR B N 1
ATOM 5987 C CA . TYR B 1 198 ? 14.836 9.117 4.348 1 87.38 198 TYR B CA 1
ATOM 5988 C C . TYR B 1 198 ? 15.328 9.953 3.172 1 87.38 198 TYR B C 1
ATOM 5990 O O . TYR B 1 198 ? 14.586 10.797 2.652 1 87.38 198 TYR B O 1
ATOM 5998 N N . VAL B 1 199 ? 16.438 9.727 2.748 1 87.12 199 VAL B N 1
ATOM 5999 C CA . VAL B 1 199 ? 17.031 10.5 1.654 1 87.12 199 VAL B CA 1
ATOM 6000 C C . VAL B 1 199 ? 16.328 10.148 0.344 1 87.12 199 VAL B C 1
ATOM 6002 O O . VAL B 1 199 ? 16.047 11.023 -0.477 1 87.12 199 VAL B O 1
ATOM 6005 N N . ARG B 1 200 ? 16.062 8.898 0.186 1 86.88 200 ARG B N 1
ATOM 6006 C CA . ARG B 1 200 ? 15.336 8.469 -1.002 1 86.88 200 ARG B CA 1
ATOM 6007 C C . ARG B 1 200 ? 13.953 9.102 -1.06 1 86.88 200 ARG B C 1
ATOM 6009 O O . ARG B 1 200 ? 13.523 9.57 -2.115 1 86.88 200 ARG B O 1
ATOM 6016 N N . ASP B 1 201 ? 13.312 9.109 0.063 1 89.06 201 ASP B N 1
ATOM 6017 C CA . ASP B 1 201 ? 11.977 9.688 0.137 1 89.06 201 ASP B CA 1
ATOM 6018 C C . ASP B 1 201 ? 12.016 11.195 -0.11 1 89.06 201 ASP B C 1
ATOM 6020 O O . ASP B 1 201 ? 11.078 11.758 -0.679 1 89.06 201 ASP B O 1
ATOM 6024 N N . LEU B 1 202 ? 13.031 11.766 0.334 1 93.44 202 LEU B N 1
ATOM 6025 C CA . LEU B 1 202 ? 13.203 13.195 0.093 1 93.44 202 LEU B CA 1
ATOM 6026 C C . LEU B 1 202 ? 13.289 13.492 -1.401 1 93.44 202 LEU B C 1
ATOM 6028 O O . LEU B 1 202 ? 12.703 14.469 -1.878 1 93.44 202 LEU B O 1
ATOM 6032 N N . ARG B 1 203 ? 13.945 12.664 -2.102 1 94.75 203 ARG B N 1
ATOM 6033 C CA . ARG B 1 203 ? 14.055 12.844 -3.545 1 94.75 203 ARG B CA 1
ATOM 6034 C C . ARG B 1 203 ? 12.688 12.703 -4.219 1 94.75 203 ARG B C 1
ATOM 6036 O O . ARG B 1 203 ? 12.344 13.484 -5.105 1 94.75 203 ARG B O 1
ATOM 6043 N N . LYS B 1 204 ? 12.023 11.727 -3.789 1 94.75 204 LYS B N 1
ATOM 6044 C CA . LYS B 1 204 ? 10.688 11.477 -4.32 1 94.75 204 LYS B CA 1
ATOM 6045 C C . LYS B 1 204 ? 9.805 12.711 -4.195 1 94.75 204 LYS B C 1
ATOM 6047 O O . LYS B 1 204 ? 8.961 12.969 -5.059 1 94.75 204 LYS B O 1
ATOM 6052 N N . ARG B 1 205 ? 9.984 13.516 -3.225 1 96.75 205 ARG B N 1
ATOM 6053 C CA . ARG B 1 205 ? 9.141 14.672 -2.932 1 96.75 205 ARG B CA 1
ATOM 6054 C C . ARG B 1 205 ? 9.219 15.711 -4.047 1 96.75 205 ARG B C 1
ATOM 6056 O O . ARG B 1 205 ? 8.281 16.484 -4.254 1 96.75 205 ARG B O 1
ATOM 6063 N N . PHE B 1 206 ? 10.312 15.711 -4.801 1 97.81 206 PHE B N 1
ATOM 6064 C CA . PHE B 1 206 ? 10.547 16.766 -5.777 1 97.81 206 PHE B CA 1
ATOM 6065 C C . PHE B 1 206 ? 10.641 16.203 -7.188 1 97.81 206 PHE B C 1
ATOM 6067 O O . PHE B 1 206 ? 11.148 16.859 -8.094 1 97.81 206 PHE B O 1
ATOM 6074 N N . ALA B 1 207 ? 10.133 15.016 -7.426 1 97 207 ALA B N 1
ATOM 6075 C CA . ALA B 1 207 ? 10.391 14.203 -8.609 1 97 207 ALA B CA 1
ATOM 6076 C C . ALA B 1 207 ? 9.922 14.914 -9.875 1 97 207 ALA B C 1
ATOM 6078 O O . ALA B 1 207 ? 10.516 14.734 -10.945 1 97 207 ALA B O 1
ATOM 6079 N N . TYR B 1 208 ? 8.906 15.758 -9.766 1 97.69 208 TYR B N 1
ATOM 6080 C CA . TYR B 1 208 ? 8.359 16.312 -11 1 97.69 208 TYR B CA 1
ATOM 6081 C C . TYR B 1 208 ? 8.312 17.844 -10.93 1 97.69 208 TYR B C 1
ATOM 6083 O O . TYR B 1 208 ? 7.523 18.469 -11.633 1 97.69 208 TYR B O 1
ATOM 6091 N N . VAL B 1 209 ? 9.133 18.422 -10.055 1 96.88 209 VAL B N 1
ATOM 6092 C CA . VAL B 1 209 ? 9.195 19.875 -9.906 1 96.88 209 VAL B CA 1
ATOM 6093 C C . VAL B 1 209 ? 9.727 20.5 -11.195 1 96.88 209 VAL B C 1
ATOM 6095 O O . VAL B 1 209 ? 9.133 21.453 -11.719 1 96.88 209 VAL B O 1
ATOM 6098 N N . HIS B 1 210 ? 10.719 19.922 -11.734 1 96.06 210 HIS B N 1
ATOM 6099 C CA . HIS B 1 210 ? 11.336 20.484 -12.922 1 96.06 210 HIS B CA 1
ATOM 6100 C C . HIS B 1 210 ? 10.367 20.5 -14.102 1 96.06 210 HIS B C 1
ATOM 6102 O O . HIS B 1 210 ? 10.32 21.469 -14.867 1 96.06 210 HIS B O 1
ATOM 6108 N N . SER B 1 211 ? 9.68 19.422 -14.242 1 94.06 211 SER B N 1
ATOM 6109 C CA . SER B 1 211 ? 8.773 19.281 -15.375 1 94.06 211 SER B CA 1
ATOM 6110 C C . SER B 1 211 ? 7.664 20.328 -15.32 1 94.06 211 SER B C 1
ATOM 6112 O O . SER B 1 211 ? 7.121 20.734 -16.359 1 94.06 211 SER B O 1
ATOM 6114 N N . GLN B 1 212 ? 7.363 20.844 -14.125 1 91.88 212 GLN B N 1
ATOM 6115 C CA . GLN B 1 212 ? 6.227 21.75 -13.969 1 91.88 212 GLN B CA 1
ATOM 6116 C C . GLN B 1 212 ? 6.688 23.203 -13.82 1 91.88 212 GLN B C 1
ATOM 6118 O O . GLN B 1 212 ? 5.977 24.125 -14.219 1 91.88 212 GLN B O 1
ATOM 6123 N N . THR B 1 213 ? 7.879 23.453 -13.195 1 91.75 213 THR B N 1
ATOM 6124 C CA . THR B 1 213 ? 8.266 24.812 -12.82 1 91.75 213 THR B CA 1
ATOM 6125 C C . THR B 1 213 ? 9.555 25.219 -13.539 1 91.75 213 THR B C 1
ATOM 6127 O O . THR B 1 213 ? 9.938 26.391 -13.516 1 91.75 213 THR B O 1
ATOM 6130 N N . ASP B 1 214 ? 10.289 24.328 -14.156 1 93.06 214 ASP B N 1
ATOM 6131 C CA . ASP B 1 214 ? 11.57 24.516 -14.828 1 93.06 214 ASP B CA 1
ATOM 6132 C C . ASP B 1 214 ? 12.688 24.766 -13.812 1 93.06 214 ASP B C 1
ATOM 6134 O O . ASP B 1 214 ? 13.797 25.156 -14.188 1 93.06 214 ASP B O 1
ATOM 6138 N N . VAL B 1 215 ? 12.43 24.656 -12.523 1 96.44 215 VAL B N 1
ATOM 6139 C CA . VAL B 1 215 ? 13.445 24.797 -11.484 1 96.44 215 VAL B CA 1
ATOM 6140 C C . VAL B 1 215 ? 14.078 23.438 -11.203 1 96.44 215 VAL B C 1
ATOM 6142 O O . VAL B 1 215 ? 13.367 22.438 -11.016 1 96.44 215 VAL B O 1
ATOM 6145 N N . ASP B 1 216 ? 15.375 23.422 -11.156 1 97.56 216 ASP B N 1
ATOM 6146 C CA . ASP B 1 216 ? 16.094 22.203 -10.859 1 97.56 216 ASP B CA 1
ATOM 6147 C C . ASP B 1 216 ? 16.312 22.031 -9.352 1 97.56 216 ASP B C 1
ATOM 6149 O O . ASP B 1 216 ? 16.781 22.969 -8.688 1 97.56 216 ASP B O 1
ATOM 6153 N N . VAL B 1 217 ? 15.945 20.906 -8.859 1 98.12 217 VAL B N 1
ATOM 6154 C CA . VAL B 1 217 ? 16.25 20.562 -7.469 1 98.12 217 VAL B CA 1
ATOM 6155 C C . VAL B 1 217 ? 17.328 19.484 -7.426 1 98.12 217 VAL B C 1
ATOM 6157 O O . VAL B 1 217 ? 17.141 18.375 -7.957 1 98.12 217 VAL B O 1
ATOM 6160 N N . ILE B 1 218 ? 18.453 19.797 -6.832 1 98 218 ILE B N 1
ATOM 6161 C CA . ILE B 1 218 ? 19.609 18.891 -6.762 1 98 218 ILE B CA 1
ATOM 6162 C C . ILE B 1 218 ? 19.844 18.484 -5.309 1 98 218 ILE B C 1
ATOM 6164 O O . ILE B 1 218 ? 20.062 19.344 -4.445 1 98 218 ILE B O 1
ATOM 6168 N N . ILE B 1 219 ? 19.828 17.203 -5.031 1 96.81 219 ILE B N 1
ATOM 6169 C CA . ILE B 1 219 ? 20.031 16.703 -3.676 1 96.81 219 ILE B CA 1
ATOM 6170 C C . ILE B 1 219 ? 21.328 15.906 -3.604 1 96.81 219 ILE B C 1
ATOM 6172 O O . ILE B 1 219 ? 21.484 14.883 -4.277 1 96.81 219 ILE B O 1
ATOM 6176 N N . ASN B 1 220 ? 22.172 16.375 -2.77 1 94.25 220 ASN B N 1
ATOM 6177 C CA . ASN B 1 220 ? 23.469 15.734 -2.592 1 94.25 220 ASN B CA 1
ATOM 6178 C C . ASN B 1 220 ? 24.156 15.484 -3.93 1 94.25 220 ASN B C 1
ATOM 6180 O O . ASN B 1 220 ? 24.656 14.391 -4.18 1 94.25 220 ASN B O 1
ATOM 6184 N N . GLY B 1 221 ? 24.016 16.484 -4.793 1 93.75 221 GLY B N 1
ATOM 6185 C CA . GLY B 1 221 ? 24.75 16.5 -6.047 1 93.75 221 GLY B CA 1
ATOM 6186 C C . GLY B 1 221 ? 24.016 15.828 -7.184 1 93.75 221 GLY B C 1
ATOM 6187 O O . GLY B 1 221 ? 24.453 15.891 -8.336 1 93.75 221 GLY B O 1
ATOM 6188 N N . GLU B 1 222 ? 22.922 15.266 -6.926 1 93.06 222 GLU B N 1
ATOM 6189 C CA . GLU B 1 222 ? 22.156 14.562 -7.957 1 93.06 222 GLU B CA 1
ATOM 6190 C C . GLU B 1 222 ? 20.781 15.18 -8.141 1 93.06 222 GLU B C 1
ATOM 6192 O O . GLU B 1 222 ? 20.125 15.57 -7.168 1 93.06 222 GLU B O 1
ATOM 6197 N N . SER B 1 223 ? 20.359 15.219 -9.383 1 96.06 223 SER B N 1
ATOM 6198 C CA . SER B 1 223 ? 19.047 15.773 -9.68 1 96.06 223 SER B CA 1
ATOM 6199 C C . SER B 1 223 ? 17.938 14.906 -9.094 1 96.06 223 SER B C 1
ATOM 6201 O O . SER B 1 223 ? 18.016 13.68 -9.125 1 96.06 223 SER B O 1
ATOM 6203 N N . ALA B 1 224 ? 16.922 15.547 -8.547 1 96.25 224 ALA B N 1
ATOM 6204 C CA . ALA B 1 224 ? 15.766 14.828 -8.016 1 96.25 224 ALA B CA 1
ATOM 6205 C C . ALA B 1 224 ? 14.758 14.531 -9.117 1 96.25 224 ALA B C 1
ATOM 6207 O O . ALA B 1 224 ? 13.789 13.789 -8.898 1 96.25 224 ALA B O 1
ATOM 6208 N N . ALA B 1 225 ? 14.938 15.031 -10.32 1 96.31 225 ALA B N 1
ATOM 6209 C CA . ALA B 1 225 ? 13.953 14.961 -11.398 1 96.31 225 ALA B CA 1
ATOM 6210 C C . ALA B 1 225 ? 13.844 13.547 -11.953 1 96.31 225 ALA B C 1
ATOM 6212 O O . ALA B 1 225 ? 14.859 12.867 -12.148 1 96.31 225 ALA B O 1
ATOM 6213 N N . ARG B 1 226 ? 12.586 13.148 -12.133 1 94 226 ARG B N 1
ATOM 6214 C CA . ARG B 1 226 ? 12.312 11.859 -12.758 1 94 226 ARG B CA 1
ATOM 6215 C C . ARG B 1 226 ? 11.914 12.031 -14.219 1 94 226 ARG B C 1
ATOM 6217 O O . ARG B 1 226 ? 11.398 11.102 -14.844 1 94 226 ARG B O 1
ATOM 6224 N N . GLY B 1 227 ? 12.039 13.188 -14.727 1 93.31 227 GLY B N 1
ATOM 6225 C CA . GLY B 1 227 ? 11.75 13.43 -16.141 1 93.31 227 GLY B CA 1
ATOM 6226 C C . GLY B 1 227 ? 10.297 13.781 -16.391 1 93.31 227 GLY B C 1
ATOM 6227 O O . GLY B 1 227 ? 9.648 14.406 -15.562 1 93.31 227 GLY B O 1
ATOM 6228 N N . ASP B 1 228 ? 9.852 13.477 -17.625 1 94 228 ASP B N 1
ATOM 6229 C CA . ASP B 1 228 ? 8.492 13.781 -18.062 1 94 228 ASP B CA 1
ATOM 6230 C C . ASP B 1 228 ? 7.492 12.781 -17.5 1 94 228 ASP B C 1
ATOM 6232 O O . ASP B 1 228 ? 7.637 11.57 -17.688 1 94 228 ASP B O 1
ATOM 6236 N N . PRO B 1 229 ? 6.48 13.344 -16.797 1 94.94 229 PRO B N 1
ATOM 6237 C CA . PRO B 1 229 ? 5.492 12.414 -16.234 1 94.94 229 PRO B CA 1
ATOM 6238 C C . PRO B 1 229 ? 4.828 11.539 -17.297 1 94.94 229 PRO B C 1
ATOM 6240 O O . PRO B 1 229 ? 4.336 10.453 -16.969 1 94.94 229 PRO B O 1
ATOM 6243 N N . ARG B 1 230 ? 4.785 11.875 -18.609 1 93.25 230 ARG B N 1
ATOM 6244 C CA . ARG B 1 230 ? 4.188 11.102 -19.688 1 93.25 230 ARG B CA 1
ATOM 6245 C C . ARG B 1 230 ? 4.98 9.828 -19.953 1 93.25 230 ARG B C 1
ATOM 6247 O O . ARG B 1 230 ? 4.457 8.875 -20.547 1 93.25 230 ARG B O 1
ATOM 6254 N N . GLU B 1 231 ? 6.176 9.812 -19.375 1 90.88 231 GLU B N 1
ATOM 6255 C CA . GLU B 1 231 ? 7.07 8.68 -19.609 1 90.88 231 GLU B CA 1
ATOM 6256 C C . GLU B 1 231 ? 7.301 7.883 -18.328 1 90.88 231 GLU B C 1
ATOM 6258 O O . GLU B 1 231 ? 8.188 7.027 -18.266 1 90.88 231 GLU B O 1
ATOM 6263 N N . ALA B 1 232 ? 6.594 8.195 -17.328 1 87.81 232 ALA B N 1
ATOM 6264 C CA . ALA B 1 232 ? 6.812 7.613 -16 1 87.81 232 ALA B CA 1
ATOM 6265 C C . ALA B 1 232 ? 6.625 6.098 -16.031 1 87.81 232 ALA B C 1
ATOM 6267 O O . ALA B 1 232 ? 7.246 5.371 -15.25 1 87.81 232 ALA B O 1
ATOM 6268 N N . ILE B 1 233 ? 5.773 5.629 -16.953 1 79.88 233 ILE B N 1
ATOM 6269 C CA . ILE B 1 233 ? 5.461 4.203 -16.984 1 79.88 233 ILE B CA 1
ATOM 6270 C C . ILE B 1 233 ? 5.875 3.611 -18.328 1 79.88 233 ILE B C 1
ATOM 6272 O O . ILE B 1 233 ? 5.312 2.607 -18.766 1 79.88 233 ILE B O 1
ATOM 6276 N N . SER B 1 234 ? 6.754 4.105 -18.969 1 71.12 234 SER B N 1
ATOM 6277 C CA . SER B 1 234 ? 7.129 3.697 -20.328 1 71.12 234 SER B CA 1
ATOM 6278 C C . SER B 1 234 ? 7.867 2.363 -20.312 1 71.12 234 SER B C 1
ATOM 6280 O O . SER B 1 234 ? 7.82 1.612 -21.281 1 71.12 234 SER B O 1
ATOM 6282 N N . GLU B 1 235 ? 8.383 2.041 -19.203 1 63.75 235 GLU B N 1
ATOM 6283 C CA . GLU B 1 235 ? 9.227 0.845 -19.188 1 63.75 235 GLU B CA 1
ATOM 6284 C C . GLU B 1 235 ? 8.477 -0.343 -18.578 1 63.75 235 GLU B C 1
ATOM 6286 O O . GLU B 1 235 ? 9.062 -1.412 -18.391 1 63.75 235 GLU B O 1
ATOM 6291 N N . THR B 1 236 ? 7.238 -0.156 -18.516 1 65.19 236 THR B N 1
ATOM 6292 C CA . THR B 1 236 ? 6.488 -1.24 -17.891 1 65.19 236 THR B CA 1
ATOM 6293 C C . THR B 1 236 ? 6.078 -2.281 -18.922 1 65.19 236 THR B C 1
ATOM 6295 O O . THR B 1 236 ? 5.816 -1.942 -20.078 1 65.19 236 THR B O 1
ATOM 6298 N N . SER B 1 237 ? 6.133 -3.496 -18.5 1 62.31 237 SER B N 1
ATOM 6299 C CA . SER B 1 237 ? 5.793 -4.59 -19.406 1 62.31 237 SER B CA 1
ATOM 6300 C C . SER B 1 237 ? 4.301 -4.895 -19.375 1 62.31 237 SER B C 1
ATOM 6302 O O . SER B 1 237 ? 3.766 -5.512 -20.297 1 62.31 237 SER B O 1
ATOM 6304 N N . GLY B 1 238 ? 3.562 -4.297 -18.578 1 69.31 238 GLY B N 1
ATOM 6305 C CA . GLY B 1 238 ? 2.143 -4.586 -18.484 1 69.31 238 GLY B CA 1
ATOM 6306 C C . GLY B 1 238 ? 1.267 -3.504 -19.078 1 69.31 238 GLY B C 1
ATOM 6307 O O . GLY B 1 238 ? 1.771 -2.549 -19.672 1 69.31 238 GLY B O 1
ATOM 6308 N N . PRO B 1 239 ? -0.053 -3.807 -19.141 1 79.94 239 PRO B N 1
ATOM 6309 C CA . PRO B 1 239 ? -0.976 -2.783 -19.641 1 79.94 239 PRO B CA 1
ATOM 6310 C C . PRO B 1 239 ? -0.803 -1.44 -18.938 1 79.94 239 PRO B C 1
ATOM 6312 O O . PRO B 1 239 ? -0.614 -1.399 -17.719 1 79.94 239 PRO B O 1
ATOM 6315 N N . SER B 1 240 ? -0.722 -0.427 -19.766 1 89.69 240 SER B N 1
ATOM 6316 C CA . SER B 1 240 ? -0.565 0.93 -19.25 1 89.69 240 SER B CA 1
ATOM 6317 C C . SER B 1 240 ? -1.28 1.943 -20.125 1 89.69 240 SER B C 1
ATOM 6319 O O . SER B 1 240 ? -1.54 1.674 -21.312 1 89.69 240 SER B O 1
ATOM 6321 N N . ILE B 1 241 ? -1.725 2.986 -19.594 1 93.94 241 ILE B N 1
ATOM 6322 C CA . ILE B 1 241 ? -2.42 4.043 -20.312 1 93.94 241 ILE B CA 1
ATOM 6323 C C . ILE B 1 241 ? -1.974 5.406 -19.797 1 93.94 241 ILE B C 1
ATOM 6325 O O . ILE B 1 241 ? -1.866 5.609 -18.578 1 93.94 241 ILE B O 1
ATOM 6329 N N . THR B 1 242 ? -1.638 6.332 -20.688 1 95.44 242 THR B N 1
ATOM 6330 C CA . THR B 1 242 ? -1.296 7.707 -20.328 1 95.44 242 THR B CA 1
ATOM 6331 C C . THR B 1 242 ? -2.281 8.688 -20.953 1 95.44 242 THR B C 1
ATOM 6333 O O . THR B 1 242 ? -2.623 8.57 -22.125 1 95.44 242 THR B O 1
ATOM 6336 N N . ARG B 1 243 ? -2.789 9.586 -20.141 1 96.56 243 ARG B N 1
ATOM 6337 C CA . ARG B 1 243 ? -3.709 10.633 -20.578 1 96.56 243 ARG B CA 1
ATOM 6338 C C . ARG B 1 243 ? -3.246 12 -20.094 1 96.56 243 ARG B C 1
ATOM 6340 O O . ARG B 1 243 ? -2.748 12.141 -18.969 1 96.56 243 ARG B O 1
ATOM 6347 N N . GLU B 1 244 ? -3.393 12.969 -21 1 96.94 244 GLU B N 1
ATOM 6348 C CA . GLU B 1 244 ? -3.096 14.352 -20.625 1 96.94 244 GLU B CA 1
ATOM 6349 C C . GLU B 1 244 ? -4.324 15.242 -20.797 1 96.94 244 GLU B C 1
ATOM 6351 O O . GLU B 1 244 ? -5.004 15.188 -21.812 1 96.94 244 GLU B O 1
ATOM 6356 N N . THR B 1 245 ? -4.621 15.938 -19.766 1 97.62 245 THR B N 1
ATOM 6357 C CA . THR B 1 245 ? -5.688 16.938 -19.781 1 97.62 245 THR B CA 1
ATOM 6358 C C . THR B 1 245 ? -5.137 18.328 -19.438 1 97.62 245 THR B C 1
ATOM 6360 O O . THR B 1 245 ? -3.93 18.484 -19.266 1 97.62 245 THR B O 1
ATOM 6363 N N . ASP B 1 246 ? -6.035 19.312 -19.375 1 96.44 246 ASP B N 1
ATOM 6364 C CA . ASP B 1 246 ? -5.637 20.672 -18.969 1 96.44 246 ASP B CA 1
ATOM 6365 C C . ASP B 1 246 ? -5.258 20.719 -17.5 1 96.44 246 ASP B C 1
ATOM 6367 O O . ASP B 1 246 ? -4.52 21.594 -17.062 1 96.44 246 ASP B O 1
ATOM 6371 N N . ASP B 1 247 ? -5.66 19.672 -16.812 1 97.31 247 ASP B N 1
ATOM 6372 C CA . ASP B 1 247 ? -5.5 19.719 -15.359 1 97.31 247 ASP B CA 1
ATOM 6373 C C . ASP B 1 247 ? -4.332 18.844 -14.906 1 97.31 247 ASP B C 1
ATOM 6375 O O . ASP B 1 247 ? -3.771 19.062 -13.836 1 97.31 247 ASP B O 1
ATOM 6379 N N . ALA B 1 248 ? -3.998 17.781 -15.711 1 98.31 248 ALA B N 1
ATOM 6380 C CA . ALA B 1 248 ? -2.994 16.859 -15.18 1 98.31 248 ALA B CA 1
ATOM 6381 C C . ALA B 1 248 ? -2.492 15.922 -16.266 1 98.31 248 ALA B C 1
ATOM 6383 O O . ALA B 1 248 ? -3.09 15.82 -17.344 1 98.31 248 ALA B O 1
ATOM 6384 N N . VAL B 1 249 ? -1.371 15.383 -16.016 1 98.31 249 VAL B N 1
ATOM 6385 C CA . VAL B 1 249 ? -0.91 14.172 -16.688 1 98.31 249 VAL B CA 1
ATOM 6386 C C . VAL B 1 249 ? -1.221 12.945 -15.82 1 98.31 249 VAL B C 1
ATOM 6388 O O . VAL B 1 249 ? -0.892 12.922 -14.633 1 98.31 249 VAL B O 1
ATOM 6391 N N . ILE B 1 250 ? -1.888 12 -16.422 1 98.19 250 ILE B N 1
ATOM 6392 C CA . ILE B 1 250 ? -2.279 10.766 -15.758 1 98.19 250 ILE B CA 1
ATOM 6393 C C . ILE B 1 250 ? -1.647 9.57 -16.453 1 98.19 250 ILE B C 1
ATOM 6395 O O . ILE B 1 250 ? -1.945 9.297 -17.625 1 98.19 250 ILE B O 1
ATOM 6399 N N . ALA B 1 251 ? -0.731 8.914 -15.773 1 96.69 251 ALA B N 1
ATOM 6400 C CA . ALA B 1 251 ? -0.089 7.707 -16.281 1 96.69 251 ALA B CA 1
ATOM 6401 C C . ALA B 1 251 ? -0.354 6.516 -15.375 1 96.69 251 ALA B C 1
ATOM 6403 O O . ALA B 1 251 ? 0.115 6.48 -14.234 1 96.69 251 ALA B O 1
ATOM 6404 N N . LEU B 1 252 ? -1.104 5.539 -15.906 1 95.31 252 LEU B N 1
ATOM 6405 C CA . LEU B 1 252 ? -1.535 4.418 -15.078 1 95.31 252 LEU B CA 1
ATOM 6406 C C . LEU B 1 252 ? -0.967 3.105 -15.609 1 95.31 252 LEU B C 1
ATOM 6408 O O . LEU B 1 252 ? -0.826 2.926 -16.812 1 95.31 252 LEU B O 1
ATOM 6412 N N . GLU B 1 253 ? -0.625 2.24 -14.664 1 91.19 253 GLU B N 1
ATOM 6413 C CA . GLU B 1 253 ? -0.24 0.865 -14.969 1 91.19 253 GLU B CA 1
ATOM 6414 C C . GLU B 1 253 ? -0.917 -0.121 -14.023 1 91.19 253 GLU B C 1
ATOM 6416 O O . GLU B 1 253 ? -1.363 0.258 -12.938 1 91.19 253 GLU B O 1
ATOM 6421 N N . HIS B 1 254 ? -1.023 -1.34 -14.602 1 82.38 254 HIS B N 1
ATOM 6422 C CA . HIS B 1 254 ? -1.688 -2.342 -13.773 1 82.38 254 HIS B CA 1
ATOM 6423 C C . HIS B 1 254 ? -0.686 -3.084 -12.898 1 82.38 254 HIS B C 1
ATOM 6425 O O . HIS B 1 254 ? -0.12 -4.098 -13.312 1 82.38 254 HIS B O 1
ATOM 6431 N N . THR B 1 255 ? -0.124 -2.672 -11.906 1 66.06 255 THR B N 1
ATOM 6432 C CA . THR B 1 255 ? 0.642 -3.266 -10.812 1 66.06 255 THR B CA 1
ATOM 6433 C C . THR B 1 255 ? 0.265 -2.627 -9.484 1 66.06 255 THR B C 1
ATOM 6435 O O . THR B 1 255 ? 0.892 -1.657 -9.055 1 66.06 255 THR B O 1
ATOM 6438 N N . SER B 1 256 ? -0.674 -3.074 -8.867 1 56.28 256 SER B N 1
ATOM 6439 C CA . SER B 1 256 ? -1.324 -2.328 -7.797 1 56.28 256 SER B CA 1
ATOM 6440 C C . SER B 1 256 ? -0.419 -2.211 -6.574 1 56.28 256 SER B C 1
ATOM 6442 O O . SER B 1 256 ? -0.591 -1.311 -5.75 1 56.28 256 SER B O 1
ATOM 6444 N N . HIS B 1 257 ? 0.63 -2.908 -6.516 1 65.06 257 HIS B N 1
ATOM 6445 C CA . HIS B 1 257 ? 1.307 -2.994 -5.227 1 65.06 257 HIS B CA 1
ATOM 6446 C C . HIS B 1 257 ? 2.109 -1.73 -4.941 1 65.06 257 HIS B C 1
ATOM 6448 O O . HIS B 1 257 ? 2.359 -1.398 -3.779 1 65.06 257 HIS B O 1
ATOM 6454 N N . GLU B 1 258 ? 2.34 -1.01 -5.922 1 75.88 258 GLU B N 1
ATOM 6455 C CA . GLU B 1 258 ? 3.143 0.188 -5.695 1 75.88 258 GLU B CA 1
ATOM 6456 C C . GLU B 1 258 ? 2.264 1.387 -5.352 1 75.88 258 GLU B C 1
ATOM 6458 O O . GLU B 1 258 ? 2.725 2.344 -4.727 1 75.88 258 GLU B O 1
ATOM 6463 N N . GLY B 1 259 ? 1.048 1.367 -5.691 1 88.25 259 GLY B N 1
ATOM 6464 C CA . GLY B 1 259 ? 0.136 2.471 -5.434 1 88.25 259 GLY B CA 1
ATOM 6465 C C . GLY B 1 259 ? 0.246 3.588 -6.453 1 88.25 259 GLY B C 1
ATOM 6466 O O . GLY B 1 259 ? 1.096 3.539 -7.344 1 88.25 259 GLY B O 1
ATOM 6467 N N . LEU B 1 260 ? -0.643 4.527 -6.422 1 95 260 LEU B N 1
ATOM 6468 C CA . LEU B 1 260 ? -0.686 5.68 -7.32 1 95 260 LEU B CA 1
ATOM 6469 C C . LEU B 1 260 ? -0.051 6.902 -6.664 1 95 260 LEU B C 1
ATOM 6471 O O . LEU B 1 260 ? -0.556 7.402 -5.656 1 95 260 LEU B O 1
ATOM 6475 N N . GLU B 1 261 ? 1.014 7.348 -7.199 1 96.56 261 GLU B N 1
ATOM 6476 C CA . GLU B 1 261 ? 1.645 8.555 -6.676 1 96.56 261 GLU B CA 1
ATOM 6477 C C . GLU B 1 261 ? 0.95 9.812 -7.191 1 96.56 261 GLU B C 1
ATOM 6479 O O . GLU B 1 261 ? 0.689 9.938 -8.391 1 96.56 261 GLU B O 1
ATOM 6484 N N . ILE B 1 262 ? 0.698 10.688 -6.332 1 98.38 262 ILE B N 1
ATOM 6485 C CA . ILE B 1 262 ? 0.01 11.922 -6.684 1 98.38 262 ILE B CA 1
ATOM 6486 C C . ILE B 1 262 ? 0.91 13.117 -6.379 1 98.38 262 ILE B C 1
ATOM 6488 O O . ILE B 1 262 ? 1.439 13.234 -5.27 1 98.38 262 ILE B O 1
ATOM 6492 N N . TYR B 1 263 ? 1.078 13.953 -7.391 1 98.19 263 TYR B N 1
ATOM 6493 C CA . TYR B 1 263 ? 1.912 15.141 -7.262 1 98.19 263 TYR B CA 1
ATOM 6494 C C . TYR B 1 263 ? 1.1 16.406 -7.512 1 98.19 263 TYR B C 1
ATOM 6496 O O . TYR B 1 263 ? 0.318 16.469 -8.461 1 98.19 263 TYR B O 1
ATOM 6504 N N . SER B 1 264 ? 1.233 17.406 -6.645 1 96.69 264 SER B N 1
ATOM 6505 C CA . SER B 1 264 ? 0.661 18.734 -6.812 1 96.69 264 SER B CA 1
ATOM 6506 C C . SER B 1 264 ? 1.679 19.703 -7.41 1 96.69 264 SER B C 1
ATOM 6508 O O . SER B 1 264 ? 2.598 20.156 -6.719 1 96.69 264 SER B O 1
ATOM 6510 N N . ASN B 1 265 ? 1.496 20.031 -8.656 1 95.25 265 ASN B N 1
ATOM 6511 C CA . ASN B 1 265 ? 2.404 20.938 -9.344 1 95.25 265 ASN B CA 1
ATOM 6512 C C . ASN B 1 265 ? 3.857 20.484 -9.211 1 95.25 265 ASN B C 1
ATOM 6514 O O . ASN B 1 265 ? 4.73 21.297 -8.883 1 95.25 265 ASN B O 1
ATOM 6518 N N . GLY B 1 266 ? 4.031 19.188 -9.344 1 96.12 266 GLY B N 1
ATOM 6519 C CA . GLY B 1 266 ? 5.359 18.594 -9.383 1 96.12 266 GLY B CA 1
ATOM 6520 C C . GLY B 1 266 ? 5.844 18.141 -8.016 1 96.12 266 GLY B C 1
ATOM 6521 O O . GLY B 1 266 ? 6.848 17.422 -7.918 1 96.12 266 GLY B O 1
ATOM 6522 N N . LEU B 1 267 ? 5.172 18.484 -6.891 1 96.75 267 LEU B N 1
ATOM 6523 C CA . LEU B 1 267 ? 5.547 18.109 -5.535 1 96.75 267 LEU B CA 1
ATOM 6524 C C . LEU B 1 267 ? 4.715 16.922 -5.051 1 96.75 267 LEU B C 1
ATOM 6526 O O . LEU B 1 267 ? 3.496 16.891 -5.25 1 96.75 267 LEU B O 1
ATOM 6530 N N . TYR B 1 268 ? 5.375 15.992 -4.406 1 97.25 268 TYR B N 1
ATOM 6531 C CA . TYR B 1 268 ? 4.742 14.766 -3.93 1 97.25 268 TYR B CA 1
ATOM 6532 C C . TYR B 1 268 ? 3.705 15.07 -2.855 1 97.25 268 TYR B C 1
ATOM 6534 O O . TYR B 1 268 ? 3.961 15.859 -1.939 1 97.25 268 TYR B O 1
ATOM 6542 N N . VAL B 1 269 ? 2.521 14.461 -2.957 1 96.75 269 VAL B N 1
ATOM 6543 C CA . VAL B 1 269 ? 1.466 14.609 -1.961 1 96.75 269 VAL B CA 1
ATOM 6544 C C . VAL B 1 269 ? 1.312 13.305 -1.178 1 96.75 269 VAL B C 1
ATOM 6546 O O . VAL B 1 269 ? 1.513 13.281 0.039 1 96.75 269 VAL B O 1
ATOM 6549 N N . THR B 1 270 ? 1.011 12.273 -1.961 1 95.56 270 THR B N 1
ATOM 6550 C CA . THR B 1 270 ? 0.774 10.984 -1.323 1 95.56 270 THR B CA 1
ATOM 6551 C C . THR B 1 270 ? 0.805 9.852 -2.352 1 95.56 270 THR B C 1
ATOM 6553 O O . THR B 1 270 ? 0.89 10.109 -3.555 1 95.56 270 THR B O 1
ATOM 6556 N N . THR B 1 271 ? 0.913 8.672 -1.854 1 94.06 271 THR B N 1
ATOM 6557 C CA . THR B 1 271 ? 0.681 7.465 -2.641 1 94.06 271 THR B CA 1
ATOM 6558 C C . THR B 1 271 ? -0.629 6.797 -2.232 1 94.06 271 THR B C 1
ATOM 6560 O O . THR B 1 271 ? -0.78 6.363 -1.089 1 94.06 271 THR B O 1
ATOM 6563 N N . SER B 1 272 ? -1.511 6.77 -3.197 1 92.31 272 SER B N 1
ATOM 6564 C CA . SER B 1 272 ? -2.832 6.234 -2.885 1 92.31 272 SER B CA 1
ATOM 6565 C C . SER B 1 272 ? -3 4.82 -3.432 1 92.31 272 SER B C 1
ATOM 6567 O O . SER B 1 272 ? -2.623 4.543 -4.57 1 92.31 272 SER B O 1
ATOM 6569 N N . ARG B 1 273 ? -3.598 3.99 -2.621 1 86.69 273 ARG B N 1
ATOM 6570 C CA . ARG B 1 273 ? -3.904 2.635 -3.066 1 86.69 273 ARG B CA 1
ATOM 6571 C C . ARG B 1 273 ? -5.406 2.451 -3.266 1 86.69 273 ARG B C 1
ATOM 6573 O O . ARG B 1 273 ? -5.855 1.378 -3.674 1 86.69 273 ARG B O 1
ATOM 6580 N N . GLU B 1 274 ? -6.086 3.463 -3.102 1 85.69 274 GLU B N 1
ATOM 6581 C CA . GLU B 1 274 ? -7.547 3.391 -3.131 1 85.69 274 GLU B CA 1
ATOM 6582 C C . GLU B 1 274 ? -8.062 3.246 -4.559 1 85.69 274 GLU B C 1
ATOM 6584 O O . GLU B 1 274 ? -9.195 2.812 -4.773 1 85.69 274 GLU B O 1
ATOM 6589 N N . TYR B 1 275 ? -7.258 3.525 -5.496 1 91.25 275 TYR B N 1
ATOM 6590 C CA . TYR B 1 275 ? -7.73 3.543 -6.875 1 91.25 275 TYR B CA 1
ATOM 6591 C C . TYR B 1 275 ? -7.48 2.201 -7.555 1 91.25 275 TYR B C 1
ATOM 6593 O O . TYR B 1 275 ? -7.953 1.968 -8.672 1 91.25 275 TYR B O 1
ATOM 6601 N N . GLY B 1 276 ? -6.75 1.301 -6.938 1 89 276 GLY B N 1
ATOM 6602 C CA . GLY B 1 276 ? -6.535 -0.034 -7.473 1 89 276 GLY B CA 1
ATOM 6603 C C . GLY B 1 276 ? -5.629 -0.051 -8.688 1 89 276 GLY B C 1
ATOM 6604 O O . GLY B 1 276 ? -5.773 -0.901 -9.57 1 89 276 GLY B O 1
ATOM 6605 N N . VAL B 1 277 ? -4.875 0.971 -8.859 1 92.31 277 VAL B N 1
ATOM 6606 C CA . VAL B 1 277 ? -3.895 1.074 -9.938 1 92.31 277 VAL B CA 1
ATOM 6607 C C . VAL B 1 277 ? -2.607 1.699 -9.406 1 92.31 277 VAL B C 1
ATOM 6609 O O . VAL B 1 277 ? -2.594 2.266 -8.305 1 92.31 277 VAL B O 1
ATOM 6612 N N . SER B 1 278 ? -1.535 1.477 -10.156 1 91.44 278 SER B N 1
ATOM 6613 C CA . SER B 1 278 ? -0.272 2.16 -9.891 1 91.44 278 SER B CA 1
ATOM 6614 C C . SER B 1 278 ? 0.029 3.195 -10.969 1 91.44 278 SER B C 1
ATOM 6616 O O . SER B 1 278 ? -0.688 3.289 -11.969 1 91.44 278 SER B O 1
ATOM 6618 N N . GLY B 1 279 ? 1.099 3.936 -10.75 1 93.94 279 GLY B N 1
ATOM 6619 C CA . GLY B 1 279 ? 1.492 4.988 -11.672 1 93.94 279 GLY B CA 1
ATOM 6620 C C . GLY B 1 279 ? 1.611 6.348 -11.008 1 93.94 279 GLY B C 1
ATOM 6621 O O . GLY B 1 279 ? 2.023 6.445 -9.852 1 93.94 279 GLY B O 1
ATOM 6622 N N . VAL B 1 280 ? 1.282 7.426 -11.906 1 96.81 280 VAL B N 1
ATOM 6623 C CA . VAL B 1 280 ? 1.518 8.766 -11.375 1 96.81 280 VAL B CA 1
ATOM 6624 C C . VAL B 1 280 ? 0.464 9.727 -11.914 1 96.81 280 VAL B C 1
ATOM 6626 O O . VAL B 1 280 ? 0.016 9.594 -13.055 1 96.81 280 VAL B O 1
ATOM 6629 N N . VAL B 1 281 ? 0.018 10.562 -11.086 1 98.44 281 VAL B N 1
ATOM 6630 C CA . VAL B 1 281 ? -0.781 11.727 -11.453 1 98.44 281 VAL B CA 1
ATOM 6631 C C . VAL B 1 281 ? -0.033 13 -11.086 1 98.44 281 VAL B C 1
ATOM 6633 O O . VAL B 1 281 ? 0.341 13.203 -9.93 1 98.44 281 VAL B O 1
ATOM 6636 N N . VAL B 1 282 ? 0.224 13.844 -12.062 1 98.5 282 VAL B N 1
ATOM 6637 C CA . VAL B 1 282 ? 0.867 15.133 -11.828 1 98.5 282 VAL B CA 1
ATOM 6638 C C . VAL B 1 282 ? -0.06 16.266 -12.273 1 98.5 282 VAL B C 1
ATOM 6640 O O . VAL B 1 282 ? -0.344 16.406 -13.461 1 98.5 282 VAL B O 1
ATOM 6643 N N . SER B 1 283 ? -0.543 17.078 -11.359 1 97.69 283 SER B N 1
ATOM 6644 C CA . SER B 1 283 ? -1.446 18.172 -11.703 1 97.69 283 SER B CA 1
ATOM 6645 C C . SER B 1 283 ? -0.696 19.328 -12.359 1 97.69 283 SER B C 1
ATOM 6647 O O . SER B 1 283 ? 0.467 19.578 -12.039 1 97.69 283 SER B O 1
ATOM 6649 N N . LYS B 1 284 ? -1.43 19.891 -13.336 1 94.94 284 LYS B N 1
ATOM 6650 C CA . LYS B 1 284 ? -0.928 21.109 -13.953 1 94.94 284 LYS B CA 1
ATOM 6651 C C . LYS B 1 284 ? -1.386 22.344 -13.18 1 94.94 284 LYS B C 1
ATOM 6653 O O . LYS B 1 284 ? -2.271 23.078 -13.633 1 94.94 284 LYS B O 1
ATOM 6658 N N . GLY B 1 285 ? -0.804 22.578 -12.062 1 93.56 285 GLY B N 1
ATOM 6659 C CA . GLY B 1 285 ? -1.179 23.594 -11.094 1 93.56 285 GLY B CA 1
ATOM 6660 C C . GLY B 1 285 ? -1.36 23.047 -9.688 1 93.56 285 GLY B C 1
ATOM 6661 O O . GLY B 1 285 ? -1.256 21.844 -9.469 1 93.56 285 GLY B O 1
ATOM 6662 N N . ASN B 1 286 ? -1.661 23.953 -8.766 1 93.5 286 ASN B N 1
ATOM 6663 C CA . ASN B 1 286 ? -1.722 23.562 -7.355 1 93.5 286 ASN B CA 1
ATOM 6664 C C . ASN B 1 286 ? -3.045 22.875 -7.02 1 93.5 286 ASN B C 1
ATOM 6666 O O . ASN B 1 286 ? -4.102 23.297 -7.492 1 93.5 286 ASN B O 1
ATOM 6670 N N . LEU B 1 287 ? -2.938 21.797 -6.305 1 94.56 287 LEU B N 1
ATOM 6671 C CA . LEU B 1 287 ? -4.094 21.219 -5.641 1 94.56 287 LEU B CA 1
ATOM 6672 C C . LEU B 1 287 ? -4.328 21.859 -4.281 1 94.56 287 LEU B C 1
ATOM 6674 O O . LEU B 1 287 ? -3.4 22.422 -3.688 1 94.56 287 LEU B O 1
ATOM 6678 N N . THR B 1 288 ? -5.57 21.891 -3.865 1 92.25 288 THR B N 1
ATOM 6679 C CA . THR B 1 288 ? -5.844 22.344 -2.506 1 92.25 288 THR B CA 1
ATOM 6680 C C . THR B 1 288 ? -5.508 21.25 -1.494 1 92.25 288 THR B C 1
ATOM 6682 O O . THR B 1 288 ? -6.195 20.234 -1.425 1 92.25 288 THR B O 1
ATOM 6685 N N . LEU B 1 289 ? -4.43 21.516 -0.714 1 92 289 LEU B N 1
ATOM 6686 C CA . LEU B 1 289 ? -3.938 20.5 0.218 1 92 289 LEU B CA 1
ATOM 6687 C C . LEU B 1 289 ? -4.215 20.906 1.66 1 92 289 LEU B C 1
ATOM 6689 O O . LEU B 1 289 ? -4.598 22.062 1.921 1 92 289 LEU B O 1
ATOM 6693 N N . ASN B 1 290 ? -4.051 19.969 2.555 1 90.12 290 ASN B N 1
ATOM 6694 C CA . ASN B 1 290 ? -4.082 20.281 3.977 1 90.12 290 ASN B CA 1
ATOM 6695 C C . ASN B 1 290 ? -2.76 20.891 4.445 1 90.12 290 ASN B C 1
ATOM 6697 O O . ASN B 1 290 ? -1.815 21 3.664 1 90.12 290 ASN B O 1
ATOM 6701 N N . PHE B 1 291 ? -2.639 21.234 5.707 1 84.44 291 PHE B N 1
ATOM 6702 C CA . PHE B 1 291 ? -1.474 21.906 6.262 1 84.44 291 PHE B CA 1
ATOM 6703 C C . PHE B 1 291 ? -0.226 21.047 6.121 1 84.44 291 PHE B C 1
ATOM 6705 O O . PHE B 1 291 ? 0.862 21.562 5.852 1 84.44 291 PHE B O 1
ATOM 6712 N N . ALA B 1 292 ? -0.454 19.812 6.258 1 85.62 292 ALA B N 1
ATOM 6713 C CA . ALA B 1 292 ? 0.685 18.906 6.203 1 85.62 292 ALA B CA 1
ATOM 6714 C C . ALA B 1 292 ? 1.093 18.625 4.758 1 85.62 292 ALA B C 1
ATOM 6716 O O . ALA B 1 292 ? 2.152 18.047 4.508 1 85.62 292 ALA B O 1
ATOM 6717 N N . ARG B 1 293 ? 0.26 19 3.824 1 90.56 293 ARG B N 1
ATOM 6718 C CA . ARG B 1 293 ? 0.477 18.844 2.391 1 90.56 293 ARG B CA 1
ATOM 6719 C C . ARG B 1 293 ? 0.562 17.375 2.004 1 90.56 293 ARG B C 1
ATOM 6721 O O . ARG B 1 293 ? 1.276 17.016 1.065 1 90.56 293 ARG B O 1
ATOM 6728 N N . ASN B 1 294 ? -0.078 16.562 2.701 1 92.25 294 ASN B N 1
ATOM 6729 C CA . ASN B 1 294 ? -0.001 15.125 2.408 1 92.25 294 ASN B CA 1
ATOM 6730 C C . ASN B 1 294 ? -1.379 14.539 2.113 1 92.25 294 ASN B C 1
ATOM 6732 O O . ASN B 1 294 ? -1.562 13.32 2.152 1 92.25 294 ASN B O 1
ATOM 6736 N N . ASP B 1 295 ? -2.324 15.438 1.92 1 93.88 295 ASP B N 1
ATOM 6737 C CA . ASP B 1 295 ? -3.67 15.016 1.54 1 93.88 295 ASP B CA 1
ATOM 6738 C C . ASP B 1 295 ? -4.383 16.109 0.745 1 93.88 295 ASP B C 1
ATOM 6740 O O . ASP B 1 295 ? -4.156 17.297 0.973 1 93.88 295 ASP B O 1
ATOM 6744 N N . ILE B 1 296 ? -5.266 15.695 -0.123 1 94.81 296 ILE B N 1
ATOM 6745 C CA . ILE B 1 296 ? -6.051 16.625 -0.931 1 94.81 296 ILE B CA 1
ATOM 6746 C C . ILE B 1 296 ? -7.375 16.922 -0.232 1 94.81 296 ILE B C 1
ATOM 6748 O O . ILE B 1 296 ? -8.07 16 0.204 1 94.81 296 ILE B O 1
ATOM 6752 N N . GLN B 1 297 ? -7.715 18.141 -0.147 1 92.75 297 GLN B N 1
ATOM 6753 C CA . GLN B 1 297 ? -8.93 18.547 0.555 1 92.75 297 GLN B CA 1
ATOM 6754 C C . GLN B 1 297 ? -10.172 18.234 -0.277 1 92.75 297 GLN B C 1
ATOM 6756 O O . GLN B 1 297 ? -10.148 18.359 -1.503 1 92.75 297 GLN B O 1
ATOM 6761 N N . SER B 1 298 ? -11.188 17.875 0.481 1 90.75 298 SER B N 1
ATOM 6762 C CA . SER B 1 298 ? -12.477 17.797 -0.192 1 90.75 298 SER B CA 1
ATOM 6763 C C . SER B 1 298 ? -12.875 19.141 -0.787 1 90.75 298 SER B C 1
ATOM 6765 O O . SER B 1 298 ? -12.578 20.188 -0.211 1 90.75 298 SER B O 1
ATOM 6767 N N . GLY B 1 299 ? -13.438 19.141 -1.936 1 87 299 GLY B N 1
ATOM 6768 C CA . GLY B 1 299 ? -13.883 20.359 -2.59 1 87 299 GLY B CA 1
ATOM 6769 C C . GLY B 1 299 ? -12.852 20.938 -3.541 1 87 299 GLY B C 1
ATOM 6770 O O . GLY B 1 299 ? -13.094 21.969 -4.184 1 87 299 GLY B O 1
ATOM 6771 N N . CYS B 1 300 ? -11.68 20.328 -3.562 1 92.06 300 CYS B N 1
ATOM 6772 C CA . CYS B 1 300 ? -10.703 20.75 -4.559 1 92.06 300 CYS B CA 1
ATOM 6773 C C . CYS B 1 300 ? -11.242 20.562 -5.969 1 92.06 300 CYS B C 1
ATOM 6775 O O . CYS B 1 300 ? -11.266 19.438 -6.473 1 92.06 300 CYS B O 1
ATOM 6777 N N . ASP B 1 301 ? -11.516 21.656 -6.664 1 91.81 301 ASP B N 1
ATOM 6778 C CA . ASP B 1 301 ? -12.148 21.594 -7.98 1 91.81 301 ASP B CA 1
ATOM 6779 C C . ASP B 1 301 ? -11.242 20.906 -9 1 91.81 301 ASP B C 1
ATOM 6781 O O . ASP B 1 301 ? -11.703 20.078 -9.781 1 91.81 301 ASP B O 1
ATOM 6785 N N . ARG B 1 302 ? -10.039 21.281 -8.992 1 94.56 302 ARG B N 1
ATOM 6786 C CA . ARG B 1 302 ? -9.094 20.703 -9.938 1 94.56 302 ARG B CA 1
ATOM 6787 C C . ARG B 1 302 ? -9 19.188 -9.758 1 94.56 302 ARG B C 1
ATOM 6789 O O . ARG B 1 302 ? -9 18.438 -10.734 1 94.56 302 ARG B O 1
ATOM 6796 N N . TRP B 1 303 ? -8.938 18.781 -8.508 1 95.62 303 TRP B N 1
ATOM 6797 C CA . TRP B 1 303 ? -8.812 17.344 -8.25 1 95.62 303 TRP B CA 1
ATOM 6798 C C . TRP B 1 303 ? -10.078 16.609 -8.672 1 95.62 303 TRP B C 1
ATOM 6800 O O . TRP B 1 303 ? -10.016 15.477 -9.164 1 95.62 303 TRP B O 1
ATOM 6810 N N . GLU B 1 304 ? -11.18 17.219 -8.477 1 93.19 304 GLU B N 1
ATOM 6811 C CA . GLU B 1 304 ? -12.422 16.594 -8.891 1 93.19 304 GLU B CA 1
ATOM 6812 C C . GLU B 1 304 ? -12.414 16.281 -10.383 1 93.19 304 GLU B C 1
ATOM 6814 O O . GLU B 1 304 ? -12.836 15.195 -10.805 1 93.19 304 GLU B O 1
ATOM 6819 N N . ARG B 1 305 ? -11.93 17.234 -11.133 1 95.94 305 ARG B N 1
ATOM 6820 C CA . ARG B 1 305 ? -11.836 17.031 -12.57 1 95.94 305 ARG B CA 1
ATOM 6821 C C . ARG B 1 305 ? -10.805 15.953 -12.898 1 95.94 305 ARG B C 1
ATOM 6823 O O . ARG B 1 305 ? -11.039 15.102 -13.758 1 95.94 305 ARG B O 1
ATOM 6830 N N . ILE B 1 306 ? -9.734 15.977 -12.203 1 97.75 306 ILE B N 1
ATOM 6831 C CA . ILE B 1 306 ? -8.688 14.984 -12.414 1 97.75 306 ILE B CA 1
ATOM 6832 C C . ILE B 1 306 ? -9.203 13.602 -12.047 1 97.75 306 ILE B C 1
ATOM 6834 O O . ILE B 1 306 ? -8.977 12.633 -12.773 1 97.75 306 ILE B O 1
ATOM 6838 N N . GLU B 1 307 ? -9.82 13.555 -10.945 1 94.94 307 GLU B N 1
ATOM 6839 C CA . GLU B 1 307 ? -10.305 12.281 -10.422 1 94.94 307 GLU B CA 1
ATOM 6840 C C . GLU B 1 307 ? -11.305 11.633 -11.383 1 94.94 307 GLU B C 1
ATOM 6842 O O . GLU B 1 307 ? -11.305 10.414 -11.562 1 94.94 307 GLU B O 1
ATOM 6847 N N . GLN B 1 308 ? -12.164 12.414 -11.953 1 92.38 308 GLN B N 1
ATOM 6848 C CA . GLN B 1 308 ? -13.102 11.891 -12.945 1 92.38 308 GLN B CA 1
ATOM 6849 C C . GLN B 1 308 ? -12.359 11.25 -14.117 1 92.38 308 GLN B C 1
ATOM 6851 O O . GLN B 1 308 ? -12.672 10.125 -14.516 1 92.38 308 GLN B O 1
ATOM 6856 N N . THR B 1 309 ? -11.391 11.977 -14.594 1 96.31 309 THR B N 1
ATOM 6857 C CA . THR B 1 309 ? -10.578 11.453 -15.695 1 96.31 309 THR B CA 1
ATOM 6858 C C . THR B 1 309 ? -9.789 10.227 -15.25 1 96.31 309 THR B C 1
ATOM 6860 O O . THR B 1 309 ? -9.633 9.273 -16.016 1 96.31 309 THR B O 1
ATOM 6863 N N . LEU B 1 310 ? -9.312 10.281 -14.055 1 96.25 310 LEU B N 1
ATOM 6864 C CA . LEU B 1 310 ? -8.562 9.172 -13.477 1 96.25 310 LEU B CA 1
ATOM 6865 C C . LEU B 1 310 ? -9.406 7.902 -13.438 1 96.25 310 LEU B C 1
ATOM 6867 O O . LEU B 1 310 ? -8.945 6.828 -13.836 1 96.25 310 LEU B O 1
ATOM 6871 N N . GLU B 1 311 ? -10.594 8.008 -13 1 92.56 311 GLU B N 1
ATOM 6872 C CA . GLU B 1 311 ? -11.477 6.852 -12.891 1 92.56 311 GLU B CA 1
ATOM 6873 C C . GLU B 1 311 ? -11.852 6.309 -14.266 1 92.56 311 GLU B C 1
ATOM 6875 O O . GLU B 1 311 ? -11.898 5.094 -14.461 1 92.56 311 GLU B O 1
ATOM 6880 N N . GLU B 1 312 ? -12.07 7.191 -15.172 1 92.75 312 GLU B N 1
ATOM 6881 C CA . GLU B 1 312 ? -12.352 6.766 -16.531 1 92.75 312 GLU B CA 1
ATOM 6882 C C . GLU B 1 312 ? -11.148 6.047 -17.156 1 92.75 312 GLU B C 1
ATOM 6884 O O . GLU B 1 312 ? -11.312 5.02 -17.812 1 92.75 312 GLU B O 1
ATOM 6889 N N . THR B 1 313 ? -10.008 6.629 -16.938 1 95.19 313 THR B N 1
ATOM 6890 C CA . THR B 1 313 ? -8.773 6.051 -17.469 1 95.19 313 THR B CA 1
ATOM 6891 C C . THR B 1 313 ? -8.508 4.684 -16.844 1 95.19 313 THR B C 1
ATOM 6893 O O . THR B 1 313 ? -8.102 3.75 -17.531 1 95.19 313 THR B O 1
ATOM 6896 N N . ARG B 1 314 ? -8.734 4.566 -15.57 1 94.06 314 ARG B N 1
ATOM 6897 C CA . ARG B 1 314 ? -8.578 3.299 -14.859 1 94.06 314 ARG B CA 1
ATOM 6898 C C . ARG B 1 314 ? -9.5 2.229 -15.445 1 94.06 314 ARG B C 1
ATOM 6900 O O . ARG B 1 314 ? -9.07 1.096 -15.672 1 94.06 314 ARG B O 1
ATOM 6907 N N . ASP B 1 315 ? -10.742 2.605 -15.641 1 92.44 315 ASP B N 1
ATOM 6908 C CA . ASP B 1 315 ? -11.711 1.647 -16.156 1 92.44 315 ASP B CA 1
ATOM 6909 C C . ASP B 1 315 ? -11.312 1.158 -17.547 1 92.44 315 ASP B C 1
ATOM 6911 O O . ASP B 1 315 ? -11.469 -0.023 -17.859 1 92.44 315 ASP B O 1
ATOM 6915 N N . GLU B 1 316 ? -10.812 2.07 -18.328 1 92.88 316 GLU B N 1
ATOM 6916 C CA . GLU B 1 316 ? -10.297 1.684 -19.641 1 92.88 316 GLU B CA 1
ATOM 6917 C C . GLU B 1 316 ? -9.125 0.715 -19.5 1 92.88 316 GLU B C 1
ATOM 6919 O O . GLU B 1 316 ? -9.016 -0.242 -20.281 1 92.88 316 GLU B O 1
ATOM 6924 N N . LEU B 1 317 ? -8.281 0.971 -18.578 1 93.19 317 LEU B N 1
ATOM 6925 C CA . LEU B 1 317 ? -7.145 0.09 -18.328 1 93.19 317 LEU B CA 1
ATOM 6926 C C . LEU B 1 317 ? -7.617 -1.297 -17.906 1 93.19 317 LEU B C 1
ATOM 6928 O O . LEU B 1 317 ? -7.086 -2.309 -18.359 1 93.19 317 LEU B O 1
ATOM 6932 N N . TYR B 1 318 ? -8.578 -1.306 -17.031 1 92.38 318 TYR B N 1
ATOM 6933 C CA . TYR B 1 318 ? -9.117 -2.572 -16.547 1 92.38 318 TYR B CA 1
ATOM 6934 C C . TYR B 1 318 ? -9.672 -3.406 -17.688 1 92.38 318 TYR B C 1
ATOM 6936 O O . TYR B 1 318 ? -9.594 -4.637 -17.672 1 92.38 318 TYR B O 1
ATOM 6944 N N . ASP B 1 319 ? -10.203 -2.783 -18.672 1 90.44 319 ASP B N 1
ATOM 6945 C CA . ASP B 1 319 ? -10.766 -3.479 -19.828 1 90.44 319 ASP B CA 1
ATOM 6946 C C . ASP B 1 319 ? -9.672 -4.188 -20.625 1 90.44 319 ASP B C 1
ATOM 6948 O O . ASP B 1 319 ? -9.945 -5.18 -21.297 1 90.44 319 ASP B O 1
ATOM 6952 N N . GLU B 1 320 ? -8.469 -3.701 -20.438 1 87.19 320 GLU B N 1
ATOM 6953 C CA . GLU B 1 320 ? -7.359 -4.25 -21.203 1 87.19 320 GLU B CA 1
ATOM 6954 C C . GLU B 1 320 ? -6.633 -5.344 -20.438 1 87.19 320 GLU B C 1
ATOM 6956 O O . GLU B 1 320 ? -5.867 -6.117 -21 1 87.19 320 GLU B O 1
ATOM 6961 N N . VAL B 1 321 ? -6.934 -5.457 -19.219 1 85.06 321 VAL B N 1
ATOM 6962 C CA . VAL B 1 321 ? -6.242 -6.43 -18.375 1 85.06 321 VAL B CA 1
ATOM 6963 C C . VAL B 1 321 ? -7.012 -7.746 -18.359 1 85.06 321 VAL B C 1
ATOM 6965 O O . VAL B 1 321 ? -8.195 -7.777 -18.031 1 85.06 321 VAL B O 1
ATOM 6968 N N . PRO B 1 322 ? -6.355 -8.781 -18.688 1 78.62 322 PRO B N 1
ATOM 6969 C CA . PRO B 1 322 ? -7.035 -10.078 -18.625 1 78.62 322 PRO B CA 1
ATOM 6970 C C . PRO B 1 322 ? -7.391 -10.477 -17.188 1 78.62 322 PRO B C 1
ATOM 6972 O O . PRO B 1 322 ? -6.707 -10.078 -16.25 1 78.62 322 PRO B O 1
ATOM 6975 N N . ASP B 1 323 ? -8.398 -11.305 -17.047 1 80.88 323 ASP B N 1
ATOM 6976 C CA . ASP B 1 323 ? -8.945 -11.664 -15.734 1 80.88 323 ASP B CA 1
ATOM 6977 C C . ASP B 1 323 ? -7.883 -12.328 -14.859 1 80.88 323 ASP B C 1
ATOM 6979 O O . ASP B 1 323 ? -7.84 -12.109 -13.648 1 80.88 323 ASP B O 1
ATOM 6983 N N . ASP B 1 324 ? -7.109 -13.078 -15.438 1 72.12 324 ASP B N 1
ATOM 6984 C CA . ASP B 1 324 ? -6.141 -13.859 -14.688 1 72.12 324 ASP B CA 1
ATOM 6985 C C . ASP B 1 324 ? -4.992 -12.984 -14.188 1 72.12 324 ASP B C 1
ATOM 6987 O O . ASP B 1 324 ? -4.191 -13.414 -13.359 1 72.12 324 ASP B O 1
ATOM 6991 N N . ARG B 1 325 ? -4.984 -11.742 -14.633 1 73.69 325 ARG B N 1
ATOM 6992 C CA . ARG B 1 325 ? -3.924 -10.828 -14.234 1 73.69 325 ARG B CA 1
ATOM 6993 C C . ARG B 1 325 ? -4.434 -9.812 -13.219 1 73.69 325 ARG B C 1
ATOM 6995 O O . ARG B 1 325 ? -3.65 -9.031 -12.664 1 73.69 325 ARG B O 1
ATOM 7002 N N . LEU B 1 326 ? -5.68 -9.852 -13.016 1 83.06 326 LEU B N 1
ATOM 7003 C CA . LEU B 1 326 ? -6.25 -8.914 -12.055 1 83.06 326 LEU B CA 1
ATOM 7004 C C . LEU B 1 326 ? -5.824 -9.266 -10.633 1 83.06 326 LEU B C 1
ATOM 7006 O O . LEU B 1 326 ? -5.82 -10.445 -10.258 1 83.06 326 LEU B O 1
ATOM 7010 N N . ASP B 1 327 ? -5.324 -8.289 -9.891 1 80.06 327 ASP B N 1
ATOM 7011 C CA . ASP B 1 327 ? -4.969 -8.523 -8.492 1 80.06 327 ASP B CA 1
ATOM 7012 C C . ASP B 1 327 ? -6.148 -8.234 -7.566 1 80.06 327 ASP B C 1
ATOM 7014 O O . ASP B 1 327 ? -7.227 -7.867 -8.031 1 80.06 327 ASP B O 1
ATOM 7018 N N . ASP B 1 328 ? -5.98 -8.469 -6.285 1 82.88 328 ASP B N 1
ATOM 7019 C CA . ASP B 1 328 ? -7.055 -8.336 -5.305 1 82.88 328 ASP B CA 1
ATOM 7020 C C . ASP B 1 328 ? -7.578 -6.906 -5.25 1 82.88 328 ASP B C 1
ATOM 7022 O O . ASP B 1 328 ? -8.789 -6.684 -5.18 1 82.88 328 ASP B O 1
ATOM 7026 N N . GLU B 1 329 ? -6.715 -5.949 -5.309 1 85.56 329 GLU B N 1
ATOM 7027 C CA . GLU B 1 329 ? -7.102 -4.547 -5.188 1 85.56 329 GLU B CA 1
ATOM 7028 C C . GLU B 1 329 ? -7.926 -4.094 -6.387 1 85.56 329 GLU B C 1
ATOM 7030 O O . GLU B 1 329 ? -8.938 -3.41 -6.23 1 85.56 329 GLU B O 1
ATOM 7035 N N . SER B 1 330 ? -7.445 -4.477 -7.551 1 90.06 330 SER B N 1
ATOM 7036 C CA . SER B 1 330 ? -8.18 -4.098 -8.75 1 90.06 330 SER B CA 1
ATOM 7037 C C . SER B 1 330 ? -9.57 -4.727 -8.766 1 90.06 330 SER B C 1
ATOM 7039 O O . SER B 1 330 ? -10.555 -4.066 -9.117 1 90.06 330 SER B O 1
ATOM 7041 N N . ARG B 1 331 ? -9.594 -5.953 -8.398 1 91.81 331 ARG B N 1
ATOM 7042 C CA . ARG B 1 331 ? -10.891 -6.633 -8.391 1 91.81 331 ARG B CA 1
ATOM 7043 C C . ARG B 1 331 ? -11.844 -5.988 -7.395 1 91.81 331 ARG B C 1
ATOM 7045 O O . ARG B 1 331 ? -13.039 -5.852 -7.668 1 91.81 331 ARG B O 1
ATOM 7052 N N . GLU B 1 332 ? -11.32 -5.66 -6.285 1 90.94 332 GLU B N 1
ATOM 7053 C CA . GLU B 1 332 ? -12.148 -5.012 -5.277 1 90.94 332 GLU B CA 1
ATOM 7054 C C . GLU B 1 332 ? -12.75 -3.711 -5.801 1 90.94 332 GLU B C 1
ATOM 7056 O O . GLU B 1 332 ? -13.938 -3.453 -5.625 1 90.94 332 GLU B O 1
ATOM 7061 N N . VAL B 1 333 ? -11.977 -2.92 -6.406 1 90.94 333 VAL B N 1
ATOM 7062 C CA . VAL B 1 333 ? -12.43 -1.641 -6.949 1 90.94 333 VAL B CA 1
ATOM 7063 C C . VAL B 1 333 ? -13.453 -1.879 -8.055 1 90.94 333 VAL B C 1
ATOM 7065 O O . VAL B 1 333 ? -14.461 -1.175 -8.133 1 90.94 333 VAL B O 1
ATOM 7068 N N . MET B 1 334 ? -13.164 -2.84 -8.922 1 92.12 334 MET B N 1
ATOM 7069 C CA . MET B 1 334 ? -14.086 -3.162 -10.008 1 92.12 334 MET B CA 1
ATOM 7070 C C . MET B 1 334 ? -15.461 -3.531 -9.461 1 92.12 334 MET B C 1
ATOM 7072 O O . MET B 1 334 ? -16.484 -3.047 -9.961 1 92.12 334 MET B O 1
ATOM 7076 N N . VAL B 1 335 ? -15.438 -4.316 -8.438 1 92.81 335 VAL B N 1
ATOM 7077 C CA . VAL B 1 335 ? -16.688 -4.789 -7.852 1 92.81 335 VAL B CA 1
ATOM 7078 C C . VAL B 1 335 ? -17.422 -3.629 -7.191 1 92.81 335 VAL B C 1
ATOM 7080 O O . VAL B 1 335 ? -18.641 -3.496 -7.328 1 92.81 335 VAL B O 1
ATOM 7083 N N . GLU B 1 336 ? -16.734 -2.805 -6.512 1 90.12 336 GLU B N 1
ATOM 7084 C CA . GLU B 1 336 ? -17.344 -1.644 -5.875 1 90.12 336 GLU B CA 1
ATOM 7085 C C . GLU B 1 336 ? -17.969 -0.716 -6.914 1 90.12 336 GLU B C 1
ATOM 7087 O O . GLU B 1 336 ? -19.062 -0.173 -6.695 1 90.12 336 GLU B O 1
ATOM 7092 N N . GLN B 1 337 ? -17.281 -0.578 -7.949 1 88.62 337 GLN B N 1
ATOM 7093 C CA . GLN B 1 337 ? -17.797 0.272 -9.023 1 88.62 337 GLN B CA 1
ATOM 7094 C C . GLN B 1 337 ? -19.016 -0.351 -9.68 1 88.62 337 GLN B C 1
ATOM 7096 O O . GLN B 1 337 ? -19.969 0.354 -10.031 1 88.62 337 GLN B O 1
ATOM 7101 N N . MET B 1 338 ? -18.922 -1.594 -9.867 1 87.94 338 MET B N 1
ATOM 7102 C CA . MET B 1 338 ? -20.016 -2.307 -10.523 1 87.94 338 MET B CA 1
ATOM 7103 C C . MET B 1 338 ? -21.312 -2.111 -9.758 1 87.94 338 MET B C 1
ATOM 7105 O O . MET B 1 338 ? -22.391 -2.027 -10.359 1 87.94 338 MET B O 1
ATOM 7109 N N . PHE B 1 339 ? -21.203 -2.061 -8.531 1 84.62 339 PHE B N 1
ATOM 7110 C CA . PHE B 1 339 ? -22.406 -2.006 -7.723 1 84.62 339 PHE B CA 1
ATOM 7111 C C . PHE B 1 339 ? -22.766 -0.565 -7.375 1 84.62 339 PHE B C 1
ATOM 7113 O O . PHE B 1 339 ? -23.734 -0.314 -6.652 1 84.62 339 PHE B O 1
ATOM 7120 N N . SER B 1 340 ? -21.938 0.227 -7.98 1 79.94 340 SER B N 1
ATOM 7121 C CA . SER B 1 340 ? -22.25 1.637 -7.789 1 79.94 340 SER B CA 1
ATOM 7122 C C . SER B 1 340 ? -23.219 2.131 -8.852 1 79.94 340 SER B C 1
ATOM 7124 O O . SER B 1 340 ? -23.281 1.578 -9.953 1 79.94 340 SER B O 1
ATOM 7126 N N . GLY B 1 341 ? -24.141 2.777 -8.594 1 65.81 341 GLY B N 1
ATOM 7127 C CA . GLY B 1 341 ? -25.172 3.268 -9.492 1 65.81 341 GLY B CA 1
ATOM 7128 C C . GLY B 1 341 ? -24.625 4.07 -10.656 1 65.81 341 GLY B C 1
ATOM 7129 O O . GLY B 1 341 ? -25.328 4.316 -11.633 1 65.81 341 GLY B O 1
ATOM 7130 N N . SER B 1 342 ? -23.375 4.438 -10.641 1 62.06 342 SER B N 1
ATOM 7131 C CA . SER B 1 342 ? -22.875 5.402 -11.609 1 62.06 342 SER B CA 1
ATOM 7132 C C . SER B 1 342 ? -22 4.719 -12.664 1 62.06 342 SER B C 1
ATOM 7134 O O . SER B 1 342 ? -21.516 5.367 -13.586 1 62.06 342 SER B O 1
ATOM 7136 N N . SER B 1 343 ? -21.859 3.398 -12.602 1 63.72 343 SER B N 1
ATOM 7137 C CA . SER B 1 343 ? -20.828 2.84 -13.461 1 63.72 343 SER B CA 1
ATOM 7138 C C . SER B 1 343 ? -21.391 2.436 -14.82 1 63.72 343 SER B C 1
ATOM 7140 O O . SER B 1 343 ? -22.5 1.888 -14.898 1 63.72 343 SER B O 1
ATOM 7142 N N . SER B 1 344 ? -20.656 2.908 -15.836 1 65.38 344 SER B N 1
ATOM 7143 C CA . SER B 1 344 ? -21.031 2.566 -17.203 1 65.38 344 SER B CA 1
ATOM 7144 C C . SER B 1 344 ? -20.359 1.276 -17.656 1 65.38 344 SER B C 1
ATOM 7146 O O . SER B 1 344 ? -20.625 0.773 -18.75 1 65.38 344 SER B O 1
ATOM 7148 N N . THR B 1 345 ? -19.594 0.769 -16.781 1 74.94 345 THR B N 1
ATOM 7149 C CA . THR B 1 345 ? -18.844 -0.392 -17.25 1 74.94 345 THR B CA 1
ATOM 7150 C C . THR B 1 345 ? -19.531 -1.687 -16.828 1 74.94 345 THR B C 1
ATOM 7152 O O . THR B 1 345 ? -20.078 -1.775 -15.727 1 74.94 345 THR B O 1
ATOM 7155 N N . ASP B 1 346 ? -19.625 -2.58 -17.781 1 85.5 346 ASP B N 1
ATOM 7156 C CA . ASP B 1 346 ? -20.219 -3.883 -17.484 1 85.5 346 ASP B CA 1
ATOM 7157 C C . ASP B 1 346 ? -19.141 -4.953 -17.328 1 85.5 346 ASP B C 1
ATOM 7159 O O . ASP B 1 346 ? -18.578 -5.414 -18.328 1 85.5 346 ASP B O 1
ATOM 7163 N N . TRP B 1 347 ? -18.859 -5.293 -16.078 1 92.88 347 TRP B N 1
ATOM 7164 C CA . TRP B 1 347 ? -17.844 -6.305 -15.781 1 92.88 347 TRP B CA 1
ATOM 7165 C C . TRP B 1 347 ? -18.484 -7.578 -15.242 1 92.88 347 TRP B C 1
ATOM 7167 O O . TRP B 1 347 ? -17.828 -8.367 -14.555 1 92.88 347 TRP B O 1
ATOM 7177 N N . THR B 1 348 ? -19.766 -7.812 -15.633 1 93.06 348 THR B N 1
ATOM 7178 C CA . THR B 1 348 ? -20.5 -8.93 -15.062 1 93.06 348 THR B CA 1
ATOM 7179 C C . THR B 1 348 ? -19.953 -10.266 -15.555 1 93.06 348 THR B C 1
ATOM 7181 O O . THR B 1 348 ? -20.109 -11.289 -14.883 1 93.06 348 THR B O 1
ATOM 7184 N N . ASN B 1 349 ? -19.328 -10.211 -16.672 1 93.75 349 ASN B N 1
ATOM 7185 C CA . ASN B 1 349 ? -18.812 -11.445 -17.234 1 93.75 349 ASN B CA 1
ATOM 7186 C C . ASN B 1 349 ? -17.328 -11.641 -16.906 1 93.75 349 ASN B C 1
ATOM 7188 O O . ASN B 1 349 ? -16.734 -12.641 -17.297 1 93.75 349 ASN B O 1
ATOM 7192 N N . ARG B 1 350 ? -16.766 -10.719 -16.188 1 94.5 350 ARG B N 1
ATOM 7193 C CA . ARG B 1 350 ? -15.375 -10.836 -15.758 1 94.5 350 ARG B CA 1
ATOM 7194 C C . ARG B 1 350 ? -15.242 -11.75 -14.547 1 94.5 350 ARG B C 1
ATOM 7196 O O . ARG B 1 350 ? -16.109 -11.742 -13.664 1 94.5 350 ARG B O 1
ATOM 7203 N N . SER B 1 351 ? -14.219 -12.5 -14.469 1 92.25 351 SER B N 1
ATOM 7204 C CA . SER B 1 351 ? -13.984 -13.414 -13.359 1 92.25 351 SER B CA 1
ATOM 7205 C C . SER B 1 351 ? -13.398 -12.68 -12.156 1 92.25 351 SER B C 1
ATOM 7207 O O . SER B 1 351 ? -12.211 -12.797 -11.867 1 92.25 351 SER B O 1
ATOM 7209 N N . LEU B 1 352 ? -14.273 -12.07 -11.43 1 95.19 352 LEU B N 1
ATOM 7210 C CA . LEU B 1 352 ? -13.812 -11.148 -10.398 1 95.19 352 LEU B CA 1
ATOM 7211 C C . LEU B 1 352 ? -13.875 -11.789 -9.016 1 95.19 352 LEU B C 1
ATOM 7213 O O . LEU B 1 352 ? -13.219 -11.328 -8.086 1 95.19 352 LEU B O 1
ATOM 7217 N N . PHE B 1 353 ? -14.633 -12.812 -8.906 1 95.31 353 PHE B N 1
ATOM 7218 C CA . PHE B 1 353 ? -14.898 -13.375 -7.594 1 95.31 353 PHE B CA 1
ATOM 7219 C C . PHE B 1 353 ? -14.156 -14.695 -7.41 1 95.31 353 PHE B C 1
ATOM 7221 O O . PHE B 1 353 ? -13.828 -15.375 -8.391 1 95.31 353 PHE B O 1
ATOM 7228 N N . GLN B 1 354 ? -13.891 -15.016 -6.105 1 90.62 354 GLN B N 1
ATOM 7229 C CA . GLN B 1 354 ? -13.047 -16.172 -5.816 1 90.62 354 GLN B CA 1
ATOM 7230 C C . GLN B 1 354 ? -13.867 -17.312 -5.223 1 90.62 354 GLN B C 1
ATOM 7232 O O . GLN B 1 354 ? -14.695 -17.094 -4.332 1 90.62 354 GLN B O 1
ATOM 7237 N N . LEU B 1 355 ? -13.609 -18.453 -5.738 1 88.19 355 LEU B N 1
ATOM 7238 C CA . LEU B 1 355 ? -14.211 -19.672 -5.203 1 88.19 355 LEU B CA 1
ATOM 7239 C C . LEU B 1 355 ? -13.359 -20.25 -4.078 1 88.19 355 LEU B C 1
ATOM 7241 O O . LEU B 1 355 ? -12.227 -19.812 -3.869 1 88.19 355 LEU B O 1
ATOM 7245 N N . ALA B 1 356 ? -13.906 -21.188 -3.412 1 83.5 356 ALA B N 1
ATOM 7246 C CA . ALA B 1 356 ? -13.25 -21.797 -2.26 1 83.5 356 ALA B CA 1
ATOM 7247 C C . ALA B 1 356 ? -11.914 -22.422 -2.658 1 83.5 356 ALA B C 1
ATOM 7249 O O . ALA B 1 356 ? -10.984 -22.484 -1.849 1 83.5 356 ALA B O 1
ATOM 7250 N N . ASN B 1 357 ? -11.781 -22.844 -3.906 1 70.12 357 ASN B N 1
ATOM 7251 C CA . ASN B 1 357 ? -10.539 -23.453 -4.359 1 70.12 357 ASN B CA 1
ATOM 7252 C C . ASN B 1 357 ? -9.594 -22.438 -4.973 1 70.12 357 ASN B C 1
ATOM 7254 O O . ASN B 1 357 ? -8.656 -22.797 -5.688 1 70.12 357 ASN B O 1
ATOM 7258 N N . GLU B 1 358 ? -9.938 -21.188 -4.91 1 74.06 358 GLU B N 1
ATOM 7259 C CA . GLU B 1 358 ? -9.125 -20.047 -5.309 1 74.06 358 GLU B CA 1
ATOM 7260 C C . GLU B 1 358 ? -9.266 -19.766 -6.801 1 74.06 358 GLU B C 1
ATOM 7262 O O . GLU B 1 358 ? -8.648 -18.828 -7.32 1 74.06 358 GLU B O 1
ATOM 7267 N N . SER B 1 359 ? -10.078 -20.594 -7.434 1 75.19 359 SER B N 1
ATOM 7268 C CA . SER B 1 359 ? -10.391 -20.234 -8.812 1 75.19 359 SER B CA 1
ATOM 7269 C C . SER B 1 359 ? -11.352 -19.047 -8.875 1 75.19 359 SER B C 1
ATOM 7271 O O . SER B 1 359 ? -11.953 -18.672 -7.863 1 75.19 359 SER B O 1
ATOM 7273 N N . ARG B 1 360 ? -11.414 -18.516 -10.148 1 86.75 360 ARG B N 1
ATOM 7274 C CA . ARG B 1 360 ? -12.219 -17.312 -10.289 1 86.75 360 ARG B CA 1
ATOM 7275 C C . ARG B 1 360 ? -13.523 -17.594 -11.023 1 86.75 360 ARG B C 1
ATOM 7277 O O . ARG B 1 360 ? -13.609 -18.562 -11.789 1 86.75 360 ARG B O 1
ATOM 7284 N N . ILE B 1 361 ? -14.516 -16.797 -10.68 1 91.44 361 ILE B N 1
ATOM 7285 C CA . ILE B 1 361 ? -15.828 -16.953 -11.289 1 91.44 361 ILE B CA 1
ATOM 7286 C C . ILE B 1 361 ? -16.453 -15.578 -11.539 1 91.44 361 ILE B C 1
ATOM 7288 O O . ILE B 1 361 ? -16.125 -14.609 -10.852 1 91.44 361 ILE B O 1
ATOM 7292 N N . SER B 1 362 ? -17.281 -15.492 -12.57 1 94.62 362 SER B N 1
ATOM 7293 C CA . SER B 1 362 ? -17.938 -14.234 -12.914 1 94.62 362 SER B CA 1
ATOM 7294 C C . SER B 1 362 ? -19.297 -14.117 -12.211 1 94.62 362 SER B C 1
ATOM 7296 O O . SER B 1 362 ? -19.828 -15.109 -11.711 1 94.62 362 SER B O 1
ATOM 7298 N N . LEU B 1 363 ? -19.766 -12.875 -12.141 1 96 363 LEU B N 1
ATOM 7299 C CA . LEU B 1 363 ? -21.078 -12.641 -11.555 1 96 363 LEU B CA 1
ATOM 7300 C C . LEU B 1 363 ? -22.156 -13.352 -12.359 1 96 363 LEU B C 1
ATOM 7302 O O . LEU B 1 363 ? -23.094 -13.914 -11.781 1 96 363 LEU B O 1
ATOM 7306 N N . THR B 1 364 ? -22.062 -13.328 -13.625 1 95.44 364 THR B N 1
ATOM 7307 C CA . THR B 1 364 ? -23.016 -13.992 -14.5 1 95.44 364 THR B CA 1
ATOM 7308 C C . THR B 1 364 ? -23.109 -15.477 -14.172 1 95.44 364 THR B C 1
ATOM 7310 O O . THR B 1 364 ? -24.203 -16.031 -14.102 1 95.44 364 THR B O 1
ATOM 7313 N N . ARG B 1 365 ? -21.984 -16.047 -13.945 1 94.19 365 ARG B N 1
ATOM 7314 C CA . ARG B 1 365 ? -21.969 -17.484 -13.625 1 94.19 365 ARG B CA 1
ATOM 7315 C C . ARG B 1 365 ? -22.5 -17.734 -12.227 1 94.19 365 ARG B C 1
ATOM 7317 O O . ARG B 1 365 ? -23.141 -18.766 -11.977 1 94.19 365 ARG B O 1
ATOM 7324 N N . ILE B 1 366 ? -22.203 -16.875 -11.32 1 96.81 366 ILE B N 1
ATOM 7325 C CA . ILE B 1 366 ? -22.75 -16.984 -9.969 1 96.81 366 ILE B CA 1
ATOM 7326 C C . ILE B 1 366 ? -24.266 -16.922 -10.016 1 96.81 366 ILE B C 1
ATOM 7328 O O . ILE B 1 366 ? -24.938 -17.75 -9.383 1 96.81 366 ILE B O 1
ATOM 7332 N N . GLN B 1 367 ? -24.781 -15.992 -10.781 1 95.75 367 GLN B N 1
ATOM 7333 C CA . GLN B 1 367 ? -26.219 -15.789 -10.867 1 95.75 367 GLN B CA 1
ATOM 7334 C C . GLN B 1 367 ? -26.891 -16.953 -11.586 1 95.75 367 GLN B C 1
ATOM 7336 O O . GLN B 1 367 ? -28.094 -17.203 -11.391 1 95.75 367 GLN B O 1
ATOM 7341 N N . ALA B 1 368 ? -26.188 -17.656 -12.352 1 95.19 368 ALA B N 1
ATOM 7342 C CA . ALA B 1 368 ? -26.734 -18.781 -13.109 1 95.19 368 ALA B CA 1
ATOM 7343 C C . ALA B 1 368 ? -26.734 -20.062 -12.273 1 95.19 368 ALA B C 1
ATOM 7345 O O . ALA B 1 368 ? -27.391 -21.047 -12.625 1 95.19 368 ALA B O 1
ATOM 7346 N N . ALA B 1 369 ? -26.047 -20.062 -11.188 1 95.44 369 ALA B N 1
ATOM 7347 C CA . ALA B 1 369 ? -25.984 -21.25 -10.328 1 95.44 369 ALA B CA 1
ATOM 7348 C C . ALA B 1 369 ? -27.312 -21.5 -9.625 1 95.44 369 ALA B C 1
ATOM 7350 O O . ALA B 1 369 ? -28.031 -20.547 -9.297 1 95.44 369 ALA B O 1
ATOM 7351 N N . PRO B 1 370 ? -27.672 -22.781 -9.406 1 94.75 370 PRO B N 1
ATOM 7352 C CA . PRO B 1 370 ? -28.906 -23.062 -8.688 1 94.75 370 PRO B CA 1
ATOM 7353 C C . PRO B 1 370 ? -28.875 -22.578 -7.238 1 94.75 370 PRO B C 1
ATOM 7355 O O . PRO B 1 370 ? -29.859 -22.047 -6.742 1 94.75 370 PRO B O 1
ATOM 7358 N N . GLU B 1 371 ? -27.797 -22.797 -6.617 1 96.5 371 GLU B N 1
ATOM 7359 C CA . GLU B 1 371 ? -27.531 -22.375 -5.25 1 96.5 371 GLU B CA 1
ATOM 7360 C C . GLU B 1 371 ? -26.062 -22.016 -5.066 1 96.5 371 GLU B C 1
ATOM 7362 O O . GLU B 1 371 ? -25.203 -22.438 -5.844 1 96.5 371 GLU B O 1
ATOM 7367 N N . ILE B 1 372 ? -25.891 -21.188 -4.047 1 97.5 372 ILE B N 1
ATOM 7368 C CA . ILE B 1 372 ? -24.5 -20.797 -3.803 1 97.5 372 ILE B CA 1
ATOM 7369 C C . ILE B 1 372 ? -24.188 -20.953 -2.318 1 97.5 372 ILE B C 1
ATOM 7371 O O . ILE B 1 372 ? -25.078 -20.922 -1.474 1 97.5 372 ILE B O 1
ATOM 7375 N N . GLY B 1 373 ? -22.938 -21.312 -1.997 1 96.75 373 GLY B N 1
ATOM 7376 C CA . GLY B 1 373 ? -22.422 -21.359 -0.634 1 96.75 373 GLY B CA 1
ATOM 7377 C C . GLY B 1 373 ? -21.406 -20.266 -0.34 1 96.75 373 GLY B C 1
ATOM 7378 O O . GLY B 1 373 ? -20.781 -19.734 -1.257 1 96.75 373 GLY B O 1
ATOM 7379 N N . TRP B 1 374 ? -21.328 -19.906 0.942 1 94.88 374 TRP B N 1
ATOM 7380 C CA . TRP B 1 374 ? -20.359 -18.922 1.396 1 94.88 374 TRP B CA 1
ATOM 7381 C C . TRP B 1 374 ? -19.422 -19.516 2.449 1 94.88 374 TRP B C 1
ATOM 7383 O O . TRP B 1 374 ? -19.859 -20.266 3.322 1 94.88 374 TRP B O 1
ATOM 7393 N N . ILE B 1 375 ? -18.125 -19.219 2.305 1 90 375 ILE B N 1
ATOM 7394 C CA . ILE B 1 375 ? -17.172 -19.578 3.361 1 90 375 ILE B CA 1
ATOM 7395 C C . ILE B 1 375 ? -16.297 -18.375 3.695 1 90 375 ILE B C 1
ATOM 7397 O O . ILE B 1 375 ? -16.125 -17.484 2.869 1 90 375 ILE B O 1
ATOM 7401 N N . GLU B 1 376 ? -15.758 -18.344 4.891 1 82.19 376 GLU B N 1
ATOM 7402 C CA . GLU B 1 376 ? -14.906 -17.234 5.336 1 82.19 376 GLU B CA 1
ATOM 7403 C C . GLU B 1 376 ? -13.438 -17.656 5.379 1 82.19 376 GLU B C 1
ATOM 7405 O O . GLU B 1 376 ? -12.555 -16.812 5.496 1 82.19 376 GLU B O 1
ATOM 7410 N N . SER B 1 377 ? -13.234 -18.906 5.344 1 73.5 377 SER B N 1
ATOM 7411 C CA . SER B 1 377 ? -11.875 -19.438 5.367 1 73.5 377 SER B CA 1
ATOM 7412 C C . SER B 1 377 ? -11.773 -20.734 4.57 1 73.5 377 SER B C 1
ATOM 7414 O O . SER B 1 377 ? -12.781 -21.359 4.273 1 73.5 377 SER B O 1
ATOM 7416 N N . ALA B 1 378 ? -10.586 -21.016 4.242 1 63.16 378 ALA B N 1
ATOM 7417 C CA . ALA B 1 378 ? -10.336 -22.219 3.451 1 63.16 378 ALA B CA 1
ATOM 7418 C C . ALA B 1 378 ? -10.82 -23.469 4.184 1 63.16 378 ALA B C 1
ATOM 7420 O O . ALA B 1 378 ? -10.586 -23.625 5.383 1 63.16 378 ALA B O 1
ATOM 7421 N N . GLU B 1 379 ? -11.695 -24.188 3.539 1 68.06 379 GLU B N 1
ATOM 7422 C CA . GLU B 1 379 ? -12.227 -25.453 4.039 1 68.06 379 GLU B CA 1
ATOM 7423 C C . GLU B 1 379 ? -12.125 -26.562 2.986 1 68.06 379 GLU B C 1
ATOM 7425 O O . GLU B 1 379 ? -12.461 -26.344 1.82 1 68.06 379 GLU B O 1
ATOM 7430 N N . LYS B 1 380 ? -11.68 -27.672 3.43 1 65.06 380 LYS B N 1
ATOM 7431 C CA . LYS B 1 380 ? -11.508 -28.797 2.521 1 65.06 380 LYS B CA 1
ATOM 7432 C C . LYS B 1 380 ? -12.828 -29.172 1.854 1 65.06 380 LYS B C 1
ATOM 7434 O O . LYS B 1 380 ? -12.875 -29.438 0.65 1 65.06 380 LYS B O 1
ATOM 7439 N N . GLY B 1 381 ? -13.805 -29.266 2.68 1 71.38 381 GLY B N 1
ATOM 7440 C CA . GLY B 1 381 ? -15.117 -29.594 2.156 1 71.38 381 GLY B CA 1
ATOM 7441 C C . GLY B 1 381 ? -15.594 -28.641 1.081 1 71.38 381 GLY B C 1
ATOM 7442 O O . GLY B 1 381 ? -16.203 -29.062 0.096 1 71.38 381 GLY B O 1
ATOM 7443 N N . ALA B 1 382 ? -15.32 -27.406 1.196 1 84.06 382 ALA B N 1
ATOM 7444 C CA . ALA B 1 382 ? -15.719 -26.375 0.239 1 84.06 382 ALA B CA 1
ATOM 7445 C C . ALA B 1 382 ? -14.977 -26.547 -1.083 1 84.06 382 ALA B C 1
ATOM 7447 O O . ALA B 1 382 ? -15.562 -26.406 -2.156 1 84.06 382 ALA B O 1
ATOM 7448 N N . ASP B 1 383 ? -13.766 -26.844 -0.953 1 75.25 383 ASP B N 1
ATOM 7449 C CA . ASP B 1 383 ? -12.945 -27.078 -2.135 1 75.25 383 ASP B CA 1
ATOM 7450 C C . ASP B 1 383 ? -13.5 -28.219 -2.98 1 75.25 383 ASP B C 1
ATOM 7452 O O . ASP B 1 383 ? -13.594 -28.109 -4.203 1 75.25 383 ASP B O 1
ATOM 7456 N N . LYS B 1 384 ? -13.805 -29.25 -2.324 1 72.12 384 LYS B N 1
ATOM 7457 C CA . LYS B 1 384 ? -14.32 -30.438 -3.006 1 72.12 384 LYS B CA 1
ATOM 7458 C C . LYS B 1 384 ? -15.68 -30.172 -3.643 1 72.12 384 LYS B C 1
ATOM 7460 O O . LYS B 1 384 ? -15.992 -30.719 -4.707 1 72.12 384 LYS B O 1
ATOM 7465 N N . LEU B 1 385 ? -16.438 -29.469 -2.977 1 82.75 385 LEU B N 1
ATOM 7466 C CA . LEU B 1 385 ? -17.734 -29.094 -3.551 1 82.75 385 LEU B CA 1
ATOM 7467 C C . LEU B 1 385 ? -17.547 -28.312 -4.852 1 82.75 385 LEU B C 1
ATOM 7469 O O . LEU B 1 385 ? -18.25 -28.562 -5.832 1 82.75 385 LEU B O 1
ATOM 7473 N N . VAL B 1 386 ? -16.609 -27.406 -4.906 1 84.38 386 VAL B N 1
ATOM 7474 C CA . VAL B 1 386 ? -16.344 -26.609 -6.105 1 84.38 386 VAL B CA 1
ATOM 7475 C C . VAL B 1 386 ? -15.867 -27.531 -7.23 1 84.38 386 VAL B C 1
ATOM 7477 O O . VAL B 1 386 ? -16.266 -27.359 -8.383 1 84.38 386 VAL B O 1
ATOM 7480 N N . GLU B 1 387 ? -15.062 -28.453 -6.887 1 71.25 387 GLU B N 1
ATOM 7481 C CA . GLU B 1 387 ? -14.594 -29.422 -7.871 1 71.25 387 GLU B CA 1
ATOM 7482 C C . GLU B 1 387 ? -15.758 -30.203 -8.484 1 71.25 387 GLU B C 1
ATOM 7484 O O . GLU B 1 387 ? -15.68 -30.656 -9.625 1 71.25 387 GLU B O 1
ATOM 7489 N N . ARG B 1 388 ? -16.766 -30.406 -7.664 1 74.5 388 ARG B N 1
ATOM 7490 C CA . ARG B 1 388 ? -17.938 -31.141 -8.109 1 74.5 388 ARG B CA 1
ATOM 7491 C C . ARG B 1 388 ? -18.922 -30.234 -8.82 1 74.5 388 ARG B C 1
ATOM 7493 O O . ARG B 1 388 ? -20.047 -30.641 -9.148 1 74.5 388 ARG B O 1
ATOM 7500 N N . GLY B 1 389 ? -18.578 -28.953 -8.977 1 81.75 389 GLY B N 1
ATOM 7501 C CA . GLY B 1 389 ? -19.375 -28.062 -9.797 1 81.75 389 GLY B CA 1
ATOM 7502 C C . GLY B 1 389 ? -20.188 -27.078 -8.984 1 81.75 389 GLY B C 1
ATOM 7503 O O . GLY B 1 389 ? -20.906 -26.234 -9.547 1 81.75 389 GLY B O 1
ATOM 7504 N N . TYR B 1 390 ? -20.078 -27.156 -7.688 1 90.19 390 TYR B N 1
ATOM 7505 C CA . TYR B 1 390 ? -20.812 -26.219 -6.863 1 90.19 390 TYR B CA 1
ATOM 7506 C C . TYR B 1 390 ? -20.141 -24.859 -6.848 1 90.19 390 TYR B C 1
ATOM 7508 O O . TYR B 1 390 ? -18.922 -24.766 -7.051 1 90.19 390 TYR B O 1
ATOM 7516 N N . VAL B 1 391 ? -20.969 -23.844 -6.629 1 95.12 391 VAL B N 1
ATOM 7517 C CA . VAL B 1 391 ? -20.422 -22.5 -6.473 1 95.12 391 VAL B CA 1
ATOM 7518 C C . VAL B 1 391 ? -20.328 -22.156 -4.988 1 95.12 391 VAL B C 1
ATOM 7520 O O . VAL B 1 391 ? -21.328 -21.891 -4.332 1 95.12 391 VAL B O 1
ATOM 7523 N N . VAL B 1 392 ? -19.141 -22.219 -4.5 1 94.81 392 VAL B N 1
ATOM 7524 C CA . VAL B 1 392 ? -18.859 -21.844 -3.119 1 94.81 392 VAL B CA 1
ATOM 7525 C C . VAL B 1 392 ? -17.906 -20.656 -3.09 1 94.81 392 VAL B C 1
ATOM 7527 O O . VAL B 1 392 ? -16.719 -20.781 -3.436 1 94.81 392 VAL B O 1
ATOM 7530 N N . LEU B 1 393 ? -18.453 -19.562 -2.621 1 95.69 393 LEU B N 1
ATOM 7531 C CA . LEU B 1 393 ? -17.734 -18.297 -2.67 1 95.69 393 LEU B CA 1
ATOM 7532 C C . LEU B 1 393 ? -16.922 -18.078 -1.395 1 95.69 393 LEU B C 1
ATOM 7534 O O . LEU B 1 393 ? -17.422 -18.297 -0.29 1 95.69 393 LEU B O 1
ATOM 7538 N N . ASP B 1 394 ? -15.664 -17.641 -1.562 1 91.88 394 ASP B N 1
ATOM 7539 C CA . ASP B 1 394 ? -14.734 -17.406 -0.462 1 91.88 394 ASP B CA 1
ATOM 7540 C C . ASP B 1 394 ? -14.703 -15.922 -0.079 1 91.88 394 ASP B C 1
ATOM 7542 O O . ASP B 1 394 ? -14.039 -15.117 -0.739 1 91.88 394 ASP B O 1
ATOM 7546 N N . THR B 1 395 ? -15.188 -15.555 1.068 1 91.62 395 THR B N 1
ATOM 7547 C CA . THR B 1 395 ? -15.336 -14.156 1.467 1 91.62 395 THR B CA 1
ATOM 7548 C C . THR B 1 395 ? -14.055 -13.641 2.115 1 91.62 395 THR B C 1
ATOM 7550 O O . THR B 1 395 ? -13.984 -12.484 2.529 1 91.62 395 THR B O 1
ATOM 7553 N N . SER B 1 396 ? -13.055 -14.523 2.184 1 82.06 396 SER B N 1
ATOM 7554 C CA . SER B 1 396 ? -11.75 -14.008 2.58 1 82.06 396 SER B CA 1
ATOM 7555 C C . SER B 1 396 ? -11.117 -13.18 1.465 1 82.06 396 SER B C 1
ATOM 7557 O O . SER B 1 396 ? -10.219 -12.375 1.715 1 82.06 396 SER B O 1
ATOM 7559 N N . ASP B 1 397 ? -11.594 -13.461 0.253 1 85.75 397 ASP B N 1
ATOM 7560 C CA . ASP B 1 397 ? -11.234 -12.656 -0.905 1 85.75 397 ASP B CA 1
ATOM 7561 C C . ASP B 1 397 ? -11.938 -11.297 -0.867 1 85.75 397 ASP B C 1
ATOM 7563 O O . ASP B 1 397 ? -13.156 -11.227 -0.73 1 85.75 397 ASP B O 1
ATOM 7567 N N . PRO B 1 398 ? -11.18 -10.188 -1.027 1 87.31 398 PRO B N 1
ATOM 7568 C CA . PRO B 1 398 ? -11.773 -8.859 -0.857 1 87.31 398 PRO B CA 1
ATOM 7569 C C . PRO B 1 398 ? -12.922 -8.602 -1.829 1 87.31 398 PRO B C 1
ATOM 7571 O O . PRO B 1 398 ? -13.945 -8.023 -1.445 1 87.31 398 PRO B O 1
ATOM 7574 N N . ALA B 1 399 ? -12.742 -8.953 -3.045 1 93 399 ALA B N 1
ATOM 7575 C CA . ALA B 1 399 ? -13.789 -8.727 -4.031 1 93 399 ALA B CA 1
ATOM 7576 C C . ALA B 1 399 ? -15.055 -9.508 -3.682 1 93 399 ALA B C 1
ATOM 7578 O O . ALA B 1 399 ? -16.156 -8.984 -3.783 1 93 399 ALA B O 1
ATOM 7579 N N . THR B 1 400 ? -14.867 -10.734 -3.283 1 94.94 400 THR B N 1
ATOM 7580 C CA . THR B 1 400 ? -15.992 -11.586 -2.908 1 94.94 400 THR B CA 1
ATOM 7581 C C . THR B 1 400 ? -16.656 -11.07 -1.637 1 94.94 400 THR B C 1
ATOM 7583 O O . THR B 1 400 ? -17.875 -11.141 -1.497 1 94.94 400 THR B O 1
ATOM 7586 N N . LYS B 1 401 ? -15.875 -10.602 -0.771 1 92.06 401 LYS B N 1
ATOM 7587 C CA . LYS B 1 401 ? -16.406 -10 0.447 1 92.06 401 LYS B CA 1
ATOM 7588 C C . LYS B 1 401 ? -17.312 -8.812 0.123 1 92.06 401 LYS B C 1
ATOM 7590 O O . LYS B 1 401 ? -18.359 -8.648 0.736 1 92.06 401 LYS B O 1
ATOM 7595 N N . ARG B 1 402 ? -16.906 -7.996 -0.792 1 91.38 402 ARG B N 1
ATOM 7596 C CA . ARG B 1 402 ? -17.703 -6.836 -1.193 1 91.38 402 ARG B CA 1
ATOM 7597 C C . ARG B 1 402 ? -19.047 -7.27 -1.775 1 91.38 402 ARG B C 1
ATOM 7599 O O . ARG B 1 402 ? -20.062 -6.605 -1.561 1 91.38 402 ARG B O 1
ATOM 7606 N N . LEU B 1 403 ? -18.984 -8.297 -2.549 1 93.94 403 LEU B N 1
ATOM 7607 C CA . LEU B 1 403 ? -20.219 -8.828 -3.094 1 93.94 403 LEU B CA 1
ATOM 7608 C C . LEU B 1 403 ? -21.188 -9.211 -1.978 1 93.94 403 LEU B C 1
ATOM 7610 O O . LEU B 1 403 ? -22.375 -8.867 -2.025 1 93.94 403 LEU B O 1
ATOM 7614 N N . ARG B 1 404 ? -20.688 -9.898 -1.013 1 93.06 404 ARG B N 1
ATOM 7615 C CA . ARG B 1 404 ? -21.516 -10.328 0.107 1 93.06 404 ARG B CA 1
ATOM 7616 C C . ARG B 1 404 ? -22.078 -9.133 0.867 1 93.06 404 ARG B C 1
ATOM 7618 O O . ARG B 1 404 ? -23.266 -9.102 1.201 1 93.06 404 ARG B O 1
ATOM 7625 N N . GLU B 1 405 ? -21.281 -8.172 1.123 1 87.06 405 GLU B N 1
ATOM 7626 C CA . GLU B 1 405 ? -21.703 -6.977 1.842 1 87.06 405 GLU B CA 1
ATOM 7627 C C . GLU B 1 405 ? -22.797 -6.227 1.078 1 87.06 405 GLU B C 1
ATOM 7629 O O . GLU B 1 405 ? -23.734 -5.695 1.681 1 87.06 405 GLU B O 1
ATOM 7634 N N . TYR B 1 406 ? -22.594 -6.176 -0.171 1 87.56 406 TYR B N 1
ATOM 7635 C CA . TYR B 1 406 ? -23.594 -5.488 -0.996 1 87.56 406 TYR B CA 1
ATOM 7636 C C . TYR B 1 406 ? -24.922 -6.215 -0.958 1 87.56 406 TYR B C 1
ATOM 7638 O O . TYR B 1 406 ? -25.984 -5.582 -0.876 1 87.56 406 TYR B O 1
ATOM 7646 N N . THR B 1 407 ? -24.875 -7.441 -1.013 1 88.62 407 THR B N 1
ATOM 7647 C CA . THR B 1 407 ? -26.109 -8.211 -1.09 1 88.62 407 THR B CA 1
ATOM 7648 C C . THR B 1 407 ? -26.828 -8.234 0.26 1 88.62 407 THR B C 1
ATOM 7650 O O . THR B 1 407 ? -28.031 -8.5 0.331 1 88.62 407 THR B O 1
ATOM 7653 N N . ASP B 1 408 ? -26.141 -7.992 1.268 1 84.5 408 ASP B N 1
ATOM 7654 C CA . ASP B 1 408 ? -26.719 -7.961 2.607 1 84.5 408 ASP B CA 1
ATOM 7655 C C . ASP B 1 408 ? -27.469 -6.648 2.854 1 84.5 408 ASP B C 1
ATOM 7657 O O . ASP B 1 408 ? -28.234 -6.535 3.809 1 84.5 408 ASP B O 1
ATOM 7661 N N . ARG B 1 409 ? -27.25 -5.777 1.946 1 77.81 409 ARG B N 1
ATOM 7662 C CA . ARG B 1 409 ? -27.922 -4.496 2.105 1 77.81 409 ARG B CA 1
ATOM 7663 C C . ARG B 1 409 ? -29.391 -4.594 1.688 1 77.81 409 ARG B C 1
ATOM 7665 O O . ARG B 1 409 ? -29.719 -5.328 0.755 1 77.81 409 ARG B O 1
ATOM 7672 N N . ASP B 1 410 ? -30.172 -3.805 2.33 1 71.56 410 ASP B N 1
ATOM 7673 C CA . ASP B 1 410 ? -31.594 -3.822 2.059 1 71.56 410 ASP B CA 1
ATOM 7674 C C . ASP B 1 410 ? -31.906 -3.248 0.676 1 71.56 410 ASP B C 1
ATOM 7676 O O . ASP B 1 410 ? -32.844 -3.67 0.018 1 71.56 410 ASP B O 1
ATOM 7680 N N . ASP B 1 411 ? -31.031 -2.35 0.262 1 71.69 411 ASP B N 1
ATOM 7681 C CA . ASP B 1 411 ? -31.312 -1.623 -0.969 1 71.69 411 ASP B CA 1
ATOM 7682 C C . ASP B 1 411 ? -30.547 -2.207 -2.148 1 71.69 411 ASP B C 1
ATOM 7684 O O . ASP B 1 411 ? -30.438 -1.571 -3.199 1 71.69 411 ASP B O 1
ATOM 7688 N N . ALA B 1 412 ? -30.094 -3.408 -1.959 1 76.81 412 ALA B N 1
ATOM 7689 C CA . ALA B 1 412 ? -29.281 -3.98 -3.025 1 76.81 412 ALA B CA 1
ATOM 7690 C C . ALA B 1 412 ? -30.141 -4.387 -4.219 1 76.81 412 ALA B C 1
ATOM 7692 O O . ALA B 1 412 ? -31.188 -5.012 -4.047 1 76.81 412 ALA B O 1
ATOM 7693 N N . ASP B 1 413 ? -29.766 -3.883 -5.391 1 80.56 413 ASP B N 1
ATOM 7694 C CA . ASP B 1 413 ? -30.453 -4.258 -6.625 1 80.56 413 ASP B CA 1
ATOM 7695 C C . ASP B 1 413 ? -29.719 -5.398 -7.332 1 80.56 413 ASP B C 1
ATOM 7697 O O . ASP B 1 413 ? -29.312 -5.262 -8.484 1 80.56 413 ASP B O 1
ATOM 7701 N N . LEU B 1 414 ? -29.391 -6.434 -6.574 1 87.62 414 LEU B N 1
ATOM 7702 C CA . LEU B 1 414 ? -28.719 -7.594 -7.133 1 87.62 414 LEU B CA 1
ATOM 7703 C C . LEU B 1 414 ? -29.312 -8.891 -6.598 1 87.62 414 LEU B C 1
ATOM 7705 O O . LEU B 1 414 ? -29.453 -9.055 -5.383 1 87.62 414 LEU B O 1
ATOM 7709 N N . GLU B 1 415 ? -29.766 -9.695 -7.492 1 88.81 415 GLU B N 1
ATOM 7710 C CA . GLU B 1 415 ? -30.344 -10.977 -7.098 1 88.81 415 GLU B CA 1
ATOM 7711 C C . GLU B 1 415 ? -29.328 -12.102 -7.18 1 88.81 415 GLU B C 1
ATOM 7713 O O . GLU B 1 415 ? -28.703 -12.312 -8.227 1 88.81 415 GLU B O 1
ATOM 7718 N N . LEU B 1 416 ? -29.125 -12.742 -6.062 1 93.94 416 LEU B N 1
ATOM 7719 C CA . LEU B 1 416 ? -28.281 -13.922 -6.02 1 93.94 416 LEU B CA 1
ATOM 7720 C C . LEU B 1 416 ? -29.094 -15.172 -5.719 1 93.94 416 LEU B C 1
ATOM 7722 O O . LEU B 1 416 ? -30.203 -15.078 -5.16 1 93.94 416 LEU B O 1
ATOM 7726 N N . PRO B 1 417 ? -28.578 -16.312 -6.152 1 95.62 417 PRO B N 1
ATOM 7727 C CA . PRO B 1 417 ? -29.266 -17.562 -5.801 1 95.62 417 PRO B CA 1
ATOM 7728 C C . PRO B 1 417 ? -29.328 -17.781 -4.293 1 95.62 417 PRO B C 1
ATOM 7730 O O . PRO B 1 417 ? -28.641 -17.109 -3.529 1 95.62 417 PRO B O 1
ATOM 7733 N N . SER B 1 418 ? -30.25 -18.703 -3.932 1 95.31 418 SER B N 1
ATOM 7734 C CA . SER B 1 418 ? -30.344 -19.078 -2.523 1 95.31 418 SER B CA 1
ATOM 7735 C C . SER B 1 418 ? -29.031 -19.703 -2.033 1 95.31 418 SER B C 1
ATOM 7737 O O . SER B 1 418 ? -28.281 -20.281 -2.822 1 95.31 418 SER B O 1
ATOM 7739 N N . SER B 1 419 ? -28.906 -19.547 -0.722 1 95.31 419 SER B N 1
ATOM 7740 C CA . SER B 1 419 ? -27.656 -20.031 -0.153 1 95.31 419 SER B CA 1
ATOM 7741 C C . SER B 1 419 ? -27.844 -21.406 0.485 1 95.31 419 SER B C 1
ATOM 7743 O O . SER B 1 419 ? -28.938 -21.734 0.95 1 95.31 419 SER B O 1
ATOM 7745 N N . PHE B 1 420 ? -26.812 -22.25 0.39 1 95.12 420 PHE B N 1
ATOM 7746 C CA . PHE B 1 420 ? -26.797 -23.516 1.114 1 95.12 420 PHE B CA 1
ATOM 7747 C C . PHE B 1 420 ? -25.656 -23.531 2.133 1 95.12 420 PHE B C 1
ATOM 7749 O O . PHE B 1 420 ? -24.703 -22.766 2.018 1 95.12 420 PHE B O 1
ATOM 7756 N N . ASP B 1 421 ? -25.875 -24.344 3.143 1 94.25 421 ASP B N 1
ATOM 7757 C CA . ASP B 1 421 ? -24.812 -24.562 4.125 1 94.25 421 ASP B CA 1
ATOM 7758 C C . ASP B 1 421 ? -23.719 -25.469 3.57 1 94.25 421 ASP B C 1
ATOM 7760 O O . ASP B 1 421 ? -23.984 -26.625 3.221 1 94.25 421 ASP B O 1
ATOM 7764 N N . VAL B 1 422 ? -22.578 -25.016 3.543 1 92.19 422 VAL B N 1
ATOM 7765 C CA . VAL B 1 422 ? -21.469 -25.703 2.893 1 92.19 422 VAL B CA 1
ATOM 7766 C C . VAL B 1 422 ? -21.172 -27 3.629 1 92.19 422 VAL B C 1
ATOM 7768 O O . VAL B 1 422 ? -20.922 -28.047 3.002 1 92.19 422 VAL B O 1
ATOM 7771 N N . GLY B 1 423 ? -21.125 -26.938 4.988 1 86.56 423 GLY B N 1
ATOM 7772 C CA . GLY B 1 423 ? -20.875 -28.141 5.777 1 86.56 423 GLY B CA 1
ATOM 7773 C C . GLY B 1 423 ? -21.906 -29.234 5.543 1 86.56 423 GLY B C 1
ATOM 7774 O O . GLY B 1 423 ? -21.547 -30.391 5.312 1 86.56 423 GLY B O 1
ATOM 7775 N N . GLU B 1 424 ? -23.156 -28.859 5.566 1 89.69 424 GLU B N 1
ATOM 7776 C CA . GLU B 1 424 ? -24.234 -29.797 5.359 1 89.69 424 GLU B CA 1
ATOM 7777 C C . GLU B 1 424 ? -24.219 -30.375 3.943 1 89.69 424 GLU B C 1
ATOM 7779 O O . GLU B 1 424 ? -24.453 -31.562 3.746 1 89.69 424 GLU B O 1
ATOM 7784 N N . ARG B 1 425 ? -23.969 -29.547 3.018 1 91.38 425 ARG B N 1
ATOM 7785 C CA . ARG B 1 425 ? -23.938 -29.984 1.628 1 91.38 425 ARG B CA 1
ATOM 7786 C C . ARG B 1 425 ? -22.766 -30.938 1.388 1 91.38 425 ARG B C 1
ATOM 7788 O O . ARG B 1 425 ? -22.875 -31.891 0.631 1 91.38 425 ARG B O 1
ATOM 7795 N N . ALA B 1 426 ? -21.672 -30.562 1.99 1 83.25 426 ALA B N 1
ATOM 7796 C CA . ALA B 1 426 ? -20.5 -31.422 1.861 1 83.25 426 ALA B CA 1
ATOM 7797 C C . ALA B 1 426 ? -20.766 -32.812 2.416 1 83.25 426 ALA B C 1
ATOM 7799 O O . ALA B 1 426 ? -20.375 -33.812 1.822 1 83.25 426 ALA B O 1
ATOM 7800 N N . GLU B 1 427 ? -21.406 -32.875 3.52 1 78.5 427 GLU B N 1
ATOM 7801 C CA . GLU B 1 427 ? -21.781 -34.156 4.117 1 78.5 427 GLU B CA 1
ATOM 7802 C C . GLU B 1 427 ? -22.766 -34.906 3.221 1 78.5 427 GLU B C 1
ATOM 7804 O O . GLU B 1 427 ? -22.625 -36.125 3.023 1 78.5 427 GLU B O 1
ATOM 7809 N N . ALA B 1 428 ? -23.734 -34.219 2.775 1 83.69 428 ALA B N 1
ATOM 7810 C CA . ALA B 1 428 ? -24.766 -34.812 1.932 1 83.69 428 ALA B CA 1
ATOM 7811 C C . ALA B 1 428 ? -24.156 -35.375 0.647 1 83.69 428 ALA B C 1
ATOM 7813 O O . ALA B 1 428 ? -24.625 -36.406 0.133 1 83.69 428 ALA B O 1
ATOM 7814 N N . GLU B 1 429 ? -23.141 -34.688 0.172 1 82.62 429 GLU B N 1
ATOM 7815 C CA . GLU B 1 429 ? -22.5 -35.094 -1.077 1 82.62 429 GLU B CA 1
ATOM 7816 C C . GLU B 1 429 ? -21.406 -36.125 -0.825 1 82.62 429 GLU B C 1
ATOM 7818 O O . GLU B 1 429 ? -20.766 -36.594 -1.765 1 82.62 429 GLU B O 1
ATOM 7823 N N . GLY B 1 430 ? -21.156 -36.438 0.45 1 71.12 430 GLY B N 1
ATOM 7824 C CA . GLY B 1 430 ? -20.188 -37.469 0.8 1 71.12 430 GLY B CA 1
ATOM 7825 C C . GLY B 1 430 ? -18.75 -37.031 0.556 1 71.12 430 GLY B C 1
ATOM 7826 O O . GLY B 1 430 ? -17.938 -37.812 0.057 1 71.12 430 GLY B O 1
ATOM 7827 N N . VAL B 1 431 ? -18.484 -35.688 0.715 1 66.31 431 VAL B N 1
ATOM 7828 C CA . VAL B 1 431 ? -17.141 -35.188 0.46 1 66.31 431 VAL B CA 1
ATOM 7829 C C . VAL B 1 431 ? -16.141 -35.875 1.384 1 66.31 431 VAL B C 1
ATOM 7831 O O . VAL B 1 431 ? -14.984 -36.094 1.003 1 66.31 431 VAL B O 1
ATOM 7834 N N . TRP B 1 432 ? -16.594 -36.062 2.645 1 54.91 432 TRP B N 1
ATOM 7835 C CA . TRP B 1 432 ? -15.719 -36.656 3.646 1 54.91 432 TRP B CA 1
ATOM 7836 C C . TRP B 1 432 ? -15.797 -38.188 3.576 1 54.91 432 TRP B C 1
ATOM 7838 O O . TRP B 1 432 ? -15.07 -38.875 4.293 1 54.91 432 TRP B O 1
ATOM 7848 N N . THR B 1 433 ? -16.75 -38.531 2.791 1 50.56 433 THR B N 1
ATOM 7849 C CA . THR B 1 433 ? -17 -39.938 2.721 1 50.56 433 THR B CA 1
ATOM 7850 C C . THR B 1 433 ? -16.016 -40.625 1.763 1 50.56 433 THR B C 1
ATOM 7852 O O . THR B 1 433 ? -15.766 -40.125 0.67 1 50.56 433 THR B O 1
ATOM 7855 N N . GLY B 1 434 ? -15.062 -41.438 2.271 1 53.16 434 GLY B N 1
ATOM 7856 C CA . GLY B 1 434 ? -14.359 -42.375 1.431 1 53.16 434 GLY B CA 1
ATOM 7857 C C . GLY B 1 434 ? -12.852 -42.219 1.463 1 53.16 434 GLY B C 1
ATOM 7858 O O . GLY B 1 434 ? -12.133 -42.906 0.736 1 53.16 434 GLY B O 1
ATOM 7859 N N . TYR B 1 435 ? -12.383 -41.219 2.309 1 60.19 435 TYR B N 1
ATOM 7860 C CA . TYR B 1 435 ? -10.93 -41.219 2.404 1 60.19 435 TYR B CA 1
ATOM 7861 C C . TYR B 1 435 ? -10.453 -42.281 3.402 1 60.19 435 TYR B C 1
ATOM 7863 O O . TYR B 1 435 ? -10.109 -41.938 4.543 1 60.19 435 TYR B O 1
ATOM 7871 N N . ASN B 1 436 ? -10.742 -43.5 3.061 1 71.69 436 ASN B N 1
ATOM 7872 C CA . ASN B 1 436 ? -10.352 -44.656 3.861 1 71.69 436 ASN B CA 1
ATOM 7873 C C . ASN B 1 436 ? -9.117 -45.344 3.285 1 71.69 436 ASN B C 1
ATOM 7875 O O . ASN B 1 436 ? -9.117 -45.781 2.127 1 71.69 436 ASN B O 1
ATOM 7879 N N . CYS B 1 437 ? -8.086 -45.312 4.086 1 80.75 437 CYS B N 1
ATOM 7880 C CA . CYS B 1 437 ? -6.926 -46.094 3.674 1 80.75 437 CYS B CA 1
ATOM 7881 C C . CYS B 1 437 ? -7.184 -47.594 3.846 1 80.75 437 CYS B C 1
ATOM 7883 O O . CYS B 1 437 ? -7.773 -48 4.84 1 80.75 437 CYS B O 1
ATOM 7885 N N . ILE B 1 438 ? -6.891 -48.281 2.879 1 82.44 438 ILE B N 1
ATOM 7886 C CA . ILE B 1 438 ? -6.984 -49.75 2.969 1 82.44 438 ILE B CA 1
ATOM 7887 C C . ILE B 1 438 ? -5.762 -50.312 3.693 1 82.44 438 ILE B C 1
ATOM 7889 O O . ILE B 1 438 ? -4.668 -50.375 3.125 1 82.44 438 ILE B O 1
ATOM 7893 N N . ASP B 1 439 ? -5.875 -50.594 4.988 1 78.69 439 ASP B N 1
ATOM 7894 C CA . ASP B 1 439 ? -4.762 -51.062 5.812 1 78.69 439 ASP B CA 1
ATOM 7895 C C . ASP B 1 439 ? -4.312 -52.469 5.406 1 78.69 439 ASP B C 1
ATOM 7897 O O . ASP B 1 439 ? -3.113 -52.75 5.363 1 78.69 439 ASP B O 1
ATOM 7901 N N . ASP B 1 440 ? -5.348 -53.344 5.129 1 81.12 440 ASP B N 1
ATOM 7902 C CA . ASP B 1 440 ? -5.051 -54.719 4.746 1 81.12 440 ASP B CA 1
ATOM 7903 C C . ASP B 1 440 ? -4.852 -54.844 3.238 1 81.12 440 ASP B C 1
ATOM 7905 O O . ASP B 1 440 ? -5.82 -54.875 2.48 1 81.12 440 ASP B O 1
ATOM 7909 N N . GLU B 1 441 ? -3.619 -54.875 2.807 1 87.5 441 GLU B N 1
ATOM 7910 C CA . GLU B 1 441 ? -3.264 -54.906 1.392 1 87.5 441 GLU B CA 1
ATOM 7911 C C . GLU B 1 441 ? -3.762 -56.156 0.7 1 87.5 441 GLU B C 1
ATOM 7913 O O . GLU B 1 441 ? -3.824 -56.219 -0.53 1 87.5 441 GLU B O 1
ATOM 7918 N N . SER B 1 442 ? -4.117 -57.156 1.532 1 85.56 442 SER B N 1
ATOM 7919 C CA . SER B 1 442 ? -4.648 -58.406 0.953 1 85.56 442 SER B CA 1
ATOM 7920 C C . SER B 1 442 ? -6.012 -58.156 0.307 1 85.56 442 SER B C 1
ATOM 7922 O O . SER B 1 442 ? -6.461 -58.969 -0.517 1 85.56 442 SER B O 1
ATOM 7924 N N . GLN B 1 443 ? -6.566 -57.125 0.663 1 87 443 GLN B N 1
ATOM 7925 C CA . GLN B 1 443 ? -7.883 -56.781 0.126 1 87 443 GLN B CA 1
ATOM 7926 C C . GLN B 1 443 ? -7.766 -56.156 -1.267 1 87 443 GLN B C 1
ATOM 7928 O O . GLN B 1 443 ? -8.758 -56.062 -1.988 1 87 443 GLN B O 1
ATOM 7933 N N . LEU B 1 444 ? -6.598 -55.875 -1.72 1 92.12 444 LEU B N 1
ATOM 7934 C CA . LEU B 1 444 ? -6.383 -55.25 -3.012 1 92.12 444 LEU B CA 1
ATOM 7935 C C . LEU B 1 444 ? -6.375 -56.281 -4.137 1 92.12 444 LEU B C 1
ATOM 7937 O O . LEU B 1 444 ? -5.867 -57.375 -3.963 1 92.12 444 LEU B O 1
ATOM 7941 N N . ASN B 1 445 ? -6.996 -55.969 -5.223 1 91.19 445 ASN B N 1
ATOM 7942 C CA . ASN B 1 445 ? -6.887 -56.844 -6.387 1 91.19 445 ASN B CA 1
ATOM 7943 C C . ASN B 1 445 ? -5.508 -56.75 -7.031 1 91.19 445 ASN B C 1
ATOM 7945 O O . ASN B 1 445 ? -4.656 -56 -6.578 1 91.19 445 ASN B O 1
ATOM 7949 N N . ALA B 1 446 ? -5.262 -57.531 -8.031 1 90.38 446 ALA B N 1
ATOM 7950 C CA . ALA B 1 446 ? -3.936 -57.656 -8.625 1 90.38 446 ALA B CA 1
ATOM 7951 C C . ALA B 1 446 ? -3.469 -56.312 -9.211 1 90.38 446 ALA B C 1
ATOM 7953 O O . ALA B 1 446 ? -2.303 -55.938 -9.062 1 90.38 446 ALA B O 1
ATOM 7954 N N . ASP B 1 447 ? -4.367 -55.625 -9.906 1 93.06 447 ASP B N 1
ATOM 7955 C CA . ASP B 1 447 ? -4.016 -54.344 -10.508 1 93.06 447 ASP B CA 1
ATOM 7956 C C . ASP B 1 447 ? -3.703 -53.281 -9.438 1 93.06 447 ASP B C 1
ATOM 7958 O O . ASP B 1 447 ? -2.711 -52.562 -9.547 1 93.06 447 ASP B O 1
ATOM 7962 N N . GLN B 1 448 ? -4.504 -53.281 -8.414 1 93.19 448 GLN B N 1
ATOM 7963 C CA . GLN B 1 448 ? -4.328 -52.312 -7.324 1 93.19 448 GLN B CA 1
ATOM 7964 C C . GLN B 1 448 ? -2.996 -52.531 -6.609 1 93.19 448 GLN B C 1
ATOM 7966 O O . GLN B 1 448 ? -2.301 -51.562 -6.273 1 93.19 448 GLN B O 1
ATOM 7971 N N . ARG B 1 449 ? -2.75 -53.781 -6.387 1 92.88 449 ARG B N 1
ATOM 7972 C CA . ARG B 1 449 ? -1.484 -54.125 -5.742 1 92.88 449 ARG B CA 1
ATOM 7973 C C . ARG B 1 449 ? -0.301 -53.688 -6.605 1 92.88 449 ARG B C 1
ATOM 7975 O O . ARG B 1 449 ? 0.702 -53.188 -6.094 1 92.88 449 ARG B O 1
ATOM 7982 N N . ARG B 1 450 ? -0.418 -53.875 -7.891 1 93.75 450 ARG B N 1
ATOM 7983 C CA . ARG B 1 450 ? 0.636 -53.469 -8.82 1 93.75 450 ARG B CA 1
ATOM 7984 C C . ARG B 1 450 ? 0.832 -51.969 -8.805 1 93.75 450 ARG B C 1
ATOM 7986 O O . ARG B 1 450 ? 1.966 -51.5 -8.805 1 93.75 450 ARG B O 1
ATOM 7993 N N . TYR B 1 451 ? -0.249 -51.25 -8.859 1 95.62 451 TYR B N 1
ATOM 7994 C CA . TYR B 1 451 ? -0.171 -49.781 -8.805 1 95.62 451 TYR B CA 1
ATOM 7995 C C . TYR B 1 451 ? 0.514 -49.312 -7.523 1 95.62 451 TYR B C 1
ATOM 7997 O O . TYR B 1 451 ? 1.374 -48.438 -7.559 1 95.62 451 TYR B O 1
ATOM 8005 N N . LEU B 1 452 ? 0.115 -49.906 -6.398 1 95.06 452 LEU B N 1
ATOM 8006 C CA . LEU B 1 452 ? 0.643 -49.531 -5.094 1 95.06 452 LEU B CA 1
ATOM 8007 C C . LEU B 1 452 ? 2.146 -49.781 -5.02 1 95.06 452 LEU B C 1
ATOM 8009 O O . LEU B 1 452 ? 2.902 -48.906 -4.586 1 95.06 452 LEU B O 1
ATOM 8013 N N . LEU B 1 453 ? 2.514 -51 -5.426 1 95 453 LEU B N 1
ATOM 8014 C CA . LEU B 1 453 ? 3.924 -51.375 -5.352 1 95 453 LEU B CA 1
ATOM 8015 C C . LEU B 1 453 ? 4.762 -50.5 -6.281 1 95 453 LEU B C 1
ATOM 8017 O O . LEU B 1 453 ? 5.859 -50.062 -5.918 1 95 453 LEU B O 1
ATOM 8021 N N . PHE B 1 454 ? 4.242 -50.219 -7.492 1 96 454 PHE B N 1
ATOM 8022 C CA . PHE B 1 454 ? 4.953 -49.344 -8.398 1 96 454 PHE B CA 1
ATOM 8023 C C . PHE B 1 454 ? 5.074 -47.938 -7.809 1 96 454 PHE B C 1
ATOM 8025 O O . PHE B 1 454 ? 6.129 -47.312 -7.902 1 96 454 PHE B O 1
ATOM 8032 N N . ALA B 1 455 ? 3.975 -47.438 -7.246 1 96.44 455 ALA B N 1
ATOM 8033 C CA . ALA B 1 455 ? 3.975 -46.094 -6.641 1 96.44 455 ALA B CA 1
ATOM 8034 C C . ALA B 1 455 ? 5.016 -46 -5.531 1 96.44 455 ALA B C 1
ATOM 8036 O O . ALA B 1 455 ? 5.66 -44.969 -5.363 1 96.44 455 ALA B O 1
ATOM 8037 N N . ARG B 1 456 ? 5.184 -47.062 -4.785 1 95.44 456 ARG B N 1
ATOM 8038 C CA . ARG B 1 456 ? 6.172 -47.062 -3.713 1 95.44 456 ARG B CA 1
ATOM 8039 C C . ARG B 1 456 ? 7.59 -47 -4.273 1 95.44 456 ARG B C 1
ATOM 8041 O O . ARG B 1 456 ? 8.43 -46.25 -3.75 1 95.44 456 ARG B O 1
ATOM 8048 N N . VAL B 1 457 ? 7.816 -47.75 -5.285 1 95.69 457 VAL B N 1
ATOM 8049 C CA . VAL B 1 457 ? 9.125 -47.719 -5.934 1 95.69 457 VAL B CA 1
ATOM 8050 C C . VAL B 1 457 ? 9.367 -46.344 -6.516 1 95.69 457 VAL B C 1
ATOM 8052 O O . VAL B 1 457 ? 10.453 -45.781 -6.367 1 95.69 457 VAL B O 1
ATOM 8055 N N . LEU B 1 458 ? 8.375 -45.875 -7.23 1 95.88 458 LEU B N 1
ATOM 8056 C CA . LEU B 1 458 ? 8.461 -44.562 -7.855 1 95.88 458 LEU B CA 1
ATOM 8057 C C . LEU B 1 458 ? 8.75 -43.469 -6.82 1 95.88 458 LEU B C 1
ATOM 8059 O O . LEU B 1 458 ? 9.578 -42.594 -7.051 1 95.88 458 LEU B O 1
ATOM 8063 N N . ALA B 1 459 ? 8.055 -43.5 -5.68 1 95.12 459 ALA B N 1
ATOM 8064 C CA . ALA B 1 459 ? 8.273 -42.531 -4.605 1 95.12 459 ALA B CA 1
ATOM 8065 C C . ALA B 1 459 ? 9.727 -42.562 -4.137 1 95.12 459 ALA B C 1
ATOM 8067 O O . ALA B 1 459 ? 10.312 -41.531 -3.879 1 95.12 459 ALA B O 1
ATOM 8068 N N . THR B 1 460 ? 10.25 -43.719 -4.043 1 93.69 460 THR B N 1
ATOM 8069 C CA . THR B 1 460 ? 11.641 -43.875 -3.641 1 93.69 460 THR B CA 1
ATOM 8070 C C . THR B 1 460 ? 12.578 -43.25 -4.672 1 93.69 460 THR B C 1
ATOM 8072 O O . THR B 1 460 ? 13.508 -42.531 -4.312 1 93.69 460 THR B O 1
ATOM 8075 N N . GLU B 1 461 ? 12.305 -43.5 -5.918 1 93.31 461 GLU B N 1
ATOM 8076 C CA . GLU B 1 461 ? 13.141 -43 -7.004 1 93.31 461 GLU B CA 1
ATOM 8077 C C . GLU B 1 461 ? 13.062 -41.5 -7.102 1 93.31 461 GLU B C 1
ATOM 8079 O O . GLU B 1 461 ? 14.031 -40.844 -7.477 1 93.31 461 GLU B O 1
ATOM 8084 N N . LEU B 1 462 ? 11.898 -40.969 -6.777 1 93.69 462 LEU B N 1
ATOM 8085 C CA . LEU B 1 462 ? 11.672 -39.531 -6.883 1 93.69 462 LEU B CA 1
ATOM 8086 C C . LEU B 1 462 ? 12.094 -38.812 -5.602 1 93.69 462 LEU B C 1
ATOM 8088 O O . LEU B 1 462 ? 12.039 -37.594 -5.523 1 93.69 462 LEU B O 1
ATOM 8092 N N . GLY B 1 463 ? 12.453 -39.562 -4.598 1 91.44 463 GLY B N 1
ATOM 8093 C CA . GLY B 1 463 ? 12.891 -39 -3.334 1 91.44 463 GLY B CA 1
ATOM 8094 C C . GLY B 1 463 ? 11.742 -38.5 -2.475 1 91.44 463 GLY B C 1
ATOM 8095 O O . GLY B 1 463 ? 11.898 -37.531 -1.708 1 91.44 463 GLY B O 1
ATOM 8096 N N . ILE B 1 464 ? 10.562 -39.031 -2.654 1 91.62 464 ILE B N 1
ATOM 8097 C CA . ILE B 1 464 ? 9.398 -38.656 -1.854 1 91.62 464 ILE B CA 1
ATOM 8098 C C . ILE B 1 464 ? 9.391 -39.469 -0.555 1 91.62 464 ILE B C 1
ATOM 8100 O O . ILE B 1 464 ? 9.227 -40.688 -0.573 1 91.62 464 ILE B O 1
ATOM 8104 N N . ASP B 1 465 ? 9.648 -38.719 0.513 1 88.25 465 ASP B N 1
ATOM 8105 C CA . ASP B 1 465 ? 9.742 -39.406 1.812 1 88.25 465 ASP B CA 1
ATOM 8106 C C . ASP B 1 465 ? 8.375 -39.5 2.48 1 88.25 465 ASP B C 1
ATOM 8108 O O . ASP B 1 465 ? 8.156 -38.906 3.541 1 88.25 465 ASP B O 1
ATOM 8112 N N . ARG B 1 466 ? 7.492 -40.25 1.954 1 89.75 466 ARG B N 1
ATOM 8113 C CA . ARG B 1 466 ? 6.152 -40.5 2.473 1 89.75 466 ARG B CA 1
ATOM 8114 C C . ARG B 1 466 ? 5.73 -41.938 2.219 1 89.75 466 ARG B C 1
ATOM 8116 O O . ARG B 1 466 ? 6.066 -42.5 1.182 1 89.75 466 ARG B O 1
ATOM 8123 N N . GLU B 1 467 ? 5.082 -42.438 3.18 1 90.06 467 GLU B N 1
ATOM 8124 C CA . GLU B 1 467 ? 4.547 -43.781 2.984 1 90.06 467 GLU B CA 1
ATOM 8125 C C . GLU B 1 467 ? 3.375 -43.75 2.006 1 90.06 467 GLU B C 1
ATOM 8127 O O . GLU B 1 467 ? 2.541 -42.844 2.037 1 90.06 467 GLU B O 1
ATOM 8132 N N . ILE B 1 468 ? 3.387 -44.719 1.095 1 93.94 468 ILE B N 1
ATOM 8133 C CA . ILE B 1 468 ? 2.34 -44.75 0.08 1 93.94 468 ILE B CA 1
ATOM 8134 C C . ILE B 1 468 ? 1.308 -45.812 0.449 1 93.94 468 ILE B C 1
ATOM 8136 O O . ILE B 1 468 ? 1.657 -47 0.686 1 93.94 468 ILE B O 1
ATOM 8140 N N . TYR B 1 469 ? 0.074 -45.438 0.534 1 91.56 469 TYR B N 1
ATOM 8141 C CA . TYR B 1 469 ? -1.04 -46.344 0.823 1 91.56 469 TYR B CA 1
ATOM 8142 C C . TYR B 1 469 ? -2.045 -46.344 -0.323 1 91.56 469 TYR B C 1
ATOM 8144 O O . TYR B 1 469 ? -1.931 -45.562 -1.263 1 91.56 469 TYR B O 1
ATOM 8152 N N . TYR B 1 470 ? -2.855 -47.375 -0.312 1 91.75 470 TYR B N 1
ATOM 8153 C CA . TYR B 1 470 ? -4.016 -47.406 -1.197 1 91.75 470 TYR B CA 1
ATOM 8154 C C . TYR B 1 470 ? -5.289 -47.062 -0.437 1 91.75 470 TYR B C 1
ATOM 8156 O O . TYR B 1 470 ? -5.457 -47.469 0.72 1 91.75 470 TYR B O 1
ATOM 8164 N N . GLY B 1 471 ? -6.055 -46.281 -0.997 1 87.44 471 GLY B N 1
ATOM 8165 C CA . GLY B 1 471 ? -7.273 -45.875 -0.313 1 87.44 471 GLY B CA 1
ATOM 8166 C C . GLY B 1 471 ? -8.461 -45.75 -1.245 1 87.44 471 GLY B C 1
ATOM 8167 O O . GLY B 1 471 ? -8.359 -46.062 -2.436 1 87.44 471 GLY B O 1
ATOM 8168 N N . GLU B 1 472 ? -9.547 -45.594 -0.641 1 81.69 472 GLU B N 1
ATOM 8169 C CA . GLU B 1 472 ? -10.797 -45.375 -1.367 1 81.69 472 GLU B CA 1
ATOM 8170 C C . GLU B 1 472 ? -11.289 -43.938 -1.188 1 81.69 472 GLU B C 1
ATOM 8172 O O . GLU B 1 472 ? -11.539 -43.5 -0.063 1 81.69 472 GLU B O 1
ATOM 8177 N N . ALA B 1 473 ? -11.133 -43.281 -2.258 1 74.88 473 ALA B N 1
ATOM 8178 C CA . ALA B 1 473 ? -11.625 -41.906 -2.316 1 74.88 473 ALA B CA 1
ATOM 8179 C C . ALA B 1 473 ? -11.953 -41.5 -3.75 1 74.88 473 ALA B C 1
ATOM 8181 O O . ALA B 1 473 ? -11.625 -42.219 -4.695 1 74.88 473 ALA B O 1
ATOM 8182 N N . SER B 1 474 ? -12.695 -40.438 -3.889 1 69.81 474 SER B N 1
ATOM 8183 C CA . SER B 1 474 ? -12.992 -39.906 -5.223 1 69.81 474 SER B CA 1
ATOM 8184 C C . SER B 1 474 ? -11.789 -39.219 -5.824 1 69.81 474 SER B C 1
ATOM 8186 O O . SER B 1 474 ? -11.672 -39.094 -7.047 1 69.81 474 SER B O 1
ATOM 8188 N N . ALA B 1 475 ? -10.93 -38.719 -4.945 1 75.12 475 ALA B N 1
ATOM 8189 C CA . ALA B 1 475 ? -9.719 -38.062 -5.422 1 75.12 475 ALA B CA 1
ATOM 8190 C C . ALA B 1 475 ? -8.703 -39.062 -5.941 1 75.12 475 ALA B C 1
ATOM 8192 O O . ALA B 1 475 ? -8.75 -40.25 -5.59 1 75.12 475 ALA B O 1
ATOM 8193 N N . ASP B 1 476 ? -7.863 -38.562 -6.875 1 81.44 476 ASP B N 1
ATOM 8194 C CA . ASP B 1 476 ? -6.789 -39.438 -7.371 1 81.44 476 ASP B CA 1
ATOM 8195 C C . ASP B 1 476 ? -5.898 -39.906 -6.23 1 81.44 476 ASP B C 1
ATOM 8197 O O . ASP B 1 476 ? -5.387 -41.031 -6.266 1 81.44 476 ASP B O 1
ATOM 8201 N N . ALA B 1 477 ? -5.66 -39 -5.355 1 86.44 477 ALA B N 1
ATOM 8202 C CA . ALA B 1 477 ? -4.812 -39.25 -4.191 1 86.44 477 ALA B CA 1
ATOM 8203 C C . ALA B 1 477 ? -5.008 -38.188 -3.121 1 86.44 477 ALA B C 1
ATOM 8205 O O . ALA B 1 477 ? -5.676 -37.188 -3.357 1 86.44 477 ALA B O 1
ATOM 8206 N N . TRP B 1 478 ? -4.613 -38.5 -1.954 1 80.06 478 TRP B N 1
ATOM 8207 C CA . TRP B 1 478 ? -4.578 -37.469 -0.903 1 80.06 478 TRP B CA 1
ATOM 8208 C C . TRP B 1 478 ? -3.385 -37.688 0.02 1 80.06 478 TRP B C 1
ATOM 8210 O O . TRP B 1 478 ? -2.748 -38.75 -0.013 1 80.06 478 TRP B O 1
ATOM 8220 N N . THR B 1 479 ? -2.902 -36.625 0.663 1 79.56 479 THR B N 1
ATOM 8221 C CA . THR B 1 479 ? -1.743 -36.688 1.547 1 79.56 479 THR B CA 1
ATOM 8222 C C . THR B 1 479 ? -1.972 -35.844 2.799 1 79.56 479 THR B C 1
ATOM 8224 O O . THR B 1 479 ? -2.867 -35 2.83 1 79.56 479 THR B O 1
ATOM 8227 N N . ASP B 1 480 ? -1.382 -36.281 3.83 1 69.56 480 ASP B N 1
ATOM 8228 C CA . ASP B 1 480 ? -1.383 -35.438 5.016 1 69.56 480 ASP B CA 1
ATOM 8229 C C . ASP B 1 480 ? -0.289 -34.375 4.934 1 69.56 480 ASP B C 1
ATOM 8231 O O . ASP B 1 480 ? -0.069 -33.625 5.887 1 69.56 480 ASP B O 1
ATOM 8235 N N . GLY B 1 481 ? 0.349 -34.344 3.695 1 70.38 481 GLY B N 1
ATOM 8236 C CA . GLY B 1 481 ? 1.367 -33.344 3.455 1 70.38 481 GLY B CA 1
ATOM 8237 C C . GLY B 1 481 ? 2.691 -33.656 4.121 1 70.38 481 GLY B C 1
ATOM 8238 O O . GLY B 1 481 ? 3.688 -32.969 3.896 1 70.38 481 GLY B O 1
ATOM 8239 N N . ARG B 1 482 ? 2.83 -34.75 5.008 1 75.5 482 ARG B N 1
ATOM 8240 C CA . ARG B 1 482 ? 4.047 -35 5.781 1 75.5 482 ARG B CA 1
ATOM 8241 C C . ARG B 1 482 ? 4.426 -36.469 5.746 1 75.5 482 ARG B C 1
ATOM 8243 O O . ARG B 1 482 ? 5.574 -36.812 5.453 1 75.5 482 ARG B O 1
ATOM 8250 N N . THR B 1 483 ? 3.428 -37.312 5.969 1 79.69 483 THR B N 1
ATOM 8251 C CA . THR B 1 483 ? 3.822 -38.656 6.348 1 79.69 483 THR B CA 1
ATOM 8252 C C . THR B 1 483 ? 3.381 -39.688 5.289 1 79.69 483 THR B C 1
ATOM 8254 O O . THR B 1 483 ? 3.998 -40.719 5.137 1 79.69 483 THR B O 1
ATOM 8257 N N . TYR B 1 484 ? 2.312 -39.406 4.621 1 87.38 484 TYR B N 1
ATOM 8258 C CA . TYR B 1 484 ? 1.863 -40.438 3.707 1 87.38 484 TYR B CA 1
ATOM 8259 C C . TYR B 1 484 ? 1.133 -39.844 2.512 1 87.38 484 TYR B C 1
ATOM 8261 O O . TYR B 1 484 ? 0.73 -38.688 2.543 1 87.38 484 TYR B O 1
ATOM 8269 N N . ILE B 1 485 ? 1.032 -40.562 1.468 1 89.06 485 ILE B N 1
ATOM 8270 C CA . ILE B 1 485 ? 0.198 -40.344 0.29 1 89.06 485 ILE B CA 1
ATOM 8271 C C . ILE B 1 485 ? -0.682 -41.562 0.052 1 89.06 485 ILE B C 1
ATOM 8273 O O . ILE B 1 485 ? -0.206 -42.719 0.116 1 89.06 485 ILE B O 1
ATOM 8277 N N . ALA B 1 486 ? -1.927 -41.406 -0.032 1 89.81 486 ALA B N 1
ATOM 8278 C CA . ALA B 1 486 ? -2.844 -42.5 -0.395 1 89.81 486 ALA B CA 1
ATOM 8279 C C . ALA B 1 486 ? -3.344 -42.344 -1.826 1 89.81 486 ALA B C 1
ATOM 8281 O O . ALA B 1 486 ? -3.93 -41.312 -2.172 1 89.81 486 ALA B O 1
ATOM 8282 N N . ILE B 1 487 ? -3.029 -43.344 -2.65 1 92.81 487 ILE B N 1
ATOM 8283 C CA . ILE B 1 487 ? -3.527 -43.312 -4.02 1 92.81 487 ILE B CA 1
ATOM 8284 C C . ILE B 1 487 ? -4.824 -44.094 -4.125 1 92.81 487 ILE B C 1
ATOM 8286 O O . ILE B 1 487 ? -5.098 -44.969 -3.287 1 92.81 487 ILE B O 1
ATOM 8290 N N . THR B 1 488 ? -5.629 -43.781 -5.082 1 89.88 488 THR B N 1
ATOM 8291 C CA . THR B 1 488 ? -6.91 -44.438 -5.273 1 89.88 488 THR B CA 1
ATOM 8292 C C . THR B 1 488 ? -7.02 -45 -6.684 1 89.88 488 THR B C 1
ATOM 8294 O O . THR B 1 488 ? -6.062 -44.938 -7.457 1 89.88 488 THR B O 1
ATOM 8297 N N . ASP B 1 489 ? -8.172 -45.594 -6.996 1 88.31 489 ASP B N 1
ATOM 8298 C CA . ASP B 1 489 ? -8.438 -46.125 -8.336 1 88.31 489 ASP B CA 1
ATOM 8299 C C . ASP B 1 489 ? -8.438 -45 -9.375 1 88.31 489 ASP B C 1
ATOM 8301 O O . ASP B 1 489 ? -8.078 -45.219 -10.531 1 88.31 489 ASP B O 1
ATOM 8305 N N . SER B 1 490 ? -8.734 -43.844 -8.945 1 87 490 SER B N 1
ATOM 8306 C CA . SER B 1 490 ? -8.875 -42.719 -9.867 1 87 490 SER B CA 1
ATOM 8307 C C . SER B 1 490 ? -7.516 -42.156 -10.258 1 87 490 SER B C 1
ATOM 8309 O O . SER B 1 490 ? -7.422 -41.312 -11.156 1 87 490 SER B O 1
ATOM 8311 N N . ALA B 1 491 ? -6.457 -42.625 -9.609 1 91 491 ALA B N 1
ATOM 8312 C CA . ALA B 1 491 ? -5.109 -42.125 -9.891 1 91 491 ALA B CA 1
ATOM 8313 C C . ALA B 1 491 ? -4.648 -42.594 -11.281 1 91 491 ALA B C 1
ATOM 8315 O O . ALA B 1 491 ? -3.725 -42 -11.852 1 91 491 ALA B O 1
ATOM 8316 N N . VAL B 1 492 ? -5.289 -43.625 -11.781 1 91.31 492 VAL B N 1
ATOM 8317 C CA . VAL B 1 492 ? -4.902 -44.156 -13.078 1 91.31 492 VAL B CA 1
ATOM 8318 C C . VAL B 1 492 ? -6.043 -43.969 -14.078 1 91.31 492 VAL B C 1
ATOM 8320 O O . VAL B 1 492 ? -7.203 -44.25 -13.766 1 91.31 492 VAL B O 1
ATOM 8323 N N . SER B 1 493 ? -5.703 -43.531 -15.312 1 87 493 SER B N 1
ATOM 8324 C CA . SER B 1 493 ? -6.73 -43.219 -16.297 1 87 493 SER B CA 1
ATOM 8325 C C . SER B 1 493 ? -6.926 -44.406 -17.266 1 87 493 SER B C 1
ATOM 8327 O O . SER B 1 493 ? -7.887 -44.406 -18.031 1 87 493 SER B O 1
ATOM 8329 N N . SER B 1 494 ? -5.98 -45.312 -17.297 1 87.75 494 SER B N 1
ATOM 8330 C CA . SER B 1 494 ? -6.012 -46.469 -18.203 1 87.75 494 SER B CA 1
ATOM 8331 C C . SER B 1 494 ? -5.316 -47.688 -17.609 1 87.75 494 SER B C 1
ATOM 8333 O O . SER B 1 494 ? -4.484 -47.531 -16.703 1 87.75 494 SER B O 1
ATOM 8335 N N . ARG B 1 495 ? -5.668 -48.844 -18.094 1 87.31 495 ARG B N 1
ATOM 8336 C CA . ARG B 1 495 ? -5.031 -50.094 -17.625 1 87.31 495 ARG B CA 1
ATOM 8337 C C . ARG B 1 495 ? -3.746 -50.375 -18.391 1 87.31 495 ARG B C 1
ATOM 8339 O O . ARG B 1 495 ? -2.98 -51.25 -18.031 1 87.31 495 ARG B O 1
ATOM 8346 N N . GLN B 1 496 ? -3.562 -49.562 -19.422 1 88.81 496 GLN B N 1
ATOM 8347 C CA . GLN B 1 496 ? -2.324 -49.75 -20.188 1 88.81 496 GLN B CA 1
ATOM 8348 C C . GLN B 1 496 ? -1.122 -49.25 -19.375 1 88.81 496 GLN B C 1
ATOM 8350 O O . GLN B 1 496 ? -1.129 -48.125 -18.875 1 88.81 496 GLN B O 1
ATOM 8355 N N . ARG B 1 497 ? -0.159 -50.094 -19.234 1 89.88 497 ARG B N 1
ATOM 8356 C CA . ARG B 1 497 ? 0.982 -49.781 -18.391 1 89.88 497 ARG B CA 1
ATOM 8357 C C . ARG B 1 497 ? 1.661 -48.469 -18.828 1 89.88 497 ARG B C 1
ATOM 8359 O O . ARG B 1 497 ? 2.184 -47.75 -18 1 89.88 497 ARG B O 1
ATOM 8366 N N . GLU B 1 498 ? 1.656 -48.156 -20.156 1 87.88 498 GLU B N 1
ATOM 8367 C CA . GLU B 1 498 ? 2.271 -46.969 -20.703 1 87.88 498 GLU B CA 1
ATOM 8368 C C . GLU B 1 498 ? 1.585 -45.719 -20.172 1 87.88 498 GLU B C 1
ATOM 8370 O O . GLU B 1 498 ? 2.193 -44.625 -20.125 1 87.88 498 GLU B O 1
ATOM 8375 N N . VAL B 1 499 ? 0.393 -45.906 -19.812 1 89.75 499 VAL B N 1
ATOM 8376 C CA . VAL B 1 499 ? -0.395 -44.75 -19.391 1 89.75 499 VAL B CA 1
ATOM 8377 C C . VAL B 1 499 ? -0.375 -44.625 -17.859 1 89.75 499 VAL B C 1
ATOM 8379 O O . VAL B 1 499 ? -0.03 -43.594 -17.312 1 89.75 499 VAL B O 1
ATOM 8382 N N . TRP B 1 500 ? -0.708 -45.719 -17.188 1 92.5 500 TRP B N 1
ATOM 8383 C CA . TRP B 1 500 ? -0.934 -45.594 -15.758 1 92.5 500 TRP B CA 1
ATOM 8384 C C . TRP B 1 500 ? 0.379 -45.344 -15.023 1 92.5 500 TRP B C 1
ATOM 8386 O O . TRP B 1 500 ? 0.387 -44.781 -13.922 1 92.5 500 TRP B O 1
ATOM 8396 N N . MET B 1 501 ? 1.55 -45.781 -15.531 1 94.19 501 MET B N 1
ATOM 8397 C CA . MET B 1 501 ? 2.83 -45.438 -14.914 1 94.19 501 MET B CA 1
ATOM 8398 C C . MET B 1 501 ? 3.039 -43.938 -14.883 1 94.19 501 MET B C 1
ATOM 8400 O O . MET B 1 501 ? 3.514 -43.375 -13.883 1 94.19 501 MET B O 1
ATOM 8404 N N . HIS B 1 502 ? 2.688 -43.312 -15.961 1 91.75 502 HIS B N 1
ATOM 8405 C CA . HIS B 1 502 ? 2.811 -41.875 -16.047 1 91.75 502 HIS B CA 1
ATOM 8406 C C . HIS B 1 502 ? 1.768 -41.156 -15.164 1 91.75 502 HIS B C 1
ATOM 8408 O O . HIS B 1 502 ? 2.041 -40.125 -14.578 1 91.75 502 HIS B O 1
ATOM 8414 N N . ASP B 1 503 ? 0.536 -41.781 -15.18 1 93.25 503 ASP B N 1
ATOM 8415 C CA . ASP B 1 503 ? -0.484 -41.25 -14.273 1 93.25 503 ASP B CA 1
ATOM 8416 C C . ASP B 1 503 ? 0.04 -41.156 -12.844 1 93.25 503 ASP B C 1
ATOM 8418 O O . ASP B 1 503 ? -0.132 -40.125 -12.18 1 93.25 503 ASP B O 1
ATOM 8422 N N . LEU B 1 504 ? 0.629 -42.188 -12.406 1 94.75 504 LEU B N 1
ATOM 8423 C CA . LEU B 1 504 ? 1.104 -42.281 -11.031 1 94.75 504 LEU B CA 1
ATOM 8424 C C . LEU B 1 504 ? 2.26 -41.312 -10.805 1 94.75 504 LEU B C 1
ATOM 8426 O O . LEU B 1 504 ? 2.408 -40.75 -9.711 1 94.75 504 LEU B O 1
ATOM 8430 N N . TYR B 1 505 ? 3.078 -41.094 -11.883 1 94.69 505 TYR B N 1
ATOM 8431 C CA . TYR B 1 505 ? 4.137 -40.094 -11.812 1 94.69 505 TYR B CA 1
ATOM 8432 C C . TYR B 1 505 ? 3.562 -38.719 -11.508 1 94.69 505 TYR B C 1
ATOM 8434 O O . TYR B 1 505 ? 4.023 -38.031 -10.594 1 94.69 505 TYR B O 1
ATOM 8442 N N . LEU B 1 506 ? 2.58 -38.312 -12.227 1 92.88 506 LEU B N 1
ATOM 8443 C CA . LEU B 1 506 ? 1.965 -37 -12.07 1 92.88 506 LEU B CA 1
ATOM 8444 C C . LEU B 1 506 ? 1.25 -36.906 -10.727 1 92.88 506 LEU B C 1
ATOM 8446 O O . LEU B 1 506 ? 1.36 -35.906 -10.039 1 92.88 506 LEU B O 1
ATOM 8450 N N . VAL B 1 507 ? 0.547 -37.906 -10.32 1 92 507 VAL B N 1
ATOM 8451 C CA . VAL B 1 507 ? -0.25 -37.906 -9.094 1 92 507 VAL B CA 1
ATOM 8452 C C . VAL B 1 507 ? 0.669 -37.844 -7.879 1 92 507 VAL B C 1
ATOM 8454 O O . VAL B 1 507 ? 0.399 -37.062 -6.945 1 92 507 VAL B O 1
ATOM 8457 N N . LEU B 1 508 ? 1.729 -38.625 -7.891 1 93.25 508 LEU B N 1
ATOM 8458 C CA . LEU B 1 508 ? 2.652 -38.625 -6.762 1 93.25 508 LEU B CA 1
ATOM 8459 C C . LEU B 1 508 ? 3.334 -37.25 -6.633 1 93.25 508 LEU B C 1
ATOM 8461 O O . LEU B 1 508 ? 3.514 -36.75 -5.523 1 93.25 508 LEU B O 1
ATOM 8465 N N . LEU B 1 509 ? 3.689 -36.719 -7.762 1 92 509 LEU B N 1
ATOM 8466 C CA . LEU B 1 509 ? 4.34 -35.406 -7.73 1 92 509 LEU B CA 1
ATOM 8467 C C . LEU B 1 509 ? 3.367 -34.312 -7.277 1 92 509 LEU B C 1
ATOM 8469 O O . LEU B 1 509 ? 3.762 -33.375 -6.594 1 92 509 LEU B O 1
ATOM 8473 N N . HIS B 1 510 ? 2.174 -34.469 -7.641 1 88.06 510 HIS B N 1
ATOM 8474 C CA . HIS B 1 510 ? 1.145 -33.562 -7.16 1 88.06 510 HIS B CA 1
ATOM 8475 C C . HIS B 1 510 ? 1.04 -33.594 -5.637 1 88.06 510 HIS B C 1
ATOM 8477 O O . HIS B 1 510 ? 1.044 -32.531 -4.984 1 88.06 510 HIS B O 1
ATOM 8483 N N . GLU B 1 511 ? 0.912 -34.781 -5.125 1 85.69 511 GLU B N 1
ATOM 8484 C CA . GLU B 1 511 ? 0.777 -34.906 -3.676 1 85.69 511 GLU B CA 1
ATOM 8485 C C . GLU B 1 511 ? 2.057 -34.5 -2.959 1 85.69 511 GLU B C 1
ATOM 8487 O O . GLU B 1 511 ? 2.004 -33.969 -1.848 1 85.69 511 GLU B O 1
ATOM 8492 N N . ALA B 1 512 ? 3.172 -34.719 -3.607 1 87.19 512 ALA B N 1
ATOM 8493 C CA . ALA B 1 512 ? 4.449 -34.312 -3.027 1 87.19 512 ALA B CA 1
ATOM 8494 C C . ALA B 1 512 ? 4.566 -32.781 -2.963 1 87.19 512 ALA B C 1
ATOM 8496 O O . ALA B 1 512 ? 5.305 -32.25 -2.133 1 87.19 512 ALA B O 1
ATOM 8497 N N . ALA B 1 513 ? 3.883 -32.125 -3.852 1 81.88 513 ALA B N 1
ATOM 8498 C CA . ALA B 1 513 ? 3.941 -30.672 -3.922 1 81.88 513 ALA B CA 1
ATOM 8499 C C . ALA B 1 513 ? 3.201 -30.047 -2.75 1 81.88 513 ALA B C 1
ATOM 8501 O O . ALA B 1 513 ? 3.383 -28.859 -2.465 1 81.88 513 ALA B O 1
ATOM 8502 N N . HIS B 1 514 ? 2.379 -30.844 -2.107 1 72.19 514 HIS B N 1
ATOM 8503 C CA . HIS B 1 514 ? 1.665 -30.359 -0.933 1 72.19 514 HIS B CA 1
ATOM 8504 C C . HIS B 1 514 ? 2.555 -30.375 0.305 1 72.19 514 HIS B C 1
ATOM 8506 O O . HIS B 1 514 ? 3.055 -31.438 0.69 1 72.19 514 HIS B O 1
ATOM 8512 N N . GLU B 1 515 ? 3.631 -29.656 0.352 1 57.06 515 GLU B N 1
ATOM 8513 C CA . GLU B 1 515 ? 4.527 -29.734 1.501 1 57.06 515 GLU B CA 1
ATOM 8514 C C . GLU B 1 515 ? 3.766 -29.547 2.811 1 57.06 515 GLU B C 1
ATOM 8516 O O . GLU B 1 515 ? 4.062 -30.219 3.807 1 57.06 515 GLU B O 1
ATOM 8521 N N . THR B 1 516 ? 3.449 -28.234 3.15 1 47.22 516 THR B N 1
ATOM 8522 C CA . THR B 1 516 ? 3.041 -27.938 4.52 1 47.22 516 THR B CA 1
ATOM 8523 C C . THR B 1 516 ? 1.581 -28.328 4.742 1 47.22 516 THR B C 1
ATOM 8525 O O . THR B 1 516 ? 0.699 -27.906 3.994 1 47.22 516 THR B O 1
ATOM 8528 N N . ALA B 1 517 ? 1.422 -29.609 5.074 1 38.31 517 ALA B N 1
ATOM 8529 C CA . ALA B 1 517 ? 0.083 -29.969 5.539 1 38.31 517 ALA B CA 1
ATOM 8530 C C . ALA B 1 517 ? -0.471 -28.891 6.477 1 38.31 517 ALA B C 1
ATOM 8532 O O . ALA B 1 517 ? -0.193 -28.906 7.68 1 38.31 517 ALA B O 1
ATOM 8533 N N . SER B 1 518 ? -0.138 -27.781 6.555 1 35 518 SER B N 1
ATOM 8534 C CA . SER B 1 518 ? -1.128 -27.422 7.566 1 35 518 SER B CA 1
ATOM 8535 C C . SER B 1 518 ? -2.51 -27.953 7.195 1 35 518 SER B C 1
ATOM 8537 O O . SER B 1 518 ? -2.922 -27.875 6.035 1 35 518 SER B O 1
ATOM 8539 N N . THR B 1 519 ? -2.838 -29.125 7.781 1 35.72 519 THR B N 1
ATOM 8540 C CA . THR B 1 519 ? -4.16 -29.75 7.762 1 35.72 519 THR B CA 1
ATOM 8541 C C . THR B 1 519 ? -5.191 -28.797 7.156 1 35.72 519 THR B C 1
ATOM 8543 O O . THR B 1 519 ? -6.176 -29.25 6.562 1 35.72 519 THR B O 1
ATOM 8546 N N . ASP B 1 520 ? -5.113 -27.625 7.5 1 37.41 520 ASP B N 1
ATOM 8547 C CA . ASP B 1 520 ? -6.289 -26.766 7.367 1 37.41 520 ASP B CA 1
ATOM 8548 C C . ASP B 1 520 ? -6.32 -26.078 6.004 1 37.41 520 ASP B C 1
ATOM 8550 O O . ASP B 1 520 ? -7.328 -25.484 5.625 1 37.41 520 ASP B O 1
ATOM 8554 N N . GLN B 1 521 ? -5.09 -25.844 5.254 1 40.97 521 GLN B N 1
ATOM 8555 C CA . GLN B 1 521 ? -5.293 -25.062 4.039 1 40.97 521 GLN B CA 1
ATOM 8556 C C . GLN B 1 521 ? -4.668 -25.75 2.832 1 40.97 521 GLN B C 1
ATOM 8558 O O . GLN B 1 521 ? -3.471 -25.594 2.576 1 40.97 521 GLN B O 1
ATOM 8563 N N . PRO B 1 522 ? -5.125 -26.969 2.41 1 46.5 522 PRO B N 1
ATOM 8564 C CA . PRO B 1 522 ? -4.641 -27.594 1.175 1 46.5 522 PRO B CA 1
ATOM 8565 C C . PRO B 1 522 ? -4.629 -26.625 -0.007 1 46.5 522 PRO B C 1
ATOM 8567 O O . PRO B 1 522 ? -4.957 -27.016 -1.131 1 46.5 522 PRO B O 1
ATOM 8570 N N . SER B 1 523 ? -4.324 -25.328 0.085 1 51.72 523 SER B N 1
ATO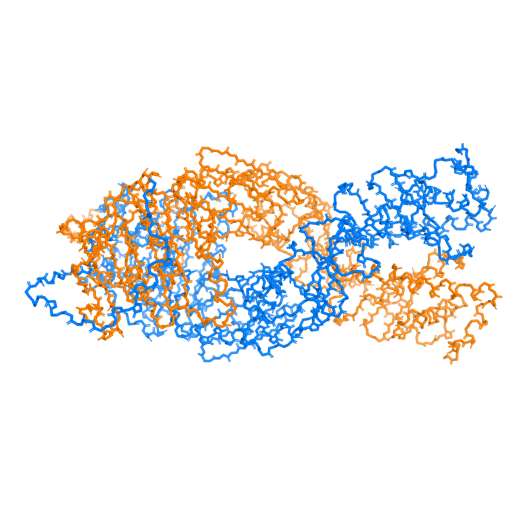M 8571 C CA . SER B 1 523 ? -4.668 -24.438 -1.015 1 51.72 523 SER B CA 1
ATOM 8572 C C . SER B 1 523 ? -3.678 -24.578 -2.166 1 51.72 523 SER B C 1
ATOM 8574 O O . SER B 1 523 ? -2.48 -24.781 -1.945 1 51.72 523 SER B O 1
ATOM 8576 N N . HIS B 1 524 ? -4.105 -25.281 -3.33 1 62.53 524 HIS B N 1
ATOM 8577 C CA . HIS B 1 524 ? -3.412 -25.25 -4.613 1 62.53 524 HIS B CA 1
ATOM 8578 C C . HIS B 1 524 ? -3.104 -23.828 -5.051 1 62.53 524 HIS B C 1
ATOM 8580 O O . HIS B 1 524 ? -3.416 -23.438 -6.176 1 62.53 524 HIS B O 1
ATOM 8586 N N . GLY B 1 525 ? -2.496 -23.094 -4.074 1 56.91 525 GLY B N 1
ATOM 8587 C CA . GLY B 1 525 ? -2.139 -21.719 -4.375 1 56.91 525 GLY B CA 1
ATOM 8588 C C . GLY B 1 525 ? -0.869 -21.594 -5.195 1 56.91 525 GLY B C 1
ATOM 8589 O O . GLY B 1 525 ? -0.424 -22.578 -5.809 1 56.91 525 GLY B O 1
ATOM 8590 N N . HIS B 1 526 ? -0.376 -20.5 -5.297 1 59.03 526 HIS B N 1
ATOM 8591 C CA . HIS B 1 526 ? 0.766 -20.188 -6.148 1 59.03 526 HIS B CA 1
ATOM 8592 C C . HIS B 1 526 ? 1.975 -21.047 -5.785 1 59.03 526 HIS B C 1
ATOM 8594 O O . HIS B 1 526 ? 2.682 -21.531 -6.672 1 59.03 526 HIS B O 1
ATOM 8600 N N . HIS B 1 527 ? 2.098 -21.172 -4.496 1 61.28 527 HIS B N 1
ATOM 8601 C CA . HIS B 1 527 ? 3.256 -21.938 -4.066 1 61.28 527 HIS B CA 1
ATOM 8602 C C . HIS B 1 527 ? 3.137 -23.406 -4.496 1 61.28 527 HIS B C 1
ATOM 8604 O O . HIS B 1 527 ? 4.117 -24 -4.934 1 61.28 527 HIS B O 1
ATOM 8610 N N . PHE B 1 528 ? 2.055 -23.906 -4.371 1 69.25 528 PHE B N 1
ATOM 8611 C CA . PHE B 1 528 ? 1.807 -25.266 -4.797 1 69.25 528 PHE B CA 1
ATOM 8612 C C . PHE B 1 528 ? 2.076 -25.438 -6.289 1 69.25 528 PHE B C 1
ATOM 8614 O O . PHE B 1 528 ? 2.768 -26.359 -6.707 1 69.25 528 PHE B O 1
ATOM 8621 N N . GLU B 1 529 ? 1.58 -24.438 -6.988 1 72.06 529 GLU B N 1
ATOM 8622 C CA . GLU B 1 529 ? 1.698 -24.531 -8.438 1 72.06 529 GLU B CA 1
ATOM 8623 C C . GLU B 1 529 ? 3.158 -24.453 -8.883 1 72.06 529 GLU B C 1
ATOM 8625 O O . GLU B 1 529 ? 3.576 -25.188 -9.781 1 72.06 529 GLU B O 1
ATOM 8630 N N . SER B 1 530 ? 3.824 -23.656 -8.258 1 70.31 530 SER B N 1
ATOM 8631 C CA . SER B 1 530 ? 5.242 -23.531 -8.578 1 70.31 530 SER B CA 1
ATOM 8632 C C . SER B 1 530 ? 6.004 -24.797 -8.227 1 70.31 530 SER B C 1
ATOM 8634 O O . SER B 1 530 ? 6.836 -25.266 -9.008 1 70.31 530 SER B O 1
ATOM 8636 N N . THR B 1 531 ? 5.684 -25.281 -7.023 1 74.62 531 THR B N 1
ATOM 8637 C CA . THR B 1 531 ? 6.352 -26.516 -6.59 1 74.62 531 THR B CA 1
ATOM 8638 C C . THR B 1 531 ? 5.996 -27.672 -7.508 1 74.62 531 THR B C 1
ATOM 8640 O O . THR B 1 531 ? 6.867 -28.453 -7.887 1 74.62 531 THR B O 1
ATOM 8643 N N . TYR B 1 532 ? 4.773 -27.766 -7.805 1 82.69 532 TYR B N 1
ATOM 8644 C CA . TYR B 1 532 ? 4.324 -28.844 -8.68 1 82.69 532 TYR B CA 1
ATOM 8645 C C . TYR B 1 532 ? 5.031 -28.781 -10.023 1 82.69 532 TYR B C 1
ATOM 8647 O O . TYR B 1 532 ? 5.551 -29.797 -10.5 1 82.69 532 TYR B O 1
ATOM 8655 N N . ARG B 1 533 ? 5.066 -27.656 -10.594 1 80.94 533 ARG B N 1
ATOM 8656 C CA . ARG B 1 533 ? 5.742 -27.5 -11.875 1 80.94 533 ARG B CA 1
ATOM 8657 C C . ARG B 1 533 ? 7.219 -27.875 -11.773 1 80.94 533 ARG B C 1
ATOM 8659 O O . ARG B 1 533 ? 7.742 -28.594 -12.617 1 80.94 533 ARG B O 1
ATOM 8666 N N . SER B 1 534 ? 7.797 -27.391 -10.758 1 79.81 534 SER B N 1
ATOM 8667 C CA . SER B 1 534 ? 9.219 -27.656 -10.555 1 79.81 534 SER B CA 1
ATOM 8668 C C . SER B 1 534 ? 9.484 -29.156 -10.438 1 79.81 534 SER B C 1
ATOM 8670 O O . SER B 1 534 ? 10.5 -29.641 -10.938 1 79.81 534 SER B O 1
ATOM 8672 N N . LEU B 1 535 ? 8.602 -29.812 -9.805 1 85.25 535 LEU B N 1
ATOM 8673 C CA . LEU B 1 535 ? 8.773 -31.25 -9.609 1 85.25 535 LEU B CA 1
ATOM 8674 C C . LEU B 1 535 ? 8.562 -32 -10.922 1 85.25 535 LEU B C 1
ATOM 8676 O O . LEU B 1 535 ? 9.336 -32.906 -11.266 1 85.25 535 LEU B O 1
ATOM 8680 N N . VAL B 1 536 ? 7.559 -31.656 -11.625 1 86.94 536 VAL B N 1
ATOM 8681 C CA . VAL B 1 536 ? 7.168 -32.375 -12.836 1 86.94 536 VAL B CA 1
ATOM 8682 C C . VAL B 1 536 ? 8.234 -32.188 -13.914 1 86.94 536 VAL B C 1
ATOM 8684 O O . VAL B 1 536 ? 8.547 -33.125 -14.648 1 86.94 536 VAL B O 1
ATOM 8687 N N . GLU B 1 537 ? 8.828 -31.016 -13.93 1 80.62 537 GLU B N 1
ATOM 8688 C CA . GLU B 1 537 ? 9.742 -30.703 -15.016 1 80.62 537 GLU B CA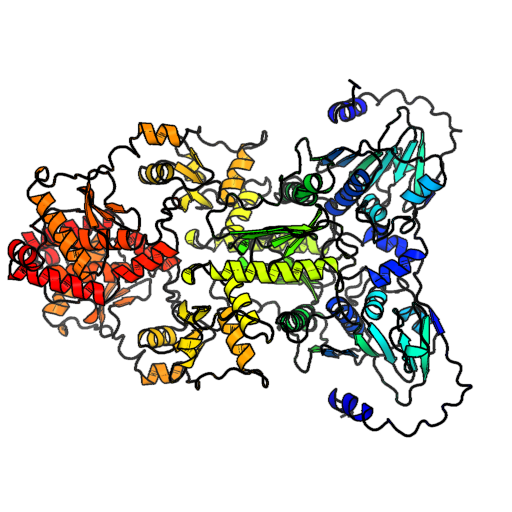 1
ATOM 8689 C C . GLU B 1 537 ? 11.195 -30.875 -14.586 1 80.62 537 GLU B C 1
ATOM 8691 O O . GLU B 1 537 ? 12.117 -30.625 -15.367 1 80.62 537 GLU B O 1
ATOM 8696 N N . ASP B 1 538 ? 11.383 -31.297 -13.344 1 83.44 538 ASP B N 1
ATOM 8697 C CA . ASP B 1 538 ? 12.742 -31.547 -12.859 1 83.44 538 ASP B CA 1
ATOM 8698 C C . ASP B 1 538 ? 13.43 -32.625 -13.688 1 83.44 538 ASP B C 1
ATOM 8700 O O . ASP B 1 538 ? 12.945 -33.75 -13.781 1 83.44 538 ASP B O 1
ATOM 8704 N N . PRO B 1 539 ? 14.57 -32.281 -14.344 1 79.81 539 PRO B N 1
ATOM 8705 C CA . PRO B 1 539 ? 15.266 -33.25 -15.164 1 79.81 539 PRO B CA 1
ATOM 8706 C C . PRO B 1 539 ? 15.641 -34.531 -14.391 1 79.81 539 PRO B C 1
ATOM 8708 O O . PRO B 1 539 ? 15.602 -35.625 -14.938 1 79.81 539 PRO B O 1
ATOM 8711 N N . ALA B 1 540 ? 15.953 -34.312 -13.164 1 86.44 540 ALA B N 1
ATOM 8712 C CA . ALA B 1 540 ? 16.312 -35.469 -12.344 1 86.44 540 ALA B CA 1
ATOM 8713 C C . ALA B 1 540 ? 15.117 -36.406 -12.148 1 86.44 540 ALA B C 1
ATOM 8715 O O . ALA B 1 540 ? 15.258 -37.625 -12.203 1 86.44 540 ALA B O 1
ATOM 8716 N N . ASN B 1 541 ? 13.977 -35.844 -11.891 1 91.06 541 ASN B N 1
ATOM 8717 C CA . ASN B 1 541 ? 12.766 -36.656 -11.742 1 91.06 541 ASN B CA 1
ATOM 8718 C C . ASN B 1 541 ? 12.398 -37.375 -13.047 1 91.06 541 ASN B C 1
ATOM 8720 O O . ASN B 1 541 ? 12.008 -38.531 -13.031 1 91.06 541 ASN B O 1
ATOM 8724 N N . ARG B 1 542 ? 12.562 -36.625 -14.117 1 88.19 542 ARG B N 1
ATOM 8725 C CA . ARG B 1 542 ? 12.25 -37.219 -15.422 1 88.19 542 ARG B CA 1
ATOM 8726 C C . ARG B 1 542 ? 13.18 -38.375 -15.734 1 88.19 542 ARG B C 1
ATOM 8728 O O . ARG B 1 542 ? 12.742 -39.406 -16.25 1 88.19 542 ARG B O 1
ATOM 8735 N N . GLU B 1 543 ? 14.406 -38.156 -15.438 1 90 543 GLU B N 1
ATOM 8736 C CA . GLU B 1 543 ? 15.383 -39.219 -15.664 1 90 543 GLU B CA 1
ATOM 8737 C C . GLU B 1 543 ? 15.109 -40.406 -14.773 1 90 543 GLU B C 1
ATOM 8739 O O . GLU B 1 543 ? 15.219 -41.562 -15.227 1 90 543 GLU B O 1
ATOM 8744 N N . ALA B 1 544 ? 14.836 -40.156 -13.539 1 93.06 544 ALA B N 1
ATOM 8745 C CA . ALA B 1 544 ? 14.531 -41.219 -12.609 1 93.06 544 ALA B CA 1
ATOM 8746 C C . ALA B 1 544 ? 13.328 -42.031 -13.094 1 93.06 544 ALA B C 1
ATOM 8748 O O . ALA B 1 544 ? 13.336 -43.281 -13.023 1 93.06 544 ALA B O 1
ATOM 8749 N N . PHE B 1 545 ? 12.328 -41.406 -13.516 1 93.81 545 PHE B N 1
ATOM 8750 C CA . PHE B 1 545 ? 11.141 -42.062 -14.039 1 93.81 545 PHE B CA 1
ATOM 8751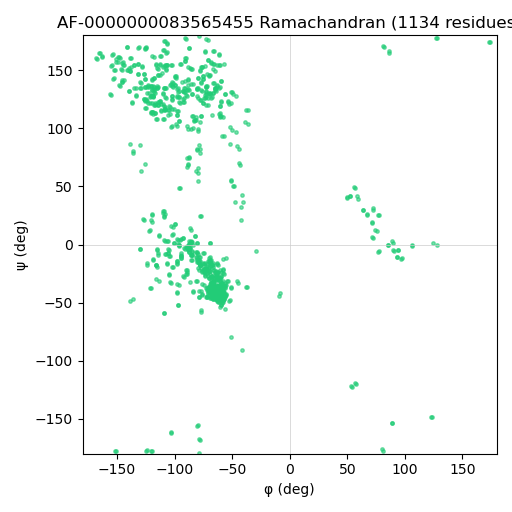 C C . PHE B 1 545 ? 11.484 -42.875 -15.273 1 93.81 545 PHE B C 1
ATOM 8753 O O . PHE B 1 545 ? 11.062 -44.031 -15.391 1 93.81 545 PHE B O 1
ATOM 8760 N N . ALA B 1 546 ? 12.242 -42.281 -16.188 1 92 546 ALA B N 1
ATOM 8761 C CA . ALA B 1 546 ? 12.633 -42.969 -17.406 1 92 546 ALA B CA 1
ATOM 8762 C C . ALA B 1 546 ? 13.414 -44.219 -17.094 1 92 546 ALA B C 1
ATOM 8764 O O . ALA B 1 546 ? 13.18 -45.281 -17.719 1 92 546 ALA B O 1
ATOM 8765 N N . ASN B 1 547 ? 14.297 -44.094 -16.203 1 92.69 547 ASN B N 1
ATOM 8766 C CA . ASN B 1 547 ? 15.102 -45.25 -15.82 1 92.69 547 ASN B CA 1
ATOM 8767 C C . ASN B 1 547 ? 14.234 -46.344 -15.211 1 92.69 547 ASN B C 1
ATOM 8769 O O . ASN B 1 547 ? 14.453 -47.531 -15.477 1 92.69 547 ASN B O 1
ATOM 8773 N N . LEU B 1 548 ? 13.32 -45.969 -14.375 1 94.19 548 LEU B N 1
ATOM 8774 C CA . LEU B 1 548 ? 12.422 -46.938 -13.75 1 94.19 548 LEU B CA 1
ATOM 8775 C C . LEU B 1 548 ? 11.57 -47.656 -14.797 1 94.19 548 LEU B C 1
ATOM 8777 O O . LEU B 1 548 ? 11.391 -48.875 -14.742 1 94.19 548 LEU B O 1
ATOM 8781 N N . VAL B 1 549 ? 11.055 -46.906 -15.719 1 93 549 VAL B N 1
ATOM 8782 C CA . VAL B 1 549 ? 10.234 -47.5 -16.781 1 93 549 VAL B CA 1
ATOM 8783 C C . VAL B 1 549 ? 11.07 -48.438 -17.625 1 93 549 VAL B C 1
ATOM 8785 O O . VAL B 1 549 ? 10.594 -49.531 -18.016 1 93 549 VAL B O 1
ATOM 8788 N N . GLN B 1 550 ? 12.281 -48.031 -17.875 1 91.19 550 GLN B N 1
ATOM 8789 C CA . GLN B 1 550 ? 13.188 -48.906 -18.625 1 91.19 550 GLN B CA 1
ATOM 8790 C C . GLN B 1 550 ? 13.406 -50.219 -17.875 1 91.19 550 GLN B C 1
ATOM 8792 O O . GLN B 1 550 ? 13.461 -51.281 -18.5 1 91.19 550 GLN B O 1
ATOM 8797 N N . GLN B 1 551 ? 13.562 -50.125 -16.625 1 92.44 551 GLN B N 1
ATOM 8798 C CA . GLN B 1 551 ? 13.742 -51.344 -15.82 1 92.44 551 GLN B CA 1
ATOM 8799 C C . GLN B 1 551 ? 12.508 -52.25 -15.883 1 92.44 551 GLN B C 1
ATOM 8801 O O . GLN B 1 551 ? 12.625 -53.469 -15.953 1 92.44 551 GLN B O 1
ATOM 8806 N N . VAL B 1 552 ? 11.367 -51.688 -15.852 1 93.12 552 VAL B N 1
ATOM 8807 C CA . VAL B 1 552 ? 10.117 -52.406 -15.906 1 93.12 552 VAL B CA 1
ATOM 8808 C C . VAL B 1 552 ? 9.977 -53.094 -17.266 1 93.12 552 VAL B C 1
ATOM 8810 O O . VAL B 1 552 ? 9.531 -54.25 -17.344 1 93.12 552 VAL B O 1
ATOM 8813 N N . VAL B 1 553 ? 10.32 -52.375 -18.297 1 90.5 553 VAL B N 1
ATOM 8814 C CA . VAL B 1 553 ? 10.203 -52.906 -19.656 1 90.5 553 VAL B CA 1
ATOM 8815 C C . VAL B 1 553 ? 11.203 -54.062 -19.844 1 90.5 553 VAL B C 1
ATOM 8817 O O . VAL B 1 553 ? 10.883 -55.062 -20.469 1 90.5 553 VAL B O 1
ATOM 8820 N N . ALA B 1 554 ? 12.344 -53.938 -19.312 1 90.19 554 ALA B N 1
ATOM 8821 C CA . ALA B 1 554 ? 13.406 -54.906 -19.484 1 90.19 554 ALA B CA 1
ATOM 8822 C C . ALA B 1 554 ? 13.18 -56.125 -18.578 1 90.19 554 ALA B C 1
ATOM 8824 O O . ALA B 1 554 ? 13.352 -57.281 -19.016 1 90.19 554 ALA B O 1
ATOM 8825 N N . GLY B 1 555 ? 12.836 -55.938 -17.312 1 89.69 555 GLY B N 1
ATOM 8826 C CA . GLY B 1 555 ? 12.836 -57 -16.328 1 89.69 555 GLY B CA 1
ATOM 8827 C C . GLY B 1 555 ? 11.453 -57.344 -15.812 1 89.69 555 GLY B C 1
ATOM 8828 O O . GLY B 1 555 ? 11.266 -58.375 -15.141 1 89.69 555 GLY B O 1
ATOM 8829 N N . GLY B 1 556 ? 10.461 -56.562 -16.141 1 91.69 556 GLY B N 1
ATOM 8830 C CA . GLY B 1 556 ? 9.125 -56.781 -15.633 1 91.69 556 GLY B CA 1
ATOM 8831 C C . GLY B 1 556 ? 8.891 -56.125 -14.273 1 91.69 556 GLY B C 1
ATOM 8832 O O . GLY B 1 556 ? 9.852 -55.812 -13.57 1 91.69 556 GLY B O 1
ATOM 8833 N N . PHE B 1 557 ? 7.695 -56.031 -13.844 1 93.06 557 PHE B N 1
ATOM 8834 C CA . PHE B 1 557 ? 7.316 -55.375 -12.594 1 93.06 557 PHE B CA 1
ATOM 8835 C C . PHE B 1 557 ? 7.832 -56.156 -11.391 1 93.06 557 PHE B C 1
ATOM 8837 O O . PHE B 1 557 ? 8.312 -55.562 -10.422 1 93.06 557 PHE B O 1
ATOM 8844 N N . GLU B 1 558 ? 7.707 -57.469 -11.453 1 90.62 558 GLU B N 1
ATOM 8845 C CA . GLU B 1 558 ? 8.07 -58.312 -10.32 1 90.62 558 GLU B CA 1
ATOM 8846 C C . GLU B 1 558 ? 9.547 -58.156 -9.977 1 90.62 558 GLU B C 1
ATOM 8848 O O . GLU B 1 558 ? 9.906 -58.094 -8.797 1 90.62 558 GLU B O 1
ATOM 8853 N N . SER B 1 559 ? 10.297 -58.125 -11.031 1 91.75 559 SER B N 1
ATOM 8854 C CA . SER B 1 559 ? 11.734 -57.969 -10.812 1 91.75 559 SER B CA 1
ATOM 8855 C C . SER B 1 559 ? 12.039 -56.625 -10.141 1 91.75 559 SER B C 1
ATOM 8857 O O . SER B 1 559 ? 12.891 -56.562 -9.25 1 91.75 559 SER B O 1
ATOM 8859 N N . VAL B 1 560 ? 11.367 -55.625 -10.586 1 92.88 560 VAL B N 1
ATOM 8860 C CA . VAL B 1 560 ? 11.578 -54.281 -10.039 1 92.88 560 VAL B CA 1
ATOM 8861 C C . VAL B 1 560 ? 11.117 -54.25 -8.586 1 92.88 560 VAL B C 1
ATOM 8863 O O . VAL B 1 560 ? 11.805 -53.688 -7.727 1 92.88 560 VAL B O 1
ATOM 8866 N N . PHE B 1 561 ? 10.016 -54.844 -8.258 1 92.5 561 PHE B N 1
ATOM 8867 C CA . PHE B 1 561 ? 9.453 -54.812 -6.914 1 92.5 561 PHE B CA 1
ATOM 8868 C C . PHE B 1 561 ? 10.352 -55.562 -5.934 1 92.5 561 PHE B C 1
ATOM 8870 O O . PHE B 1 561 ? 10.484 -55.156 -4.777 1 92.5 561 PHE B O 1
ATOM 8877 N N . GLN B 1 562 ? 10.93 -56.594 -6.387 1 89.06 562 GLN B N 1
ATOM 8878 C CA . GLN B 1 562 ? 11.844 -57.375 -5.559 1 89.06 562 GLN B CA 1
ATOM 8879 C C . GLN B 1 562 ? 13.117 -56.594 -5.254 1 89.06 562 GLN B C 1
ATOM 8881 O O . GLN B 1 562 ? 13.617 -56.625 -4.129 1 89.06 562 GLN B O 1
ATOM 8886 N N . GLU B 1 563 ? 13.555 -56 -6.289 1 88.88 563 GLU B N 1
ATOM 8887 C CA . GLU B 1 563 ? 14.781 -55.25 -6.129 1 88.88 563 GLU B CA 1
ATOM 8888 C C . GLU B 1 563 ? 14.609 -54.125 -5.086 1 88.88 563 GLU B C 1
ATOM 8890 O O . GLU B 1 563 ? 15.539 -53.844 -4.328 1 88.88 563 GLU B O 1
ATOM 8895 N N . TYR B 1 564 ? 13.477 -53.562 -5.035 1 90.5 564 TYR B N 1
ATOM 8896 C CA . TYR B 1 564 ? 13.242 -52.406 -4.141 1 90.5 564 TYR B CA 1
ATOM 8897 C C . TYR B 1 564 ? 12.609 -52.875 -2.836 1 90.5 564 TYR B C 1
ATOM 8899 O O . TYR B 1 564 ? 12.344 -52.062 -1.944 1 90.5 564 TYR B O 1
ATOM 8907 N N . ASP B 1 565 ? 12.32 -54.156 -2.643 1 83.62 565 ASP B N 1
ATOM 8908 C CA . ASP B 1 565 ? 11.797 -54.781 -1.437 1 83.62 565 ASP B CA 1
ATOM 8909 C C . ASP B 1 565 ? 10.469 -54.188 -1.023 1 83.62 565 ASP B C 1
ATOM 8911 O O . ASP B 1 565 ? 10.297 -53.75 0.128 1 83.62 565 ASP B O 1
ATOM 8915 N N . VAL B 1 566 ? 9.586 -53.875 -1.96 1 81.88 566 VAL B N 1
ATOM 8916 C CA . VAL B 1 566 ? 8.312 -53.219 -1.651 1 81.88 566 VAL B CA 1
ATOM 8917 C C . VAL B 1 566 ? 7.223 -54.281 -1.5 1 81.88 566 VAL B C 1
ATOM 8919 O O . VAL B 1 566 ? 6.086 -53.969 -1.142 1 81.88 566 VAL B O 1
ATOM 8922 N N . GLU B 1 567 ? 7.445 -55.531 -1.782 1 68.38 567 GLU B N 1
ATOM 8923 C CA . GLU B 1 567 ? 6.457 -56.594 -1.662 1 68.38 567 GLU B CA 1
ATOM 8924 C C . GLU B 1 567 ? 6.25 -57 -0.204 1 68.38 567 GLU B C 1
ATOM 8926 O O . GLU B 1 567 ? 5.184 -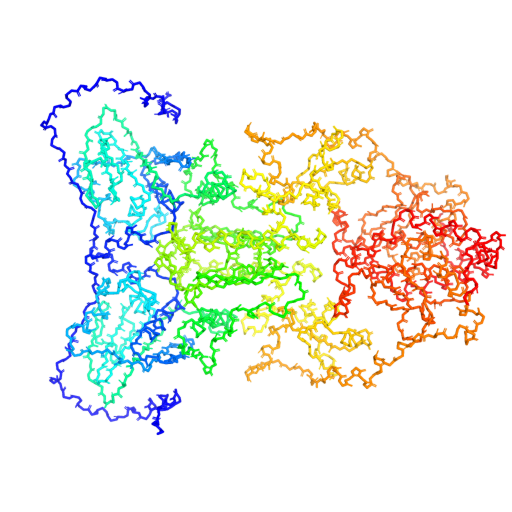57.5 0.162 1 68.38 567 GLU B O 1
ATOM 8931 N N . SER B 1 568 ? 7.32 -56.938 0.608 1 52.38 568 SER B N 1
ATOM 8932 C CA . SER B 1 568 ? 7.309 -57.594 1.916 1 52.38 568 SER B CA 1
ATOM 8933 C C . SER B 1 568 ? 6.352 -56.875 2.873 1 52.38 568 SER B C 1
ATOM 8935 O O . SER B 1 568 ? 6.199 -57.312 4.023 1 52.38 568 SER B O 1
ATOM 8937 N N . SER B 1 569 ? 5.602 -55.812 2.555 1 43.31 569 SER B N 1
ATOM 8938 C CA . SER B 1 569 ? 4.73 -55.531 3.693 1 43.31 569 SER B CA 1
ATOM 8939 C C . SER B 1 569 ? 3.43 -56.344 3.596 1 43.31 569 SER B C 1
ATOM 8941 O O . SER B 1 569 ? 2.869 -56.5 2.508 1 43.31 569 SER B O 1
#

Secondary structure (DSSP, 8-state):
------HHHHHHHHHHTTS------TTS--EEEE-EE-TTHHHHHHHHSS-SHHHHHHHHHHHHHHSTT--EEEEEE-SSEEEEEE-SS---TTSHHHHHHHHEET-----TT-TT-S--SS-THHHHHTSEEEEEEEEEEEEEE-TT----STTGGG-BTTEEEEEEEEEEEEEEEEEEEEPTTSS--TTSHHHHHHHHHHHHTTTTHHHHH--EEEETTEE-----GGGTTTT-SS-EEEEE-SSEEEEEES-GGG-EEEEETTEEEEEE-TTS-EEEEEESS---B-TTSSSBPTT-HHHHHHHHHHHHHHHHHHHHS-GGG--HHHHHHHHHHHTSTT-----TTS--EEBTTS-EE-HHHHHHSSEEEEESS--HHHHHHHHTT-EEEETTSHHHHHHHHHHTSTT-----PEEE-HHHHHHHTTSSTT-EE---GGGS-HHHHHHHHHHHHHHHHHT--SEEEEEE-SSSEEE-SSSEEEE-GGG-S-SSHHHHHHHHHHHHHHHHT--S--TT-----HHHHHHHHHHHT-HHHHHHHHHHHHHHHHHHHHHHHHHHT-TT-/------HHHHHHHHHHTTS------TTS--EEEE-EE-TTHHHHHHHTSS-SHHHHHHHHHHHHHHSTT--EEEEEE-SSEEEEEE-SS---TTSHHHHHHHHEET-----TT-TT-S--SS-THHHHHTSEEEEEEEEEEEEEE-TT----STTGGG-BTTEEEEEEEEEEEEEEEEEEEEPTTSS--TTSHHHHHHHHHHHHTTTTHHHHH--EEEETTEE-----GGGTTTT-SS-EEEEE-SSEEEEEES-GGG-EEEEETTEEEEEE-TTS-EEEEEESS---B-TTSSSBPTT-HHHHHHHHHHHHHHHHHHHHS-GGG--HHHHHHHHHHHTSTT-----TTS--EEBTTS-EE-HHHHHHSSEEEEESS--HHHHHHHHTT-EEEETTSHHHHHHHHHHTSTT-----PEEE-HHHHHHHTTSSTT-EE---GGGS-HHHHHHHHHHHHHHHHHT--SEEEEEE-SSSEEE-SSSEEEE-GGG-S-SSHHHHHHHHHHHHHHHHT-----TT-----HHHHHHHHHHHT-HHHHHHHHHHHHHHHHHHHHHHHHHHT-TT-

Foldseek 3Di:
DDCPDDPVVVVVVVPPPPPDPPPPPPPPDPDDDDDDDDPCVLVCLLAPLADAQLLLVVVLVLVQLLAAPWAEWEWEDDPFKIKIWTQHQAADPVDPVSVCLLQPWQPDPDDPPDQLGADHGSSSSSPNLNFAWKWKAAFFKIKTENQPCPDCDPDHNVHYRSGIDMDTHPGHGRIIMMMGRGDPPRAPDNPDVVNVVVQVVSLVQQQFLCVQRVHWYAYPRHTSHPPDLQCQCVPPPFQWDWDDDLFKTDIWGQDLPFAEWEAASRGTQEGHSLLNIYGYIYTNGGACAGSNSNGGDPPGPSVVVVVVVNNVRLLVSVVVDALVSRDLSSLLNVLVLCQDPPDPDDCQQRFSFAFLLRDTGGNVVQQVAQEEEEDADRDQLRNVCVVVPHHYGHCVRNNSVVVVVLVPDPPGPDDGHHYDYSVVVSVVVCVVPWFAFDPDCVVDDPLRNLLQLLLQLLCVLLVPQEAETETTDPDQWEDLLDHHIYGYPNLFPDSPPVGSLVSSLLVSLLNPLSHDSPVRHSHCDPSSVVSSVCSSPPPSSVVSSVVLVVCCVVPNSVVSSVVVVSPPD/DDCDDDPVVVVVVVPPVPPDPPPPPPPPDPDDDDDDDDPCVLVCLLAPLADAVLLLVVVLVLVQLLAAPWAEWEWEDDPFKIKIWTQHQWADCVDPVSVCLLQPWQPDPDDPPDQLGADHGSSSSSPNLNFAWKWKAAFFKIKTENQPCPDCDPDHNVHYRSGIDMDGHPGHDRIIMMMGRGDPPRAPDNPDVVNVVSQVVSLVQQQFLCVQRVHWYAYPRHTSHPPDLQCQCVPPPFQWDWDDDLFKTDIWGQDLPFAEWEAASRGTQEGHSLLNIYGYIYTNGGACAGSNSNGGDPPGPSVVVVVVVNNVRLLVSVVVDALVSRDLSSLLNVLVLCQDPPDPDDCQQRFSFAFLLRDTGGNVVQQVAQEEEEDADRAQLRNVVVVVPHHYGHCVRNNSVVVVVLVPDPPGPDDGHHYDYSVVVSVVVCVVPWFAFDPPCVPDDPLRNLLQLLLVLLCVLLVPQEAETETTDPDQWEDLLDHHIYGYPNLFPDSPPVGSLVSSLLVSLLNPLSHDSPVGHSRCDPSSVVSSVCSSPPPSSVVSSVVLVVCCVVPNSVVSSVVVVSPPD

pLDDT: mean 84.36, std 16.02, range [22.0, 98.5]

Organism: NCBI:txid148449

InterPro domains:
  IPR036890 Histidine kinase/HSP90-like ATPase superfamily [G3DSA:3.30.565.10] (38-236)

Solvent-accessible surface area (backbone atoms only — not comparable to full-atom values): 59736 Å² total; per-residue (Å²): 135,79,85,68,80,52,79,66,63,64,59,58,58,66,67,71,63,71,70,80,75,68,80,67,69,84,77,67,78,67,46,73,46,60,56,41,58,36,81,57,38,40,55,45,43,22,64,25,36,44,34,43,49,64,52,22,49,49,41,55,50,48,54,26,62,53,28,60,78,27,50,40,32,43,33,41,75,55,82,57,35,36,41,37,36,20,55,16,68,45,54,52,69,84,40,70,64,38,43,41,66,71,26,27,29,30,59,46,83,50,58,77,90,40,62,85,40,82,67,51,52,44,43,56,62,32,32,41,40,59,41,12,40,25,40,40,36,17,37,50,31,31,38,21,28,10,39,81,57,80,54,83,50,82,75,31,39,77,18,44,42,54,30,23,33,38,42,80,44,96,59,71,38,66,13,38,35,42,34,33,41,48,40,89,53,43,51,61,58,71,56,35,44,58,34,58,50,49,55,53,51,49,32,54,36,39,23,29,26,34,73,65,70,64,28,43,48,27,49,69,87,36,72,30,57,69,52,55,69,88,53,68,67,67,85,53,90,57,67,64,50,71,48,78,58,88,52,28,40,38,27,40,31,77,51,48,87,74,16,25,35,35,23,42,40,15,30,49,36,44,69,40,59,84,76,32,29,10,46,40,37,37,31,63,32,72,62,49,46,19,69,62,42,53,44,70,24,52,62,30,63,67,53,52,56,47,48,55,52,48,52,52,51,49,52,55,49,55,74,70,48,54,58,89,68,58,50,66,56,37,30,29,47,51,48,43,36,57,74,16,80,72,51,87,62,84,62,47,78,40,46,55,28,33,31,46,69,68,44,67,39,22,55,55,58,53,50,66,34,83,45,31,26,72,39,67,60,72,42,72,53,44,28,52,39,36,74,73,68,45,51,28,37,22,43,67,38,63,25,29,32,50,54,53,56,45,59,70,39,90,82,46,93,65,81,68,45,54,75,50,60,51,70,61,50,21,56,76,68,37,65,78,54,41,81,42,70,52,82,61,66,83,75,47,53,73,67,54,45,49,51,49,43,49,49,45,53,48,29,58,65,62,66,50,81,46,47,70,44,44,28,43,40,88,48,38,54,51,51,61,23,61,58,34,36,29,39,24,76,56,32,38,90,45,89,49,66,64,38,24,57,51,31,44,52,54,50,52,43,49,48,59,30,41,46,74,35,58,81,67,62,83,64,81,40,68,66,29,30,49,42,27,50,52,51,69,67,27,65,66,42,48,49,40,50,42,51,52,50,49,45,33,71,74,59,31,61,67,51,52,37,58,74,67,62,57,68,80,115,136,79,85,68,80,51,79,65,62,64,60,58,58,66,68,71,64,70,69,81,75,67,81,66,68,84,76,67,77,68,47,72,45,60,54,41,57,35,81,56,39,40,57,46,41,23,64,25,36,44,34,44,50,64,51,21,49,49,40,55,49,48,53,26,62,52,28,59,78,28,50,40,32,43,33,39,76,55,82,60,36,36,39,38,34,21,55,15,67,45,54,52,69,84,39,70,65,38,42,40,67,71,26,26,28,28,60,45,84,49,58,79,90,41,64,85,40,81,68,49,53,44,44,55,62,33,29,41,38,61,42,12,39,25,39,40,36,18,35,52,31,33,38,21,30,12,39,80,57,79,50,82,50,82,74,31,42,77,17,44,43,54,29,23,34,39,42,82,44,96,60,72,36,66,12,37,36,41,34,33,42,46,41,89,52,45,50,62,57,71,54,35,46,57,36,58,49,50,54,54,52,51,34,53,38,39,23,29,26,35,74,64,70,64,28,42,48,27,49,71,88,36,72,30,58,68,52,56,70,90,53,68,65,67,84,54,90,55,66,63,51,71,48,76,58,88,52,28,43,39,28,41,30,74,50,48,87,74,16,25,35,35,23,42,40,14,30,49,37,45,68,41,61,84,77,30,28,12,45,42,36,36,31,63,33,72,61,50,46,18,68,63,43,53,42,69,24,52,61,29,63,68,52,53,57,46,48,53,52,48,53,52,51,48,53,56,49,53,72,70,49,56,59,90,68,58,49,65,55,38,29,29,46,52,49,42,37,58,73,17,80,72,53,86,63,83,62,46,78,39,44,55,29,32,30,46,66,68,45,65,38,22,54,55,58,52,50,67,34,83,46,32,25,71,38,69,61,67,43,69,52,44,28,53,39,37,76,72,68,45,50,29,36,21,42,66,38,62,24,30,31,50,52,52,57,45,59,71,38,89,82,46,93,64,81,69,45,54,75,48,57,49,70,61,48,22,58,74,69,39,64,78,55,42,82,42,72,52,81,61,65,82,74,46,52,73,67,55,46,49,53,50,44,48,48,46,51,49,29,58,64,62,65,48,78,44,49,71,43,44,28,43,40,86,48,37,54,51,54,65,24,62,57,36,36,31,36,22,74,58,34,37,89,46,89,49,67,64,37,23,58,51,31,44,51,55,50,51,42,49,46,60,28,41,50,72,37,50,86,61,53,82,65,78,40,70,67,29,30,47,43,29,50,51,51,69,66,28,64,66,44,48,48,40,49,41,51,50,51,50,46,33,73,74,60,31,62,67,53,52,37,58,73,67,61,56,69,82,116

Sequence (1138 aa):
MSDQPTLAEFAVEQSESDEQTEMLDPNASNETVTMTADKQVATYLIEDQMADLTDAIREAVQNGIDSPNSTRVLVSVSPERSIIVDDGAGVDLESTEGKRNLSVLGAGTKQRADDETIGEWGIGKGAIIAKGAVRIWSHSRALHFDYRDQRTTGPWADSSGREGNVVETEHSLGGVLVEIDHYEGEVPDPESYRWHRYVRDLRKRFAYVHSQTDVDVIINGESAARGDPREAISETSGPSITRETDDAVIALEHTSHEGLEIYSNGLYVTTSREYGVSGVVVSKGNLTLNFARNDIQSGCDRWERIEQTLEETRDELYDEVPDDRLDDESREVMVEQMFSGSSSTDWTNRSLFQLANESRISLTRIQAAPEIGWIESAEKGADKLVERGYVVLDTSDPATKRLREYTDRDDADLELPSSFDVGERAEAEGVWTGYNCIDDESQLNADQRRYLLFARVLATELGIDREIYYGEASADAWTDGRTYIAITDSAVSSRQREVWMHDLYLVLLHEAAHETASTDQPSHGHHFESTYRSLVEDPANREAFANLVQQVVAGGFESVFQEYDVESSMSDQPTLAEFAVEQSESDEQTEMLDPNASNETVTMTADKQVATYLIEDQMADLTDAIREAVQNGIDSPNSTRVLVSVSPERSIIVDDGAGVDLESTEGKRNLSVLGAGTKQRADDETIGEWGIGKGAIIAKGAVRIWSHSRALHFDYRDQRTTGPWADSSGREGNVVETEHSLGGVLVEIDHYEGEVPDPESYRWHRYVRDLRKRFAYVHSQTDVDVIINGESAARGDPREAISETSGPSITRETDDAVIALEHTSHEGLEIYSNGLYVTTSREYGVSGVVVSKGNLTLNFARNDIQSGCDRWERIEQTLEETRDELYDEVPDDRLDDESREVMVEQMFSGSSSTDWTNRSLFQLANESRISLTRIQAAPEIGWIESAEKGADKLVERGYVVLDTSDPATKRLREYTDRDDADLELPSSFDVGERAEAEGVWTGYNCIDDESQLNADQRRYLLFARVLATELGIDREIYYGEASADAWTDGRTYIAITDSAVSSRQREVWMHDLYLVLLHEAAHETASTDQPSHGHHFESTYRSLVEDPANREAFANLVQQVVAGGFESVFQEYDVESS

Radius of gyration: 35.21 Å; Cα contacts (8 Å, |Δi|>4): 2271; chains: 2; bounding box: 88×107×80 Å